Protein AF-A0A506UQJ2-F1 (afdb_monomer)

Sequence (1084 aa):
MAACLPDLSASPPLWEAFDGGWFRARYRPVLSPSEAQESDEALQAAWQREPTRSPNRYFDEVWYLRRYPNVRREVGKDRIFESGFQHYREVGYQRCAPHWLFSEADYWGRNPDLVPLQLAKEGWRNGYDHFLKLGDFQERSGHAFFSPQIFLQDCLKHGVTIDLEQGLFTQFLAWPSQEEAGGKAGAELSQRRTSWYFNPQWYLERYPEVAQLIAEGRYHSPLHHYLTNETPAAFDPDPDFSEKWYLETFPDVQEAIFQGAFRNGFAHFLQAGVREGRPPCPAVDLQAFIQQPSFPVRLARSGLADAFALWVREREEGDVPATRVEISPAAAQALAVRQAEVLMPTVARSPLVFRDWFPSHGARPALSVIVLSQGDYLSTVASLAALKEQDLRNVQVIVASAGNRAEKEVLAATTRGVTLVYPPVGGVHSPLGLIKAGTEQALSDNLVLLQAGYRFFPDALAPIFRALERGESGGGRVLGPDLQVLEAGASLWRDGHITPRNRETLPEEELTLPGTVDLFCQGVMFAPKARLSQALERAGQMWAGEYPFPLLSAALAESGQALSYVADGVVQAMVLPPENLPAEASEAIRAYFPLFLSRQPLQPAARDSSPPTGAHHPHVRKRRSMLILCEQLPQSLKGGSSRKLLRRLRLLQADGWAVEVAGLNPVTGQGLAKALDFPGNVRLYDGIGSVQDFLQSRKDVSLVWFCGTAAVERAAPALQALGLEARCVLETENLKGQGLQAMEDYLRRRVGLQDDRARLAVETRAELHNAWLCQAVVCSDREQTTLLQQLGYDAFQLEDVPPETEVSPAQPVGWEARDGLLFALPVHEAGDAGHDALNWFCLEVLPHLQKVLGREVPVYIGSYRNPTVALEDYGRFGAITGLQGTALPEELLKRCRVVIAPGRVVSAQVGELVEAASAGVPIVTTPQLAQRMGWEAERECKIGSQDEGADFARKILALYQDEREWQALSAGARRWARDRKASQTVTRQLETVLATVMEQKPSPRQALAVTPAPAERAFAPAPLRLGKKQPSAPAESQALAAELPGEQEGEIEEEVEIIPPRRLGVSLAEGWQNGRAAGKKKPS

Structure (mmCIF, N/CA/C/O backbone):
data_AF-A0A506UQJ2-F1
#
_entry.id   AF-A0A506UQJ2-F1
#
loop_
_atom_site.group_PDB
_atom_site.id
_atom_site.type_symbol
_atom_site.label_atom_id
_atom_site.label_alt_id
_atom_site.label_comp_id
_atom_site.label_asym_id
_atom_site.label_entity_id
_atom_site.label_seq_id
_atom_site.pdbx_PDB_ins_code
_atom_site.Cartn_x
_atom_site.Cartn_y
_atom_site.Cartn_z
_atom_site.occupancy
_atom_site.B_iso_or_equiv
_atom_site.auth_seq_id
_atom_site.auth_comp_id
_atom_site.auth_asym_id
_atom_site.auth_atom_id
_atom_site.pdbx_PDB_model_num
ATOM 1 N N . MET A 1 1 ? -5.928 20.405 -30.395 1.00 32.31 1 MET A N 1
ATOM 2 C CA . MET A 1 1 ? -5.822 20.395 -31.871 1.00 32.31 1 MET A CA 1
ATOM 3 C C . MET A 1 1 ? -5.523 18.969 -32.343 1.00 32.31 1 MET A C 1
ATOM 5 O O . MET A 1 1 ? -4.412 18.699 -32.756 1.00 32.31 1 MET A O 1
ATOM 9 N N . ALA A 1 2 ? -6.477 18.036 -32.222 1.00 28.53 2 ALA A N 1
ATOM 10 C CA . ALA A 1 2 ? -6.240 16.596 -32.446 1.00 28.53 2 ALA A CA 1
ATOM 11 C C . ALA A 1 2 ? -7.104 15.994 -33.574 1.00 28.53 2 ALA A C 1
ATOM 13 O O . ALA A 1 2 ? -7.329 14.791 -33.612 1.00 28.53 2 ALA A O 1
ATOM 14 N N . ALA A 1 3 ? -7.626 16.822 -34.480 1.00 30.70 3 ALA A N 1
ATOM 15 C CA . ALA A 1 3 ? -8.435 16.367 -35.607 1.00 30.70 3 ALA A CA 1
ATOM 16 C C . ALA A 1 3 ? -7.738 16.771 -36.913 1.00 30.70 3 ALA A C 1
ATOM 18 O O . ALA A 1 3 ? -7.592 17.963 -37.168 1.00 30.70 3 ALA A O 1
ATOM 19 N N . CYS A 1 4 ? -7.351 15.767 -37.710 1.00 33.19 4 CYS A N 1
ATOM 20 C CA . CYS A 1 4 ? -6.573 15.821 -38.962 1.00 33.19 4 CYS A CA 1
ATOM 21 C C . CYS A 1 4 ? -5.040 15.843 -38.806 1.00 33.19 4 CYS A C 1
ATOM 23 O O . CYS A 1 4 ? -4.384 16.773 -39.262 1.00 33.19 4 CYS A O 1
ATOM 25 N N . LEU A 1 5 ? -4.460 14.785 -38.230 1.00 43.19 5 LEU A N 1
ATOM 26 C CA . LEU A 1 5 ? -3.091 14.389 -38.583 1.00 43.19 5 LEU A CA 1
ATOM 27 C C . LEU A 1 5 ? -3.169 13.359 -39.730 1.00 43.19 5 LEU A C 1
ATOM 29 O O . LEU A 1 5 ? -4.080 12.527 -39.706 1.00 43.19 5 LEU A O 1
ATOM 33 N N . PRO A 1 6 ? -2.290 13.422 -40.750 1.00 52.59 6 PRO A N 1
ATOM 34 C CA . PRO A 1 6 ? -2.175 12.371 -41.765 1.00 52.59 6 PRO A CA 1
ATOM 35 C C . PRO A 1 6 ? -1.846 11.019 -41.109 1.00 52.59 6 PRO A C 1
ATOM 37 O O . PRO A 1 6 ? -1.413 10.983 -39.960 1.00 52.59 6 PRO A O 1
ATOM 40 N N . ASP A 1 7 ? -2.050 9.912 -41.826 1.00 62.97 7 ASP A N 1
ATOM 41 C CA . ASP A 1 7 ? -1.737 8.561 -41.338 1.00 62.97 7 ASP A CA 1
ATOM 42 C C . ASP A 1 7 ? -0.210 8.378 -41.185 1.00 62.97 7 ASP A C 1
ATOM 44 O O . ASP A 1 7 ? 0.491 7.922 -42.089 1.00 62.97 7 ASP A O 1
ATOM 48 N N . LEU A 1 8 ? 0.337 8.864 -40.065 1.00 69.12 8 LEU A N 1
ATOM 49 C CA . LEU A 1 8 ? 1.777 8.957 -39.800 1.00 69.12 8 LEU A CA 1
ATOM 50 C C . LEU A 1 8 ? 2.455 7.579 -39.726 1.00 69.12 8 LEU A C 1
ATOM 52 O O . LEU A 1 8 ? 3.661 7.487 -39.983 1.00 69.12 8 LEU A O 1
ATOM 56 N N . SER A 1 9 ? 1.708 6.512 -39.432 1.00 68.31 9 SER A N 1
ATOM 57 C CA . SER A 1 9 ? 2.233 5.143 -39.412 1.00 68.31 9 SER A CA 1
ATOM 58 C C . SER A 1 9 ? 2.553 4.612 -40.815 1.00 68.31 9 SER A C 1
ATOM 60 O O . SER A 1 9 ? 3.476 3.817 -40.964 1.00 68.31 9 SER A O 1
ATOM 62 N N . ALA A 1 10 ? 1.880 5.109 -41.860 1.00 69.50 10 ALA A N 1
ATOM 63 C CA . ALA A 1 10 ? 2.140 4.722 -43.248 1.00 69.50 10 ALA A CA 1
ATOM 64 C C . ALA A 1 10 ? 3.410 5.373 -43.841 1.00 69.50 10 ALA A C 1
ATOM 66 O O . ALA A 1 10 ? 3.926 4.922 -44.866 1.00 69.50 10 ALA A O 1
ATOM 67 N N . SER A 1 11 ? 3.926 6.438 -43.215 1.00 81.19 11 SER A N 1
ATOM 68 C CA . SER A 1 11 ? 5.170 7.101 -43.630 1.00 81.19 11 SER A CA 1
ATOM 69 C C . SER A 1 11 ? 6.419 6.310 -43.199 1.00 81.19 11 SER A C 1
ATOM 71 O O . SER A 1 11 ? 6.397 5.669 -42.143 1.00 81.19 11 SER A O 1
ATOM 73 N N . PRO A 1 12 ? 7.537 6.345 -43.952 1.00 85.75 12 PRO A N 1
ATOM 74 C CA . PRO A 1 12 ? 8.769 5.685 -43.523 1.00 85.75 12 PRO A CA 1
ATOM 75 C C . PRO A 1 12 ? 9.262 6.251 -42.176 1.00 85.75 12 PRO A C 1
ATOM 77 O O . PRO A 1 12 ? 9.021 7.425 -41.877 1.00 85.75 12 PRO A O 1
ATOM 80 N N . PRO A 1 13 ? 9.927 5.445 -41.331 1.00 90.50 13 PRO A N 1
ATOM 81 C CA . PRO A 1 13 ? 10.455 5.919 -40.057 1.00 90.50 13 PRO A CA 1
ATOM 82 C C . PRO A 1 13 ? 11.442 7.077 -40.210 1.00 90.50 13 PRO A C 1
ATOM 84 O O . PRO A 1 13 ? 12.297 7.061 -41.094 1.00 90.50 13 PRO A O 1
ATOM 87 N N . LEU A 1 14 ? 11.385 8.056 -39.300 1.00 90.69 14 LEU A N 1
ATOM 88 C CA . LEU A 1 14 ? 12.271 9.232 -39.339 1.00 90.69 14 LEU A CA 1
ATOM 89 C C . LEU A 1 14 ? 13.755 8.862 -39.213 1.00 90.69 14 LEU A C 1
ATOM 91 O O . LEU A 1 14 ? 14.609 9.507 -39.814 1.00 90.69 14 LEU A O 1
ATOM 95 N N . TRP A 1 15 ? 14.064 7.793 -38.475 1.00 92.56 15 TRP A N 1
ATOM 96 C CA . TRP A 1 15 ? 15.426 7.280 -38.338 1.00 92.56 15 TRP A CA 1
ATOM 97 C C . TRP A 1 15 ? 15.969 6.630 -39.619 1.00 92.56 15 TRP A C 1
ATOM 99 O O . TRP A 1 15 ? 17.173 6.403 -39.699 1.00 92.56 15 TRP A O 1
ATOM 109 N N . GLU A 1 16 ? 15.133 6.337 -40.622 1.00 91.62 16 GLU A N 1
ATOM 110 C CA . GLU A 1 16 ? 15.565 5.750 -41.900 1.00 91.62 16 GLU A CA 1
ATOM 111 C C . GLU A 1 16 ? 16.049 6.815 -42.906 1.00 91.62 16 GLU A C 1
ATOM 113 O O . GLU A 1 16 ? 16.813 6.504 -43.821 1.00 91.62 16 GLU A O 1
ATOM 118 N N . ALA A 1 17 ? 15.644 8.078 -42.729 1.00 90.38 17 ALA A N 1
ATOM 119 C CA . ALA A 1 17 ? 15.962 9.175 -43.641 1.00 90.38 17 ALA A CA 1
ATOM 120 C C . ALA A 1 17 ? 17.408 9.683 -43.486 1.00 90.38 17 ALA A C 1
ATOM 122 O O . ALA A 1 17 ? 17.953 9.721 -42.385 1.00 90.38 17 ALA A O 1
ATOM 123 N N . PHE A 1 18 ? 18.032 10.124 -44.580 1.00 92.62 18 PHE A N 1
ATOM 124 C CA . PHE A 1 18 ? 19.325 10.815 -44.537 1.00 92.62 18 PHE A CA 1
ATOM 125 C C . PHE A 1 18 ? 19.105 12.310 -44.255 1.00 92.62 18 PHE A C 1
ATOM 127 O O . PHE A 1 18 ? 18.304 12.943 -44.939 1.00 92.62 18 PHE A O 1
ATOM 134 N N . ASP A 1 19 ? 19.802 12.873 -43.263 1.00 91.25 19 ASP A N 1
ATOM 135 C CA . ASP A 1 19 ? 19.694 14.292 -42.881 1.00 91.25 19 ASP A CA 1
ATOM 136 C C . ASP A 1 19 ? 20.955 15.039 -43.341 1.00 91.25 19 ASP A C 1
ATOM 138 O O . ASP A 1 19 ? 21.958 15.095 -42.625 1.00 91.25 19 ASP A O 1
ATOM 142 N N . GLY A 1 20 ? 20.922 15.591 -44.559 1.00 89.06 20 GLY A N 1
ATOM 143 C CA . GLY A 1 20 ? 22.073 16.259 -45.175 1.00 89.06 20 GLY A CA 1
ATOM 144 C C . GLY A 1 20 ? 22.527 17.515 -44.426 1.00 89.06 20 GLY A C 1
ATOM 145 O O . GLY A 1 20 ? 23.729 17.769 -44.306 1.00 89.06 20 GLY A O 1
ATOM 146 N N . GLY A 1 21 ? 21.587 18.284 -43.868 1.00 86.56 21 GLY A N 1
ATOM 147 C CA . GLY A 1 21 ? 21.883 19.468 -43.057 1.00 86.56 21 GLY A CA 1
ATOM 148 C C . GLY A 1 21 ? 22.652 19.109 -41.786 1.00 86.56 21 GLY A C 1
ATOM 149 O O . GLY A 1 21 ? 23.739 19.639 -41.534 1.00 86.56 21 GLY A O 1
ATOM 150 N N . TRP A 1 22 ? 22.140 18.142 -41.022 1.00 88.44 22 TRP A N 1
ATOM 151 C CA . TRP A 1 22 ? 22.813 17.643 -39.825 1.00 88.44 22 TRP A CA 1
ATOM 152 C C . TRP A 1 22 ? 24.144 16.953 -40.146 1.00 88.44 22 TRP A C 1
ATOM 154 O O . TRP A 1 22 ? 25.130 17.165 -39.438 1.00 88.44 22 TRP A O 1
ATOM 164 N N . PHE A 1 23 ? 24.206 16.169 -41.228 1.00 90.00 23 PHE A N 1
ATOM 165 C CA . PHE A 1 23 ? 25.414 15.447 -41.633 1.00 90.00 23 PHE A CA 1
ATOM 166 C C . PHE A 1 23 ? 26.567 16.410 -41.936 1.00 90.00 23 PHE A C 1
ATOM 168 O O . PHE A 1 23 ? 27.677 16.223 -41.428 1.00 90.00 23 PHE A O 1
ATOM 175 N N . ARG A 1 24 ? 26.305 17.487 -42.693 1.00 88.06 24 ARG A N 1
ATOM 176 C CA . ARG A 1 24 ? 27.299 18.546 -42.940 1.00 88.06 24 ARG A CA 1
ATOM 177 C C . ARG A 1 24 ? 27.745 19.214 -41.646 1.00 88.06 24 ARG A C 1
ATOM 179 O O . ARG A 1 24 ? 28.938 19.446 -41.467 1.00 88.06 24 ARG A O 1
ATOM 186 N N . ALA A 1 25 ? 26.807 19.512 -40.748 1.00 83.25 25 ALA A N 1
ATOM 187 C CA . ALA A 1 25 ? 27.103 20.182 -39.488 1.00 83.25 25 ALA A CA 1
ATOM 188 C C . ALA A 1 25 ? 27.989 19.317 -38.568 1.00 83.25 25 ALA A C 1
ATOM 190 O O . ALA A 1 25 ? 29.025 19.796 -38.101 1.00 83.25 25 ALA A O 1
ATOM 191 N N . ARG A 1 26 ? 27.650 18.031 -38.382 1.00 85.44 26 ARG A N 1
ATOM 192 C CA . ARG A 1 26 ? 28.406 17.086 -37.539 1.00 85.44 26 ARG A CA 1
ATOM 193 C C . ARG A 1 26 ? 29.779 16.752 -38.112 1.00 85.44 26 ARG A C 1
ATOM 195 O O . ARG A 1 26 ? 30.766 16.739 -37.381 1.00 85.44 26 ARG A O 1
ATOM 202 N N . TYR A 1 27 ? 29.858 16.463 -39.410 1.00 86.31 27 TYR A N 1
ATOM 203 C CA . TYR A 1 27 ? 31.086 15.963 -40.035 1.00 86.31 27 TYR A CA 1
ATOM 204 C C . TYR A 1 27 ? 31.944 17.048 -40.684 1.00 86.31 27 TYR A C 1
ATOM 206 O O . TYR A 1 27 ? 32.966 16.728 -41.286 1.00 86.31 27 TYR A O 1
ATOM 214 N N . ARG A 1 28 ? 31.608 18.331 -40.509 1.00 82.62 28 ARG A N 1
ATOM 215 C CA . ARG A 1 28 ? 32.378 19.470 -41.032 1.00 82.62 28 ARG A CA 1
ATOM 216 C C . ARG A 1 28 ? 33.903 19.354 -40.860 1.00 82.62 28 ARG A C 1
ATOM 218 O O . ARG A 1 28 ? 34.596 19.663 -41.825 1.00 82.62 28 ARG A O 1
ATOM 225 N N . PRO A 1 29 ? 34.460 18.908 -39.712 1.00 80.44 29 PRO A N 1
ATOM 226 C CA . PRO A 1 29 ? 35.916 18.826 -39.542 1.00 80.44 29 PRO A CA 1
ATOM 227 C C . PRO A 1 29 ? 36.597 17.785 -40.442 1.00 80.44 29 PRO A C 1
ATOM 229 O O . PRO A 1 29 ? 37.810 17.832 -40.621 1.00 80.44 29 PRO A O 1
ATOM 232 N N . VAL A 1 30 ? 35.831 16.827 -40.971 1.00 83.75 30 VAL A N 1
ATOM 233 C CA . VAL A 1 30 ? 36.330 15.672 -41.733 1.00 83.75 30 VAL A CA 1
ATOM 234 C C . VAL A 1 30 ? 35.767 15.592 -43.155 1.00 83.75 30 VAL A C 1
ATOM 236 O O . VAL A 1 30 ? 36.111 14.659 -43.879 1.00 83.75 30 VAL A O 1
ATOM 239 N N . LEU A 1 31 ? 34.894 16.523 -43.553 1.00 85.00 31 LEU A N 1
ATOM 240 C CA . LEU A 1 31 ? 34.409 16.654 -44.928 1.00 85.00 31 LEU A CA 1
ATOM 241 C C . LEU A 1 31 ? 35.402 17.469 -45.757 1.00 85.00 31 LEU A C 1
ATOM 243 O O . LEU A 1 31 ? 35.913 18.499 -45.313 1.00 85.00 31 LEU A O 1
ATOM 247 N N . SER A 1 32 ? 35.662 17.022 -46.983 1.00 84.31 32 SER A N 1
ATOM 248 C CA . SER A 1 32 ? 36.424 17.813 -47.947 1.00 84.31 32 SER A CA 1
ATOM 249 C C . SER A 1 32 ? 35.654 19.081 -48.361 1.00 84.31 32 SER A C 1
ATOM 251 O O . SER A 1 32 ? 34.422 19.114 -48.293 1.00 84.31 32 SER A O 1
ATOM 253 N N . PRO A 1 33 ? 36.345 20.136 -48.840 1.00 78.38 33 PRO A N 1
ATOM 254 C CA . PRO A 1 33 ? 35.683 21.356 -49.307 1.00 78.38 33 PRO A CA 1
ATOM 255 C C . PRO A 1 33 ? 34.646 21.124 -50.416 1.00 78.38 33 PRO A C 1
ATOM 257 O O . PRO A 1 33 ? 33.696 21.896 -50.515 1.00 78.38 33 PRO A O 1
ATOM 260 N N . SER A 1 34 ? 34.815 20.076 -51.232 1.00 79.38 34 SER A N 1
ATOM 261 C CA . SER A 1 34 ? 33.850 19.684 -52.264 1.00 79.38 34 SER A CA 1
ATOM 262 C C . SER A 1 34 ? 32.616 19.011 -51.667 1.00 79.38 34 SER A C 1
ATOM 264 O O . SER A 1 34 ? 31.509 19.448 -51.955 1.00 79.38 34 SER A O 1
ATOM 266 N N . GLU A 1 35 ? 32.789 18.029 -50.775 1.00 79.88 35 GLU A N 1
ATOM 267 C CA . GLU A 1 35 ? 31.665 17.340 -50.115 1.00 79.88 35 GLU A CA 1
ATOM 268 C C . GLU A 1 35 ? 30.821 18.308 -49.273 1.00 79.88 35 GLU A C 1
ATOM 270 O O . GLU A 1 35 ? 29.601 18.195 -49.213 1.00 79.88 35 GLU A O 1
ATOM 275 N N . ALA A 1 36 ? 31.450 19.309 -48.650 1.00 79.31 36 ALA A N 1
ATOM 276 C CA . ALA A 1 36 ? 30.743 20.311 -47.855 1.00 79.31 36 ALA A CA 1
ATOM 277 C C . ALA A 1 36 ? 29.779 21.192 -48.681 1.00 79.31 36 ALA A C 1
ATOM 279 O O . ALA A 1 36 ? 28.870 21.786 -48.103 1.00 79.31 36 ALA A O 1
ATOM 280 N N . GLN A 1 37 ? 29.968 21.283 -50.004 1.00 82.62 37 GLN A N 1
ATOM 281 C CA . GLN A 1 37 ? 29.159 22.096 -50.925 1.00 82.62 37 GLN A CA 1
ATOM 282 C C . GLN A 1 37 ? 28.255 21.263 -51.848 1.00 82.62 37 GLN A C 1
ATOM 284 O O . GLN A 1 37 ? 27.503 21.828 -52.641 1.00 82.62 37 GLN A O 1
ATOM 289 N N . GLU A 1 38 ? 28.320 19.934 -51.770 1.00 85.31 38 GLU A N 1
ATOM 290 C CA . GLU A 1 38 ? 27.470 19.040 -52.555 1.00 85.31 38 GLU A CA 1
ATOM 291 C C . GLU A 1 38 ? 25.995 19.140 -52.139 1.00 85.31 38 GLU A C 1
ATOM 293 O O . GLU A 1 38 ? 25.692 19.450 -50.989 1.00 85.31 38 GLU A O 1
ATOM 298 N N . SER A 1 39 ? 25.073 18.859 -53.068 1.00 88.69 39 SER A N 1
ATOM 299 C CA . SER A 1 39 ? 23.631 18.692 -52.803 1.00 88.69 39 SER A CA 1
ATOM 300 C C . SER A 1 39 ? 23.362 17.530 -51.839 1.00 88.69 39 SER A C 1
ATOM 302 O O . SER A 1 39 ? 24.147 16.581 -51.803 1.00 88.69 39 SER A O 1
ATOM 304 N N . ASP A 1 40 ? 22.233 17.549 -51.125 1.00 88.19 40 ASP A N 1
ATOM 305 C CA . ASP A 1 40 ? 21.851 16.483 -50.181 1.00 88.19 40 ASP A CA 1
ATOM 306 C C . ASP A 1 40 ? 21.816 15.098 -50.851 1.00 88.19 40 ASP A C 1
ATOM 308 O O . ASP A 1 40 ? 22.300 14.125 -50.273 1.00 88.19 40 ASP A O 1
ATOM 312 N N . GLU A 1 41 ? 21.343 15.011 -52.098 1.00 89.44 41 GLU A N 1
ATOM 313 C CA . GLU A 1 41 ? 21.281 13.762 -52.865 1.00 89.44 41 GLU A CA 1
ATOM 314 C C . GLU A 1 41 ? 22.674 13.211 -53.204 1.00 89.44 41 GLU A C 1
ATOM 316 O O . GLU A 1 41 ? 22.906 12.002 -53.160 1.00 89.44 41 GLU A O 1
ATOM 321 N N . ALA A 1 42 ? 23.619 14.097 -53.531 1.00 87.62 42 ALA A N 1
ATOM 322 C CA . ALA A 1 42 ? 25.001 13.726 -53.834 1.00 87.62 42 ALA A CA 1
ATOM 323 C C . ALA A 1 42 ? 25.735 13.238 -52.575 1.00 87.62 42 ALA A C 1
ATOM 325 O O . ALA A 1 42 ? 26.365 12.180 -52.611 1.00 87.62 42 ALA A O 1
ATOM 326 N N . LEU A 1 43 ? 25.543 13.928 -51.445 1.00 89.44 43 LEU A N 1
ATOM 327 C CA . LEU A 1 43 ? 26.058 13.507 -50.140 1.00 89.44 43 LEU A CA 1
ATOM 328 C C . LEU A 1 43 ? 25.478 12.165 -49.693 1.00 89.44 43 LEU A C 1
ATOM 330 O O . LEU A 1 43 ? 26.218 11.304 -49.217 1.00 89.44 43 LEU A O 1
ATOM 334 N N . GLN A 1 44 ? 24.174 11.952 -49.885 1.00 92.00 44 GLN A N 1
ATOM 335 C CA . GLN A 1 44 ? 23.537 10.673 -49.592 1.00 92.00 44 GLN A CA 1
ATOM 336 C C . GLN A 1 44 ? 24.119 9.553 -50.465 1.00 92.00 44 GLN A C 1
ATOM 338 O O . GLN A 1 44 ? 24.443 8.482 -49.951 1.00 92.00 44 GLN A O 1
ATOM 343 N N . ALA A 1 45 ? 24.294 9.791 -51.768 1.00 89.31 45 ALA A N 1
ATOM 344 C CA . ALA A 1 45 ? 24.884 8.817 -52.685 1.00 89.31 45 ALA A CA 1
ATOM 345 C C . ALA A 1 45 ? 26.357 8.518 -52.356 1.00 89.31 45 ALA A C 1
ATOM 347 O O . ALA A 1 45 ? 26.802 7.381 -52.511 1.00 89.31 45 ALA A O 1
ATOM 348 N N . ALA A 1 46 ? 27.119 9.514 -51.895 1.00 86.75 46 ALA A N 1
ATOM 349 C CA . ALA A 1 46 ? 28.486 9.329 -51.418 1.00 86.75 46 ALA A CA 1
ATOM 350 C C . ALA A 1 46 ? 28.518 8.487 -50.133 1.00 86.75 46 ALA A C 1
ATOM 352 O O . ALA A 1 46 ? 29.250 7.500 -50.070 1.00 86.75 46 ALA A O 1
ATOM 353 N N . TRP A 1 47 ? 27.666 8.804 -49.153 1.00 90.19 47 TRP A N 1
ATOM 354 C CA . TRP A 1 47 ? 27.533 8.035 -47.915 1.00 90.19 47 TRP A CA 1
ATOM 355 C C . TRP A 1 47 ? 27.096 6.586 -48.168 1.00 90.19 47 TRP A C 1
ATOM 357 O O . TRP A 1 47 ? 27.644 5.674 -47.561 1.00 90.19 47 TRP A O 1
ATOM 367 N N . GLN A 1 48 ? 26.183 6.336 -49.112 1.00 88.25 48 GLN A N 1
ATOM 368 C CA . GLN A 1 48 ? 25.764 4.976 -49.478 1.00 88.25 48 GLN A CA 1
ATOM 369 C C . GLN A 1 48 ? 26.901 4.117 -50.048 1.00 88.25 48 GLN A C 1
ATOM 371 O O . GLN A 1 48 ? 26.828 2.897 -49.964 1.00 88.25 48 GLN A O 1
ATOM 376 N N . ARG A 1 49 ? 27.947 4.724 -50.626 1.00 85.69 49 ARG A N 1
ATOM 377 C CA . ARG A 1 49 ? 29.134 3.985 -51.095 1.00 85.69 49 ARG A CA 1
ATOM 378 C C . ARG A 1 49 ? 30.081 3.617 -49.952 1.00 85.69 49 ARG A C 1
ATOM 380 O O . ARG A 1 49 ? 30.851 2.671 -50.096 1.00 85.69 49 ARG A O 1
ATOM 387 N N . GLU A 1 50 ? 30.053 4.365 -48.850 1.00 85.00 50 GLU A N 1
ATOM 388 C CA . GLU A 1 50 ? 30.886 4.136 -47.667 1.00 85.00 50 GLU A CA 1
ATOM 389 C C . GLU A 1 50 ? 30.118 4.490 -46.372 1.00 85.00 50 GLU A C 1
ATOM 391 O O . GLU A 1 50 ? 30.368 5.532 -45.754 1.00 85.00 50 GLU A O 1
ATOM 396 N N . PRO A 1 51 ? 29.177 3.632 -45.924 1.00 83.88 51 PRO A N 1
ATOM 397 C CA . PRO A 1 51 ? 28.223 3.957 -44.859 1.00 83.88 51 PRO A CA 1
ATOM 398 C C . PRO A 1 51 ? 28.822 3.817 -43.448 1.00 83.88 51 PRO A C 1
ATOM 400 O O . PRO A 1 51 ? 28.238 3.216 -42.556 1.00 83.88 51 PRO A O 1
ATOM 403 N N . THR A 1 52 ? 30.008 4.377 -43.215 1.00 82.94 52 THR A N 1
ATOM 404 C CA . THR A 1 52 ? 30.759 4.251 -41.948 1.00 82.94 52 THR A CA 1
ATOM 405 C C . THR A 1 52 ? 30.401 5.311 -40.902 1.00 82.94 52 THR A C 1
ATOM 407 O O . THR A 1 52 ? 30.929 5.306 -39.788 1.00 82.94 52 THR A O 1
ATOM 410 N N . ARG A 1 53 ? 29.528 6.256 -41.261 1.00 89.94 53 ARG A N 1
ATOM 411 C CA . ARG A 1 53 ? 29.112 7.404 -40.445 1.00 89.94 53 ARG A CA 1
ATOM 412 C C . ARG A 1 53 ? 27.606 7.363 -40.213 1.00 89.94 53 ARG A C 1
ATOM 414 O O . ARG A 1 53 ? 26.874 6.821 -41.034 1.00 89.94 53 ARG A O 1
ATOM 421 N N . SER A 1 54 ? 27.138 7.979 -39.132 1.00 93.06 54 SER A N 1
ATOM 422 C CA . SER A 1 54 ? 25.704 8.134 -38.884 1.00 93.06 54 SER A CA 1
ATOM 423 C C . SER A 1 54 ? 25.041 8.945 -40.005 1.00 93.06 54 SER A C 1
ATOM 425 O O . SER A 1 54 ? 25.538 10.027 -40.320 1.00 93.06 54 SER A O 1
ATOM 427 N N . PRO A 1 55 ? 23.922 8.479 -40.585 1.00 93.38 55 PRO A N 1
ATOM 428 C CA . PRO A 1 55 ? 23.226 9.197 -41.658 1.00 93.38 55 PRO A CA 1
ATOM 429 C C . PRO A 1 55 ? 22.351 10.356 -41.162 1.00 93.38 55 PRO A C 1
ATOM 431 O O . PRO A 1 55 ? 21.970 11.222 -41.946 1.00 93.38 55 PRO A O 1
ATOM 434 N N . ASN A 1 56 ? 21.985 10.351 -39.880 1.00 93.38 56 ASN A N 1
ATOM 435 C CA . ASN A 1 56 ? 21.103 11.330 -39.256 1.00 93.38 56 ASN A CA 1
ATOM 436 C C . ASN A 1 56 ? 21.318 11.364 -37.733 1.00 93.38 56 ASN A C 1
ATOM 438 O O . ASN A 1 56 ? 22.080 10.571 -37.173 1.00 93.38 56 ASN A O 1
ATOM 442 N N . ARG A 1 57 ? 20.599 12.267 -37.060 1.00 91.25 57 ARG A N 1
ATOM 443 C CA . ARG A 1 57 ? 20.662 12.471 -35.605 1.00 91.25 57 ARG A CA 1
ATOM 444 C C . ARG A 1 57 ? 20.025 11.365 -34.756 1.00 91.25 57 ARG A C 1
ATOM 446 O O . ARG A 1 57 ? 20.273 11.319 -33.560 1.00 91.25 57 ARG A O 1
ATOM 453 N N . TYR A 1 58 ? 19.211 10.495 -35.347 1.00 94.50 58 TYR A N 1
ATOM 454 C CA . TYR A 1 58 ? 18.433 9.466 -34.648 1.00 94.50 58 TYR A CA 1
ATOM 455 C C . TYR A 1 58 ? 19.146 8.109 -34.570 1.00 94.50 58 TYR A C 1
ATOM 457 O O . TYR A 1 58 ? 18.651 7.180 -33.938 1.00 94.50 58 TYR A O 1
ATOM 465 N N . PHE A 1 59 ? 20.315 7.973 -35.197 1.00 95.06 59 PHE A N 1
ATOM 466 C CA . PHE A 1 59 ? 21.111 6.752 -35.153 1.00 95.06 59 PHE A CA 1
ATOM 467 C C . PHE A 1 59 ? 22.585 7.069 -34.893 1.00 95.06 59 PHE A C 1
ATOM 469 O O . PHE A 1 59 ? 23.189 7.865 -35.612 1.00 95.06 59 PHE A O 1
ATOM 476 N N . ASP A 1 60 ? 23.197 6.426 -33.895 1.00 93.56 60 ASP A N 1
ATOM 477 C CA . ASP A 1 60 ? 24.627 6.599 -33.603 1.00 93.56 60 ASP A CA 1
ATOM 478 C C . ASP A 1 60 ? 25.429 5.332 -33.936 1.00 93.56 60 ASP A C 1
ATOM 480 O O . ASP A 1 60 ? 25.442 4.373 -33.168 1.00 93.56 60 ASP A O 1
ATOM 484 N N . GLU A 1 61 ? 26.114 5.339 -35.085 1.00 93.88 61 GLU A N 1
ATOM 485 C CA . GLU A 1 61 ? 26.873 4.198 -35.622 1.00 93.88 61 GLU A CA 1
ATOM 486 C C . GLU A 1 61 ? 27.981 3.735 -34.664 1.00 93.88 61 GLU A C 1
ATOM 488 O O . GLU A 1 61 ? 28.139 2.541 -34.395 1.00 93.88 61 GLU A O 1
ATOM 493 N N . VAL A 1 62 ? 28.733 4.681 -34.095 1.00 91.50 62 VAL A N 1
ATOM 494 C CA . VAL A 1 62 ? 29.876 4.376 -33.224 1.00 91.50 62 VAL A CA 1
ATOM 495 C C . VAL A 1 62 ? 29.395 3.757 -31.916 1.00 91.50 62 VAL A C 1
ATOM 497 O O . VAL A 1 62 ? 29.943 2.745 -31.463 1.00 91.50 62 VAL A O 1
ATOM 500 N N . TRP A 1 63 ? 28.364 4.342 -31.309 1.00 93.19 63 TRP A N 1
ATOM 501 C CA . TRP A 1 63 ? 27.767 3.813 -30.093 1.00 93.19 63 TRP A CA 1
ATOM 502 C C . TRP A 1 63 ? 27.087 2.463 -30.336 1.00 93.19 63 TRP A C 1
ATOM 504 O O . TRP A 1 63 ? 27.291 1.541 -29.546 1.00 93.19 63 TRP A O 1
ATOM 514 N N . TYR A 1 64 ? 26.347 2.306 -31.436 1.00 94.62 64 TYR A N 1
ATOM 515 C CA . TYR A 1 64 ? 25.608 1.085 -31.755 1.00 94.62 64 TYR A CA 1
ATOM 516 C C . TYR A 1 64 ? 26.541 -0.128 -31.871 1.00 94.62 64 TYR A C 1
ATOM 518 O O . TYR A 1 64 ? 26.344 -1.143 -31.198 1.00 94.62 64 TYR A O 1
ATOM 526 N N . LEU A 1 65 ? 27.634 -0.001 -32.631 1.00 93.31 65 LEU A N 1
ATOM 527 C CA . LEU A 1 65 ? 28.634 -1.066 -32.770 1.00 93.31 65 LEU A CA 1
ATOM 528 C C . LEU A 1 65 ? 29.392 -1.346 -31.462 1.00 93.31 65 LEU A C 1
ATOM 530 O O . LEU A 1 65 ? 29.839 -2.469 -31.220 1.00 93.31 65 LEU A O 1
ATOM 534 N N . ARG A 1 66 ? 29.553 -0.343 -30.594 1.00 90.12 66 ARG A N 1
ATOM 535 C CA . ARG A 1 66 ? 30.154 -0.524 -29.264 1.00 90.12 66 ARG A CA 1
ATOM 536 C C . ARG A 1 66 ? 29.203 -1.253 -28.314 1.00 90.12 66 ARG A C 1
ATOM 538 O O . ARG A 1 66 ? 29.645 -2.128 -27.572 1.00 90.12 66 ARG A O 1
ATOM 545 N N . ARG A 1 67 ? 27.913 -0.906 -28.344 1.00 89.56 67 ARG A N 1
ATOM 546 C CA . ARG A 1 67 ? 26.861 -1.492 -27.505 1.00 89.56 67 ARG A CA 1
ATOM 547 C C . ARG A 1 67 ? 26.559 -2.938 -27.885 1.00 89.56 67 ARG A C 1
ATOM 549 O O . ARG A 1 67 ? 26.268 -3.732 -26.993 1.00 89.56 67 ARG A O 1
ATOM 556 N N . TYR A 1 68 ? 26.673 -3.279 -29.170 1.00 91.19 68 TYR A N 1
ATOM 557 C CA . TYR A 1 68 ? 26.396 -4.614 -29.700 1.00 91.19 68 TYR A CA 1
ATOM 558 C C . TYR A 1 68 ? 27.650 -5.253 -30.333 1.00 91.19 68 TYR A C 1
ATOM 560 O O . TYR A 1 68 ? 27.789 -5.279 -31.559 1.00 91.19 68 TYR A O 1
ATOM 568 N N . PRO A 1 69 ? 28.563 -5.839 -29.526 1.00 88.81 69 PRO A N 1
ATOM 569 C CA . PRO A 1 69 ? 29.802 -6.442 -30.025 1.00 88.81 69 PRO A CA 1
ATOM 570 C C . PRO A 1 69 ? 29.600 -7.562 -31.051 1.00 88.81 69 PRO A C 1
ATOM 572 O O . PRO A 1 69 ? 30.464 -7.764 -31.901 1.00 88.81 69 PRO A O 1
ATOM 575 N N . ASN A 1 70 ? 28.478 -8.285 -30.979 1.00 88.94 70 ASN A N 1
ATOM 576 C CA . ASN A 1 70 ? 28.137 -9.328 -31.950 1.00 88.94 70 ASN A CA 1
ATOM 577 C C . ASN A 1 70 ? 27.895 -8.717 -33.335 1.00 88.94 70 ASN A C 1
ATOM 579 O O . ASN A 1 70 ? 28.535 -9.129 -34.295 1.00 88.94 70 ASN A O 1
ATOM 583 N N . VAL A 1 71 ? 27.105 -7.642 -33.403 1.00 90.50 71 VAL A N 1
ATOM 584 C CA . VAL A 1 71 ? 26.861 -6.895 -34.646 1.00 90.50 71 VAL A CA 1
ATOM 585 C C . VAL A 1 71 ? 28.166 -6.320 -35.197 1.00 90.50 71 VAL A C 1
ATOM 587 O O . VAL A 1 71 ? 28.457 -6.438 -36.382 1.00 90.50 71 VAL A O 1
ATOM 590 N N . ARG A 1 72 ? 29.038 -5.785 -34.334 1.00 89.94 72 ARG A N 1
ATOM 591 C CA . ARG A 1 72 ? 30.358 -5.276 -34.747 1.00 89.94 72 ARG A CA 1
ATOM 592 C C . ARG A 1 72 ? 31.249 -6.329 -35.419 1.00 89.94 72 ARG A C 1
ATOM 594 O O . ARG A 1 72 ? 32.112 -5.972 -36.220 1.00 89.94 72 ARG A O 1
ATOM 601 N N . ARG A 1 73 ? 31.084 -7.617 -35.101 1.00 88.69 73 ARG A N 1
ATOM 602 C CA . ARG A 1 73 ? 31.814 -8.708 -35.775 1.00 88.69 73 ARG A CA 1
ATOM 603 C C . ARG A 1 73 ? 31.245 -9.025 -37.158 1.00 88.69 73 ARG A C 1
ATOM 605 O O . ARG A 1 73 ? 31.983 -9.539 -37.992 1.00 88.69 73 ARG A O 1
ATOM 612 N N . GLU A 1 74 ? 29.984 -8.693 -37.397 1.00 89.38 74 GLU A N 1
ATOM 613 C CA . GLU A 1 74 ? 29.252 -8.948 -38.643 1.00 89.38 74 GLU A CA 1
ATOM 614 C C . GLU A 1 74 ? 29.265 -7.748 -39.602 1.00 89.38 74 GLU A C 1
ATOM 616 O O . GLU A 1 74 ? 28.935 -7.905 -40.774 1.00 89.38 74 GLU A O 1
ATOM 621 N N . VAL A 1 75 ? 29.703 -6.576 -39.125 1.00 90.06 75 VAL A N 1
ATOM 622 C CA . VAL A 1 75 ? 29.822 -5.337 -39.905 1.00 90.06 75 VAL A CA 1
ATOM 623 C C . VAL A 1 75 ? 31.232 -5.153 -40.470 1.00 90.06 75 VAL A C 1
ATOM 625 O O . VAL A 1 75 ? 32.222 -5.297 -39.740 1.00 90.06 75 VAL A O 1
ATOM 628 N N . GLY A 1 76 ? 31.337 -4.837 -41.763 1.00 84.19 76 GLY A N 1
ATOM 629 C CA . GLY A 1 76 ? 32.584 -4.476 -42.445 1.00 84.19 76 GLY A CA 1
ATOM 630 C C . GLY A 1 76 ? 32.592 -4.827 -43.935 1.00 84.19 76 GLY A C 1
ATOM 631 O O . GLY A 1 76 ? 31.712 -5.526 -44.426 1.00 84.19 76 GLY A O 1
ATOM 632 N N . LYS A 1 77 ? 33.624 -4.369 -44.653 1.00 76.00 77 LYS A N 1
ATOM 633 C CA . LYS A 1 77 ? 33.818 -4.695 -46.074 1.00 76.00 77 LYS A CA 1
ATOM 634 C C . LYS A 1 77 ? 33.910 -6.220 -46.246 1.00 76.00 77 LYS A C 1
ATOM 636 O O . LYS A 1 77 ? 34.715 -6.851 -45.562 1.00 76.00 77 LYS A O 1
ATOM 641 N N . ASP A 1 78 ? 33.063 -6.781 -47.108 1.00 76.75 78 ASP A N 1
ATOM 642 C CA . ASP A 1 78 ? 32.904 -8.225 -47.361 1.00 76.75 78 ASP A CA 1
ATOM 643 C C . ASP A 1 78 ? 32.309 -9.052 -46.193 1.00 76.75 78 ASP A C 1
ATOM 645 O O . ASP A 1 78 ? 32.546 -10.259 -46.093 1.00 76.75 78 ASP A O 1
ATOM 649 N N . ARG A 1 79 ? 31.533 -8.428 -45.292 1.00 85.38 79 ARG A N 1
ATOM 650 C CA . ARG A 1 79 ? 30.766 -9.119 -44.233 1.00 85.38 79 ARG A CA 1
ATOM 651 C C . ARG A 1 79 ? 29.251 -9.078 -44.493 1.00 85.38 79 ARG A C 1
ATOM 653 O O . ARG A 1 79 ? 28.825 -8.644 -45.555 1.00 85.38 79 ARG A O 1
ATOM 660 N N . ILE A 1 80 ? 28.447 -9.582 -43.546 1.00 88.25 80 ILE A N 1
ATOM 661 C CA . ILE A 1 80 ? 26.980 -9.698 -43.681 1.00 88.25 80 ILE A CA 1
ATOM 662 C C . ILE A 1 80 ? 26.339 -8.315 -43.843 1.00 88.25 80 ILE A C 1
ATOM 664 O O . ILE A 1 80 ? 25.442 -8.152 -44.662 1.00 88.25 80 ILE A O 1
ATOM 668 N N . PHE A 1 81 ? 26.827 -7.331 -43.087 1.00 90.56 81 PHE A N 1
ATOM 669 C CA . PHE A 1 81 ? 26.347 -5.954 -43.140 1.00 90.56 81 PHE A CA 1
ATOM 670 C C . PHE A 1 81 ? 27.506 -4.998 -43.446 1.00 90.56 81 PHE A C 1
ATOM 672 O O . PHE A 1 81 ? 28.618 -5.156 -42.937 1.00 90.56 81 PHE A O 1
ATOM 679 N N . GLU A 1 82 ? 27.253 -3.972 -44.251 1.00 89.44 82 GLU A N 1
ATOM 680 C CA . GLU A 1 82 ? 28.232 -2.932 -44.582 1.00 89.44 82 GLU A CA 1
ATOM 681 C C . GLU A 1 82 ? 28.389 -1.913 -43.444 1.00 89.44 82 GLU A C 1
ATOM 683 O O . GLU A 1 82 ? 29.477 -1.371 -43.241 1.00 89.44 82 GLU A O 1
ATOM 688 N N . SER A 1 83 ? 27.323 -1.693 -42.666 1.00 93.06 83 SER A N 1
ATOM 689 C CA . SER A 1 83 ? 27.287 -0.782 -41.517 1.00 93.06 83 SER A CA 1
ATOM 690 C C . SER A 1 83 ? 26.347 -1.258 -40.410 1.00 93.06 83 SER A C 1
ATOM 692 O O . SER A 1 83 ? 25.457 -2.089 -40.619 1.00 93.06 83 SER A O 1
ATOM 694 N N . GLY A 1 84 ? 26.522 -0.706 -39.210 1.00 93.25 84 GLY A N 1
ATOM 695 C CA . GLY A 1 84 ? 25.594 -0.884 -38.097 1.00 93.25 84 GLY A CA 1
ATOM 696 C C . GLY A 1 84 ? 24.202 -0.345 -38.421 1.00 93.25 84 GLY A C 1
ATOM 697 O O . GLY A 1 84 ? 23.207 -0.975 -38.060 1.00 93.25 84 GLY A O 1
ATOM 698 N N . PHE A 1 85 ? 24.119 0.769 -39.151 1.00 94.44 85 PHE A N 1
ATOM 699 C CA . PHE A 1 85 ? 22.855 1.319 -39.637 1.00 94.44 85 PHE A CA 1
ATOM 700 C C . PHE A 1 85 ? 22.100 0.345 -40.549 1.00 94.44 85 PHE A C 1
ATOM 702 O O . PHE A 1 85 ? 20.894 0.157 -40.378 1.00 94.44 85 PHE A O 1
ATOM 709 N N . GLN A 1 86 ? 22.800 -0.318 -41.479 1.00 92.69 86 GLN A N 1
ATOM 710 C CA . GLN A 1 86 ? 22.186 -1.335 -42.334 1.00 92.69 86 GLN A CA 1
ATOM 711 C C . GLN A 1 86 ? 21.620 -2.484 -41.494 1.00 92.69 86 GLN A C 1
ATOM 713 O O . GLN A 1 86 ? 20.447 -2.828 -41.646 1.00 92.69 86 GLN A O 1
ATOM 718 N N . HIS A 1 87 ? 22.419 -3.021 -40.565 1.00 94.31 87 HIS A N 1
ATOM 719 C CA . HIS A 1 87 ? 21.960 -4.061 -39.645 1.00 94.31 87 HIS A CA 1
ATOM 720 C C . HIS A 1 87 ? 20.709 -3.617 -38.874 1.00 94.31 87 HIS A C 1
ATOM 722 O O . HIS A 1 87 ? 19.746 -4.377 -38.774 1.00 94.31 87 HIS A O 1
ATOM 728 N N . TYR A 1 88 ? 20.691 -2.390 -38.339 1.00 93.94 88 TYR A N 1
ATOM 729 C CA . TYR A 1 88 ? 19.535 -1.873 -37.610 1.00 93.94 88 TYR A CA 1
ATOM 730 C C . TYR A 1 88 ? 18.280 -1.828 -38.483 1.00 93.94 88 TYR A C 1
ATOM 732 O O . TYR A 1 88 ? 17.246 -2.362 -38.085 1.00 93.94 88 TYR A O 1
ATOM 740 N N . ARG A 1 89 ? 18.377 -1.247 -39.681 1.00 92.69 89 ARG A N 1
ATOM 741 C CA . ARG A 1 89 ? 17.249 -1.113 -40.609 1.00 92.69 89 ARG A CA 1
ATOM 742 C C . ARG A 1 89 ? 16.662 -2.465 -41.016 1.00 92.69 89 ARG A C 1
ATOM 744 O O . ARG A 1 89 ? 15.446 -2.578 -41.127 1.00 92.69 89 ARG A O 1
ATOM 751 N N . GLU A 1 90 ? 17.508 -3.465 -41.245 1.00 90.25 90 GLU A N 1
ATOM 752 C CA . GLU A 1 90 ? 17.078 -4.773 -41.750 1.00 90.25 90 GLU A CA 1
ATOM 753 C C . GLU A 1 90 ? 16.597 -5.716 -40.638 1.00 90.25 90 GLU A C 1
ATOM 755 O O . GLU A 1 90 ? 15.611 -6.427 -40.824 1.00 90.25 90 GLU A O 1
ATOM 760 N N . VAL A 1 91 ? 17.257 -5.717 -39.474 1.00 89.69 91 VAL A N 1
ATOM 761 C CA . VAL A 1 91 ? 16.990 -6.694 -38.398 1.00 89.69 91 VAL A CA 1
ATOM 762 C C . VAL A 1 91 ? 16.980 -6.049 -37.010 1.00 89.69 91 VAL A C 1
ATOM 764 O O . VAL A 1 91 ? 16.120 -6.343 -36.177 1.00 89.69 91 VAL A O 1
ATOM 767 N N . GLY A 1 92 ? 17.935 -5.161 -36.734 1.00 87.12 92 GLY A N 1
ATOM 768 C CA . GLY A 1 92 ? 18.179 -4.642 -35.391 1.00 87.12 92 GLY A CA 1
ATOM 769 C C . GLY A 1 92 ? 17.043 -3.794 -34.814 1.00 87.12 92 GLY A C 1
ATOM 770 O O . GLY A 1 92 ? 16.914 -3.750 -33.593 1.00 87.12 92 GLY A O 1
ATOM 771 N N . TYR A 1 93 ? 16.182 -3.187 -35.636 1.00 88.25 93 TYR A N 1
ATOM 772 C CA . TYR A 1 93 ? 15.054 -2.366 -35.177 1.00 88.25 93 TYR A CA 1
ATOM 773 C C . TYR A 1 93 ? 14.068 -3.116 -34.273 1.00 88.25 93 TYR A C 1
ATOM 775 O O . TYR A 1 93 ? 13.335 -2.482 -33.524 1.00 88.25 93 TYR A O 1
ATOM 783 N N . GLN A 1 94 ? 14.068 -4.450 -34.300 1.00 82.25 94 GLN A N 1
ATOM 784 C CA . GLN A 1 94 ? 13.167 -5.271 -33.491 1.00 82.25 94 GLN A CA 1
ATOM 785 C C . GLN A 1 94 ? 13.624 -5.455 -32.038 1.00 82.25 94 GLN A C 1
ATOM 787 O O . GLN A 1 94 ? 12.821 -5.843 -31.192 1.00 82.25 94 GLN A O 1
ATOM 792 N N . ARG A 1 95 ? 14.928 -5.322 -31.755 1.00 79.25 95 ARG A N 1
ATOM 793 C CA . ARG A 1 95 ? 15.511 -5.740 -30.460 1.00 79.25 95 ARG A CA 1
ATOM 794 C C . ARG A 1 95 ? 16.652 -4.867 -29.955 1.00 79.25 95 ARG A C 1
ATOM 796 O O . ARG A 1 95 ? 17.048 -4.987 -28.797 1.00 79.25 95 ARG A O 1
ATOM 803 N N . CYS A 1 96 ? 17.228 -4.037 -30.812 1.00 87.75 96 CYS A N 1
ATOM 804 C CA . CYS A 1 96 ? 18.337 -3.169 -30.468 1.00 87.75 96 CYS A CA 1
ATOM 805 C C . CYS A 1 96 ? 17.836 -1.734 -30.311 1.00 87.75 96 CYS A C 1
ATOM 807 O O . CYS A 1 96 ? 16.972 -1.284 -31.054 1.00 87.75 96 CYS A O 1
ATOM 809 N N . ALA A 1 97 ? 18.420 -0.987 -29.383 1.00 91.56 97 ALA A N 1
ATOM 810 C CA . ALA A 1 97 ? 18.266 0.456 -29.352 1.00 91.56 97 ALA A CA 1
ATOM 811 C C . ALA A 1 97 ? 19.184 1.068 -30.431 1.00 91.56 97 ALA A C 1
ATOM 813 O O . ALA A 1 97 ? 20.352 0.682 -30.499 1.00 91.56 97 ALA A O 1
ATOM 814 N N . PRO A 1 98 ? 18.698 1.991 -31.277 1.00 93.12 98 PRO A N 1
ATOM 815 C CA . PRO A 1 98 ? 19.507 2.650 -32.314 1.00 93.12 98 PRO A CA 1
ATOM 816 C C . PRO A 1 98 ? 20.355 3.815 -31.794 1.00 93.12 98 PRO A C 1
ATOM 818 O O . PRO A 1 98 ? 21.283 4.260 -32.468 1.00 93.12 98 PRO A O 1
ATOM 821 N N . HIS A 1 99 ? 20.018 4.338 -30.614 1.00 94.50 99 HIS A N 1
ATOM 822 C CA . HIS A 1 99 ? 20.565 5.585 -30.101 1.00 94.50 99 HIS A CA 1
ATOM 823 C C . HIS A 1 99 ? 20.781 5.516 -28.585 1.00 94.50 99 HIS A C 1
ATOM 825 O O . HIS A 1 99 ? 19.997 4.906 -27.863 1.00 94.50 99 HIS A O 1
ATOM 831 N N . TRP A 1 100 ? 21.824 6.188 -28.093 1.00 93.75 100 TRP A N 1
ATOM 832 C CA . TRP A 1 100 ? 22.237 6.169 -26.681 1.00 93.75 100 TRP A CA 1
ATOM 833 C C . TRP A 1 100 ? 21.253 6.851 -25.721 1.00 93.75 100 TRP A C 1
ATOM 835 O O . TRP A 1 100 ? 21.321 6.618 -24.518 1.00 93.75 100 TRP A O 1
ATOM 845 N N . LEU A 1 101 ? 20.355 7.690 -26.244 1.00 94.75 101 LEU A N 1
ATOM 846 C CA . LEU A 1 101 ? 19.338 8.422 -25.477 1.00 94.75 101 LEU A CA 1
ATOM 847 C C . LEU A 1 101 ? 17.922 7.862 -25.666 1.00 94.75 101 LEU A C 1
ATOM 849 O O . LEU A 1 101 ? 16.944 8.581 -25.493 1.00 94.75 101 LEU A O 1
ATOM 853 N N . PHE A 1 102 ? 17.795 6.600 -26.071 1.00 94.25 102 PHE A N 1
ATOM 854 C CA . PHE A 1 102 ? 16.500 5.944 -26.187 1.00 94.25 102 PHE A CA 1
ATOM 855 C C . PHE A 1 102 ? 16.592 4.481 -25.763 1.00 94.25 102 PHE A C 1
ATOM 857 O O . PHE A 1 102 ? 17.532 3.771 -26.117 1.00 94.25 102 PHE A O 1
ATOM 864 N N . SER A 1 103 ? 15.589 4.019 -25.027 1.00 89.25 103 SER A N 1
ATOM 865 C CA . SER A 1 103 ? 15.431 2.618 -24.659 1.00 89.25 103 SER A CA 1
ATOM 866 C C . SER A 1 103 ? 13.968 2.239 -24.827 1.00 89.25 103 SER A C 1
ATOM 868 O O . SER A 1 103 ? 13.089 2.848 -24.226 1.00 89.25 103 SER A O 1
ATOM 870 N N . GLU A 1 104 ? 13.693 1.212 -25.632 1.00 85.31 104 GLU A N 1
ATOM 871 C CA . GLU A 1 104 ? 12.318 0.731 -25.797 1.00 85.31 104 GLU A CA 1
ATOM 872 C C . GLU A 1 104 ? 11.726 0.255 -24.474 1.00 85.31 104 GLU A C 1
ATOM 874 O O . GLU A 1 104 ? 10.584 0.578 -24.173 1.00 85.31 104 GLU A O 1
ATOM 879 N N . ALA A 1 105 ? 12.515 -0.432 -23.645 1.00 80.56 105 ALA A N 1
ATOM 880 C CA . ALA A 1 105 ? 12.074 -0.853 -22.319 1.00 80.56 105 ALA A CA 1
ATOM 881 C C . ALA A 1 105 ? 11.679 0.350 -21.442 1.00 80.56 105 ALA A C 1
ATOM 883 O O . ALA A 1 105 ? 10.647 0.316 -20.775 1.00 80.56 105 ALA A O 1
ATOM 884 N N . ASP A 1 106 ? 12.457 1.438 -21.494 1.00 80.94 106 ASP A N 1
ATOM 885 C CA . ASP A 1 106 ? 12.140 2.673 -20.771 1.00 80.94 106 ASP A CA 1
ATOM 886 C C . ASP A 1 106 ? 10.888 3.358 -21.311 1.00 80.94 106 ASP A C 1
ATOM 888 O O . ASP A 1 106 ? 10.092 3.881 -20.525 1.00 80.94 106 ASP A O 1
ATOM 892 N N . TYR A 1 107 ? 10.740 3.377 -22.635 1.00 85.69 107 TYR A N 1
ATOM 893 C CA . TYR A 1 107 ? 9.613 3.994 -23.314 1.00 85.69 107 TYR A CA 1
ATOM 894 C C . TYR A 1 107 ? 8.312 3.256 -22.994 1.00 85.69 107 TYR A C 1
ATOM 896 O O . TYR A 1 107 ? 7.333 3.898 -22.625 1.00 85.69 107 TYR A O 1
ATOM 904 N N . TRP A 1 108 ? 8.312 1.923 -23.024 1.00 79.81 108 TRP A N 1
ATOM 905 C CA . TRP A 1 108 ? 7.158 1.110 -22.636 1.00 79.81 108 TRP A CA 1
ATOM 906 C C . TRP A 1 108 ? 6.827 1.237 -21.152 1.00 79.81 108 TRP A C 1
ATOM 908 O O . TRP A 1 108 ? 5.671 1.460 -20.805 1.00 79.81 108 TRP A O 1
ATOM 918 N N . GLY A 1 109 ? 7.834 1.185 -20.275 1.00 67.31 109 GLY A N 1
ATOM 919 C CA . GLY A 1 109 ? 7.617 1.328 -18.834 1.00 67.31 109 GLY A CA 1
ATOM 920 C C . GLY A 1 109 ? 7.007 2.680 -18.439 1.00 67.31 109 GLY A C 1
ATOM 921 O O . GLY A 1 109 ? 6.204 2.747 -17.511 1.00 67.31 109 GLY A O 1
ATOM 922 N N . ARG A 1 110 ? 7.347 3.761 -19.155 1.00 70.69 110 ARG A N 1
ATOM 923 C CA . ARG A 1 110 ? 6.840 5.123 -18.889 1.00 70.69 110 ARG A CA 1
ATOM 924 C C . ARG A 1 110 ? 5.520 5.445 -19.582 1.00 70.69 110 ARG A C 1
ATOM 926 O O . ARG A 1 110 ? 4.871 6.415 -19.204 1.00 70.69 110 ARG A O 1
ATOM 933 N N . ASN A 1 111 ? 5.128 4.654 -20.574 1.00 72.75 111 ASN A N 1
ATOM 934 C CA . ASN A 1 111 ? 3.938 4.884 -21.386 1.00 72.75 111 ASN A CA 1
ATOM 935 C C . ASN A 1 111 ? 3.064 3.619 -21.393 1.00 72.75 111 ASN A C 1
ATOM 937 O O . ASN A 1 111 ? 2.955 2.959 -22.427 1.00 72.75 111 ASN A O 1
ATOM 941 N N . PRO A 1 112 ? 2.455 3.251 -20.245 1.00 63.12 112 PRO A N 1
ATOM 942 C CA . PRO A 1 112 ? 1.657 2.028 -20.121 1.00 63.12 112 PRO A CA 1
ATOM 943 C C . PRO A 1 112 ? 0.356 2.069 -20.936 1.00 63.12 112 PRO A C 1
ATOM 945 O O . PRO A 1 112 ? -0.316 1.052 -21.077 1.00 63.12 112 PRO A O 1
ATOM 948 N N . ASP A 1 113 ? -0.017 3.243 -21.449 1.00 71.38 113 ASP A N 1
ATOM 949 C CA . ASP A 1 113 ? -1.105 3.433 -22.404 1.00 71.38 113 ASP A CA 1
ATOM 950 C C . ASP A 1 113 ? -0.749 2.948 -23.821 1.00 71.38 113 ASP A C 1
ATOM 952 O O . ASP A 1 113 ? -1.648 2.724 -24.629 1.00 71.38 113 ASP A O 1
ATOM 956 N N . LEU A 1 114 ? 0.541 2.758 -24.124 1.00 71.69 114 LEU A N 1
ATOM 957 C CA . LEU A 1 114 ? 1.009 2.231 -25.402 1.00 71.69 114 LEU A CA 1
ATOM 958 C C . LEU A 1 114 ? 1.164 0.711 -25.332 1.00 71.69 114 LEU A C 1
ATOM 960 O O . LEU A 1 114 ? 1.944 0.178 -24.543 1.00 71.69 114 LEU A O 1
ATOM 964 N N . VAL A 1 115 ? 0.462 0.006 -26.217 1.00 70.31 115 VAL A N 1
ATOM 965 C CA . VAL A 1 115 ? 0.552 -1.453 -26.345 1.00 70.31 115 VAL A CA 1
ATOM 966 C C . VAL A 1 115 ? 1.382 -1.796 -27.589 1.00 70.31 115 VAL A C 1
ATOM 968 O O . VAL A 1 115 ? 0.921 -1.536 -28.704 1.00 70.31 115 VAL A O 1
ATOM 971 N N . PRO A 1 116 ? 2.574 -2.420 -27.461 1.00 71.50 116 PRO A N 1
ATOM 972 C CA . PRO A 1 116 ? 3.466 -2.670 -28.602 1.00 71.50 116 PRO A CA 1
ATOM 973 C C . PRO A 1 116 ? 2.810 -3.443 -29.754 1.00 71.50 116 PRO A C 1
ATOM 975 O O . PRO A 1 116 ? 3.030 -3.135 -30.923 1.00 71.50 116 PRO A O 1
ATOM 978 N N . LEU A 1 117 ? 1.958 -4.423 -29.432 1.00 67.00 117 LEU A N 1
ATOM 979 C CA . LEU A 1 117 ? 1.242 -5.215 -30.434 1.00 67.00 117 LEU A CA 1
ATOM 980 C C . LEU A 1 117 ? 0.198 -4.387 -31.200 1.00 67.00 117 LEU A C 1
ATOM 982 O O . LEU A 1 117 ? -0.003 -4.605 -32.393 1.00 67.00 117 LEU A O 1
ATOM 986 N N . GLN A 1 118 ? -0.467 -3.447 -30.526 1.00 67.44 118 GLN A N 1
ATOM 987 C CA . GLN A 1 118 ? -1.436 -2.557 -31.158 1.00 67.44 118 GLN A CA 1
ATOM 988 C C . GLN A 1 118 ? -0.731 -1.593 -32.112 1.00 67.44 118 GLN A C 1
ATOM 990 O O . GLN A 1 118 ? -1.150 -1.466 -33.258 1.00 67.44 118 GLN A O 1
ATOM 995 N N . LEU A 1 119 ? 0.389 -1.007 -31.682 1.00 75.88 119 LEU A N 1
ATOM 996 C CA . LEU A 1 119 ? 1.193 -0.138 -32.537 1.00 75.88 119 LEU A CA 1
ATOM 997 C C . LEU A 1 119 ? 1.676 -0.883 -33.795 1.00 75.88 119 LEU A C 1
ATOM 999 O O . LEU A 1 119 ? 1.577 -0.364 -34.904 1.00 75.88 119 LEU A O 1
ATOM 1003 N N . ALA A 1 120 ? 2.103 -2.141 -33.662 1.00 76.12 120 ALA A N 1
ATOM 1004 C CA . ALA A 1 120 ? 2.473 -2.952 -34.821 1.00 76.12 120 ALA A CA 1
ATOM 1005 C C . ALA A 1 120 ? 1.294 -3.175 -35.795 1.00 76.12 120 ALA A C 1
ATOM 1007 O O . ALA A 1 120 ? 1.478 -3.092 -37.009 1.00 76.12 120 ALA A O 1
ATOM 1008 N N . LYS A 1 121 ? 0.072 -3.416 -35.285 1.00 73.31 121 LYS A N 1
ATOM 1009 C CA . LYS A 1 121 ? -1.154 -3.537 -36.109 1.00 73.31 121 LYS A CA 1
ATOM 1010 C C . LYS A 1 121 ? -1.525 -2.221 -36.799 1.00 73.31 121 LYS A C 1
ATOM 1012 O O . LYS A 1 121 ? -2.052 -2.245 -37.906 1.00 73.31 121 LYS A O 1
ATOM 1017 N N . GLU A 1 122 ? -1.245 -1.095 -36.153 1.00 78.31 122 GLU A N 1
ATOM 1018 C CA . GLU A 1 122 ? -1.449 0.257 -36.684 1.00 78.31 122 GLU A CA 1
ATOM 1019 C C . GLU A 1 122 ? -0.366 0.675 -37.694 1.00 78.31 122 GLU A C 1
ATOM 1021 O O . GLU A 1 122 ? -0.459 1.757 -38.265 1.00 78.31 122 GLU A O 1
ATOM 1026 N N . GLY A 1 123 ? 0.633 -0.176 -37.957 1.00 82.75 123 GLY A N 1
ATOM 1027 C CA . GLY A 1 123 ? 1.666 0.043 -38.975 1.00 82.75 123 GLY A CA 1
ATOM 1028 C C . GLY A 1 123 ? 2.975 0.641 -38.454 1.00 82.75 123 GLY A C 1
ATOM 1029 O O . GLY A 1 123 ? 3.884 0.881 -39.244 1.00 82.75 123 GLY A O 1
ATOM 1030 N N . TRP A 1 124 ? 3.115 0.854 -37.144 1.00 86.56 124 TRP A N 1
ATOM 1031 C CA . TRP A 1 124 ? 4.361 1.339 -36.545 1.00 86.56 124 TRP A CA 1
ATOM 1032 C C . TRP A 1 124 ? 5.447 0.261 -36.572 1.00 86.56 124 TRP A C 1
ATOM 1034 O O . TRP A 1 124 ? 5.192 -0.894 -36.222 1.00 86.56 124 TRP A O 1
ATOM 1044 N N . ARG A 1 125 ? 6.688 0.626 -36.930 1.00 86.69 125 ARG A N 1
ATOM 1045 C CA . ARG A 1 125 ? 7.778 -0.367 -36.996 1.00 86.69 125 ARG A CA 1
ATOM 1046 C C . ARG A 1 125 ? 8.245 -0.854 -35.629 1.00 86.69 125 ARG A C 1
ATOM 1048 O O . ARG A 1 125 ? 8.583 -2.028 -35.494 1.00 86.69 125 ARG A O 1
ATOM 1055 N N . ASN A 1 126 ? 8.320 0.046 -34.652 1.00 87.94 126 ASN A N 1
ATOM 1056 C CA . ASN A 1 126 ? 8.726 -0.229 -33.276 1.00 87.94 126 ASN A CA 1
ATOM 1057 C C . ASN A 1 126 ? 8.408 0.976 -32.367 1.00 87.94 126 ASN A C 1
ATOM 1059 O O . ASN A 1 126 ? 7.806 1.961 -32.807 1.00 87.94 126 ASN A O 1
ATOM 1063 N N . GLY A 1 127 ? 8.821 0.918 -31.098 1.00 88.75 127 GLY A N 1
ATOM 1064 C CA . GLY A 1 127 ? 8.582 2.018 -30.158 1.00 88.75 127 GLY A CA 1
ATOM 1065 C C . GLY A 1 127 ? 9.338 3.286 -30.497 1.00 88.75 127 GLY A C 1
ATOM 1066 O O . GLY A 1 127 ? 8.842 4.380 -30.238 1.00 88.75 127 GLY A O 1
ATOM 1067 N N . TYR A 1 128 ? 10.505 3.153 -31.122 1.00 93.56 128 TYR A N 1
ATOM 1068 C CA . TYR A 1 128 ? 11.298 4.304 -31.520 1.00 93.56 128 TYR A CA 1
ATOM 1069 C C . TYR A 1 128 ? 10.675 5.085 -32.683 1.00 93.56 128 TYR A C 1
ATOM 1071 O O . TYR A 1 128 ? 10.655 6.311 -32.657 1.00 93.56 128 TYR A O 1
ATOM 1079 N N . ASP A 1 129 ? 10.110 4.390 -33.672 1.00 93.62 129 ASP A N 1
ATOM 1080 C CA . ASP A 1 129 ? 9.364 4.998 -34.780 1.00 93.62 129 ASP A CA 1
ATOM 1081 C C . ASP A 1 129 ? 8.148 5.790 -34.269 1.00 93.62 129 ASP A C 1
ATOM 1083 O O . ASP A 1 129 ? 7.968 6.959 -34.620 1.00 93.62 129 ASP A O 1
ATOM 1087 N N . HIS A 1 130 ? 7.377 5.197 -33.350 1.00 93.31 130 HIS A N 1
ATOM 1088 C CA . HIS A 1 130 ? 6.277 5.889 -32.674 1.00 93.31 130 HIS A CA 1
ATOM 1089 C C . HIS A 1 130 ? 6.760 7.101 -31.865 1.00 93.31 130 HIS A C 1
ATOM 1091 O O . HIS A 1 130 ? 6.186 8.191 -31.955 1.00 93.31 130 HIS A O 1
ATOM 1097 N N . PHE A 1 131 ? 7.835 6.935 -31.091 1.00 94.50 131 PHE A N 1
ATOM 1098 C CA . PHE A 1 131 ? 8.403 8.010 -30.290 1.00 94.50 131 PHE A CA 1
ATOM 1099 C C . PHE A 1 131 ? 8.811 9.213 -31.147 1.00 94.50 131 PHE A C 1
ATOM 1101 O O . PHE A 1 131 ? 8.365 10.318 -30.864 1.00 94.50 131 PHE A O 1
ATOM 1108 N N . LEU A 1 132 ? 9.593 9.016 -32.210 1.00 93.06 132 LEU A N 1
ATOM 1109 C CA . LEU A 1 132 ? 10.098 10.131 -33.016 1.00 93.06 132 LEU A CA 1
ATOM 1110 C C . LEU A 1 132 ? 8.991 10.897 -33.753 1.00 93.06 132 LEU A C 1
ATOM 1112 O O . LEU A 1 132 ? 9.071 12.115 -33.875 1.00 93.06 132 LEU A O 1
ATOM 1116 N N . LYS A 1 133 ? 7.967 10.204 -34.268 1.00 90.19 133 LYS A N 1
ATOM 1117 C CA . LYS A 1 133 ? 6.905 10.845 -35.065 1.00 90.19 133 LYS A CA 1
ATOM 1118 C C . LYS A 1 133 ? 5.804 11.474 -34.217 1.00 90.19 133 LYS A C 1
ATOM 1120 O O . LYS A 1 133 ? 5.194 12.445 -34.654 1.00 90.19 133 LYS A O 1
ATOM 1125 N N . LEU A 1 134 ? 5.511 10.903 -33.048 1.00 89.50 134 LEU A N 1
ATOM 1126 C CA . LEU A 1 134 ? 4.375 11.320 -32.225 1.00 89.50 134 LEU A CA 1
ATOM 1127 C C . LEU A 1 134 ? 4.745 11.513 -30.755 1.00 89.50 134 LEU A C 1
ATOM 1129 O O . LEU A 1 134 ? 4.345 12.505 -30.151 1.00 89.50 134 LEU A O 1
ATOM 1133 N N . GLY A 1 135 ? 5.503 10.584 -30.171 1.00 89.38 135 GLY A N 1
ATOM 1134 C CA . GLY A 1 135 ? 5.824 10.618 -28.744 1.00 89.38 135 GLY A CA 1
ATOM 1135 C C . GLY A 1 135 ? 6.606 11.857 -28.299 1.00 89.38 135 GLY A C 1
ATOM 1136 O O . GLY A 1 135 ? 6.296 12.403 -27.245 1.00 89.38 135 GLY A O 1
ATOM 1137 N N . ASP A 1 136 ? 7.562 12.319 -29.104 1.00 90.31 136 ASP A N 1
ATOM 1138 C CA . ASP A 1 136 ? 8.366 13.518 -28.841 1.00 90.31 136 ASP A CA 1
ATOM 1139 C C . ASP A 1 136 ? 7.477 14.774 -28.758 1.00 90.31 136 ASP A C 1
ATOM 1141 O O . ASP A 1 136 ? 7.542 15.535 -27.794 1.00 90.31 136 ASP A O 1
ATOM 1145 N N . PHE A 1 137 ? 6.542 14.926 -29.703 1.00 86.38 137 PHE A N 1
ATOM 1146 C CA . PHE A 1 137 ? 5.547 16.010 -29.708 1.00 86.38 137 PHE A CA 1
ATOM 1147 C C . PHE A 1 137 ? 4.529 15.921 -28.567 1.00 86.38 137 PHE A C 1
ATOM 1149 O O . PHE A 1 137 ? 3.954 16.929 -28.168 1.00 86.38 137 PHE A O 1
ATOM 1156 N N . GLN A 1 138 ? 4.288 14.719 -28.048 1.00 85.25 138 GLN A N 1
ATOM 1157 C CA . GLN A 1 138 ? 3.431 14.485 -26.885 1.00 85.25 138 GLN A CA 1
ATOM 1158 C C . GLN A 1 138 ? 4.187 14.628 -25.556 1.00 85.25 138 GLN A C 1
ATOM 1160 O O . GLN A 1 138 ? 3.659 14.227 -24.520 1.00 85.25 138 GLN A O 1
ATOM 1165 N N . GLU A 1 139 ? 5.418 15.153 -25.575 1.00 86.69 139 GLU A N 1
ATOM 1166 C CA . GLU A 1 139 ? 6.277 15.318 -24.396 1.00 86.69 139 GLU A CA 1
ATOM 1167 C C . GLU A 1 139 ? 6.535 13.999 -23.640 1.00 86.69 139 GLU A C 1
ATOM 1169 O O . GLU A 1 139 ? 6.817 13.989 -22.437 1.00 86.69 139 GLU A O 1
ATOM 1174 N N . ARG A 1 140 ? 6.470 12.856 -24.337 1.00 88.69 140 ARG A N 1
ATOM 1175 C CA . ARG A 1 140 ? 6.779 11.550 -23.745 1.00 88.69 140 ARG A CA 1
ATOM 1176 C C . ARG A 1 140 ? 8.288 11.398 -23.575 1.00 88.69 140 ARG A C 1
ATOM 1178 O O . ARG A 1 140 ? 9.077 11.863 -24.390 1.00 88.69 140 ARG A O 1
ATOM 1185 N N . SER A 1 141 ? 8.707 10.685 -22.535 1.00 89.00 141 SER A N 1
ATOM 1186 C CA . SER A 1 141 ? 10.121 10.375 -22.299 1.00 89.00 141 SER A CA 1
ATOM 1187 C C . SER A 1 141 ? 10.475 8.982 -22.826 1.00 89.00 141 SER A C 1
ATOM 1189 O O . SER A 1 141 ? 9.825 7.999 -22.471 1.00 89.00 141 SER A O 1
ATOM 1191 N N . GLY A 1 142 ? 11.515 8.900 -23.661 1.00 87.44 142 GLY A N 1
ATOM 1192 C CA . GLY A 1 142 ? 12.066 7.645 -24.193 1.00 87.44 142 GLY A CA 1
ATOM 1193 C C . GLY A 1 142 ? 13.262 7.080 -23.419 1.00 87.44 142 GLY A C 1
ATOM 1194 O O . GLY A 1 142 ? 13.778 6.027 -23.789 1.00 87.44 142 GLY A O 1
ATOM 1195 N N . HIS A 1 143 ? 13.742 7.778 -22.384 1.00 91.56 143 HIS A N 1
ATOM 1196 C CA . HIS A 1 143 ? 14.923 7.380 -21.616 1.00 91.56 143 HIS A CA 1
ATOM 1197 C C . HIS A 1 143 ? 14.973 8.083 -20.256 1.00 91.56 143 HIS A C 1
ATOM 1199 O O . HIS A 1 143 ? 14.639 9.264 -20.161 1.00 91.56 143 HIS A O 1
ATOM 1205 N N . ALA A 1 144 ? 15.474 7.407 -19.216 1.00 89.12 144 ALA A N 1
ATOM 1206 C CA . ALA A 1 144 ? 15.565 7.971 -17.859 1.00 89.12 144 ALA A CA 1
ATOM 1207 C C . ALA A 1 144 ? 16.303 9.325 -17.784 1.00 89.12 144 ALA A C 1
ATOM 1209 O O . ALA A 1 144 ? 15.937 10.197 -17.000 1.00 89.12 144 ALA A O 1
ATOM 1210 N N . PHE A 1 145 ? 17.318 9.513 -18.632 1.00 93.69 145 PHE A N 1
ATOM 1211 C CA . PHE A 1 145 ? 18.130 10.735 -18.676 1.00 93.69 145 PHE A CA 1
ATOM 1212 C C . PHE A 1 145 ? 17.541 11.862 -19.540 1.00 93.69 145 PHE A C 1
ATOM 1214 O O . PHE A 1 145 ? 18.173 12.911 -19.662 1.00 93.69 145 PHE A O 1
ATOM 1221 N N . PHE A 1 146 ? 16.361 11.682 -20.144 1.00 93.38 146 PHE A N 1
ATOM 1222 C CA . PHE A 1 146 ? 15.712 12.722 -20.946 1.00 93.38 146 PHE A CA 1
ATOM 1223 C C . PHE A 1 146 ? 14.226 12.871 -20.609 1.00 93.38 146 PHE A C 1
ATOM 1225 O O . PHE A 1 146 ? 13.377 12.119 -21.086 1.00 93.38 146 PHE A O 1
ATOM 1232 N N . SER A 1 147 ? 13.914 13.876 -19.799 1.00 92.88 147 SER A N 1
ATOM 1233 C CA . SER A 1 147 ? 12.567 14.355 -19.513 1.00 92.88 147 SER A CA 1
ATOM 1234 C C . SER A 1 147 ? 12.308 15.642 -20.303 1.00 92.88 147 SER A C 1
ATOM 1236 O O . SER A 1 147 ? 12.960 16.656 -20.027 1.00 92.88 147 SER A O 1
ATOM 1238 N N . PRO A 1 148 ? 11.349 15.635 -21.250 1.00 90.12 148 PRO A N 1
ATOM 1239 C CA . PRO A 1 148 ? 10.994 16.827 -22.019 1.00 90.12 148 PRO A CA 1
ATOM 1240 C C . PRO A 1 148 ? 10.582 18.006 -21.127 1.00 90.12 148 PRO A C 1
ATOM 1242 O O . PRO A 1 148 ? 10.973 19.139 -21.382 1.00 90.12 148 PRO A O 1
ATOM 1245 N N . GLN A 1 149 ? 9.880 17.733 -20.024 1.00 89.31 149 GLN A N 1
ATOM 1246 C CA . GLN A 1 149 ? 9.431 18.752 -19.071 1.00 89.31 149 GLN A CA 1
ATOM 1247 C C . GLN A 1 149 ? 10.598 19.427 -18.341 1.00 89.31 149 GLN A C 1
ATOM 1249 O O . GLN A 1 149 ? 10.622 20.650 -18.230 1.00 89.31 149 GLN A O 1
ATOM 1254 N N . ILE A 1 150 ? 11.578 18.646 -17.869 1.00 91.19 150 ILE A N 1
ATOM 1255 C CA . ILE A 1 150 ? 12.770 19.191 -17.194 1.00 91.19 150 ILE A CA 1
ATOM 1256 C C . ILE A 1 150 ? 13.593 20.012 -18.187 1.00 91.19 150 ILE A C 1
ATOM 1258 O O . ILE A 1 150 ? 14.003 21.127 -17.873 1.00 91.19 150 ILE A O 1
ATOM 1262 N N . PHE A 1 151 ? 13.783 19.486 -19.398 1.00 92.94 151 PHE A N 1
ATOM 1263 C CA . PHE A 1 151 ? 14.508 20.174 -20.460 1.00 92.94 151 PHE A CA 1
ATOM 1264 C C . PHE A 1 151 ? 13.857 21.508 -20.844 1.00 92.94 151 PHE A C 1
ATOM 1266 O O . PHE A 1 151 ? 14.538 22.533 -20.896 1.00 92.94 151 PHE A O 1
ATOM 1273 N N . LEU A 1 152 ? 12.536 21.521 -21.042 1.00 90.69 152 LEU A N 1
ATOM 1274 C CA . LEU A 1 152 ? 11.768 22.730 -21.333 1.00 90.69 152 LEU A CA 1
ATOM 1275 C C . LEU A 1 152 ? 11.887 23.760 -20.200 1.00 90.69 152 LEU A C 1
ATOM 1277 O O . LEU A 1 152 ? 12.139 24.936 -20.461 1.00 90.69 152 LEU A O 1
ATOM 1281 N N . GLN A 1 153 ? 11.749 23.331 -18.943 1.00 88.88 153 GLN A N 1
ATOM 1282 C CA . GLN A 1 153 ? 11.881 24.214 -17.780 1.00 88.88 153 GLN A CA 1
ATOM 1283 C C . GLN A 1 153 ? 13.278 24.834 -17.675 1.00 88.88 153 GLN A C 1
ATOM 1285 O O . GLN A 1 153 ? 13.389 26.037 -17.432 1.00 88.88 153 GLN A O 1
ATOM 1290 N N . ASP A 1 154 ? 14.334 24.047 -17.887 1.00 90.38 154 ASP A N 1
ATOM 1291 C CA . ASP A 1 154 ? 15.713 24.539 -17.849 1.00 90.38 154 ASP A CA 1
ATOM 1292 C C . ASP A 1 154 ? 15.985 25.535 -18.989 1.00 90.38 154 ASP A C 1
ATOM 1294 O O . ASP A 1 154 ? 16.556 26.604 -18.766 1.00 90.38 154 ASP A O 1
ATOM 1298 N N . CYS A 1 155 ? 15.489 25.256 -20.198 1.00 89.62 155 CYS A N 1
ATOM 1299 C CA . CYS A 1 155 ? 15.570 26.195 -21.318 1.00 89.62 155 CYS A CA 1
ATOM 1300 C C . CYS A 1 155 ? 14.878 27.526 -20.999 1.00 89.62 155 CYS A C 1
ATOM 1302 O O . CYS A 1 155 ? 15.484 28.584 -21.170 1.00 89.62 155 CYS A O 1
ATOM 1304 N N . LEU A 1 156 ? 13.647 27.485 -20.473 1.00 87.06 156 LEU A N 1
ATOM 1305 C CA . LEU A 1 156 ? 12.895 28.682 -20.082 1.00 87.06 156 LEU A CA 1
ATOM 1306 C C . LEU A 1 156 ? 13.613 29.473 -18.981 1.00 87.06 156 LEU A C 1
ATOM 1308 O O . LEU A 1 156 ? 13.715 30.697 -19.069 1.00 87.06 156 LEU A O 1
ATOM 1312 N N . LYS A 1 157 ? 14.157 28.782 -17.973 1.00 85.88 157 LYS A N 1
ATOM 1313 C CA . LYS A 1 157 ? 14.932 29.386 -16.879 1.00 85.88 157 LYS A CA 1
ATOM 1314 C C . LYS A 1 157 ? 16.158 30.142 -17.393 1.00 85.88 157 LYS A C 1
ATOM 1316 O O . LYS A 1 157 ? 16.500 31.193 -16.855 1.00 85.88 157 LYS A O 1
ATOM 1321 N N . HIS A 1 158 ? 16.805 29.618 -18.430 1.00 85.31 158 HIS A N 1
ATOM 1322 C CA . HIS A 1 158 ? 18.009 30.194 -19.023 1.00 85.31 158 HIS A CA 1
ATOM 1323 C C . HIS A 1 158 ? 17.743 31.075 -20.255 1.00 85.31 158 HIS A C 1
ATOM 1325 O O . HIS A 1 158 ? 18.696 31.553 -20.866 1.00 85.31 158 HIS A O 1
ATOM 1331 N N . GLY A 1 159 ? 16.476 31.330 -20.604 1.00 84.88 159 GLY A N 1
ATOM 1332 C CA . GLY A 1 159 ? 16.099 32.177 -21.739 1.00 84.88 159 GLY A CA 1
ATOM 1333 C C . GLY A 1 159 ? 16.454 31.594 -23.112 1.00 84.88 159 GLY A C 1
ATOM 1334 O O . GLY A 1 159 ? 16.583 32.348 -24.075 1.00 84.88 159 GLY A O 1
ATOM 1335 N N . VAL A 1 160 ? 16.625 30.272 -23.212 1.00 85.75 160 VAL A N 1
ATOM 1336 C CA . VAL A 1 160 ? 16.908 29.574 -24.474 1.00 85.75 160 VAL A CA 1
ATOM 1337 C C . VAL A 1 160 ? 15.604 29.415 -25.256 1.00 85.75 160 VAL A C 1
ATOM 1339 O O . VAL A 1 160 ? 14.595 28.961 -24.717 1.00 85.75 160 VAL A O 1
ATOM 1342 N N . THR A 1 161 ? 15.612 29.809 -26.530 1.00 82.69 161 THR A N 1
ATOM 1343 C CA . THR A 1 161 ? 14.425 29.737 -27.398 1.00 82.69 161 THR A CA 1
ATOM 1344 C C . THR A 1 161 ? 14.194 28.302 -27.872 1.00 82.69 161 THR A C 1
ATOM 1346 O O . THR A 1 161 ? 15.131 27.650 -28.325 1.00 82.69 161 THR A O 1
ATOM 1349 N N . ILE A 1 162 ? 12.947 27.834 -27.780 1.00 84.06 162 ILE A N 1
ATOM 1350 C CA . ILE A 1 162 ? 12.491 26.518 -28.249 1.00 84.06 162 ILE A CA 1
ATOM 1351 C C . ILE A 1 162 ? 11.430 26.727 -29.328 1.00 84.06 162 ILE A C 1
ATOM 1353 O O . ILE A 1 162 ? 10.539 27.564 -29.170 1.00 84.06 162 ILE A O 1
ATOM 1357 N N . ASP A 1 163 ? 11.511 25.941 -30.396 1.00 83.44 163 ASP A N 1
ATOM 1358 C CA . ASP A 1 163 ? 10.484 25.852 -31.426 1.00 83.44 163 ASP A CA 1
ATOM 1359 C C . ASP A 1 163 ? 9.427 24.813 -31.024 1.00 83.44 163 ASP A C 1
ATOM 1361 O O . ASP A 1 163 ? 9.710 23.621 -30.946 1.00 83.44 163 ASP A O 1
ATOM 1365 N N . LEU A 1 164 ? 8.200 25.255 -30.745 1.00 77.88 164 LEU A N 1
ATOM 1366 C CA . LEU A 1 164 ? 7.102 24.361 -30.353 1.00 77.88 164 LEU A CA 1
ATOM 1367 C C . LEU A 1 164 ? 6.516 23.575 -31.538 1.00 77.88 164 LEU A C 1
ATOM 1369 O O . LEU A 1 164 ? 5.718 22.665 -31.324 1.00 77.88 164 LEU A O 1
ATOM 1373 N N . GLU A 1 165 ? 6.900 23.905 -32.776 1.00 81.12 165 GLU A N 1
ATOM 1374 C CA . GLU A 1 165 ? 6.531 23.142 -33.974 1.00 81.12 165 GLU A CA 1
ATOM 1375 C C . GLU A 1 165 ? 7.451 21.930 -34.202 1.00 81.12 165 GLU A C 1
ATOM 1377 O O . GLU A 1 165 ? 7.194 21.118 -35.092 1.00 81.12 165 GLU A O 1
ATOM 1382 N N . GLN A 1 166 ? 8.491 21.765 -33.375 1.00 83.00 166 GLN A N 1
ATOM 1383 C CA . GLN A 1 166 ? 9.409 20.628 -33.387 1.00 83.00 166 GLN A CA 1
ATOM 1384 C C . GLN A 1 166 ? 9.414 19.904 -32.038 1.00 83.00 166 GLN A C 1
ATOM 1386 O O . GLN A 1 166 ? 9.272 20.507 -30.976 1.00 83.00 166 GLN A O 1
ATOM 1391 N N . GLY A 1 167 ? 9.648 18.594 -32.064 1.00 86.31 167 GLY A N 1
ATOM 1392 C CA . GLY A 1 167 ? 9.808 17.813 -30.842 1.00 86.31 167 GLY A CA 1
ATOM 1393 C C . GLY A 1 167 ? 11.047 18.230 -30.032 1.00 86.31 167 GLY A C 1
ATOM 1394 O O . GLY A 1 167 ? 12.068 18.657 -30.583 1.00 86.31 167 GLY A O 1
ATOM 1395 N N . LEU A 1 168 ? 10.959 18.143 -28.704 1.00 91.12 168 LEU A N 1
ATOM 1396 C CA . LEU A 1 168 ? 12.006 18.604 -27.785 1.00 91.12 168 LEU A CA 1
ATOM 1397 C C . LEU A 1 168 ? 13.258 17.719 -27.843 1.00 91.12 168 LEU A C 1
ATOM 1399 O O . LEU A 1 168 ? 14.381 18.223 -27.793 1.00 91.12 168 LEU A O 1
ATOM 1403 N N . PHE A 1 169 ? 13.081 16.406 -27.990 1.00 92.31 169 PHE A N 1
ATOM 1404 C CA . PHE A 1 169 ? 14.176 15.462 -28.204 1.00 92.31 169 PHE A CA 1
ATOM 1405 C C . PHE A 1 169 ? 14.893 15.750 -29.525 1.00 92.31 169 PHE A C 1
ATOM 1407 O O . PHE A 1 169 ? 16.123 15.801 -29.575 1.00 92.31 169 PHE A O 1
ATOM 1414 N N . THR A 1 170 ? 14.126 16.018 -30.582 1.00 89.88 170 THR A N 1
ATOM 1415 C CA . THR A 1 170 ? 14.656 16.383 -31.902 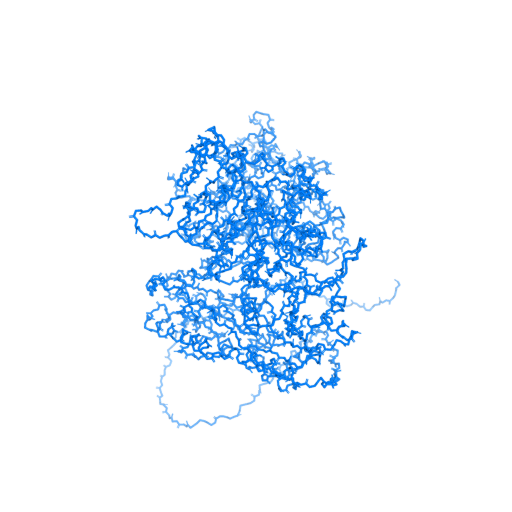1.00 89.88 170 THR A CA 1
ATOM 1416 C C . THR A 1 170 ? 15.512 17.653 -31.860 1.00 89.88 170 THR A C 1
ATOM 1418 O O . THR A 1 170 ? 16.586 17.694 -32.473 1.00 89.88 170 THR A O 1
ATOM 1421 N N . GLN A 1 171 ? 15.073 18.663 -31.105 1.00 90.06 171 GLN A N 1
ATOM 1422 C CA . GLN A 1 171 ? 15.811 19.913 -30.900 1.00 90.06 171 GLN A CA 1
ATOM 1423 C C . GLN A 1 171 ? 17.070 19.720 -30.047 1.00 90.06 171 GLN A C 1
ATOM 1425 O O . GLN A 1 171 ? 18.119 20.268 -30.377 1.00 90.06 171 GLN A O 1
ATOM 1430 N N . PHE A 1 172 ? 17.018 18.895 -28.997 1.00 91.25 172 PHE A N 1
ATOM 1431 C CA . PHE A 1 172 ? 18.195 18.586 -28.176 1.00 91.25 172 PHE A CA 1
ATOM 1432 C C . PHE A 1 172 ? 19.310 17.878 -28.970 1.00 91.25 172 PHE A C 1
ATOM 1434 O O . PHE A 1 172 ? 20.502 18.110 -28.745 1.00 91.25 172 PHE A O 1
ATOM 1441 N N . LEU A 1 173 ? 18.938 17.020 -29.925 1.00 89.81 173 LEU A N 1
ATOM 1442 C CA . LEU A 1 173 ? 19.880 16.314 -30.802 1.00 89.81 173 LEU A CA 1
ATOM 1443 C C . LEU A 1 173 ? 20.339 17.132 -32.022 1.00 89.81 173 LEU A C 1
ATOM 1445 O O . LEU A 1 173 ? 21.165 16.651 -32.804 1.00 89.81 173 LEU A O 1
ATOM 1449 N N . ALA A 1 174 ? 19.822 18.349 -32.210 1.00 83.81 174 ALA A N 1
ATOM 1450 C CA . ALA A 1 174 ? 20.244 19.212 -33.305 1.00 83.81 174 ALA A CA 1
ATOM 1451 C C . ALA A 1 174 ? 21.718 19.617 -33.142 1.00 83.81 174 ALA A C 1
ATOM 1453 O O . ALA A 1 174 ? 22.162 19.983 -32.055 1.00 83.81 174 ALA A O 1
ATOM 1454 N N . TRP A 1 175 ? 22.483 19.564 -34.235 1.00 74.31 175 TRP A N 1
ATOM 1455 C CA . TRP A 1 175 ? 23.868 20.033 -34.251 1.00 74.31 175 TRP A CA 1
ATOM 1456 C C . TRP A 1 175 ? 23.892 21.530 -34.592 1.00 74.31 175 TRP A C 1
ATOM 1458 O O . TRP A 1 175 ? 23.210 21.926 -35.538 1.00 74.31 175 TRP A O 1
ATOM 1468 N N . PRO A 1 176 ? 24.652 22.376 -33.875 1.00 66.25 176 PRO A N 1
ATOM 1469 C CA . PRO A 1 176 ? 24.662 23.814 -34.135 1.00 66.25 176 PRO A CA 1
ATOM 1470 C C . PRO A 1 176 ? 25.152 24.136 -35.558 1.00 66.25 176 PRO A C 1
ATOM 1472 O O . PRO A 1 176 ? 26.268 23.771 -35.941 1.00 66.25 176 PRO A O 1
ATOM 1475 N N . SER A 1 177 ? 24.321 24.835 -36.340 1.00 57.47 177 SER A N 1
ATOM 1476 C CA . SER A 1 177 ? 24.682 25.370 -37.658 1.00 57.47 177 SER A CA 1
ATOM 1477 C C . SER A 1 177 ? 25.376 26.739 -37.514 1.00 57.47 177 SER A C 1
ATOM 1479 O O . SER A 1 177 ? 25.123 27.479 -36.564 1.00 57.47 177 SER A O 1
ATOM 1481 N N . GLN A 1 178 ? 26.292 27.096 -38.427 1.00 50.81 178 GLN A N 1
ATOM 1482 C CA . GLN A 1 178 ? 26.953 28.417 -38.400 1.00 50.81 178 GLN A CA 1
ATOM 1483 C C . GLN A 1 178 ? 26.099 29.547 -39.008 1.00 50.81 178 GLN A C 1
ATOM 1485 O O . GLN A 1 178 ? 26.414 30.715 -38.785 1.00 50.81 178 GLN A O 1
ATOM 1490 N N . GLU A 1 179 ? 25.056 29.222 -39.779 1.00 48.97 179 GLU A N 1
ATOM 1491 C CA . GLU A 1 179 ? 24.251 30.197 -40.537 1.00 48.97 179 GLU A CA 1
ATOM 1492 C C . GLU A 1 179 ? 23.140 30.844 -39.691 1.00 48.97 179 GLU A C 1
ATOM 1494 O O . GLU A 1 179 ? 22.752 31.987 -39.937 1.00 48.97 179 GLU A O 1
ATOM 1499 N N . GLU A 1 180 ? 22.691 30.176 -38.628 1.00 48.50 180 GLU A N 1
ATOM 1500 C CA . GLU A 1 180 ? 21.731 30.713 -37.665 1.00 48.50 180 GLU A CA 1
ATOM 1501 C C . GLU A 1 180 ? 22.446 31.630 -36.665 1.00 48.50 180 GLU A C 1
ATOM 1503 O O . GLU A 1 180 ? 23.090 31.170 -35.721 1.00 48.50 180 GLU A O 1
ATOM 1508 N N . ALA A 1 181 ? 22.380 32.941 -36.924 1.00 32.72 181 ALA A N 1
ATOM 1509 C CA . ALA A 1 181 ? 22.694 34.056 -36.020 1.00 32.72 181 ALA A CA 1
ATOM 1510 C C . ALA A 1 181 ? 23.614 33.712 -34.820 1.00 32.72 181 ALA A C 1
ATOM 1512 O O . ALA A 1 181 ? 23.236 33.832 -33.656 1.00 32.72 181 ALA A O 1
ATOM 1513 N N . GLY A 1 182 ? 24.857 33.313 -35.112 1.00 40.81 182 GLY A N 1
ATOM 1514 C CA . GLY A 1 182 ? 25.934 33.206 -34.126 1.00 40.81 182 GLY A CA 1
ATOM 1515 C C . GLY A 1 182 ? 26.199 31.830 -33.508 1.00 40.81 182 GLY A C 1
ATOM 1516 O O . GLY A 1 182 ? 26.939 31.795 -32.529 1.00 40.81 182 GLY A O 1
ATOM 1517 N N . GLY A 1 183 ? 25.650 30.719 -34.018 1.00 46.34 183 GLY A N 1
ATOM 1518 C CA . GLY A 1 183 ? 26.057 29.347 -33.641 1.00 46.34 183 GLY A CA 1
ATOM 1519 C C . GLY A 1 183 ? 25.880 28.959 -32.160 1.00 46.34 183 GLY A C 1
ATOM 1520 O O . GLY A 1 183 ? 26.291 27.875 -31.749 1.00 46.34 183 GLY A O 1
ATOM 1521 N N . LYS A 1 184 ? 25.276 29.836 -31.347 1.00 49.94 184 LYS A N 1
ATOM 1522 C CA . LYS A 1 184 ? 25.099 29.676 -29.897 1.00 49.94 184 LYS A CA 1
ATOM 1523 C C . LYS A 1 184 ? 23.861 28.854 -29.534 1.00 49.94 184 LYS A C 1
ATOM 1525 O O . LYS A 1 184 ? 23.929 28.081 -28.589 1.00 49.94 184 LYS A O 1
ATOM 1530 N N . ALA A 1 185 ? 22.773 28.945 -30.302 1.00 53.06 185 ALA A N 1
ATOM 1531 C CA . ALA A 1 185 ? 21.483 28.349 -29.933 1.00 53.06 185 ALA A CA 1
ATOM 1532 C C . ALA A 1 185 ? 21.516 26.806 -29.807 1.00 53.06 185 ALA A C 1
ATOM 1534 O O . ALA A 1 185 ? 21.099 26.265 -28.787 1.00 53.06 185 ALA A O 1
ATOM 1535 N N . GLY A 1 186 ? 22.080 26.083 -30.785 1.00 58.12 186 GLY A N 1
ATOM 1536 C CA . GLY A 1 186 ? 22.190 24.612 -30.719 1.00 58.12 186 GLY A CA 1
ATOM 1537 C C . GLY A 1 186 ? 23.188 24.107 -29.664 1.00 58.12 186 GLY A C 1
ATOM 1538 O O . GLY A 1 186 ? 22.957 23.097 -28.994 1.00 58.12 186 GLY A O 1
ATOM 1539 N N . ALA A 1 187 ? 24.282 24.846 -29.454 1.00 65.62 187 ALA A N 1
ATOM 1540 C CA . ALA A 1 187 ? 25.244 24.557 -28.391 1.00 65.62 187 ALA A CA 1
ATOM 1541 C C . ALA A 1 187 ? 24.632 24.786 -26.997 1.00 65.62 187 ALA A C 1
ATOM 1543 O O . ALA A 1 187 ? 24.898 24.021 -26.075 1.00 65.62 187 ALA A O 1
ATOM 1544 N N . GLU A 1 188 ? 23.774 25.798 -26.852 1.00 76.62 188 GLU A N 1
ATOM 1545 C CA . GLU A 1 188 ? 23.063 26.071 -25.609 1.00 76.62 188 GLU A CA 1
ATOM 1546 C C . GLU A 1 188 ? 22.019 25.003 -25.292 1.00 76.62 188 GLU A C 1
ATOM 1548 O O . GLU A 1 188 ? 21.953 24.617 -24.131 1.00 76.62 188 GLU A O 1
ATOM 1553 N N . LEU A 1 189 ? 21.259 24.496 -26.275 1.00 84.38 189 LEU A N 1
ATOM 1554 C CA . LEU A 1 189 ? 20.258 23.433 -26.077 1.00 84.38 189 LEU A CA 1
ATOM 1555 C C . LEU A 1 189 ? 20.897 22.113 -25.618 1.00 84.38 189 LEU A C 1
ATOM 1557 O O . LEU A 1 189 ? 20.488 21.532 -24.617 1.00 84.38 189 LEU A O 1
ATOM 1561 N N . SER A 1 190 ? 21.947 21.661 -26.305 1.00 84.44 190 SER A N 1
ATOM 1562 C CA . SER A 1 190 ? 22.626 20.387 -26.012 1.00 84.44 190 SER A CA 1
ATOM 1563 C C . SER A 1 190 ? 23.323 20.340 -24.638 1.00 84.44 190 SER A C 1
ATOM 1565 O O . SER A 1 190 ? 23.662 19.261 -24.154 1.00 84.44 190 SER A O 1
ATOM 1567 N N . GLN A 1 191 ? 23.513 21.486 -23.979 1.00 88.94 191 GLN A N 1
ATOM 1568 C CA . GLN A 1 191 ? 24.129 21.596 -22.650 1.00 88.94 191 GLN A CA 1
ATOM 1569 C C . GLN A 1 191 ? 23.114 21.784 -21.512 1.00 88.94 191 GLN A C 1
ATOM 1571 O O . GLN A 1 191 ? 23.519 21.849 -20.350 1.00 88.94 191 GLN A O 1
ATOM 1576 N N . ARG A 1 192 ? 21.811 21.869 -21.812 1.00 92.12 192 ARG A N 1
ATOM 1577 C CA . ARG A 1 192 ? 20.768 22.028 -20.787 1.00 92.12 192 ARG A CA 1
ATOM 1578 C C . ARG A 1 192 ? 20.540 20.758 -19.992 1.00 92.12 192 ARG A C 1
ATOM 1580 O O . ARG A 1 192 ? 20.821 19.646 -20.446 1.00 92.12 192 ARG A O 1
ATOM 1587 N N . ARG A 1 193 ? 19.995 20.931 -18.789 1.00 93.38 193 ARG A N 1
ATOM 1588 C CA . ARG A 1 193 ? 19.585 19.813 -17.942 1.00 93.38 193 ARG A CA 1
ATOM 1589 C C . ARG A 1 193 ? 18.400 19.098 -18.579 1.00 93.38 193 ARG A C 1
ATOM 1591 O O . ARG A 1 193 ? 17.390 19.708 -18.895 1.00 93.38 193 ARG A O 1
ATOM 1598 N N . THR A 1 194 ? 18.505 17.780 -18.697 1.00 94.19 194 THR A N 1
ATOM 1599 C CA . THR A 1 194 ? 17.445 16.925 -19.252 1.00 94.19 194 THR A CA 1
ATOM 1600 C C . THR A 1 194 ? 16.867 15.954 -18.224 1.00 94.19 194 THR A C 1
ATOM 1602 O O . THR A 1 194 ? 15.838 15.339 -18.476 1.00 94.19 194 THR A O 1
ATOM 1605 N N . SER A 1 195 ? 17.497 15.782 -17.059 1.00 94.50 195 SER A N 1
ATOM 1606 C CA . SER A 1 195 ? 16.986 14.949 -15.964 1.00 94.50 195 SER A CA 1
ATOM 1607 C C . SER A 1 195 ? 17.582 15.364 -14.618 1.00 94.50 195 SER A C 1
ATOM 1609 O O . SER A 1 195 ? 18.532 16.147 -14.559 1.00 94.50 195 SER A O 1
ATOM 1611 N N . TRP A 1 196 ? 17.047 14.806 -13.532 1.00 94.12 196 TRP A N 1
ATOM 1612 C CA . TRP A 1 196 ? 17.638 14.936 -12.196 1.00 94.12 196 TRP A CA 1
ATOM 1613 C C . TRP A 1 196 ? 18.787 13.951 -11.939 1.00 94.12 196 TRP A C 1
ATOM 1615 O O . TRP A 1 196 ? 19.496 14.116 -10.960 1.00 94.12 196 TRP A O 1
ATOM 1625 N N . TYR A 1 197 ? 19.020 12.987 -12.836 1.00 95.31 197 TYR A N 1
ATOM 1626 C CA . TYR A 1 197 ? 20.100 11.994 -12.726 1.00 95.31 197 TYR A CA 1
ATOM 1627 C C . TYR A 1 197 ? 21.436 12.454 -13.314 1.00 95.31 197 TYR A C 1
ATOM 1629 O O . TYR A 1 197 ? 22.392 11.687 -13.340 1.00 95.31 197 TYR A O 1
ATOM 1637 N N . PHE A 1 198 ? 21.486 13.648 -13.903 1.00 96.19 198 PHE A N 1
ATOM 1638 C CA . PHE A 1 198 ? 22.699 14.188 -14.502 1.00 96.19 198 PHE A CA 1
ATOM 1639 C C . PHE A 1 198 ? 22.676 15.711 -14.443 1.00 96.19 198 PHE A C 1
ATOM 1641 O O . PHE A 1 198 ? 21.725 16.336 -14.924 1.00 96.19 198 PHE A O 1
ATOM 1648 N N . ASN A 1 199 ? 23.721 16.310 -13.872 1.00 95.38 199 ASN A N 1
ATOM 1649 C CA . ASN A 1 199 ? 23.879 17.761 -13.814 1.00 95.38 199 ASN A CA 1
ATOM 1650 C C . ASN A 1 199 ? 24.930 18.209 -14.852 1.00 95.38 199 ASN A C 1
ATOM 1652 O O . ASN A 1 199 ? 26.126 18.116 -14.575 1.00 95.38 199 ASN A O 1
ATOM 1656 N N . PRO A 1 200 ? 24.526 18.712 -16.036 1.00 94.50 200 PRO A N 1
ATOM 1657 C CA . PRO A 1 200 ? 25.467 19.039 -17.109 1.00 94.50 200 PRO A CA 1
ATOM 1658 C C . PRO A 1 200 ? 26.406 20.197 -16.763 1.00 94.50 200 PRO A C 1
ATOM 1660 O O . PRO A 1 200 ? 27.569 20.169 -17.161 1.00 94.50 200 PRO A O 1
ATOM 1663 N N . GLN A 1 201 ? 25.928 21.197 -16.017 1.00 92.12 201 GLN A N 1
ATOM 1664 C CA . GLN A 1 201 ? 26.746 22.343 -15.628 1.00 92.12 201 GLN A CA 1
ATOM 1665 C C . GLN A 1 201 ? 27.844 21.906 -14.656 1.00 92.12 201 GLN A C 1
ATOM 1667 O O . GLN A 1 201 ? 29.024 22.139 -14.911 1.00 92.12 201 GLN A O 1
ATOM 1672 N N . TRP A 1 202 ? 27.460 21.205 -13.588 1.00 94.62 202 TRP A N 1
ATOM 1673 C CA . TRP A 1 202 ? 28.417 20.670 -12.625 1.00 94.62 202 TRP A CA 1
ATOM 1674 C C . TRP A 1 202 ? 29.402 19.701 -13.285 1.00 94.62 202 TRP A C 1
ATOM 1676 O O . TRP A 1 202 ? 30.593 19.744 -12.996 1.00 94.62 202 TRP A O 1
ATOM 1686 N N . TYR A 1 203 ? 28.930 18.864 -14.211 1.00 96.31 203 TYR A N 1
ATOM 1687 C CA . TYR A 1 203 ? 29.773 17.907 -14.921 1.00 96.31 203 TYR A CA 1
ATOM 1688 C C . TYR A 1 203 ? 30.887 18.596 -15.725 1.00 96.31 203 TYR A C 1
ATOM 1690 O O . TYR A 1 203 ? 32.038 18.170 -15.673 1.00 96.31 203 TYR A O 1
ATOM 1698 N N . LEU A 1 204 ? 30.574 19.689 -16.429 1.00 94.38 204 LEU A N 1
ATOM 1699 C CA . LEU A 1 204 ? 31.567 20.465 -17.183 1.00 94.38 204 LEU A CA 1
ATOM 1700 C C . LEU A 1 204 ? 32.510 21.265 -16.274 1.00 94.38 204 LEU A C 1
ATOM 1702 O O . LEU A 1 204 ? 33.687 21.412 -16.598 1.00 94.38 204 LEU A O 1
ATOM 1706 N N . GLU A 1 205 ? 32.020 21.757 -15.133 1.00 94.69 205 GLU A N 1
ATOM 1707 C CA . GLU A 1 205 ? 32.852 22.408 -14.113 1.00 94.69 205 GLU A CA 1
ATOM 1708 C C . GLU A 1 205 ? 33.821 21.411 -13.453 1.00 94.69 205 GLU A C 1
ATOM 1710 O O . GLU A 1 205 ? 34.973 21.746 -13.167 1.00 94.69 205 GLU A O 1
ATOM 1715 N N . ARG A 1 206 ? 33.366 20.173 -13.230 1.00 95.38 206 ARG A N 1
ATOM 1716 C CA . ARG A 1 206 ? 34.142 19.096 -12.609 1.00 95.38 206 ARG A CA 1
ATOM 1717 C C . ARG A 1 206 ? 35.168 18.480 -13.558 1.00 95.38 206 ARG A C 1
ATOM 1719 O O . ARG A 1 206 ? 36.257 18.141 -13.091 1.00 95.38 206 ARG A O 1
ATOM 1726 N N . TYR A 1 207 ? 34.834 18.358 -14.844 1.00 95.75 207 TYR A N 1
ATOM 1727 C CA . TYR A 1 207 ? 35.659 17.729 -15.882 1.00 95.75 207 TYR A CA 1
ATOM 1728 C C . TYR A 1 207 ? 35.895 18.679 -17.078 1.00 95.75 207 TYR A C 1
ATOM 1730 O O . TYR A 1 207 ? 35.294 18.500 -18.145 1.00 95.75 207 TYR A O 1
ATOM 1738 N N . PRO A 1 208 ? 36.769 19.700 -16.947 1.00 94.06 208 PRO A N 1
ATOM 1739 C CA . PRO A 1 208 ? 37.023 20.685 -18.005 1.00 94.06 208 PRO A CA 1
ATOM 1740 C C . PRO A 1 208 ? 37.521 20.084 -19.329 1.00 94.06 208 PRO A C 1
ATOM 1742 O O . PRO A 1 208 ? 37.270 20.633 -20.401 1.00 94.06 208 PRO A O 1
ATOM 1745 N N . GLU A 1 209 ? 38.196 18.935 -19.281 1.00 93.75 209 GLU A N 1
ATOM 1746 C CA . GLU A 1 209 ? 38.628 18.179 -20.457 1.00 93.75 209 GLU A CA 1
ATOM 1747 C C . GLU A 1 209 ? 37.451 17.728 -21.334 1.00 93.75 209 GLU A C 1
ATOM 1749 O O . GLU A 1 209 ? 37.579 17.654 -22.557 1.00 93.75 209 GLU A O 1
ATOM 1754 N N . VAL A 1 210 ? 36.276 17.494 -20.743 1.00 92.75 210 VAL A N 1
ATOM 1755 C CA . VAL A 1 210 ? 35.066 17.135 -21.490 1.00 92.75 210 VAL A CA 1
ATOM 1756 C C . VAL A 1 210 ? 34.577 18.320 -22.317 1.00 92.75 210 VAL A C 1
ATOM 1758 O O . VAL A 1 210 ? 34.188 18.137 -23.471 1.00 92.75 210 VAL A O 1
ATOM 1761 N N . ALA A 1 211 ? 34.651 19.540 -21.775 1.00 87.94 211 ALA A N 1
ATOM 1762 C CA . ALA A 1 211 ? 34.296 20.749 -22.515 1.00 87.94 211 ALA A CA 1
ATOM 1763 C C . ALA A 1 211 ? 35.174 20.914 -23.768 1.00 87.94 211 ALA A C 1
ATOM 1765 O O . ALA A 1 211 ? 34.670 21.270 -24.834 1.00 87.94 211 ALA A O 1
ATOM 1766 N N . GLN A 1 212 ? 36.467 20.580 -23.667 1.00 86.81 212 GLN A N 1
ATOM 1767 C CA . GLN A 1 212 ? 37.375 20.580 -24.813 1.00 86.81 212 GLN A CA 1
ATOM 1768 C C . GLN A 1 212 ? 36.983 19.520 -25.855 1.00 86.81 212 GLN A C 1
ATOM 1770 O O . GLN A 1 212 ? 36.907 19.832 -27.040 1.00 86.81 212 GLN A O 1
ATOM 1775 N N . LEU A 1 213 ? 36.666 18.291 -25.434 1.00 89.25 213 LEU A N 1
ATOM 1776 C CA . LEU A 1 213 ? 36.255 17.222 -26.355 1.00 89.25 213 LEU A CA 1
ATOM 1777 C C . LEU A 1 213 ? 34.943 17.542 -27.095 1.00 89.25 213 LEU A C 1
ATOM 1779 O O . LEU A 1 213 ? 34.768 17.129 -28.244 1.00 89.25 213 LEU A O 1
ATOM 1783 N N . ILE A 1 214 ? 34.029 18.276 -26.456 1.00 86.75 214 ILE A N 1
ATOM 1784 C CA . ILE A 1 214 ? 32.801 18.779 -27.088 1.00 86.75 214 ILE A CA 1
ATOM 1785 C C . ILE A 1 214 ? 33.132 19.900 -28.080 1.00 86.75 214 ILE A C 1
ATOM 1787 O O . ILE A 1 214 ? 32.645 19.877 -29.207 1.00 86.75 214 ILE A O 1
ATOM 1791 N N . ALA A 1 215 ? 34.006 20.843 -27.712 1.00 81.81 215 ALA A N 1
ATOM 1792 C CA . ALA A 1 215 ? 34.448 21.914 -28.610 1.00 81.81 215 ALA A CA 1
ATOM 1793 C C . ALA A 1 215 ? 35.186 21.384 -29.856 1.00 81.81 215 ALA A C 1
ATOM 1795 O O . ALA A 1 215 ? 35.064 21.949 -30.941 1.00 81.81 215 ALA A O 1
ATOM 1796 N N . GLU A 1 216 ? 35.910 20.270 -29.718 1.00 81.69 216 GLU A N 1
ATOM 1797 C CA . GLU A 1 216 ? 36.553 19.535 -30.816 1.00 81.69 216 GLU A CA 1
ATOM 1798 C C . GLU A 1 216 ? 35.562 18.703 -31.658 1.00 81.69 216 GLU A C 1
ATOM 1800 O O . GLU A 1 216 ? 35.957 18.090 -32.651 1.00 81.69 216 GLU A O 1
ATOM 1805 N N . GLY A 1 217 ? 34.281 18.652 -31.277 1.00 78.44 217 GLY A N 1
ATOM 1806 C CA . GLY A 1 217 ? 33.233 17.910 -31.982 1.00 78.44 217 GLY A CA 1
ATOM 1807 C C . GLY A 1 217 ? 33.289 16.390 -31.791 1.00 78.44 217 GLY A C 1
ATOM 1808 O O . GLY A 1 217 ? 32.635 15.658 -32.535 1.00 78.44 217 GLY A O 1
ATOM 1809 N N . ARG A 1 218 ? 34.057 15.883 -30.813 1.00 83.69 218 ARG A N 1
ATOM 1810 C CA . ARG A 1 218 ? 34.155 14.436 -30.525 1.00 83.69 218 ARG A CA 1
ATOM 1811 C C . ARG A 1 218 ? 32.926 13.907 -29.789 1.00 83.69 218 ARG A C 1
ATOM 1813 O O . ARG A 1 218 ? 32.555 12.753 -29.986 1.00 83.69 218 ARG A O 1
ATOM 1820 N N . TYR A 1 219 ? 32.295 14.751 -28.975 1.00 88.31 219 TYR A N 1
ATOM 1821 C CA . TYR A 1 219 ? 31.009 14.487 -28.330 1.00 88.31 219 TYR A CA 1
ATOM 1822 C C . TYR A 1 219 ? 30.028 15.621 -28.631 1.00 88.31 219 TYR A C 1
ATOM 1824 O O . TYR A 1 219 ? 30.429 16.740 -28.924 1.00 88.31 219 TYR A O 1
ATOM 1832 N N . HIS A 1 220 ? 28.735 15.305 -28.551 1.00 85.31 220 HIS A N 1
ATOM 1833 C CA . HIS A 1 220 ? 27.640 16.236 -28.873 1.00 85.31 220 HIS A CA 1
ATOM 1834 C C . HIS A 1 220 ? 27.305 17.128 -27.675 1.00 85.31 220 HIS A C 1
ATOM 1836 O O . HIS A 1 220 ? 27.121 18.330 -27.797 1.00 85.31 220 HIS A O 1
ATOM 1842 N N . SER A 1 221 ? 27.260 16.521 -26.492 1.00 91.31 221 SER A N 1
ATOM 1843 C CA . SER A 1 221 ? 26.859 17.152 -25.240 1.00 91.31 221 SER A CA 1
ATOM 1844 C C . SER A 1 221 ? 27.596 16.529 -24.054 1.00 91.31 221 SER A C 1
ATOM 1846 O O . SER A 1 221 ? 28.121 15.414 -24.182 1.00 91.31 221 SER A O 1
ATOM 1848 N N . PRO A 1 222 ? 27.603 17.184 -22.876 1.00 94.69 222 PRO A N 1
ATOM 1849 C CA . PRO A 1 222 ? 28.082 16.556 -21.643 1.00 94.69 222 PRO A CA 1
ATOM 1850 C C . PRO A 1 222 ? 27.346 15.243 -21.343 1.00 94.69 222 PRO A C 1
ATOM 1852 O O . PRO A 1 222 ? 27.976 14.260 -20.954 1.00 94.69 222 PRO A O 1
ATOM 1855 N N . LEU A 1 223 ? 26.036 15.180 -21.612 1.00 95.56 223 LEU A N 1
ATOM 1856 C CA . LEU A 1 223 ? 25.258 13.953 -21.441 1.00 95.56 223 LEU A CA 1
ATOM 1857 C C . LEU A 1 223 ? 25.677 12.858 -22.435 1.00 95.56 223 LEU A C 1
ATOM 1859 O O . LEU A 1 223 ? 25.800 11.695 -22.048 1.00 95.56 223 LEU A O 1
ATOM 1863 N N . HIS A 1 224 ? 25.945 13.218 -23.697 1.00 94.19 224 HIS A N 1
ATOM 1864 C CA . HIS A 1 224 ? 26.471 12.275 -24.686 1.00 94.19 224 HIS A CA 1
ATOM 1865 C C . HIS A 1 224 ? 27.818 11.704 -24.219 1.00 94.19 224 HIS A C 1
ATOM 1867 O O . HIS A 1 224 ? 28.010 10.488 -24.271 1.00 94.19 224 HIS A O 1
ATOM 1873 N N . HIS A 1 225 ? 28.722 12.543 -23.698 1.00 95.31 225 HIS A N 1
ATOM 1874 C CA . HIS A 1 225 ? 29.979 12.074 -23.112 1.00 95.31 225 HIS A CA 1
ATOM 1875 C C . HIS A 1 225 ? 29.732 11.091 -21.958 1.00 95.31 225 HIS A C 1
ATOM 1877 O O . HIS A 1 225 ? 30.241 9.968 -21.984 1.00 95.31 225 HIS A O 1
ATOM 1883 N N . TYR A 1 226 ? 28.910 11.463 -20.974 1.00 95.94 226 TYR A N 1
ATOM 1884 C CA . TYR A 1 226 ? 28.626 10.615 -19.815 1.00 95.94 226 TYR A CA 1
ATOM 1885 C C . TYR A 1 226 ? 28.074 9.232 -20.215 1.00 95.94 226 TYR A C 1
ATOM 1887 O O . TYR A 1 226 ? 28.567 8.194 -19.764 1.00 95.94 226 TYR A O 1
ATOM 1895 N N . LEU A 1 227 ? 27.117 9.185 -21.144 1.00 93.75 227 LEU A N 1
ATOM 1896 C CA . LEU A 1 227 ? 26.475 7.930 -21.541 1.00 93.75 227 LEU A CA 1
ATOM 1897 C C . LEU A 1 227 ? 27.319 7.063 -22.489 1.00 93.75 227 LEU A C 1
ATOM 1899 O O . LEU A 1 227 ? 27.076 5.857 -22.568 1.00 93.75 227 LEU A O 1
ATOM 1903 N N . THR A 1 228 ? 28.331 7.615 -23.174 1.00 93.31 228 THR A N 1
ATOM 1904 C CA . THR A 1 228 ? 29.032 6.893 -24.260 1.00 93.31 228 THR A CA 1
ATOM 1905 C C . THR A 1 228 ? 30.550 6.764 -24.118 1.00 93.31 228 THR A C 1
ATOM 1907 O O . THR A 1 228 ? 31.145 5.976 -24.859 1.00 93.31 228 THR A O 1
ATOM 1910 N N . ASN A 1 229 ? 31.179 7.436 -23.144 1.00 92.62 229 ASN A N 1
ATOM 1911 C CA . ASN A 1 229 ? 32.628 7.360 -22.907 1.00 92.62 229 ASN A CA 1
ATOM 1912 C C . ASN A 1 229 ? 33.148 5.925 -22.649 1.00 92.62 229 ASN A C 1
ATOM 1914 O O . ASN A 1 229 ? 32.391 4.977 -22.420 1.00 92.62 229 ASN A O 1
ATOM 1918 N N . GLU A 1 230 ? 34.466 5.751 -22.707 1.00 89.25 230 GLU A N 1
ATOM 1919 C CA . GLU A 1 230 ? 35.114 4.435 -22.600 1.00 89.25 230 GLU A CA 1
ATOM 1920 C C . GLU A 1 230 ? 35.413 4.009 -21.158 1.00 89.25 230 GLU A C 1
ATOM 1922 O O . GLU A 1 230 ? 35.557 2.817 -20.894 1.00 89.25 230 GLU A O 1
ATOM 1927 N N . THR A 1 231 ? 35.456 4.954 -20.218 1.00 90.38 231 THR A N 1
ATOM 1928 C CA . THR A 1 231 ? 35.816 4.724 -18.810 1.00 90.38 231 THR A CA 1
ATOM 1929 C C . THR A 1 231 ? 34.722 5.248 -17.869 1.00 90.38 231 THR A C 1
ATOM 1931 O O . THR A 1 231 ? 34.964 6.182 -17.104 1.00 90.38 231 THR A O 1
ATOM 1934 N N . PRO A 1 232 ? 33.506 4.670 -17.900 1.00 87.06 232 PRO A N 1
ATOM 1935 C CA . PRO A 1 232 ? 32.327 5.258 -17.257 1.00 87.06 232 PRO A CA 1
ATOM 1936 C C . PRO A 1 232 ? 32.385 5.285 -15.725 1.00 87.06 232 PRO A C 1
ATOM 1938 O O . PRO A 1 232 ? 31.734 6.129 -15.126 1.00 87.06 232 PRO A O 1
ATOM 1941 N N . ALA A 1 233 ? 33.181 4.419 -15.090 1.00 89.56 233 ALA A N 1
ATOM 1942 C CA . ALA A 1 233 ? 33.403 4.432 -13.639 1.00 89.56 233 ALA A CA 1
ATOM 1943 C C . ALA A 1 233 ? 34.362 5.550 -13.168 1.00 89.56 233 ALA A C 1
ATOM 1945 O O . ALA A 1 233 ? 34.586 5.707 -11.972 1.00 89.56 233 ALA A O 1
ATOM 1946 N N . ALA A 1 234 ? 34.967 6.309 -14.092 1.00 91.69 234 ALA A N 1
ATOM 1947 C CA . ALA A 1 234 ? 35.836 7.443 -13.765 1.00 91.69 234 ALA A CA 1
ATOM 1948 C C . ALA A 1 234 ? 35.076 8.778 -13.647 1.00 91.69 234 ALA A C 1
ATOM 1950 O O . ALA A 1 234 ? 35.673 9.786 -13.265 1.00 91.69 234 ALA A O 1
ATOM 1951 N N . PHE A 1 235 ? 33.786 8.796 -13.994 1.00 95.00 235 PHE A N 1
ATOM 1952 C CA . PHE A 1 235 ? 32.992 10.013 -14.105 1.00 95.00 235 PHE A CA 1
ATOM 1953 C C . PHE A 1 235 ? 31.727 9.921 -13.256 1.00 95.00 235 PHE A C 1
ATOM 1955 O O . PHE A 1 235 ? 30.880 9.062 -13.488 1.00 95.00 235 PHE A O 1
ATOM 1962 N N . ASP A 1 236 ? 31.580 10.860 -12.329 1.00 96.50 236 ASP A N 1
ATOM 1963 C CA . ASP A 1 236 ? 30.379 11.020 -11.518 1.00 96.50 236 ASP A CA 1
ATOM 1964 C C . ASP A 1 236 ? 29.326 11.825 -12.317 1.00 96.50 236 ASP A C 1
ATOM 1966 O O . ASP A 1 236 ? 29.696 12.760 -13.033 1.00 96.50 236 ASP A O 1
ATOM 1970 N N . PRO A 1 237 ? 28.027 11.477 -12.258 1.00 95.44 237 PRO A N 1
ATOM 1971 C CA . PRO A 1 237 ? 26.969 12.150 -13.028 1.00 95.44 237 PRO A CA 1
ATOM 1972 C C . PRO A 1 237 ? 26.523 13.497 -12.439 1.00 95.44 237 PRO A C 1
ATOM 1974 O O . PRO A 1 237 ? 26.058 14.383 -13.163 1.00 95.44 237 PRO A O 1
ATOM 1977 N N . ASP A 1 238 ? 26.612 13.621 -11.119 1.00 94.38 238 ASP A N 1
ATOM 1978 C CA . ASP A 1 238 ? 26.160 14.750 -10.316 1.00 94.38 238 ASP A CA 1
ATOM 1979 C C . ASP A 1 238 ? 26.887 14.723 -8.946 1.00 94.38 238 ASP A C 1
ATOM 1981 O O . ASP A 1 238 ? 27.582 13.748 -8.646 1.00 94.38 238 ASP A O 1
ATOM 1985 N N . PRO A 1 239 ? 26.769 15.770 -8.106 1.00 93.50 239 PRO A N 1
ATOM 1986 C CA . PRO A 1 239 ? 27.480 15.828 -6.827 1.00 93.50 239 PRO A CA 1
ATOM 1987 C C . PRO A 1 239 ? 26.939 14.888 -5.732 1.00 93.50 239 PRO A C 1
ATOM 1989 O O . PRO A 1 239 ? 27.599 14.722 -4.706 1.00 93.50 239 PRO A O 1
ATOM 1992 N N . ASP A 1 240 ? 25.744 14.316 -5.899 1.00 94.44 240 ASP A N 1
ATOM 1993 C CA . ASP A 1 240 ? 25.074 13.438 -4.931 1.00 94.44 240 ASP A CA 1
ATOM 1994 C C . ASP A 1 240 ? 25.390 11.949 -5.157 1.00 94.44 240 ASP A C 1
ATOM 1996 O O . ASP A 1 240 ? 24.975 11.112 -4.354 1.00 94.44 240 ASP A O 1
ATOM 2000 N N . PHE A 1 241 ? 26.173 11.603 -6.182 1.00 96.31 241 PHE A N 1
ATOM 2001 C CA . PHE A 1 241 ? 26.662 10.245 -6.424 1.00 96.31 241 PHE A CA 1
ATOM 2002 C C . PHE A 1 241 ? 28.188 10.204 -6.577 1.00 96.31 241 PHE A C 1
ATOM 2004 O O . PHE A 1 241 ? 28.782 11.081 -7.196 1.00 96.31 241 PHE A O 1
ATOM 2011 N N . SER A 1 242 ? 28.835 9.160 -6.043 1.00 96.94 242 SER A N 1
ATOM 2012 C CA . SER A 1 242 ? 30.274 8.941 -6.242 1.00 96.94 242 SER A CA 1
ATOM 2013 C C . SER A 1 242 ? 30.570 7.512 -6.681 1.00 96.94 242 SER A C 1
ATOM 2015 O O . SER A 1 242 ? 30.470 6.586 -5.879 1.00 96.94 242 SER A O 1
ATOM 2017 N N . GLU A 1 243 ? 31.023 7.341 -7.924 1.00 95.94 243 GLU A N 1
ATOM 2018 C CA . GLU A 1 243 ? 31.430 6.049 -8.489 1.00 95.94 243 GLU A CA 1
ATOM 2019 C C . GLU A 1 243 ? 32.501 5.386 -7.625 1.00 95.94 243 GLU A C 1
ATOM 2021 O O . GLU A 1 243 ? 32.351 4.245 -7.189 1.00 95.94 243 GLU A O 1
ATOM 2026 N N . LYS A 1 244 ? 33.569 6.127 -7.308 1.00 95.31 244 LYS A N 1
ATOM 2027 C CA . LYS A 1 244 ? 34.689 5.598 -6.525 1.00 95.31 244 LYS A CA 1
ATOM 2028 C C . LYS A 1 244 ? 34.224 5.055 -5.173 1.00 95.31 244 LYS A C 1
ATOM 2030 O O . LYS A 1 244 ? 34.537 3.919 -4.830 1.00 95.31 244 LYS A O 1
ATOM 2035 N N . TRP A 1 245 ? 33.481 5.858 -4.415 1.00 95.88 245 TRP A N 1
ATOM 2036 C CA . TRP A 1 245 ? 33.045 5.458 -3.081 1.00 95.88 245 TRP A CA 1
ATOM 2037 C C . TRP A 1 245 ? 32.007 4.333 -3.125 1.00 95.88 245 TRP A C 1
ATOM 2039 O O . TRP A 1 245 ? 32.063 3.414 -2.308 1.00 95.88 245 TRP A O 1
ATOM 2049 N N . TYR A 1 246 ? 31.081 4.376 -4.085 1.00 95.75 246 TYR A N 1
ATOM 2050 C CA . TYR A 1 246 ? 30.030 3.373 -4.218 1.00 95.75 246 TYR A CA 1
ATOM 2051 C C . TYR A 1 246 ? 30.620 1.988 -4.516 1.00 95.75 246 TYR A C 1
ATOM 2053 O O . TYR A 1 246 ? 30.235 1.005 -3.888 1.00 95.75 246 TYR A O 1
ATOM 2061 N N . LEU A 1 247 ? 31.620 1.912 -5.401 1.00 94.50 247 LEU A N 1
ATOM 2062 C CA . LEU A 1 247 ? 32.311 0.659 -5.727 1.00 94.50 247 LEU A CA 1
ATOM 2063 C C . LEU A 1 247 ? 33.216 0.156 -4.594 1.00 94.50 247 LEU A C 1
ATOM 2065 O O . LEU A 1 247 ? 33.314 -1.050 -4.391 1.00 94.50 247 LEU A O 1
ATOM 2069 N N . GLU A 1 248 ? 33.848 1.057 -3.836 1.00 94.75 248 GLU A N 1
ATOM 2070 C CA . GLU A 1 248 ? 34.627 0.693 -2.641 1.00 94.75 248 GLU A CA 1
ATOM 2071 C C . GLU A 1 248 ? 33.730 0.166 -1.505 1.00 94.75 248 GLU A C 1
ATOM 2073 O O . GLU A 1 248 ? 34.136 -0.717 -0.749 1.00 94.75 248 GLU A O 1
ATOM 2078 N N . THR A 1 249 ? 32.505 0.688 -1.394 1.00 94.81 249 THR A N 1
ATOM 2079 C CA . THR A 1 249 ? 31.538 0.322 -0.346 1.00 94.81 249 THR A CA 1
ATOM 2080 C C . THR A 1 249 ? 30.773 -0.958 -0.679 1.00 94.81 249 THR A C 1
ATOM 2082 O O . THR A 1 249 ? 30.437 -1.722 0.228 1.00 94.81 249 THR A O 1
ATOM 2085 N N . PHE A 1 250 ? 30.527 -1.221 -1.966 1.00 94.38 250 PHE A N 1
ATOM 2086 C CA . PHE A 1 250 ? 29.743 -2.359 -2.449 1.00 94.38 250 PHE A CA 1
ATOM 2087 C C . PHE A 1 250 ? 30.554 -3.249 -3.415 1.00 94.38 250 PHE A C 1
ATOM 2089 O O . PHE A 1 250 ? 30.404 -3.144 -4.638 1.00 94.38 250 PHE A O 1
ATOM 2096 N N . PRO A 1 251 ? 31.411 -4.156 -2.894 1.00 92.25 251 PRO A N 1
ATOM 2097 C CA . PRO A 1 251 ? 32.244 -5.037 -3.721 1.00 92.25 251 PRO A CA 1
ATOM 2098 C C . PRO A 1 251 ? 31.452 -5.983 -4.638 1.00 92.25 251 PRO A C 1
ATOM 2100 O O . PRO A 1 251 ? 31.946 -6.383 -5.690 1.00 92.25 251 PRO A O 1
ATOM 2103 N N . ASP A 1 252 ? 30.217 -6.328 -4.262 1.00 90.56 252 ASP A N 1
ATOM 2104 C CA . ASP A 1 252 ? 29.272 -7.094 -5.086 1.00 90.56 252 ASP A CA 1
ATOM 2105 C C . ASP A 1 252 ? 28.948 -6.373 -6.403 1.00 90.56 252 ASP A C 1
ATOM 2107 O O . ASP A 1 252 ? 28.903 -6.993 -7.468 1.00 90.56 252 ASP A O 1
ATOM 2111 N N . VAL A 1 253 ? 28.797 -5.048 -6.348 1.00 91.31 253 VAL A N 1
ATOM 2112 C CA . VAL A 1 253 ? 28.544 -4.207 -7.524 1.00 91.31 253 VAL A CA 1
ATOM 2113 C C . VAL A 1 253 ? 29.786 -4.112 -8.402 1.00 91.31 253 VAL A C 1
ATOM 2115 O O . VAL A 1 253 ? 29.685 -4.192 -9.628 1.00 91.31 253 VAL A O 1
ATOM 2118 N N . GLN A 1 254 ? 30.965 -3.982 -7.789 1.00 89.69 254 GLN A N 1
ATOM 2119 C CA . GLN A 1 254 ? 32.230 -3.958 -8.519 1.00 89.69 254 GLN A CA 1
ATOM 2120 C C . GLN A 1 254 ? 32.432 -5.242 -9.337 1.00 89.69 254 GLN A C 1
ATOM 2122 O O . GLN A 1 254 ? 32.797 -5.172 -10.513 1.00 89.69 254 GLN A O 1
ATOM 2127 N N . GLU A 1 255 ? 32.140 -6.402 -8.746 1.00 87.75 255 GLU A N 1
ATOM 2128 C CA . GLU A 1 255 ? 32.199 -7.690 -9.439 1.00 87.75 255 GLU A CA 1
ATOM 2129 C C . GLU A 1 255 ? 31.166 -7.770 -10.576 1.00 87.75 255 GLU A C 1
ATOM 2131 O O . GLU A 1 255 ? 31.498 -8.176 -11.690 1.00 87.75 255 GLU A O 1
ATOM 2136 N N . ALA A 1 256 ? 29.930 -7.312 -10.353 1.00 86.44 256 ALA A N 1
ATOM 2137 C CA . ALA A 1 256 ? 28.894 -7.302 -11.388 1.00 86.44 256 ALA A CA 1
ATOM 2138 C C . ALA A 1 256 ? 29.267 -6.419 -12.599 1.00 86.44 256 ALA A C 1
ATOM 2140 O O . ALA A 1 256 ? 28.977 -6.771 -13.746 1.00 86.44 256 ALA A O 1
ATOM 2141 N N . ILE A 1 257 ? 29.949 -5.292 -12.373 1.00 87.81 257 ILE A N 1
ATOM 2142 C CA . ILE A 1 257 ? 30.478 -4.436 -13.448 1.00 87.81 257 ILE A CA 1
ATOM 2143 C C . ILE A 1 257 ? 31.625 -5.131 -14.183 1.00 87.81 257 ILE A C 1
ATOM 2145 O O . ILE A 1 257 ? 31.654 -5.109 -15.414 1.00 87.81 257 ILE A O 1
ATOM 2149 N N . PHE A 1 258 ? 32.541 -5.789 -13.464 1.00 83.56 258 PHE A N 1
ATOM 2150 C CA . PHE A 1 258 ? 33.622 -6.566 -14.080 1.00 83.56 258 PHE A CA 1
ATOM 2151 C C . PHE A 1 258 ? 33.082 -7.685 -14.985 1.00 83.56 258 PHE A C 1
ATOM 2153 O O . PHE A 1 258 ? 33.613 -7.922 -16.071 1.00 83.56 258 PHE A O 1
ATOM 2160 N N . GLN A 1 259 ? 31.974 -8.313 -14.586 1.00 84.94 259 GLN A N 1
ATOM 2161 C CA . GLN A 1 259 ? 31.261 -9.322 -15.376 1.00 84.94 259 GLN A CA 1
ATOM 2162 C C . GLN A 1 259 ? 30.423 -8.735 -16.528 1.00 84.94 259 GLN A C 1
ATOM 2164 O O . GLN A 1 259 ? 29.846 -9.485 -17.316 1.00 84.94 259 GLN A O 1
ATOM 2169 N N . GLY A 1 260 ? 30.356 -7.407 -16.660 1.00 80.56 260 GLY A N 1
ATOM 2170 C CA . GLY A 1 260 ? 29.625 -6.718 -17.722 1.00 80.56 260 GLY A CA 1
ATOM 2171 C C . GLY A 1 260 ? 28.109 -6.645 -17.520 1.00 80.56 260 GLY A C 1
ATOM 2172 O O . GLY A 1 260 ? 27.401 -6.292 -18.464 1.00 80.56 260 GLY A O 1
ATOM 2173 N N . ALA A 1 261 ? 27.597 -6.953 -16.321 1.00 81.25 261 ALA A N 1
ATOM 2174 C CA . ALA A 1 261 ? 26.169 -6.848 -16.008 1.00 81.25 261 ALA A CA 1
ATOM 2175 C C . ALA A 1 261 ? 25.699 -5.384 -15.959 1.00 81.25 261 ALA A C 1
ATOM 2177 O O . ALA A 1 261 ? 24.598 -5.067 -16.408 1.00 81.25 261 ALA A O 1
ATOM 2178 N N . PHE A 1 262 ? 26.560 -4.479 -15.483 1.00 87.31 262 PHE A N 1
ATOM 2179 C CA . PHE A 1 262 ? 26.300 -3.041 -15.423 1.00 87.31 262 PHE A CA 1
ATOM 2180 C C . PHE A 1 262 ? 27.440 -2.246 -16.057 1.00 87.31 262 PHE A C 1
ATOM 2182 O O . PHE A 1 262 ? 28.590 -2.678 -16.077 1.00 87.31 262 PHE A O 1
ATOM 2189 N N . ARG A 1 263 ? 27.115 -1.058 -16.576 1.00 87.44 263 ARG A N 1
ATOM 2190 C CA . ARG A 1 263 ? 28.093 -0.158 -17.207 1.00 87.44 263 ARG A CA 1
ATOM 2191 C C . ARG A 1 263 ? 29.022 0.503 -16.184 1.00 87.44 263 ARG A C 1
ATOM 2193 O O . ARG A 1 263 ? 30.200 0.682 -16.472 1.00 87.44 263 ARG A O 1
ATOM 2200 N N . ASN A 1 264 ? 28.473 0.907 -15.045 1.00 93.00 264 ASN A N 1
ATOM 2201 C CA . ASN A 1 264 ? 29.151 1.584 -13.943 1.00 93.00 264 ASN A CA 1
ATOM 2202 C C . ASN A 1 264 ? 28.310 1.454 -12.659 1.00 93.00 264 ASN A C 1
ATOM 2204 O O . ASN A 1 264 ? 27.222 0.863 -12.685 1.00 93.00 264 ASN A O 1
ATOM 2208 N N . GLY A 1 265 ? 28.818 1.978 -11.542 1.00 93.75 265 GLY A N 1
ATOM 2209 C CA . GLY A 1 265 ? 28.139 1.947 -10.251 1.00 93.75 265 GLY A CA 1
ATOM 2210 C C . GLY A 1 265 ? 26.813 2.698 -10.289 1.00 93.75 265 GLY A C 1
ATOM 2211 O O . GLY A 1 265 ? 25.829 2.211 -9.736 1.00 93.75 265 GLY A O 1
ATOM 2212 N N . PHE A 1 266 ? 26.740 3.820 -11.012 1.00 96.06 266 PHE A N 1
ATOM 2213 C CA . PHE A 1 266 ? 25.503 4.589 -11.124 1.00 96.06 266 PHE A CA 1
ATOM 2214 C C . PHE A 1 266 ? 24.393 3.831 -11.860 1.00 96.06 266 PHE A C 1
ATOM 2216 O O . PHE A 1 266 ? 23.237 3.866 -11.445 1.00 96.06 266 PHE A O 1
ATOM 2223 N N . ALA A 1 267 ? 24.726 3.076 -12.911 1.00 90.88 267 ALA A N 1
ATOM 2224 C CA . ALA A 1 267 ? 23.759 2.236 -13.614 1.00 90.88 267 ALA A CA 1
ATOM 2225 C C . ALA A 1 267 ? 23.172 1.153 -12.696 1.00 90.88 267 ALA A C 1
ATOM 2227 O O . ALA A 1 267 ? 21.962 0.928 -12.719 1.00 90.88 267 ALA A O 1
ATOM 2228 N N . HIS A 1 268 ? 24.003 0.520 -11.860 1.00 93.44 268 HIS A N 1
ATOM 2229 C CA . HIS A 1 268 ? 23.513 -0.385 -10.818 1.00 93.44 268 HIS A CA 1
ATOM 2230 C C . HIS A 1 268 ? 22.646 0.362 -9.800 1.00 93.44 268 HIS A C 1
ATOM 2232 O O . HIS A 1 268 ? 21.574 -0.111 -9.429 1.00 93.44 268 HIS A O 1
ATOM 2238 N N . PHE A 1 269 ? 23.089 1.534 -9.347 1.00 93.56 269 PHE A N 1
ATOM 2239 C CA . PHE A 1 269 ? 22.369 2.319 -8.357 1.00 93.56 269 PHE A CA 1
ATOM 2240 C C . PHE A 1 269 ? 20.957 2.687 -8.829 1.00 93.56 269 PHE A C 1
ATOM 2242 O O . PHE A 1 269 ? 19.996 2.409 -8.118 1.00 93.56 269 PHE A O 1
ATOM 2249 N N . LEU A 1 270 ? 20.801 3.207 -10.048 1.00 88.00 270 LEU A N 1
ATOM 2250 C CA . LEU A 1 270 ? 19.483 3.529 -10.602 1.00 88.00 270 LEU A CA 1
ATOM 2251 C C . LEU A 1 270 ? 18.615 2.283 -10.821 1.00 88.00 270 LEU A C 1
ATOM 2253 O O . LEU A 1 270 ? 17.409 2.320 -10.585 1.00 88.00 270 LEU A O 1
ATOM 2257 N N . GLN A 1 271 ? 19.207 1.167 -11.258 1.00 81.62 271 GLN A N 1
ATOM 2258 C CA . GLN A 1 271 ? 18.444 -0.057 -11.503 1.00 81.62 271 GLN A CA 1
ATOM 2259 C C . GLN A 1 271 ? 18.057 -0.777 -10.210 1.00 81.62 271 GLN A C 1
ATOM 2261 O O . GLN A 1 271 ? 16.957 -1.310 -10.142 1.00 81.62 271 GLN A O 1
ATOM 2266 N N . ALA A 1 272 ? 18.895 -0.789 -9.177 1.00 79.31 272 ALA A N 1
ATOM 2267 C CA . ALA A 1 272 ? 18.686 -1.581 -7.963 1.00 79.31 272 ALA A CA 1
ATOM 2268 C C . ALA A 1 272 ? 18.978 -0.794 -6.677 1.00 79.31 272 ALA A C 1
ATOM 2270 O O . ALA A 1 272 ? 18.153 -0.782 -5.763 1.00 79.31 272 ALA A O 1
ATOM 2271 N N . GLY A 1 273 ? 20.096 -0.069 -6.623 1.00 80.25 273 GLY A N 1
ATOM 2272 C CA . GLY A 1 273 ? 20.561 0.607 -5.406 1.00 80.25 273 GLY A CA 1
ATOM 2273 C C . GLY A 1 273 ? 19.575 1.601 -4.776 1.00 80.25 273 GLY A C 1
ATOM 2274 O O . GLY A 1 273 ? 19.453 1.613 -3.554 1.00 80.25 273 GLY A O 1
ATOM 2275 N N . VAL A 1 274 ? 18.823 2.376 -5.566 1.00 80.56 274 VAL A N 1
ATOM 2276 C CA . VAL A 1 274 ? 17.783 3.291 -5.055 1.00 80.56 274 VAL A CA 1
ATOM 2277 C C . VAL A 1 274 ? 16.673 2.513 -4.342 1.00 80.56 274 VAL A C 1
ATOM 2279 O O . VAL A 1 274 ? 16.227 2.912 -3.267 1.00 80.56 274 VAL A O 1
ATOM 2282 N N . ARG A 1 275 ? 16.250 1.376 -4.913 1.00 77.62 275 ARG A N 1
ATOM 2283 C CA . ARG A 1 275 ? 15.201 0.505 -4.349 1.00 77.62 275 ARG A CA 1
ATOM 2284 C C . ARG A 1 275 ? 15.667 -0.203 -3.082 1.00 77.62 275 ARG A C 1
ATOM 2286 O O . ARG A 1 275 ? 14.884 -0.391 -2.158 1.00 77.62 275 ARG A O 1
ATOM 2293 N N . GLU A 1 276 ? 16.943 -0.560 -3.041 1.00 77.00 276 GLU A N 1
ATOM 2294 C CA . GLU A 1 276 ? 17.597 -1.156 -1.877 1.00 77.00 276 GLU A CA 1
ATOM 2295 C C . GLU A 1 276 ? 17.901 -0.128 -0.773 1.00 77.00 276 GLU A C 1
ATOM 2297 O O . GLU A 1 276 ? 18.333 -0.505 0.314 1.00 77.00 276 GLU A O 1
ATOM 2302 N N . GLY A 1 277 ? 17.681 1.167 -1.030 1.00 77.69 277 GLY A N 1
ATOM 2303 C CA . GLY A 1 277 ? 18.013 2.240 -0.095 1.00 77.69 277 GLY A CA 1
ATOM 2304 C C . GLY A 1 277 ? 19.518 2.389 0.134 1.00 77.69 277 GLY A C 1
ATOM 2305 O O . GLY A 1 277 ? 19.920 2.916 1.170 1.00 77.69 277 GLY A O 1
ATOM 2306 N N . ARG A 1 278 ? 20.357 1.919 -0.803 1.00 85.12 278 ARG A N 1
ATOM 2307 C CA . ARG A 1 278 ? 21.812 2.059 -0.691 1.00 85.12 278 ARG A CA 1
ATOM 2308 C C . ARG A 1 278 ? 22.178 3.547 -0.768 1.00 85.12 278 ARG A C 1
ATOM 2310 O O . ARG A 1 278 ? 21.703 4.228 -1.675 1.00 85.12 278 ARG A O 1
ATOM 2317 N N . PRO A 1 279 ? 23.027 4.069 0.127 1.00 89.56 279 PRO A N 1
ATOM 2318 C CA . PRO A 1 279 ? 23.535 5.431 0.000 1.00 89.56 279 PRO A CA 1
ATOM 2319 C C . PRO A 1 279 ? 24.321 5.595 -1.318 1.00 89.56 279 PRO A C 1
ATOM 2321 O O . PRO A 1 279 ? 25.123 4.718 -1.647 1.00 89.56 279 PRO A O 1
ATOM 2324 N N . PRO A 1 280 ? 24.106 6.677 -2.089 1.00 92.94 280 PRO A N 1
ATOM 2325 C CA . PRO A 1 280 ? 24.844 6.946 -3.329 1.00 92.94 280 PRO A CA 1
ATOM 2326 C C . PRO A 1 280 ? 26.235 7.554 -3.091 1.00 92.94 280 PRO A C 1
ATOM 2328 O O . PRO A 1 280 ? 27.147 7.378 -3.900 1.00 92.94 280 PRO A O 1
ATOM 2331 N N . CYS A 1 281 ? 26.413 8.263 -1.976 1.00 92.88 281 CYS A N 1
ATOM 2332 C CA . CYS A 1 281 ? 27.687 8.804 -1.512 1.00 92.88 281 CYS A CA 1
ATOM 2333 C C . CYS A 1 281 ? 27.636 9.022 0.018 1.00 92.88 281 CYS A C 1
ATOM 2335 O O . CYS A 1 281 ? 26.550 8.970 0.601 1.00 92.88 281 CYS A O 1
ATOM 2337 N N . PRO A 1 282 ? 28.764 9.321 0.694 1.00 90.56 282 PRO A N 1
ATOM 2338 C CA . PRO A 1 282 ? 28.785 9.529 2.147 1.00 90.56 282 PRO A CA 1
ATOM 2339 C C . PRO A 1 282 ? 27.892 10.670 2.647 1.00 90.56 282 PRO A C 1
ATOM 2341 O O . PRO A 1 282 ? 27.491 10.670 3.806 1.00 90.56 282 PRO A O 1
ATOM 2344 N N . ALA A 1 283 ? 27.637 11.674 1.803 1.00 87.44 283 ALA A N 1
ATOM 2345 C CA . ALA A 1 283 ? 26.886 12.870 2.178 1.00 87.44 283 ALA A CA 1
ATOM 2346 C C . ALA A 1 283 ? 25.363 12.690 2.064 1.00 87.44 283 ALA A C 1
ATOM 2348 O O . ALA A 1 283 ? 24.615 13.556 2.517 1.00 87.44 283 ALA A O 1
ATOM 2349 N N . VAL A 1 284 ? 24.903 11.591 1.459 1.00 88.50 284 VAL A N 1
ATOM 2350 C CA . VAL A 1 284 ? 23.492 11.357 1.154 1.00 88.50 284 VAL A CA 1
ATOM 2351 C C . VAL A 1 284 ? 23.000 10.132 1.908 1.00 88.50 284 VAL A C 1
ATOM 2353 O O . VAL A 1 284 ? 23.333 8.994 1.577 1.00 88.50 284 VAL A O 1
ATOM 2356 N N . ASP A 1 285 ? 22.143 10.375 2.897 1.00 85.56 285 ASP A N 1
ATOM 2357 C CA . ASP A 1 285 ? 21.400 9.324 3.587 1.00 85.56 285 ASP A CA 1
ATOM 2358 C C . ASP A 1 285 ? 20.025 9.144 2.934 1.00 85.56 285 ASP A C 1
ATOM 2360 O O . ASP A 1 285 ? 19.001 9.687 3.364 1.00 85.56 285 ASP A O 1
ATOM 2364 N N . LEU A 1 286 ? 20.021 8.383 1.838 1.00 81.44 286 LEU A N 1
ATOM 2365 C CA . LEU A 1 286 ? 18.808 8.116 1.074 1.00 81.44 286 LEU A CA 1
ATOM 2366 C C . LEU A 1 286 ? 17.791 7.305 1.892 1.00 81.44 286 LEU A C 1
ATOM 2368 O O . LEU A 1 286 ? 16.584 7.478 1.727 1.00 81.44 286 LEU A O 1
ATOM 2372 N N . GLN A 1 287 ? 18.260 6.456 2.808 1.00 78.81 287 GLN A N 1
ATOM 2373 C CA . GLN A 1 287 ? 17.395 5.638 3.646 1.00 78.81 287 GLN A CA 1
ATOM 2374 C C . GLN A 1 287 ? 16.637 6.504 4.657 1.00 78.81 287 GLN A C 1
ATOM 2376 O O . GLN A 1 287 ? 15.412 6.397 4.749 1.00 78.81 287 GLN A O 1
ATOM 2381 N N . ALA A 1 288 ? 17.325 7.415 5.350 1.00 73.19 288 ALA A N 1
ATOM 2382 C CA . ALA A 1 288 ? 16.679 8.384 6.231 1.00 73.19 288 ALA A CA 1
ATOM 2383 C C . ALA A 1 288 ? 15.718 9.303 5.462 1.00 73.19 288 ALA A C 1
ATOM 2385 O O . ALA A 1 288 ? 14.635 9.611 5.961 1.00 73.19 288 ALA A O 1
ATOM 2386 N N . PHE A 1 289 ? 16.069 9.706 4.234 1.00 75.75 289 PHE A N 1
ATOM 2387 C CA . PHE A 1 289 ? 15.194 10.509 3.377 1.00 75.75 289 PHE A CA 1
ATOM 2388 C C . PHE A 1 289 ? 13.891 9.783 3.013 1.00 75.75 289 PHE A C 1
ATOM 2390 O O . PHE A 1 289 ? 12.805 10.346 3.165 1.00 75.75 289 PHE A O 1
ATOM 2397 N N . ILE A 1 290 ? 13.983 8.511 2.609 1.00 69.06 290 ILE A N 1
ATOM 2398 C CA . ILE A 1 290 ? 12.827 7.656 2.295 1.00 69.06 290 ILE A CA 1
ATOM 2399 C C . ILE A 1 290 ? 11.963 7.400 3.542 1.00 69.06 290 ILE A C 1
ATOM 2401 O O . ILE A 1 290 ? 10.741 7.276 3.442 1.00 69.06 290 ILE A O 1
ATOM 2405 N N . GLN A 1 291 ? 12.570 7.349 4.732 1.00 61.09 291 GLN A N 1
ATOM 2406 C CA . GLN A 1 291 ? 11.867 7.139 6.002 1.00 61.09 291 GLN A CA 1
ATOM 2407 C C . GLN A 1 291 ? 11.064 8.360 6.483 1.00 61.09 291 GLN A C 1
ATOM 2409 O O . GLN A 1 291 ? 10.265 8.234 7.416 1.00 61.09 291 GLN A O 1
ATOM 2414 N N . GLN A 1 292 ? 11.223 9.536 5.865 1.00 58.19 292 GLN A N 1
ATOM 2415 C CA . GLN A 1 292 ? 10.475 10.730 6.261 1.00 58.19 292 GLN A CA 1
ATOM 2416 C C . GLN A 1 292 ? 8.960 10.544 6.026 1.00 58.19 292 GLN A C 1
ATOM 2418 O O . GLN A 1 292 ? 8.553 10.160 4.929 1.00 58.19 292 GLN A O 1
ATOM 2423 N N . PRO A 1 293 ? 8.080 10.886 6.992 1.00 43.06 293 PRO A N 1
ATOM 2424 C CA . PRO A 1 293 ? 6.634 10.657 6.862 1.00 43.06 293 PRO A CA 1
ATOM 2425 C C . PRO A 1 293 ? 5.973 11.323 5.646 1.00 43.06 293 PRO A C 1
ATOM 2427 O O . PRO A 1 293 ? 4.968 10.828 5.142 1.00 43.06 293 PRO A O 1
ATOM 2430 N N . SER A 1 294 ? 6.524 12.442 5.166 1.00 49.22 294 SER A N 1
ATOM 2431 C CA . SER A 1 294 ? 6.027 13.182 4.001 1.00 49.22 294 SER A CA 1
ATOM 2432 C C . SER A 1 294 ? 6.518 12.624 2.660 1.00 49.22 294 SER A C 1
ATOM 2434 O O . SER A 1 294 ? 5.992 13.023 1.621 1.00 49.22 294 SER A O 1
ATOM 2436 N N . PHE A 1 295 ? 7.507 11.722 2.650 1.00 64.25 295 PHE A N 1
ATOM 2437 C CA . PHE A 1 295 ? 8.158 11.234 1.431 1.00 64.25 295 PHE A CA 1
ATOM 2438 C C . PHE A 1 295 ? 7.177 10.655 0.393 1.00 64.25 295 PHE A C 1
ATOM 2440 O O . PHE A 1 295 ? 7.212 11.132 -0.742 1.00 64.25 295 PHE A O 1
ATOM 2447 N N . PRO A 1 296 ? 6.238 9.740 0.733 1.00 47.81 296 PRO A N 1
ATOM 2448 C CA . PRO A 1 296 ? 5.343 9.154 -0.270 1.00 47.81 296 PRO A CA 1
ATOM 2449 C C . PRO A 1 296 ? 4.464 10.198 -0.967 1.00 47.81 296 PRO A C 1
ATOM 2451 O O . PRO A 1 296 ? 4.248 10.139 -2.174 1.00 47.81 296 PRO A O 1
ATOM 2454 N N . VAL A 1 297 ? 3.989 11.192 -0.210 1.00 49.03 297 VAL A N 1
ATOM 2455 C CA . VAL A 1 297 ? 3.158 12.280 -0.740 1.00 49.03 297 VAL A CA 1
ATOM 2456 C C . VAL A 1 297 ? 3.989 13.229 -1.603 1.00 49.03 297 VAL A C 1
ATOM 2458 O O . VAL A 1 297 ? 3.515 13.659 -2.651 1.00 49.03 297 VAL A O 1
ATOM 2461 N N . ARG A 1 298 ? 5.223 13.550 -1.193 1.00 73.00 298 ARG A N 1
ATOM 2462 C CA . ARG A 1 298 ? 6.125 14.415 -1.969 1.00 73.00 298 ARG A CA 1
ATOM 2463 C C . ARG A 1 298 ? 6.549 13.767 -3.281 1.00 73.00 298 ARG A C 1
ATOM 2465 O O . ARG A 1 298 ? 6.471 14.427 -4.310 1.00 73.00 298 ARG A O 1
ATOM 2472 N N . LEU A 1 299 ? 6.901 12.480 -3.268 1.00 72.94 299 LEU A N 1
ATOM 2473 C CA . LEU A 1 299 ? 7.237 11.738 -4.483 1.00 72.94 299 LEU A CA 1
ATOM 2474 C C . LEU A 1 299 ? 6.035 11.645 -5.435 1.00 72.94 299 LEU A C 1
ATOM 2476 O O . LEU A 1 299 ? 6.159 11.949 -6.616 1.00 72.94 299 LEU A O 1
ATOM 2480 N N . ALA A 1 300 ? 4.846 11.316 -4.918 1.00 53.31 300 ALA A N 1
ATOM 2481 C CA . ALA A 1 300 ? 3.638 11.251 -5.739 1.00 53.31 300 ALA A CA 1
ATOM 2482 C C . ALA A 1 300 ? 3.257 12.613 -6.349 1.00 53.31 300 ALA A C 1
ATOM 2484 O O . ALA A 1 300 ? 2.817 12.677 -7.494 1.00 53.31 300 ALA A O 1
ATOM 2485 N N . ARG A 1 301 ? 3.433 13.713 -5.604 1.00 57.81 301 ARG A N 1
ATOM 2486 C CA . ARG A 1 301 ? 3.146 15.075 -6.091 1.00 57.81 301 ARG A CA 1
ATOM 2487 C C . ARG A 1 301 ? 4.209 15.622 -7.036 1.00 57.81 301 ARG A C 1
ATOM 2489 O O . ARG A 1 301 ? 3.888 16.487 -7.843 1.00 57.81 301 ARG A O 1
ATOM 2496 N N . SER A 1 302 ? 5.457 15.173 -6.917 1.00 63.97 302 SER A N 1
ATOM 2497 C CA . SER A 1 302 ? 6.554 15.673 -7.746 1.00 63.97 302 SER A CA 1
ATOM 2498 C C . SER A 1 302 ? 6.521 15.117 -9.169 1.00 63.97 302 SER A C 1
ATOM 2500 O O . SER A 1 302 ? 7.111 15.734 -10.053 1.00 63.97 302 SER A O 1
ATOM 2502 N N . GLY A 1 303 ? 5.851 13.977 -9.387 1.00 65.69 303 GLY A N 1
ATOM 2503 C CA . GLY A 1 303 ? 5.832 13.279 -10.675 1.00 65.69 303 GLY A CA 1
ATOM 2504 C C . GLY A 1 303 ? 7.179 12.649 -11.048 1.00 65.69 303 GLY A C 1
ATOM 2505 O O . GLY A 1 303 ? 7.389 12.296 -12.206 1.00 65.69 303 GLY A O 1
ATOM 2506 N N . LEU A 1 304 ? 8.107 12.536 -10.091 1.00 77.38 304 LEU A N 1
ATOM 2507 C CA . LEU A 1 304 ? 9.433 11.956 -10.299 1.00 77.38 304 LEU A CA 1
ATOM 2508 C C . LEU A 1 304 ? 9.417 10.434 -10.136 1.00 77.38 304 LEU A C 1
ATOM 2510 O O . LEU A 1 304 ? 8.582 9.877 -9.427 1.00 77.38 304 LEU A O 1
ATOM 2514 N N . ALA A 1 305 ? 10.367 9.765 -10.791 1.00 74.75 305 ALA A N 1
ATOM 2515 C CA . ALA A 1 305 ? 10.397 8.307 -10.854 1.00 74.75 305 ALA A CA 1
ATOM 2516 C C . ALA A 1 305 ? 10.883 7.639 -9.555 1.00 74.75 305 ALA A C 1
ATOM 2518 O O . ALA A 1 305 ? 10.439 6.533 -9.250 1.00 74.75 305 ALA A O 1
ATOM 2519 N N . ASP A 1 306 ? 11.771 8.279 -8.785 1.00 83.81 306 ASP A N 1
ATOM 2520 C CA . ASP A 1 306 ? 12.350 7.671 -7.584 1.00 83.81 306 ASP A CA 1
ATOM 2521 C C . ASP A 1 306 ? 12.836 8.676 -6.522 1.00 83.81 306 ASP A C 1
ATOM 2523 O O . ASP A 1 306 ? 12.785 9.899 -6.691 1.00 83.81 306 ASP A O 1
ATOM 2527 N N . ALA A 1 307 ? 13.293 8.122 -5.393 1.00 82.38 307 ALA A N 1
ATOM 2528 C CA . ALA A 1 307 ? 13.749 8.868 -4.227 1.00 82.38 307 ALA A CA 1
ATOM 2529 C C . ALA A 1 307 ? 14.998 9.719 -4.486 1.00 82.38 307 ALA A C 1
ATOM 2531 O O . ALA A 1 307 ? 15.120 10.797 -3.910 1.00 82.38 307 ALA A O 1
ATOM 2532 N N . PHE A 1 308 ? 15.918 9.246 -5.328 1.00 91.88 308 PHE A N 1
ATOM 2533 C CA . PHE A 1 308 ? 17.163 9.949 -5.609 1.00 91.88 308 PHE A CA 1
ATOM 2534 C C . PHE A 1 308 ? 16.901 11.176 -6.484 1.00 91.88 308 PHE A C 1
ATOM 2536 O O . PHE A 1 308 ? 17.360 12.266 -6.157 1.00 91.88 308 PHE A O 1
ATOM 2543 N N . ALA A 1 309 ? 16.066 11.047 -7.519 1.00 90.19 309 ALA A N 1
ATOM 2544 C CA . ALA A 1 309 ? 15.644 12.193 -8.323 1.00 90.19 309 ALA A CA 1
ATOM 2545 C C . ALA A 1 309 ? 14.959 13.278 -7.470 1.00 90.19 309 ALA A C 1
ATOM 2547 O O . ALA A 1 309 ? 15.210 14.469 -7.664 1.00 90.19 309 ALA A O 1
ATOM 2548 N N . LEU A 1 310 ? 14.112 12.875 -6.513 1.00 87.25 310 LEU A N 1
ATOM 2549 C CA . LEU A 1 310 ? 13.469 13.807 -5.584 1.00 87.25 310 LEU A CA 1
ATOM 2550 C C . LEU A 1 310 ? 14.482 14.477 -4.648 1.00 87.25 310 LEU A C 1
ATOM 2552 O O . LEU A 1 310 ? 14.403 15.686 -4.457 1.00 87.25 310 LEU A O 1
ATOM 2556 N N . TRP A 1 311 ? 15.442 13.717 -4.113 1.00 90.56 311 TRP A N 1
ATOM 2557 C CA . TRP A 1 311 ? 16.521 14.251 -3.280 1.00 90.56 311 TRP A CA 1
ATOM 2558 C C . TRP A 1 311 ? 17.318 15.336 -4.008 1.00 90.56 311 TRP A C 1
ATOM 2560 O O . TRP A 1 311 ? 17.457 16.444 -3.491 1.00 90.56 311 TRP A O 1
ATOM 2570 N N . VAL A 1 312 ? 17.807 15.037 -5.218 1.00 92.06 312 VAL A N 1
ATOM 2571 C CA . VAL A 1 312 ? 18.621 15.972 -6.013 1.00 92.06 312 VAL A CA 1
ATOM 2572 C C . VAL A 1 312 ? 17.834 17.251 -6.294 1.00 92.06 312 VAL A C 1
ATOM 2574 O O . VAL A 1 312 ? 18.343 18.352 -6.078 1.00 92.06 312 VAL A O 1
ATOM 2577 N N . ARG A 1 313 ? 16.568 17.115 -6.715 1.00 89.00 313 ARG A N 1
ATOM 2578 C CA . ARG A 1 313 ? 15.683 18.255 -6.969 1.00 89.00 313 ARG A CA 1
ATOM 2579 C C . ARG A 1 313 ? 15.508 19.124 -5.728 1.00 89.00 313 ARG A C 1
ATOM 2581 O O . ARG A 1 313 ? 15.756 20.322 -5.793 1.00 89.00 313 ARG A O 1
ATOM 2588 N N . GLU A 1 314 ? 15.084 18.541 -4.608 1.00 87.19 314 GLU A N 1
ATOM 2589 C CA . GLU A 1 314 ? 14.830 19.300 -3.379 1.00 87.19 314 GLU A CA 1
ATOM 2590 C C . GLU A 1 314 ? 16.109 19.975 -2.872 1.00 87.19 314 GLU A C 1
ATOM 2592 O O . GLU A 1 314 ? 16.064 21.108 -2.393 1.00 87.19 314 GLU A O 1
ATOM 2597 N N . ARG A 1 315 ? 17.268 19.318 -3.009 1.00 87.38 315 ARG A N 1
ATOM 2598 C CA . ARG A 1 315 ? 18.561 19.880 -2.598 1.00 87.38 315 ARG A CA 1
ATOM 2599 C C . ARG A 1 315 ? 18.958 21.083 -3.443 1.00 87.38 315 ARG A C 1
ATOM 2601 O O . ARG A 1 315 ? 19.469 22.056 -2.894 1.00 87.38 315 ARG A O 1
ATOM 2608 N N . GLU A 1 316 ? 18.743 21.029 -4.754 1.00 83.81 316 GLU A N 1
ATOM 2609 C CA . GLU A 1 316 ? 19.070 22.132 -5.665 1.00 83.81 316 GLU A CA 1
ATOM 2610 C C . GLU A 1 316 ? 18.030 23.266 -5.650 1.00 83.81 316 GLU A C 1
ATOM 2612 O O . GLU A 1 316 ? 18.401 24.430 -5.803 1.00 83.81 316 GLU A O 1
ATOM 2617 N N . GLU A 1 317 ? 16.749 22.959 -5.432 1.00 80.44 317 GLU A N 1
ATOM 2618 C CA . GLU A 1 317 ? 15.665 23.952 -5.329 1.00 80.44 317 GLU A CA 1
ATOM 2619 C C . GLU A 1 317 ? 15.574 24.597 -3.931 1.00 80.44 317 GLU A C 1
ATOM 2621 O O . GLU A 1 317 ? 14.855 25.578 -3.753 1.00 80.44 317 GLU A O 1
ATOM 2626 N N . GLY A 1 318 ? 16.345 24.105 -2.951 1.00 65.00 318 GLY A N 1
ATOM 2627 C CA . GLY A 1 318 ? 16.370 24.624 -1.577 1.00 65.00 318 GLY A CA 1
ATOM 2628 C C . GLY A 1 318 ? 15.208 24.140 -0.704 1.00 65.00 318 GLY A C 1
ATOM 2629 O O . GLY A 1 318 ? 14.964 24.708 0.358 1.00 65.00 318 GLY A O 1
ATOM 2630 N N . ASP A 1 319 ? 14.517 23.088 -1.143 1.00 55.16 319 ASP A N 1
ATOM 2631 C CA . ASP A 1 319 ? 13.313 22.514 -0.539 1.00 55.16 319 ASP A CA 1
ATOM 2632 C C . ASP A 1 319 ? 13.607 21.312 0.374 1.00 55.16 319 ASP A C 1
ATOM 2634 O O . ASP A 1 319 ? 12.674 20.680 0.861 1.00 55.16 319 ASP A O 1
ATOM 2638 N N . VAL A 1 320 ? 14.881 20.989 0.652 1.00 43.81 320 VAL A N 1
ATOM 2639 C CA . VAL A 1 320 ? 15.233 20.023 1.710 1.00 43.81 320 VAL A CA 1
ATOM 2640 C C . VAL A 1 320 ? 14.956 20.682 3.058 1.00 43.81 320 VAL A C 1
ATOM 2642 O O . VAL A 1 320 ? 15.748 21.524 3.495 1.00 43.81 320 VAL A O 1
ATOM 2645 N N . PRO A 1 321 ? 13.914 20.285 3.809 1.00 44.88 321 PRO A N 1
ATOM 2646 C CA . PRO A 1 321 ? 13.791 20.707 5.184 1.00 44.88 321 PRO A CA 1
ATOM 2647 C C . PRO A 1 321 ? 14.717 19.781 5.972 1.00 44.88 321 PRO A C 1
ATOM 2649 O O . PRO A 1 321 ? 14.303 18.767 6.534 1.00 44.88 321 PRO A O 1
ATOM 2652 N N . ALA A 1 322 ? 16.004 20.118 6.012 1.00 43.78 322 ALA A N 1
ATOM 2653 C CA . ALA A 1 322 ? 16.945 19.557 6.972 1.00 43.78 322 ALA A CA 1
ATOM 2654 C C . ALA A 1 322 ? 16.712 20.213 8.340 1.00 43.78 322 ALA A C 1
ATOM 2656 O O . ALA A 1 322 ? 17.586 20.881 8.876 1.00 43.78 322 ALA A O 1
ATOM 2657 N N . THR A 1 323 ? 15.490 20.106 8.859 1.00 39.78 323 THR A N 1
ATOM 2658 C CA . THR A 1 323 ? 15.076 20.289 10.258 1.00 39.78 323 THR A CA 1
ATOM 2659 C C . THR A 1 323 ? 13.554 20.196 10.291 1.00 39.78 323 THR A C 1
ATOM 2661 O O . THR A 1 323 ? 12.867 20.784 9.455 1.00 39.78 323 THR A O 1
ATOM 2664 N N . ARG A 1 324 ? 12.997 19.476 11.275 1.00 40.66 324 ARG A N 1
ATOM 2665 C CA . ARG A 1 324 ? 11.614 19.726 11.694 1.00 40.66 324 ARG A CA 1
ATOM 2666 C C . ARG A 1 324 ? 11.550 21.211 12.041 1.00 40.66 324 ARG A C 1
ATOM 2668 O O . ARG A 1 324 ? 12.096 21.611 13.064 1.00 40.66 324 ARG A O 1
ATOM 2675 N N . VAL A 1 325 ? 10.948 22.027 11.182 1.00 44.34 325 VAL A N 1
ATOM 2676 C CA . VAL A 1 325 ? 10.566 23.375 11.585 1.00 44.34 325 VAL A CA 1
ATOM 2677 C C . VAL A 1 325 ? 9.476 23.162 12.621 1.00 44.34 325 VAL A C 1
ATOM 2679 O O . VAL A 1 325 ? 8.357 22.781 12.281 1.00 44.34 325 VAL A O 1
ATOM 2682 N N . GLU A 1 326 ? 9.824 23.312 13.895 1.00 49.09 326 GLU A N 1
ATOM 2683 C CA . GLU A 1 326 ? 8.830 23.470 14.947 1.00 49.09 326 GLU A CA 1
ATOM 2684 C C . GLU A 1 326 ? 8.079 24.763 14.636 1.00 49.09 326 GLU A C 1
ATOM 2686 O O . GLU A 1 326 ? 8.548 25.874 14.884 1.00 49.09 326 GLU A O 1
ATOM 2691 N N . ILE A 1 327 ? 6.931 24.619 13.976 1.00 58.31 327 ILE A N 1
ATOM 2692 C CA . ILE A 1 327 ? 6.031 25.735 13.729 1.00 58.31 327 ILE A CA 1
ATOM 2693 C C . ILE A 1 327 ? 5.486 26.119 15.098 1.00 58.31 327 ILE A C 1
ATOM 2695 O O . ILE A 1 327 ? 4.796 25.326 15.736 1.00 58.31 327 ILE A O 1
ATOM 2699 N N . SER A 1 328 ? 5.807 27.327 15.562 1.00 77.00 328 SER A N 1
ATOM 2700 C CA . SER A 1 328 ? 5.250 27.809 16.821 1.00 77.00 328 SER A CA 1
ATOM 2701 C C . SER A 1 328 ? 3.717 27.810 16.737 1.00 77.00 328 SER A C 1
ATOM 2703 O O . SER A 1 328 ? 3.167 28.123 15.672 1.00 77.00 328 SER A O 1
ATOM 2705 N N . PRO A 1 329 ? 2.994 27.526 17.833 1.00 70.81 329 PRO A N 1
ATOM 2706 C CA . PRO A 1 329 ? 1.533 27.520 17.799 1.00 70.81 329 PRO A CA 1
ATOM 2707 C C . PRO A 1 329 ? 0.942 28.849 17.297 1.00 70.81 329 PRO A C 1
ATOM 2709 O O . PRO A 1 329 ? -0.056 28.862 16.578 1.00 70.81 329 PRO A O 1
ATOM 2712 N N . ALA A 1 330 ? 1.624 29.968 17.569 1.00 78.56 330 ALA A N 1
ATOM 2713 C CA . ALA A 1 330 ? 1.274 31.286 17.045 1.00 78.56 330 ALA A CA 1
ATOM 2714 C C . ALA A 1 330 ? 1.410 31.388 15.512 1.00 78.56 330 ALA A C 1
ATOM 2716 O O . ALA A 1 330 ? 0.536 31.953 14.853 1.00 78.56 330 ALA A O 1
ATOM 2717 N N . ALA A 1 331 ? 2.477 30.834 14.925 1.00 79.44 331 ALA A N 1
ATOM 2718 C CA . ALA A 1 331 ? 2.659 30.807 13.474 1.00 79.44 331 ALA A CA 1
ATOM 2719 C C . ALA A 1 331 ? 1.635 29.883 12.793 1.00 79.44 331 ALA A C 1
ATOM 2721 O O . ALA A 1 331 ? 1.073 30.246 11.757 1.00 79.44 331 ALA A O 1
ATOM 2722 N N . ALA A 1 332 ? 1.343 28.729 13.399 1.00 73.50 332 ALA A N 1
ATOM 2723 C CA . ALA A 1 332 ? 0.329 27.798 12.913 1.00 73.50 332 ALA A CA 1
ATOM 2724 C C . ALA A 1 332 ? -1.078 28.422 12.938 1.00 73.50 332 ALA A C 1
ATOM 2726 O O . ALA A 1 332 ? -1.816 28.338 11.955 1.00 73.50 332 ALA A O 1
ATOM 2727 N N . GLN A 1 333 ? -1.423 29.131 14.017 1.00 82.12 333 GLN A N 1
ATOM 2728 C CA . GLN A 1 333 ? -2.669 29.892 14.121 1.00 82.12 333 GLN A CA 1
ATOM 2729 C C . GLN A 1 333 ? -2.747 31.011 13.072 1.00 82.12 333 GLN A C 1
ATOM 2731 O O . GLN A 1 333 ? -3.761 31.142 12.386 1.00 82.12 333 GLN A O 1
ATOM 2736 N N . ALA A 1 334 ? -1.679 31.797 12.893 1.00 84.06 334 ALA A N 1
ATOM 2737 C CA . ALA A 1 334 ? -1.643 32.856 11.883 1.00 84.06 334 ALA A CA 1
ATOM 2738 C C . ALA A 1 334 ? -1.847 32.302 10.462 1.00 84.06 334 ALA A C 1
ATOM 2740 O O . ALA A 1 334 ? -2.559 32.901 9.654 1.00 84.06 334 ALA A O 1
ATOM 2741 N N . LEU A 1 335 ? -1.266 31.136 10.165 1.00 81.19 335 LEU A N 1
ATOM 2742 C CA . LEU A 1 335 ? -1.478 30.435 8.903 1.00 81.19 335 LEU A CA 1
ATOM 2743 C C . LEU A 1 335 ? -2.928 29.956 8.752 1.00 81.19 335 LEU A C 1
ATOM 2745 O O . LEU A 1 335 ? -3.515 30.153 7.689 1.00 81.19 335 LEU A O 1
ATOM 2749 N N . ALA A 1 336 ? -3.521 29.368 9.796 1.00 73.00 336 ALA A N 1
ATOM 2750 C CA . ALA A 1 336 ? -4.909 28.905 9.774 1.00 73.00 336 ALA A CA 1
ATOM 2751 C C . ALA A 1 336 ? -5.898 30.054 9.503 1.00 73.00 336 ALA A C 1
ATOM 2753 O O . ALA A 1 336 ? -6.810 29.903 8.688 1.00 73.00 336 ALA A O 1
ATOM 2754 N N . VAL A 1 337 ? -5.680 31.223 10.115 1.00 82.69 337 VAL A N 1
ATOM 2755 C CA . VAL A 1 337 ? -6.475 32.436 9.852 1.00 82.69 337 VAL A CA 1
ATOM 2756 C C . VAL A 1 337 ? -6.285 32.916 8.410 1.00 82.69 337 VAL A C 1
ATOM 2758 O O . VAL A 1 337 ? -7.274 33.115 7.707 1.00 82.69 337 VAL A O 1
ATOM 2761 N N . ARG A 1 338 ? -5.041 33.012 7.916 1.00 81.88 338 ARG A N 1
ATOM 2762 C CA . ARG A 1 338 ? -4.773 33.400 6.516 1.00 81.88 338 ARG A CA 1
ATOM 2763 C C . ARG A 1 338 ? -5.412 32.452 5.504 1.00 81.88 338 ARG A C 1
ATOM 2765 O O . ARG A 1 338 ? -5.890 32.899 4.467 1.00 81.88 338 ARG A O 1
ATOM 2772 N N . GLN A 1 339 ? -5.445 31.149 5.782 1.00 76.38 339 GLN A N 1
ATOM 2773 C CA . GLN A 1 339 ? -6.144 30.185 4.927 1.00 76.38 339 GLN A CA 1
ATOM 2774 C C . GLN A 1 339 ? -7.638 30.510 4.831 1.00 76.38 339 GLN A C 1
ATOM 2776 O O . GLN A 1 339 ? -8.186 30.501 3.731 1.00 76.38 339 GLN A O 1
ATOM 2781 N N . ALA A 1 340 ? -8.288 30.842 5.950 1.00 80.06 340 ALA A N 1
ATOM 2782 C CA . ALA A 1 340 ? -9.689 31.258 5.945 1.00 80.06 340 ALA A CA 1
ATOM 2783 C C . ALA A 1 340 ? -9.902 32.563 5.156 1.00 80.06 340 ALA A C 1
ATOM 2785 O O . ALA A 1 340 ? -10.849 32.653 4.377 1.00 80.06 340 ALA A O 1
ATOM 2786 N N . GLU A 1 341 ? -8.995 33.538 5.273 1.00 84.62 341 GLU A N 1
ATOM 2787 C CA . GLU A 1 341 ? -9.035 34.777 4.481 1.00 84.62 341 GLU A CA 1
ATOM 2788 C C . GLU A 1 341 ? -8.920 34.507 2.973 1.00 84.62 341 GLU A C 1
ATOM 2790 O O . GLU A 1 341 ? -9.683 35.060 2.179 1.00 84.62 341 GLU A O 1
ATOM 2795 N N . VAL A 1 342 ? -8.010 33.615 2.566 1.00 83.56 342 VAL A N 1
ATOM 2796 C CA . VAL A 1 342 ? -7.808 33.229 1.157 1.00 83.56 342 VAL A CA 1
ATOM 2797 C C . VAL A 1 342 ? -9.028 32.503 0.578 1.00 83.56 342 VAL A C 1
ATOM 2799 O O . VAL A 1 342 ? -9.282 32.597 -0.624 1.00 83.56 342 VAL A O 1
ATOM 2802 N N . LEU A 1 343 ? -9.825 31.821 1.406 1.00 78.19 343 LEU A N 1
ATOM 2803 C CA . LEU A 1 343 ? -11.074 31.192 0.966 1.00 78.19 343 LEU A CA 1
ATOM 2804 C C . LEU A 1 343 ? -12.170 32.220 0.644 1.00 78.19 343 LEU A C 1
ATOM 2806 O O . LEU A 1 343 ? -13.037 31.938 -0.188 1.00 78.19 343 LEU A O 1
ATOM 2810 N N . MET A 1 344 ? -12.138 33.416 1.243 1.00 84.81 344 MET A N 1
ATOM 2811 C CA . MET A 1 344 ? -13.231 34.390 1.136 1.00 84.81 344 MET A CA 1
ATOM 2812 C C . MET A 1 344 ? -13.551 34.822 -0.307 1.00 84.81 344 MET A C 1
ATOM 2814 O O . MET A 1 344 ? -14.730 34.781 -0.669 1.00 84.81 344 MET A O 1
ATOM 2818 N N . PRO A 1 345 ? -12.582 35.179 -1.179 1.00 81.62 345 PRO A N 1
ATOM 2819 C CA . PRO A 1 345 ? -12.877 35.515 -2.575 1.00 81.62 345 PRO A CA 1
ATOM 2820 C C . PRO A 1 345 ? -13.504 34.353 -3.355 1.00 81.62 345 PRO A C 1
ATOM 2822 O O . PRO A 1 345 ? -14.368 34.573 -4.206 1.00 81.62 345 PRO A O 1
ATOM 2825 N N . THR A 1 346 ? -13.086 33.119 -3.065 1.00 80.88 346 THR A N 1
ATOM 2826 C CA . THR A 1 346 ? -13.602 31.909 -3.717 1.00 80.88 346 THR A CA 1
ATOM 2827 C C . THR A 1 346 ? -15.044 31.652 -3.309 1.00 80.88 346 THR A C 1
ATOM 2829 O O . THR A 1 346 ? -15.907 31.510 -4.174 1.00 80.88 346 THR A O 1
ATOM 2832 N N . VAL A 1 347 ? -15.330 31.675 -2.005 1.00 81.94 347 VAL A N 1
ATOM 2833 C CA . VAL A 1 347 ? -16.682 31.452 -1.478 1.00 81.94 347 VAL A CA 1
ATOM 2834 C C . VAL A 1 347 ? -17.630 32.597 -1.861 1.00 81.94 347 VAL A C 1
ATOM 2836 O O . VAL A 1 347 ? -18.804 32.366 -2.130 1.00 81.94 347 VAL A O 1
ATOM 2839 N N . ALA A 1 348 ? -17.137 33.833 -1.967 1.00 81.12 348 ALA A N 1
ATOM 2840 C CA . ALA A 1 348 ? -17.940 34.952 -2.457 1.00 81.12 348 ALA A CA 1
ATOM 2841 C C . ALA A 1 348 ? -18.364 34.779 -3.930 1.00 81.12 348 ALA A C 1
ATOM 2843 O O . ALA A 1 348 ? -19.473 35.164 -4.299 1.00 81.12 348 ALA A O 1
ATOM 2844 N N . ARG A 1 349 ? -17.504 34.192 -4.778 1.00 84.50 349 ARG A N 1
ATOM 2845 C CA . ARG A 1 349 ? -17.820 33.891 -6.190 1.00 84.50 349 ARG A CA 1
ATOM 2846 C C . ARG A 1 349 ? -18.675 32.635 -6.344 1.00 84.50 349 ARG A C 1
ATOM 2848 O O . ARG A 1 349 ? -19.533 32.585 -7.220 1.00 84.50 349 ARG A O 1
ATOM 2855 N N . SER A 1 350 ? -18.432 31.633 -5.504 1.00 84.81 350 SER A N 1
ATOM 2856 C CA . SER A 1 350 ? -19.134 30.353 -5.491 1.00 84.81 350 SER A CA 1
ATOM 2857 C C . SER A 1 350 ? -19.561 30.013 -4.058 1.00 84.81 350 SER A C 1
ATOM 2859 O O . SER A 1 350 ? -18.806 29.351 -3.342 1.00 84.81 350 SER A O 1
ATOM 2861 N N . PRO A 1 351 ? -20.762 30.454 -3.632 1.00 86.75 351 PRO A N 1
ATOM 2862 C CA . PRO A 1 351 ? -21.259 30.237 -2.275 1.00 86.75 351 PRO A CA 1
ATOM 2863 C C . PRO A 1 351 ? -21.281 28.762 -1.866 1.00 86.75 351 PRO A C 1
ATOM 2865 O O . PRO A 1 351 ? -21.562 27.890 -2.688 1.00 86.75 351 PRO A O 1
ATOM 2868 N N . LEU A 1 352 ? -21.069 28.476 -0.579 1.00 88.56 352 LEU A N 1
ATOM 2869 C CA . LEU A 1 352 ? -21.194 27.125 -0.023 1.00 88.56 352 LEU A CA 1
ATOM 2870 C C . LEU A 1 352 ? -22.664 26.687 -0.043 1.00 88.56 352 LEU A C 1
ATOM 2872 O O . LEU A 1 352 ? -23.517 27.336 0.563 1.00 88.56 352 LEU A O 1
ATOM 2876 N N . VAL A 1 353 ? -22.972 25.587 -0.735 1.00 86.81 353 VAL A N 1
ATOM 2877 C CA . VAL A 1 353 ? -24.353 25.128 -0.954 1.00 86.81 353 VAL A CA 1
ATOM 2878 C C . VAL A 1 353 ? -24.662 23.838 -0.186 1.00 86.81 353 VAL A C 1
ATOM 2880 O O . VAL A 1 353 ? -24.091 22.785 -0.473 1.00 86.81 353 VAL A O 1
ATOM 2883 N N . PHE A 1 354 ? -25.648 23.895 0.711 1.00 85.06 354 PHE A N 1
ATOM 2884 C CA . PHE A 1 354 ? -26.204 22.767 1.471 1.00 85.06 354 PHE A CA 1
A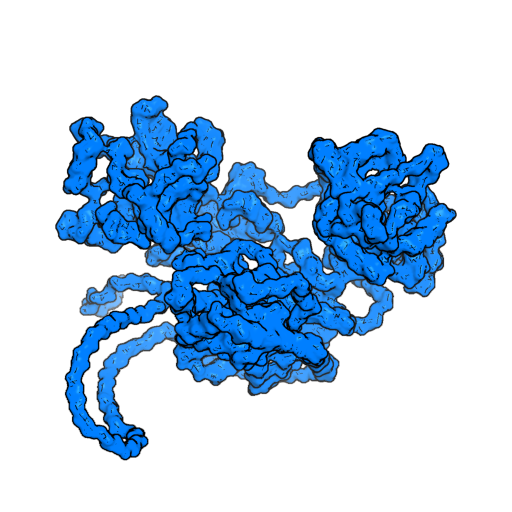TOM 2885 C C . PHE A 1 354 ? -27.656 22.510 1.020 1.00 85.06 354 PHE A C 1
ATOM 2887 O O . PHE A 1 354 ? -28.601 23.055 1.583 1.00 85.06 354 PHE A O 1
ATOM 2894 N N . ARG A 1 355 ? -27.855 21.767 -0.081 1.00 65.25 355 ARG A N 1
ATOM 2895 C CA . ARG A 1 355 ? -29.175 21.605 -0.741 1.00 65.25 355 ARG A CA 1
ATOM 2896 C C . ARG A 1 355 ? -29.857 20.255 -0.509 1.00 65.25 355 ARG A C 1
ATOM 2898 O O . ARG A 1 355 ? -31.035 20.124 -0.829 1.00 65.25 355 ARG A O 1
ATOM 2905 N N . ASP A 1 356 ? -29.166 19.281 0.067 1.00 60.41 356 ASP A N 1
ATOM 2906 C CA . ASP A 1 356 ? -29.562 17.866 -0.028 1.00 60.41 356 ASP A CA 1
ATOM 2907 C C . ASP A 1 356 ? -30.719 17.451 0.903 1.00 60.41 356 ASP A C 1
ATOM 2909 O O . ASP A 1 356 ? -31.099 16.286 0.931 1.00 60.41 356 ASP A O 1
ATOM 2913 N N . TRP A 1 357 ? -31.295 18.396 1.650 1.00 61.53 357 TRP A N 1
ATOM 2914 C CA . TRP A 1 357 ? -32.335 18.170 2.664 1.00 61.53 357 TRP A CA 1
ATOM 2915 C C . TRP A 1 357 ? -33.650 18.950 2.381 1.00 61.53 357 TRP A C 1
ATOM 2917 O O . TRP A 1 357 ? -34.579 18.922 3.176 1.00 61.53 357 TRP A O 1
ATOM 2927 N N . PHE A 1 358 ? -33.792 19.672 1.257 1.00 56.25 358 PHE A N 1
ATOM 2928 C CA . PHE A 1 358 ? -34.904 20.635 1.099 1.00 56.25 358 PHE A CA 1
ATOM 2929 C C . PHE A 1 358 ? -36.316 20.069 1.442 1.00 56.25 358 PHE A C 1
ATOM 2931 O O . PHE A 1 358 ? -36.669 18.992 0.958 1.00 56.25 358 PHE A O 1
ATOM 2938 N N . PRO A 1 359 ? -37.166 20.809 2.198 1.00 50.41 359 PRO A N 1
ATOM 2939 C CA . PRO A 1 359 ? -38.449 20.327 2.746 1.00 50.41 359 PRO A CA 1
ATOM 2940 C C . PRO A 1 359 ? -39.534 19.916 1.738 1.00 50.41 359 PRO A C 1
ATOM 2942 O O . PRO A 1 359 ? -40.644 19.577 2.143 1.00 50.41 359 PRO A O 1
ATOM 2945 N N . SER A 1 360 ? -39.263 19.953 0.433 1.00 51.78 360 SER A N 1
ATOM 2946 C CA . SER A 1 360 ? -40.243 19.712 -0.632 1.00 51.78 360 SER A CA 1
ATOM 2947 C C . SER A 1 360 ? -40.814 18.284 -0.669 1.00 51.78 360 SER A C 1
ATOM 2949 O O . SER A 1 360 ? -41.758 18.053 -1.417 1.00 51.78 360 SER A O 1
ATOM 2951 N N . HIS A 1 361 ? -40.307 17.351 0.153 1.00 52.47 361 HIS A N 1
ATOM 2952 C CA . HIS A 1 361 ? -40.735 15.941 0.181 1.00 52.47 361 HIS A CA 1
ATOM 2953 C C . HIS A 1 361 ? -41.170 15.408 1.563 1.00 52.47 361 HIS A C 1
ATOM 2955 O O . HIS A 1 361 ? -41.430 14.215 1.693 1.00 52.47 361 HIS A O 1
ATOM 2961 N N . GLY A 1 362 ? -41.249 16.240 2.609 1.00 56.00 362 GLY A N 1
ATOM 2962 C CA . GLY A 1 362 ? -41.758 15.819 3.929 1.00 56.00 362 GLY A CA 1
ATOM 2963 C C . GLY A 1 362 ? -40.900 14.816 4.727 1.00 56.00 362 GLY A C 1
ATOM 2964 O O . GLY A 1 362 ? -41.308 14.421 5.818 1.00 56.00 362 GLY A O 1
ATOM 2965 N N . ALA A 1 363 ? -39.721 14.413 4.236 1.00 64.75 363 ALA A N 1
ATOM 2966 C CA . ALA A 1 363 ? -38.727 13.661 5.017 1.00 64.75 363 ALA A CA 1
ATOM 2967 C C . ALA A 1 363 ? -38.150 14.531 6.157 1.00 64.75 363 ALA A C 1
ATOM 2969 O O . ALA A 1 363 ? -38.385 15.732 6.143 1.00 64.75 363 ALA A O 1
ATOM 2970 N N . ARG A 1 364 ? -37.398 13.965 7.124 1.00 77.94 364 ARG A N 1
ATOM 2971 C CA . ARG A 1 364 ? -36.594 14.687 8.151 1.00 77.94 364 ARG A CA 1
ATOM 2972 C C . ARG A 1 364 ? -35.082 14.558 7.868 1.00 77.94 364 ARG A C 1
ATOM 2974 O O . ARG A 1 364 ? -34.700 13.561 7.245 1.00 77.94 364 ARG A O 1
ATOM 2981 N N . PRO A 1 365 ? -34.220 15.517 8.280 1.00 87.19 365 PRO A N 1
ATOM 2982 C CA . PRO A 1 365 ? -32.792 15.388 8.040 1.00 87.19 365 PRO A CA 1
ATOM 2983 C C . PRO A 1 365 ? -32.264 14.276 8.935 1.00 87.19 365 PRO A C 1
ATOM 2985 O O . PRO A 1 365 ? -32.728 14.112 10.064 1.00 87.19 365 PRO A O 1
ATOM 2988 N N . ALA A 1 366 ? -31.275 13.530 8.453 1.00 87.81 366 ALA A N 1
ATOM 2989 C CA . ALA A 1 366 ? -30.646 12.491 9.260 1.00 87.81 366 ALA A CA 1
ATOM 2990 C C . ALA A 1 366 ? -29.878 13.111 10.441 1.00 87.81 366 ALA A C 1
ATOM 2992 O O . ALA A 1 366 ? -29.887 12.576 11.549 1.00 87.81 366 ALA A O 1
ATOM 2993 N N . LEU A 1 367 ? -29.292 14.293 10.232 1.00 92.31 367 LEU A N 1
ATOM 2994 C CA . LEU A 1 367 ? -28.445 14.992 11.193 1.00 92.31 367 LEU A CA 1
ATOM 2995 C C . LEU A 1 367 ? -28.664 16.510 11.121 1.00 92.31 367 LEU A C 1
ATOM 2997 O O . LEU A 1 367 ? -28.787 17.067 10.028 1.00 92.31 367 LEU A O 1
ATOM 3001 N N . SER A 1 368 ? -28.655 17.182 12.274 1.00 95.19 368 SER A N 1
ATOM 3002 C CA . SER A 1 368 ? -28.593 18.646 12.358 1.00 95.19 368 SER A CA 1
ATOM 3003 C C . SER A 1 368 ? -27.283 19.080 13.025 1.00 95.19 368 SER A C 1
ATOM 3005 O O . SER A 1 368 ? -27.004 18.707 14.164 1.00 95.19 368 SER A O 1
ATOM 3007 N N . VAL A 1 369 ? -26.485 19.889 12.326 1.00 96.19 369 VAL A N 1
ATOM 3008 C CA . VAL A 1 369 ? -25.232 20.463 12.838 1.00 96.19 369 VAL A CA 1
ATOM 3009 C C . VAL A 1 369 ? -25.465 21.924 13.211 1.00 96.19 369 VAL A C 1
ATOM 3011 O O . VAL A 1 369 ? -25.879 22.723 12.368 1.00 96.19 369 VAL A O 1
ATOM 3014 N N . ILE A 1 370 ? -25.199 22.272 14.468 1.00 96.88 370 ILE A N 1
ATOM 3015 C CA . ILE A 1 370 ? -25.333 23.624 15.014 1.00 96.88 370 ILE A CA 1
ATOM 3016 C C . ILE A 1 370 ? -23.932 24.215 15.181 1.00 96.88 370 ILE A C 1
ATOM 3018 O O . ILE A 1 370 ? -23.164 23.775 16.035 1.00 96.88 370 ILE A O 1
ATOM 3022 N N . VAL A 1 371 ? -23.617 25.223 14.373 1.00 96.25 371 VAL A N 1
ATOM 3023 C CA . VAL A 1 371 ? -22.374 25.992 14.433 1.00 96.25 371 VAL A CA 1
ATOM 3024 C C . VAL A 1 371 ? -22.586 27.230 15.304 1.00 96.25 371 VAL A C 1
ATOM 3026 O O . VAL A 1 371 ? -23.442 28.064 15.004 1.00 96.25 371 VAL A O 1
ATOM 3029 N N . LEU A 1 372 ? -21.815 27.350 16.382 1.00 93.50 372 LEU A N 1
ATOM 3030 C CA . LEU A 1 372 ? -21.881 28.447 17.346 1.00 93.50 372 LEU A CA 1
ATOM 3031 C C . LEU A 1 372 ? -20.885 29.541 16.962 1.00 93.50 372 LEU A C 1
ATOM 3033 O O . LEU A 1 372 ? -19.677 29.342 17.083 1.00 93.50 372 LEU A O 1
ATOM 3037 N N . SER A 1 373 ? -21.385 30.695 16.521 1.00 91.56 373 SER A N 1
ATOM 3038 C CA . SER A 1 373 ? -20.551 31.855 16.182 1.00 91.56 373 SER A CA 1
ATOM 3039 C C . SER A 1 373 ? -20.647 32.947 17.248 1.00 91.56 373 SER A C 1
ATOM 3041 O O . SER A 1 373 ? -21.733 33.314 17.697 1.00 91.56 373 SER A O 1
ATOM 3043 N N . GLN A 1 374 ? -19.496 33.514 17.614 1.00 86.19 374 GLN A N 1
ATOM 3044 C CA . GLN A 1 374 ? -19.402 34.722 18.446 1.00 86.19 374 GLN A CA 1
ATOM 3045 C C . GLN A 1 374 ? -19.289 36.005 17.602 1.00 86.19 374 GLN A C 1
ATOM 3047 O O . GLN A 1 374 ? -18.888 37.053 18.099 1.00 86.19 374 GLN A O 1
ATOM 3052 N N . GLY A 1 375 ? -19.635 35.933 16.313 1.00 85.12 375 GLY A N 1
ATOM 3053 C CA . GLY A 1 375 ? -19.596 37.063 15.387 1.00 85.12 375 GLY A CA 1
ATOM 3054 C C . GLY A 1 375 ? -18.362 37.131 14.489 1.00 85.12 375 GLY A C 1
ATOM 3055 O O . GLY A 1 375 ? -18.250 38.073 13.703 1.00 85.12 375 GLY A O 1
ATOM 3056 N N . ASP A 1 376 ? -17.455 36.154 14.579 1.00 87.56 376 ASP A N 1
ATOM 3057 C CA . ASP A 1 376 ? -16.329 36.029 13.655 1.00 87.56 376 ASP A CA 1
ATOM 3058 C C . ASP A 1 376 ? -16.735 35.239 12.401 1.00 87.56 376 ASP A C 1
ATOM 3060 O O . ASP A 1 376 ? -16.863 34.006 12.404 1.00 87.56 376 ASP A O 1
ATOM 3064 N N . TYR A 1 377 ? -16.928 35.964 11.298 1.00 88.56 377 TYR A N 1
ATOM 3065 C CA . TYR A 1 377 ? -17.328 35.363 10.028 1.00 88.56 377 TYR A CA 1
ATOM 3066 C C . TYR A 1 377 ? -16.226 34.483 9.423 1.00 88.56 377 TYR A C 1
ATOM 3068 O O . TYR A 1 377 ? -16.565 33.524 8.731 1.00 88.56 377 TYR A O 1
ATOM 3076 N N . LEU A 1 378 ? -14.937 34.752 9.684 1.00 90.12 378 LEU A N 1
ATOM 3077 C CA . LEU A 1 378 ? -13.834 33.952 9.132 1.00 90.12 378 LEU A CA 1
ATOM 3078 C C . LEU A 1 378 ? -13.836 32.541 9.724 1.00 90.12 378 LEU A C 1
ATOM 3080 O O . LEU A 1 378 ? -13.879 31.560 8.977 1.00 90.12 378 LEU A O 1
ATOM 3084 N N . SER A 1 379 ? -13.881 32.437 11.054 1.00 91.50 379 SER A N 1
ATOM 3085 C CA . SER A 1 379 ? -14.018 31.160 11.762 1.00 91.50 379 SER A CA 1
ATOM 3086 C C . SER A 1 379 ? -15.279 30.403 11.345 1.00 91.50 379 SER A C 1
ATOM 3088 O O . SER A 1 379 ? -15.246 29.189 11.134 1.00 91.50 379 SER A O 1
ATOM 3090 N N . THR A 1 380 ? -16.393 31.118 11.166 1.00 93.38 380 THR A N 1
ATOM 3091 C CA . THR A 1 380 ? -17.665 30.510 10.754 1.00 93.38 380 THR A CA 1
ATOM 3092 C C . THR A 1 380 ? -17.586 29.930 9.342 1.00 93.38 380 THR A C 1
ATOM 3094 O O . THR A 1 380 ? -17.949 28.772 9.133 1.00 93.38 380 THR A O 1
ATOM 3097 N N . VAL A 1 381 ? -17.075 30.690 8.366 1.00 91.06 381 VAL A N 1
ATOM 3098 C CA . VAL A 1 381 ? -16.927 30.221 6.977 1.00 91.06 381 VAL A CA 1
ATOM 3099 C C . VAL A 1 381 ? -15.958 29.043 6.892 1.00 91.06 381 VAL A C 1
ATOM 3101 O O . VAL A 1 381 ? -16.239 28.090 6.168 1.00 91.06 381 VAL A O 1
ATOM 3104 N N . ALA A 1 382 ? -14.865 29.055 7.656 1.00 90.25 382 ALA A N 1
ATOM 3105 C CA . ALA A 1 382 ? -13.910 27.952 7.684 1.00 90.25 382 ALA A CA 1
ATOM 3106 C C . ALA A 1 382 ? -14.530 26.644 8.209 1.00 90.25 382 ALA A C 1
ATOM 3108 O O . ALA A 1 382 ? -14.342 25.589 7.600 1.00 90.25 382 ALA A O 1
ATOM 3109 N N . SER A 1 383 ? -15.318 26.705 9.289 1.00 94.31 383 SER A N 1
ATOM 3110 C CA . SER A 1 383 ? -16.074 25.549 9.793 1.00 94.31 383 SER A CA 1
ATOM 3111 C C . SER A 1 383 ? -17.098 25.041 8.774 1.00 94.31 383 SER A C 1
ATOM 3113 O O . SER A 1 383 ? -17.216 23.835 8.567 1.00 94.31 383 SER A O 1
ATOM 3115 N N . LEU A 1 384 ? -17.821 25.944 8.101 1.00 93.69 384 LEU A N 1
ATOM 3116 C CA . LEU A 1 384 ? -18.804 25.576 7.077 1.00 93.69 384 LEU A CA 1
ATOM 3117 C C . LEU A 1 384 ? -18.154 24.953 5.835 1.00 93.69 384 LEU A C 1
ATOM 3119 O O . LEU A 1 384 ? -18.697 23.998 5.285 1.00 93.69 384 LEU A O 1
ATOM 3123 N N . ALA A 1 385 ? -16.998 25.457 5.400 1.00 90.00 385 ALA A N 1
ATOM 3124 C CA . ALA A 1 385 ? -16.249 24.879 4.288 1.00 90.00 385 ALA A CA 1
ATOM 3125 C C . ALA A 1 385 ? -15.815 23.439 4.610 1.00 90.00 385 ALA A C 1
ATOM 3127 O O . ALA A 1 385 ? -16.106 22.534 3.835 1.00 90.00 385 ALA A O 1
ATOM 3128 N N . ALA A 1 386 ? -15.246 23.208 5.799 1.00 87.75 386 ALA A N 1
ATOM 3129 C CA . ALA A 1 386 ? -14.859 21.869 6.250 1.00 87.75 386 ALA A CA 1
ATOM 3130 C C . ALA A 1 386 ? -16.060 20.912 6.388 1.00 87.75 386 ALA A C 1
ATOM 3132 O O . ALA A 1 386 ? -15.970 19.730 6.058 1.00 87.75 386 ALA A O 1
ATOM 3133 N N . LEU A 1 387 ? -17.217 21.418 6.835 1.00 90.75 387 LEU A N 1
ATOM 3134 C CA . LEU A 1 387 ? -18.461 20.641 6.878 1.00 90.75 387 LEU A CA 1
ATOM 3135 C C . LEU A 1 387 ? -18.953 20.236 5.483 1.00 90.75 387 LEU A C 1
ATOM 3137 O O . LEU A 1 387 ? -19.530 19.161 5.332 1.00 90.75 387 LEU A O 1
ATOM 3141 N N . LYS A 1 388 ? -18.738 21.072 4.459 1.00 86.19 388 LYS A N 1
ATOM 3142 C CA . LYS A 1 388 ? -19.162 20.774 3.084 1.00 86.19 388 LYS A CA 1
ATOM 3143 C C . LYS A 1 388 ? -18.397 19.591 2.473 1.00 86.19 388 LYS A C 1
ATOM 3145 O O . LYS A 1 388 ? -18.930 18.944 1.576 1.00 86.19 388 LYS A O 1
ATOM 3150 N N . GLU A 1 389 ? -17.198 19.299 2.972 1.00 82.06 389 GLU A N 1
ATOM 3151 C CA . GLU A 1 389 ? -16.321 18.223 2.490 1.00 82.06 389 GLU A CA 1
ATOM 3152 C C . GLU A 1 389 ? -16.665 16.830 3.056 1.00 82.06 389 GLU A C 1
ATOM 3154 O O . GLU A 1 389 ? -16.109 15.842 2.598 1.00 82.06 389 GLU A O 1
ATOM 3159 N N . GLN A 1 390 ? -17.598 16.710 4.011 1.00 77.31 390 GLN A N 1
ATOM 3160 C CA . GLN A 1 390 ? -17.865 15.461 4.755 1.00 77.31 390 GLN A CA 1
ATOM 3161 C C . GLN A 1 390 ? -18.672 14.375 3.999 1.00 77.31 390 GLN A C 1
ATOM 3163 O O . GLN A 1 390 ? -19.109 13.423 4.633 1.00 77.31 390 GLN A O 1
ATOM 3168 N N . ASP A 1 391 ? -18.958 14.541 2.700 1.00 66.56 391 ASP A N 1
ATOM 3169 C CA . ASP A 1 391 ? -19.779 13.651 1.832 1.00 66.56 391 ASP A CA 1
ATOM 3170 C C . ASP A 1 391 ? -21.107 13.114 2.433 1.00 66.56 391 ASP A C 1
ATOM 3172 O O . ASP A 1 391 ? -21.674 12.108 2.003 1.00 66.56 391 ASP A O 1
ATOM 3176 N N . LEU A 1 392 ? -21.668 13.801 3.433 1.00 65.31 392 LEU A N 1
ATOM 3177 C CA . LEU A 1 392 ? -22.928 13.410 4.060 1.00 65.31 392 LEU A CA 1
ATOM 3178 C C . LEU A 1 392 ? -24.113 14.069 3.354 1.00 65.31 392 LEU A C 1
ATOM 3180 O O . LEU A 1 392 ? -24.280 15.291 3.357 1.00 65.31 392 LEU A O 1
ATOM 3184 N N . ARG A 1 393 ? -24.985 13.234 2.785 1.00 70.38 393 ARG A N 1
ATOM 3185 C CA . ARG A 1 393 ? -26.277 13.662 2.233 1.00 70.38 393 ARG A CA 1
ATOM 3186 C C . ARG A 1 393 ? -27.292 13.836 3.363 1.00 70.38 393 ARG A C 1
ATOM 3188 O O . ARG A 1 393 ? -27.211 13.167 4.388 1.00 70.38 393 ARG A O 1
ATOM 3195 N N . ASN A 1 394 ? -28.293 14.692 3.154 1.00 81.19 394 ASN A N 1
ATOM 3196 C CA . ASN A 1 394 ? -29.417 14.875 4.082 1.00 81.19 394 ASN A CA 1
ATOM 3197 C C . ASN A 1 394 ? -29.053 15.474 5.468 1.00 81.19 394 ASN A C 1
ATOM 3199 O O . ASN A 1 394 ? -29.598 15.063 6.498 1.00 81.19 394 ASN A O 1
ATOM 3203 N N . VAL A 1 395 ? -28.144 16.457 5.500 1.00 87.31 395 VAL A N 1
ATOM 3204 C CA . VAL A 1 395 ? -27.736 17.182 6.720 1.00 87.31 395 VAL A CA 1
ATOM 3205 C C . VAL A 1 395 ? -28.325 18.594 6.740 1.00 87.31 395 VAL A C 1
ATOM 3207 O O . VAL A 1 395 ? -28.236 19.332 5.757 1.00 87.31 395 VAL A O 1
ATOM 3210 N N . GLN A 1 396 ? -28.891 18.997 7.878 1.00 92.19 396 GLN A N 1
ATOM 3211 C CA . GLN A 1 396 ? -29.281 20.382 8.141 1.00 92.19 396 GLN A CA 1
ATOM 3212 C C . GLN A 1 396 ? -28.129 21.122 8.827 1.00 92.19 396 GLN A C 1
ATOM 3214 O O . GLN A 1 396 ? -27.629 20.668 9.853 1.00 92.19 396 GLN A O 1
ATOM 3219 N N . VAL A 1 397 ? -27.759 22.296 8.316 1.00 94.12 397 VAL A N 1
ATOM 3220 C CA . VAL A 1 397 ? -26.752 23.162 8.948 1.00 94.12 397 VAL A CA 1
ATOM 3221 C C . VAL A 1 397 ? -27.413 24.423 9.494 1.00 94.12 397 VAL A C 1
ATOM 3223 O O . VAL A 1 397 ? -28.157 25.111 8.786 1.00 94.12 397 VAL A O 1
ATOM 3226 N N . ILE A 1 398 ? -27.145 24.718 10.763 1.00 95.38 398 ILE A N 1
ATOM 3227 C CA . ILE A 1 398 ? -27.693 25.852 11.506 1.00 95.38 398 ILE A CA 1
ATOM 3228 C C . ILE A 1 398 ? -26.522 26.652 12.061 1.00 95.38 398 ILE A C 1
ATOM 3230 O O . ILE A 1 398 ? -25.680 26.095 12.751 1.00 95.38 398 ILE A O 1
ATOM 3234 N N . VAL A 1 399 ? -26.471 27.951 11.792 1.00 96.25 399 VAL A N 1
ATOM 3235 C CA . VAL A 1 399 ? -25.504 28.860 12.417 1.00 96.25 399 VAL A CA 1
ATOM 3236 C C . VAL A 1 399 ? -26.253 29.693 13.443 1.00 96.25 399 VAL A C 1
ATOM 3238 O O . VAL A 1 399 ? -27.104 30.502 13.072 1.00 96.25 399 VAL A O 1
ATOM 3241 N N . ALA A 1 400 ? -25.950 29.489 14.722 1.00 94.19 400 ALA A N 1
ATOM 3242 C CA . ALA A 1 400 ? -26.449 30.314 15.814 1.00 94.19 400 ALA A CA 1
ATOM 3243 C C . ALA A 1 400 ? -25.367 31.326 16.193 1.00 94.19 400 ALA A C 1
ATOM 3245 O O . ALA A 1 400 ? -24.311 30.941 16.696 1.00 94.19 400 ALA A O 1
ATOM 3246 N N . SER A 1 401 ? -25.614 32.607 15.911 1.00 92.44 401 SER A N 1
ATOM 3247 C CA . SER A 1 401 ? -24.599 33.656 16.031 1.00 92.44 401 SER A CA 1
ATOM 3248 C C . SER A 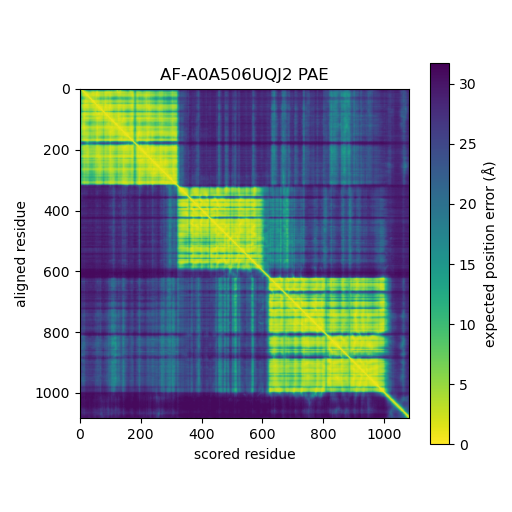1 401 ? -25.009 34.781 16.982 1.00 92.44 401 SER A C 1
ATOM 3250 O O . SER A 1 401 ? -26.140 35.271 16.929 1.00 92.44 401 SER A O 1
ATOM 3252 N N . ALA A 1 402 ? -24.062 35.226 17.815 1.00 88.88 402 ALA A N 1
ATOM 3253 C CA . ALA A 1 402 ? -24.129 36.500 18.544 1.00 88.88 402 ALA A CA 1
ATOM 3254 C C . ALA A 1 402 ? -23.604 37.696 17.721 1.00 88.88 402 ALA A C 1
ATOM 3256 O O . ALA A 1 402 ? -23.532 38.814 18.230 1.00 88.88 402 ALA A O 1
ATOM 3257 N N . GLY A 1 403 ? -23.230 37.476 16.459 1.00 85.50 403 GLY A N 1
ATOM 3258 C CA . GLY A 1 403 ? -22.666 38.495 15.590 1.00 85.50 403 GLY A CA 1
ATOM 3259 C C . GLY A 1 403 ? -23.633 39.600 15.181 1.00 85.50 403 GLY A C 1
ATOM 3260 O O . GLY A 1 403 ? -24.841 39.581 15.425 1.00 85.50 403 GLY A O 1
ATOM 3261 N N . ASN A 1 404 ? -23.059 40.607 14.533 1.00 84.12 404 ASN A N 1
ATOM 3262 C CA . ASN A 1 404 ? -23.776 41.802 14.118 1.00 84.12 404 ASN A CA 1
ATOM 3263 C C . ASN A 1 404 ? -24.400 41.647 12.716 1.00 84.12 404 ASN A C 1
ATOM 3265 O O . ASN A 1 404 ? -24.281 40.626 12.035 1.00 84.12 404 ASN A O 1
ATOM 3269 N N . ARG A 1 405 ? -25.068 42.709 12.258 1.00 85.62 405 ARG A N 1
ATOM 3270 C CA . ARG A 1 405 ? -25.701 42.749 10.935 1.00 85.62 405 ARG A CA 1
ATOM 3271 C C . ARG A 1 405 ? -24.718 42.503 9.780 1.00 85.62 405 ARG A C 1
ATOM 3273 O O . ARG A 1 405 ? -25.117 41.878 8.803 1.00 85.62 405 ARG A O 1
ATOM 3280 N N . ALA A 1 406 ? -23.471 42.961 9.887 1.00 85.31 406 ALA A N 1
ATOM 3281 C CA . ALA A 1 406 ? -22.476 42.790 8.830 1.00 85.31 406 ALA A CA 1
ATOM 3282 C C . ALA A 1 406 ? -22.074 41.316 8.671 1.00 85.31 406 ALA A C 1
ATOM 3284 O O . ALA A 1 406 ? -22.040 40.815 7.552 1.00 85.31 406 ALA A O 1
ATOM 3285 N N . GLU A 1 407 ? -21.862 40.596 9.778 1.00 89.00 407 GLU A N 1
ATOM 3286 C CA . GLU A 1 407 ? -21.609 39.148 9.744 1.00 89.00 407 GLU A CA 1
ATOM 3287 C C . GLU A 1 407 ? -22.776 38.405 9.074 1.00 89.00 407 GLU A C 1
ATOM 3289 O O . GLU A 1 407 ? -22.566 37.590 8.176 1.00 89.00 407 GLU A O 1
ATOM 3294 N N . LYS A 1 408 ? -24.018 38.753 9.438 1.00 90.62 408 LYS A N 1
ATOM 3295 C CA . LYS A 1 408 ? -25.223 38.163 8.842 1.00 90.62 408 LYS A CA 1
ATOM 3296 C C . LYS A 1 408 ? -25.297 38.378 7.330 1.00 90.62 408 LYS A C 1
ATOM 3298 O O . LYS A 1 408 ? -25.660 37.455 6.603 1.00 90.62 408 LYS A O 1
ATOM 3303 N N . GLU A 1 409 ? -24.980 39.582 6.857 1.00 90.12 409 GLU A N 1
ATOM 3304 C CA . GLU A 1 409 ? -24.966 39.912 5.427 1.00 90.12 409 GLU A CA 1
ATOM 3305 C C . GLU A 1 409 ? -23.871 39.134 4.682 1.00 90.12 409 GLU A C 1
ATOM 3307 O O . GLU A 1 409 ? -24.142 38.577 3.617 1.00 90.12 409 GLU A O 1
ATOM 3312 N N . VAL A 1 410 ? -22.676 39.006 5.272 1.00 89.62 410 VAL A N 1
ATOM 3313 C CA . VAL A 1 410 ? -21.583 38.197 4.714 1.00 89.62 410 VAL A CA 1
ATOM 3314 C C . VAL A 1 410 ? -21.989 36.728 4.616 1.00 89.62 410 VAL A C 1
ATOM 3316 O O . VAL A 1 410 ? -21.906 36.160 3.531 1.00 89.62 410 VAL A O 1
ATOM 3319 N N . LEU A 1 411 ? -22.484 36.120 5.698 1.00 91.38 411 LEU A N 1
ATOM 3320 C CA . LEU A 1 411 ? -22.891 34.709 5.705 1.00 91.38 411 LEU A CA 1
ATOM 3321 C C . LEU A 1 411 ? -24.058 34.430 4.751 1.00 91.38 411 LEU A C 1
ATOM 3323 O O . LEU A 1 411 ? -24.087 33.387 4.096 1.00 91.38 411 LEU A O 1
ATOM 3327 N N . ALA A 1 412 ? -25.004 35.363 4.621 1.00 89.81 412 ALA A N 1
ATOM 3328 C CA . ALA A 1 412 ? -26.098 35.249 3.659 1.00 89.81 412 ALA A CA 1
ATOM 3329 C C . ALA A 1 412 ? -25.621 35.337 2.197 1.00 89.81 412 ALA A C 1
ATOM 3331 O O . ALA A 1 412 ? -26.243 34.742 1.315 1.00 89.81 412 ALA A O 1
ATOM 3332 N N . ALA A 1 413 ? -24.531 36.064 1.930 1.00 88.12 413 ALA A N 1
ATOM 3333 C CA . ALA A 1 413 ? -23.929 36.164 0.602 1.00 88.12 413 ALA A CA 1
ATOM 3334 C C . ALA A 1 413 ? -23.042 34.953 0.260 1.00 88.12 413 ALA A C 1
ATOM 3336 O O . ALA A 1 413 ? -23.017 34.518 -0.890 1.00 88.12 413 ALA A O 1
ATOM 3337 N N . THR A 1 414 ? -22.341 34.393 1.248 1.00 89.00 414 THR A N 1
ATOM 3338 C CA . THR A 1 414 ? -21.352 33.316 1.069 1.00 89.00 414 THR A CA 1
ATOM 3339 C C . THR A 1 414 ? -21.929 31.909 1.210 1.00 89.00 414 THR A C 1
ATOM 3341 O O . THR A 1 414 ? -21.247 30.937 0.886 1.00 89.00 414 THR A O 1
ATOM 3344 N N . THR A 1 415 ? -23.181 31.758 1.653 1.00 90.56 415 THR A N 1
ATOM 3345 C CA . THR A 1 415 ? -23.796 30.441 1.884 1.00 90.56 415 THR A CA 1
ATOM 3346 C C . THR A 1 415 ? -25.205 30.324 1.299 1.00 90.56 415 THR A C 1
ATOM 3348 O O . THR A 1 415 ? -25.926 31.303 1.104 1.00 90.56 415 THR A O 1
ATOM 3351 N N . ARG A 1 416 ? -25.625 29.092 0.995 1.00 88.69 416 ARG A N 1
ATOM 3352 C CA . ARG A 1 416 ? -26.982 28.732 0.558 1.00 88.69 416 ARG A CA 1
ATOM 3353 C C . ARG A 1 416 ? -27.426 27.457 1.270 1.00 88.69 416 ARG A C 1
ATOM 3355 O O . ARG A 1 416 ? -26.678 26.487 1.312 1.00 88.69 416 ARG A O 1
ATOM 3362 N N . GLY A 1 417 ? -28.665 27.431 1.763 1.00 86.44 417 GLY A N 1
ATOM 3363 C CA . GLY A 1 417 ? -29.224 26.264 2.465 1.00 86.44 417 GLY A CA 1
ATOM 3364 C C . GLY A 1 417 ? -28.798 26.129 3.933 1.00 86.44 417 GLY A C 1
ATOM 3365 O O . GLY A 1 417 ? -29.075 25.112 4.559 1.00 86.44 417 GLY A O 1
ATOM 3366 N N . VAL A 1 418 ? -28.163 27.163 4.492 1.00 90.94 418 VAL A N 1
ATOM 3367 C CA . VAL A 1 418 ? -27.834 27.271 5.919 1.00 90.94 418 VAL A CA 1
ATOM 3368 C C . VAL A 1 418 ? -28.931 28.058 6.636 1.00 90.94 418 VAL A C 1
ATOM 3370 O O . VAL A 1 418 ? -29.389 29.090 6.141 1.00 90.94 418 VAL A O 1
ATOM 3373 N N . THR A 1 419 ? -29.351 27.589 7.811 1.00 92.50 419 THR A N 1
ATOM 3374 C CA . THR A 1 419 ? -30.305 28.312 8.666 1.00 92.50 419 THR A CA 1
ATOM 3375 C C . THR A 1 419 ? -29.546 29.277 9.573 1.00 92.50 419 THR A C 1
ATOM 3377 O O . THR A 1 419 ? -28.783 28.840 10.427 1.00 92.50 419 THR A O 1
ATOM 3380 N N . LEU A 1 420 ? -29.744 30.584 9.394 1.00 93.12 420 LEU A N 1
ATOM 3381 C CA . LEU A 1 420 ? -29.076 31.621 10.185 1.00 93.12 420 LEU A CA 1
ATOM 3382 C C . LEU A 1 420 ? -29.963 32.078 11.353 1.00 93.12 420 LEU A C 1
ATOM 3384 O O . LEU A 1 420 ? -31.028 32.658 11.133 1.00 93.12 420 LEU A O 1
ATOM 3388 N N . VAL A 1 421 ? -29.506 31.862 12.586 1.00 91.81 421 VAL A N 1
ATOM 3389 C CA . VAL A 1 421 ? -30.224 32.179 13.828 1.00 91.81 421 VAL A CA 1
ATOM 3390 C C . VAL A 1 421 ? -29.492 33.295 14.568 1.00 91.81 421 VAL A C 1
ATOM 3392 O O . VAL A 1 421 ? -28.383 33.104 15.058 1.00 91.81 421 VAL A O 1
ATOM 3395 N N . TYR A 1 422 ? -30.136 34.459 14.654 1.00 88.81 422 TYR A N 1
ATOM 3396 C CA . TYR A 1 422 ? -29.643 35.642 15.363 1.00 88.81 422 TYR A CA 1
ATOM 3397 C C . TYR A 1 422 ? -30.691 36.058 16.403 1.00 88.81 422 TYR A C 1
ATOM 3399 O O . TYR A 1 422 ? -31.780 36.484 15.999 1.00 88.81 422 TYR A O 1
ATOM 3407 N N . PRO A 1 423 ? -30.419 35.924 17.713 1.00 76.81 423 PRO A N 1
ATOM 3408 C CA . PRO A 1 423 ? -31.343 36.366 18.753 1.00 76.81 423 PRO A CA 1
ATOM 3409 C C . PRO A 1 423 ? -31.656 37.875 18.648 1.00 76.81 423 PRO A C 1
ATOM 3411 O O . PRO A 1 423 ? -30.779 38.656 18.272 1.00 76.81 423 PRO A O 1
ATOM 3414 N N . PRO A 1 424 ? -32.892 38.312 18.960 1.00 66.44 424 PRO A N 1
ATOM 3415 C CA . PRO A 1 424 ? -33.284 39.721 18.897 1.00 66.44 424 PRO A CA 1
ATOM 3416 C C . PRO A 1 424 ? -32.529 40.585 19.921 1.00 66.44 424 PRO A C 1
ATOM 3418 O O . PRO A 1 424 ? -32.102 40.096 20.964 1.00 66.44 424 PRO A O 1
ATOM 3421 N N . VAL A 1 425 ? -32.400 41.886 19.634 1.00 51.03 425 VAL A N 1
ATOM 3422 C CA . VAL A 1 425 ? -31.740 42.877 20.506 1.00 51.03 425 VAL A CA 1
ATOM 3423 C C . VAL A 1 425 ? -32.397 42.869 21.896 1.00 51.03 425 VAL A C 1
ATOM 3425 O O . VAL A 1 425 ? -33.582 43.176 22.012 1.00 51.03 425 VAL A O 1
ATOM 3428 N N . GLY A 1 426 ? -31.636 42.495 22.933 1.00 51.53 426 GLY A N 1
ATOM 3429 C CA . GLY A 1 426 ? -32.120 42.299 24.312 1.00 51.53 426 GLY A CA 1
ATOM 3430 C C . GLY A 1 426 ? -32.359 40.835 24.722 1.00 51.53 426 GLY A C 1
ATOM 3431 O O . GLY A 1 426 ? -32.717 40.579 25.870 1.00 51.53 426 GLY A O 1
ATOM 3432 N N . GLY A 1 427 ? -32.165 39.873 23.814 1.00 54.84 427 GLY A N 1
ATOM 3433 C CA . GLY A 1 427 ? -32.145 38.440 24.111 1.00 54.84 427 GLY A CA 1
ATOM 3434 C C . GLY A 1 427 ? -30.854 37.987 24.805 1.00 54.84 427 GLY A C 1
ATOM 3435 O O . GLY A 1 427 ? -29.855 38.702 24.843 1.00 54.84 427 GLY A O 1
ATOM 3436 N N . VAL A 1 428 ? -30.865 36.774 25.365 1.00 55.66 428 VAL A N 1
ATOM 3437 C CA . VAL A 1 428 ? -29.690 36.188 26.027 1.00 55.66 428 VAL A CA 1
ATOM 3438 C C . VAL A 1 428 ? -28.634 35.839 24.967 1.00 55.66 428 VAL A C 1
ATOM 3440 O O . VAL A 1 428 ? -28.736 34.811 24.305 1.00 55.66 428 VAL A O 1
ATOM 3443 N N . HIS A 1 429 ? -27.617 36.692 24.816 1.00 66.44 429 HIS A N 1
ATOM 3444 C CA . HIS A 1 429 ? -26.456 36.481 23.933 1.00 66.44 429 HIS A CA 1
ATOM 3445 C C . HIS A 1 429 ? -25.419 35.499 24.510 1.00 66.44 429 HIS A C 1
ATOM 3447 O O . HIS A 1 429 ? -24.311 35.401 23.990 1.00 66.44 429 HIS A O 1
ATOM 3453 N N . SER A 1 430 ? -25.746 34.775 25.587 1.00 80.62 430 SER A N 1
ATOM 3454 C CA . SER A 1 430 ? -24.828 33.779 26.136 1.00 80.62 430 SER A CA 1
ATOM 3455 C C . SER A 1 430 ? -24.659 32.599 25.170 1.00 80.62 430 SER A C 1
ATOM 3457 O O . SER A 1 430 ? -25.606 32.245 24.457 1.00 80.62 430 SER A O 1
ATOM 3459 N N . PRO A 1 431 ? -23.497 31.923 25.169 1.00 84.44 431 PRO A N 1
ATOM 3460 C CA . PRO A 1 431 ? -23.283 30.735 24.345 1.00 84.44 431 PRO A CA 1
ATOM 3461 C C . PRO A 1 431 ? -24.345 29.644 24.552 1.00 84.44 431 PRO A C 1
ATOM 3463 O O . PRO A 1 431 ? -24.819 29.059 23.581 1.00 84.44 431 PRO A O 1
ATOM 3466 N N . LEU A 1 432 ? -24.796 29.410 25.792 1.00 86.50 432 LEU A N 1
ATOM 3467 C CA . LEU A 1 432 ? -25.896 28.473 26.075 1.00 86.50 432 LEU A CA 1
ATOM 3468 C C . LEU A 1 432 ? -27.227 28.931 25.458 1.00 86.50 432 LEU A C 1
ATOM 3470 O O . LEU A 1 432 ? -27.992 28.102 24.964 1.00 86.50 432 LEU A O 1
ATOM 3474 N N . GLY A 1 433 ? -27.494 30.241 25.445 1.00 86.62 433 GLY A N 1
ATOM 3475 C CA . GLY A 1 433 ? -28.651 30.826 24.768 1.00 86.62 433 GLY A CA 1
ATOM 3476 C C . GLY A 1 433 ? -28.621 30.597 23.254 1.00 86.62 433 GLY A C 1
ATOM 3477 O O . GLY A 1 433 ? -29.641 30.227 22.672 1.00 86.62 433 GLY A O 1
ATOM 3478 N N . LEU A 1 434 ? -27.447 30.726 22.627 1.00 89.19 434 LEU A N 1
ATOM 3479 C CA . LEU A 1 434 ? -27.255 30.413 21.206 1.00 89.19 434 LEU A CA 1
ATOM 3480 C C . LEU A 1 434 ? -27.465 28.926 20.911 1.00 89.19 434 LEU A C 1
ATOM 3482 O O . LEU A 1 434 ? -28.180 28.592 19.966 1.00 89.19 434 LEU A O 1
ATOM 3486 N N . ILE A 1 435 ? -26.900 28.033 21.735 1.00 91.56 435 ILE A N 1
ATOM 3487 C CA . ILE A 1 435 ? -27.103 26.584 21.584 1.00 91.56 435 ILE A CA 1
ATOM 3488 C C . ILE A 1 435 ? -28.592 26.247 21.699 1.00 91.56 435 ILE A C 1
ATOM 3490 O O . ILE A 1 435 ? -29.112 25.481 20.886 1.00 91.56 435 ILE A O 1
ATOM 3494 N N . LYS A 1 436 ? -29.299 26.846 22.666 1.00 91.06 436 LYS A N 1
ATOM 3495 C CA . LYS A 1 436 ? -30.745 26.671 22.830 1.00 91.06 436 LYS A CA 1
ATOM 3496 C C . LYS A 1 436 ? -31.510 27.124 21.585 1.00 91.06 436 LYS A C 1
ATOM 3498 O O . LYS A 1 436 ? -32.273 26.335 21.032 1.00 91.06 436 LYS A O 1
ATOM 3503 N N . ALA A 1 437 ? -31.250 28.336 21.098 1.00 90.25 437 ALA A N 1
ATOM 3504 C CA . ALA A 1 437 ? -31.897 28.867 19.900 1.00 90.25 437 ALA A CA 1
ATOM 3505 C C . ALA A 1 437 ? -31.622 27.999 18.656 1.00 90.25 437 ALA A C 1
ATOM 3507 O O . ALA A 1 437 ? -32.527 27.743 17.865 1.00 90.25 437 ALA A O 1
ATOM 3508 N N . GLY A 1 438 ? -30.394 27.493 18.494 1.00 92.69 438 GLY A N 1
ATOM 3509 C CA . GLY A 1 438 ? -30.050 26.555 17.422 1.00 92.69 438 GLY A CA 1
ATOM 3510 C C . GLY A 1 438 ? -30.766 25.206 17.556 1.00 92.69 438 GLY A C 1
ATOM 3511 O O . GLY A 1 438 ? -31.281 24.676 16.574 1.00 92.69 438 GLY A O 1
ATOM 3512 N N . THR A 1 439 ? -30.863 24.678 18.779 1.00 93.88 439 THR A N 1
ATOM 3513 C CA . THR A 1 439 ? -31.538 23.404 19.089 1.00 93.88 439 THR A CA 1
ATOM 3514 C C . THR A 1 439 ? -33.038 23.471 18.794 1.00 93.88 439 THR A C 1
ATOM 3516 O O . THR A 1 439 ? -33.620 22.510 18.286 1.00 93.88 439 THR A O 1
ATOM 3519 N N . GLU A 1 440 ? -33.672 24.614 19.055 1.00 92.06 440 GLU A N 1
ATOM 3520 C CA . GLU A 1 440 ? -35.083 24.858 18.729 1.00 92.06 440 GLU A CA 1
ATOM 3521 C C . GLU A 1 440 ? -35.342 24.833 17.211 1.00 92.06 440 GLU A C 1
ATOM 3523 O O . GLU A 1 440 ? -36.391 24.355 16.783 1.00 92.06 440 GLU A O 1
ATOM 3528 N N . GLN A 1 441 ? -34.369 25.254 16.393 1.00 92.44 441 GLN A N 1
ATOM 3529 C CA . GLN A 1 441 ? -34.445 25.229 14.922 1.00 92.44 441 GLN A CA 1
ATOM 3530 C C . GLN A 1 441 ? -34.041 23.880 14.296 1.00 92.44 441 GLN A C 1
ATOM 3532 O O . GLN A 1 441 ? -34.232 23.664 13.094 1.00 92.44 441 GLN A O 1
ATOM 3537 N N . ALA A 1 442 ? -33.467 22.967 15.083 1.00 93.44 442 ALA A N 1
ATOM 3538 C CA . ALA A 1 442 ? -33.025 21.665 14.602 1.00 93.44 442 ALA A CA 1
ATOM 3539 C C . ALA A 1 442 ? -34.201 20.733 14.294 1.00 93.44 442 ALA A C 1
ATOM 3541 O O . ALA A 1 442 ? -35.111 20.568 15.109 1.00 93.44 442 ALA A O 1
ATOM 3542 N N . LEU A 1 443 ? -34.168 20.100 13.123 1.00 91.31 443 LEU A N 1
ATOM 3543 C CA . LEU A 1 443 ? -35.234 19.229 12.621 1.00 91.31 443 LEU A CA 1
ATOM 3544 C C . LEU A 1 443 ? -34.931 17.735 12.810 1.00 91.31 443 LEU A C 1
ATOM 3546 O O . LEU A 1 443 ? -35.865 16.933 12.787 1.00 91.31 443 LEU A O 1
ATOM 3550 N N . SER A 1 444 ? -33.661 17.367 13.007 1.00 91.44 444 SER A N 1
ATOM 3551 C CA . SER A 1 444 ? -33.245 16.007 13.366 1.00 91.44 444 SER A CA 1
ATOM 3552 C C . SER A 1 444 ? -33.260 15.794 14.884 1.00 91.44 444 SER A C 1
ATOM 3554 O O . SER A 1 444 ? -33.082 16.734 15.664 1.00 91.44 444 SER A O 1
ATOM 3556 N N . ASP A 1 445 ? -33.427 14.536 15.294 1.00 93.44 445 ASP A N 1
ATOM 3557 C CA . ASP A 1 445 ? -33.220 14.093 16.674 1.00 93.44 445 ASP A CA 1
ATOM 3558 C C . ASP A 1 445 ? -31.734 13.862 16.995 1.00 93.44 445 ASP A C 1
ATOM 3560 O O . ASP A 1 445 ? -31.372 13.776 18.164 1.00 93.44 445 ASP A O 1
ATOM 3564 N N . ASN A 1 446 ? -30.862 13.818 15.984 1.00 95.00 446 ASN A N 1
ATOM 3565 C CA . ASN A 1 446 ? -29.417 13.664 16.126 1.00 95.00 446 ASN A CA 1
ATOM 3566 C C . ASN A 1 446 ? -28.735 15.022 15.946 1.00 95.00 446 ASN A C 1
ATOM 3568 O O . ASN A 1 446 ? -28.814 15.612 14.863 1.00 95.00 446 ASN A O 1
ATOM 3572 N N . LEU A 1 447 ? -28.072 15.522 16.996 1.00 97.12 447 LEU A N 1
ATOM 3573 C CA . LEU A 1 447 ? -27.455 16.849 16.997 1.00 97.12 447 LEU A CA 1
ATOM 3574 C C . LEU A 1 447 ? -25.941 16.781 17.178 1.00 97.12 447 LEU A C 1
ATOM 3576 O O . LEU A 1 447 ? -25.439 16.080 18.058 1.00 97.12 447 LEU A O 1
ATOM 3580 N N . VAL A 1 448 ? -25.234 17.594 16.395 1.00 97.12 448 VAL A N 1
ATOM 3581 C CA . VAL A 1 448 ? -23.811 17.904 16.583 1.00 97.12 448 VAL A CA 1
ATOM 3582 C C . VAL A 1 448 ? -23.673 19.398 16.846 1.00 97.12 448 VAL A C 1
ATOM 3584 O O . VAL A 1 448 ? -24.169 20.219 16.078 1.00 97.12 448 VAL A O 1
ATOM 3587 N N . LEU A 1 449 ? -22.998 19.746 17.933 1.00 96.69 449 LEU A N 1
ATOM 3588 C CA . LEU A 1 449 ? -22.577 21.094 18.281 1.00 96.69 449 LEU A CA 1
ATOM 3589 C C . LEU A 1 449 ? -21.133 21.300 17.837 1.00 96.69 449 LEU A C 1
ATOM 3591 O O . LEU A 1 449 ? -20.259 20.500 18.172 1.00 96.69 449 LEU A O 1
ATOM 3595 N N . LEU A 1 450 ? -20.892 22.392 17.119 1.00 95.69 450 LEU A N 1
ATOM 3596 C CA . LEU A 1 450 ? -19.575 22.787 16.640 1.00 95.69 450 LEU A CA 1
ATOM 3597 C C . LEU A 1 450 ? -19.336 24.264 16.962 1.00 95.69 450 LEU A C 1
ATOM 3599 O O . LEU A 1 450 ? -20.133 25.122 16.598 1.00 95.69 450 LEU A O 1
ATOM 3603 N N . GLN A 1 451 ? -18.232 24.589 17.616 1.00 93.75 451 GLN A N 1
ATOM 3604 C CA . GLN A 1 451 ? -17.786 25.967 17.782 1.00 93.75 451 GLN A CA 1
ATOM 3605 C C . GLN A 1 451 ? -17.226 26.484 16.448 1.00 93.75 451 GLN A C 1
ATOM 3607 O O . GLN A 1 451 ? -16.457 25.790 15.782 1.00 93.75 451 GLN A O 1
ATOM 3612 N N . ALA A 1 452 ? -17.582 27.706 16.046 1.00 93.25 452 ALA A N 1
ATOM 3613 C CA . ALA A 1 452 ? -16.981 28.339 14.874 1.00 93.25 452 ALA A CA 1
ATOM 3614 C C . ALA A 1 452 ? -15.450 28.404 15.026 1.00 93.25 452 ALA A C 1
ATOM 3616 O O . ALA A 1 452 ? -14.940 28.715 16.102 1.00 93.25 452 ALA A O 1
ATOM 3617 N N . GLY A 1 453 ? -14.722 28.099 13.950 1.00 91.50 453 GLY A N 1
ATOM 3618 C CA . GLY A 1 453 ? -13.257 28.011 13.947 1.00 91.50 453 GLY A CA 1
ATOM 3619 C C . GLY A 1 453 ? -12.728 26.596 14.185 1.00 91.50 453 GLY A C 1
ATOM 3620 O O . GLY A 1 453 ? -11.521 26.379 14.126 1.00 91.50 453 GLY A O 1
ATOM 3621 N N . TYR A 1 454 ? -13.609 25.618 14.408 1.00 93.38 454 TYR A N 1
ATOM 3622 C CA . TYR A 1 454 ? -13.262 24.199 14.412 1.00 93.38 454 TYR A CA 1
ATOM 3623 C C . TYR A 1 454 ? -13.584 23.586 13.049 1.00 93.38 454 TYR A C 1
ATOM 3625 O O . TYR A 1 454 ? -14.688 23.758 12.525 1.00 93.38 454 TYR A O 1
ATOM 3633 N N . ARG A 1 455 ? -12.616 22.885 12.456 1.00 90.50 455 ARG A N 1
ATOM 3634 C CA . ARG A 1 455 ? -12.706 22.299 11.112 1.00 90.50 455 ARG A CA 1
ATOM 3635 C C . ARG A 1 455 ? -12.661 20.781 11.208 1.00 90.50 455 ARG A C 1
ATOM 3637 O O . ARG A 1 455 ? -11.693 20.245 11.736 1.00 90.50 455 ARG A O 1
ATOM 3644 N N . PHE A 1 456 ? -13.679 20.089 10.707 1.00 85.38 456 PHE A N 1
ATOM 3645 C CA . PHE A 1 456 ? -13.627 18.631 10.593 1.00 85.38 456 PHE A CA 1
ATOM 3646 C C . PHE A 1 456 ? -12.548 18.208 9.594 1.00 85.38 456 PHE A C 1
ATOM 3648 O O . PHE A 1 456 ? -12.410 18.818 8.535 1.00 85.38 456 PHE A O 1
ATOM 3655 N N . PHE A 1 457 ? -11.809 17.149 9.919 1.00 79.44 457 PHE A N 1
ATOM 3656 C CA . PHE A 1 457 ? -11.043 16.416 8.909 1.00 79.44 457 PHE A CA 1
ATOM 3657 C C . PHE A 1 457 ? -11.998 15.683 7.954 1.00 79.44 457 PHE A C 1
ATOM 3659 O O . PHE A 1 457 ? -13.139 15.421 8.343 1.00 79.44 457 PHE A O 1
ATOM 3666 N N . PRO A 1 458 ? -11.574 15.334 6.727 1.00 72.31 458 PRO A N 1
ATOM 3667 C CA . PRO A 1 458 ? -12.384 14.510 5.829 1.00 72.31 458 PRO A CA 1
ATOM 3668 C C . PRO A 1 458 ? -12.905 13.245 6.531 1.00 72.31 458 PRO A C 1
ATOM 3670 O O . PRO A 1 458 ? -12.175 12.628 7.306 1.00 72.31 458 PRO A O 1
ATOM 3673 N N . ASP A 1 459 ? -14.174 12.906 6.297 1.00 66.62 459 ASP A N 1
ATOM 3674 C CA . ASP A 1 459 ? -14.904 11.756 6.865 1.00 66.62 459 ASP A CA 1
ATOM 3675 C C . ASP A 1 459 ? -15.051 11.698 8.401 1.00 66.62 459 ASP A C 1
ATOM 3677 O O . ASP A 1 459 ? -15.647 10.756 8.932 1.00 66.62 459 ASP A O 1
ATOM 3681 N N . ALA A 1 460 ? -14.592 12.710 9.141 1.00 77.75 460 ALA A N 1
ATOM 3682 C CA . ALA A 1 460 ? -14.640 12.732 10.604 1.00 77.75 460 ALA A CA 1
ATOM 3683 C C . ALA A 1 460 ? -16.067 12.828 11.181 1.00 77.75 460 ALA A C 1
ATOM 3685 O O . ALA A 1 460 ? -16.312 12.436 12.325 1.00 77.75 460 ALA A O 1
ATOM 3686 N N . LEU A 1 461 ? -17.043 13.319 10.412 1.00 84.69 461 LEU A N 1
ATOM 3687 C CA . LEU A 1 461 ? -18.431 13.431 10.873 1.00 84.69 461 LEU A CA 1
ATOM 3688 C C . LEU A 1 461 ? -19.190 12.088 10.835 1.00 84.69 461 LEU A C 1
ATOM 3690 O O . LEU A 1 461 ? -20.082 11.857 11.654 1.00 84.69 461 LEU A O 1
ATOM 3694 N N . ALA A 1 462 ? -18.815 11.170 9.940 1.00 78.75 462 ALA A N 1
ATOM 3695 C CA . ALA A 1 462 ? -19.439 9.851 9.808 1.00 78.75 462 ALA A CA 1
ATOM 3696 C C . ALA A 1 462 ? -19.361 8.971 11.081 1.00 78.75 462 ALA A C 1
ATOM 3698 O O . ALA A 1 462 ? -20.391 8.421 11.485 1.00 78.75 462 ALA A O 1
ATOM 3699 N N . PRO A 1 463 ? -18.207 8.814 11.767 1.00 75.94 463 PRO A N 1
ATOM 3700 C CA . PRO A 1 463 ? -18.140 8.039 13.007 1.00 75.94 463 PRO A CA 1
ATOM 3701 C C . PRO A 1 463 ? -18.954 8.666 14.148 1.00 75.94 463 PRO A C 1
ATOM 3703 O O . PRO A 1 463 ? -19.556 7.926 14.926 1.00 75.94 463 PRO A O 1
ATOM 3706 N N . ILE A 1 464 ? -19.039 9.999 14.218 1.00 87.44 464 ILE A N 1
ATOM 3707 C CA . ILE A 1 464 ? -19.900 10.705 15.181 1.00 87.44 464 ILE A CA 1
ATOM 3708 C C . ILE A 1 464 ? -21.376 10.402 14.902 1.00 87.44 464 ILE A C 1
ATOM 3710 O O . ILE A 1 464 ? -22.136 10.100 15.822 1.00 87.44 464 ILE A O 1
ATOM 3714 N N . PHE A 1 465 ? -21.781 10.424 13.630 1.00 87.12 465 PHE A N 1
ATOM 3715 C CA . PHE A 1 465 ? -23.149 10.100 13.240 1.00 87.12 465 PHE A CA 1
ATOM 3716 C C . PHE A 1 465 ? -23.538 8.664 13.627 1.00 87.12 465 PHE A C 1
ATOM 3718 O O . PHE A 1 465 ? -24.593 8.458 14.222 1.00 87.12 465 PHE A O 1
ATOM 3725 N N . ARG A 1 466 ? -22.647 7.684 13.422 1.00 82.00 466 ARG A N 1
ATOM 3726 C CA . ARG A 1 466 ? -22.869 6.298 13.878 1.00 82.00 466 ARG A CA 1
ATOM 3727 C C . ARG A 1 466 ? -23.035 6.183 15.396 1.00 82.00 466 ARG A C 1
ATOM 3729 O O . ARG A 1 466 ? -23.820 5.363 15.861 1.00 82.00 466 ARG A O 1
ATOM 3736 N N . ALA A 1 467 ? -22.306 6.979 16.182 1.00 81.06 467 ALA A N 1
ATOM 3737 C CA . ALA A 1 467 ? -22.479 7.005 17.636 1.00 81.06 467 ALA A CA 1
ATOM 3738 C C . ALA A 1 467 ? -23.860 7.568 18.029 1.00 81.06 467 ALA A C 1
ATOM 3740 O O . ALA A 1 467 ? -24.543 6.997 18.882 1.00 81.06 467 ALA A O 1
ATOM 3741 N N . LEU A 1 468 ? -24.312 8.629 17.353 1.00 89.69 468 LEU A N 1
ATOM 3742 C CA . LEU A 1 468 ? -25.654 9.198 17.532 1.00 89.69 468 LEU A CA 1
ATOM 3743 C C . LEU A 1 468 ? -26.769 8.202 17.184 1.00 89.69 468 LEU A C 1
ATOM 3745 O O . LEU A 1 468 ? -27.738 8.102 17.933 1.00 89.69 468 LEU A O 1
ATOM 3749 N N . GLU A 1 469 ? -26.619 7.412 16.117 1.00 85.12 469 GLU A N 1
ATOM 3750 C CA . GLU A 1 469 ? -27.582 6.357 15.752 1.00 85.12 469 GLU A CA 1
ATOM 3751 C C . GLU A 1 469 ? -27.728 5.280 16.841 1.00 85.12 469 GLU A C 1
ATOM 3753 O O . GLU A 1 469 ? -28.801 4.697 17.001 1.00 85.12 469 GLU A O 1
ATOM 3758 N N . ARG A 1 470 ? -26.680 5.054 17.646 1.00 82.50 470 ARG A N 1
ATOM 3759 C CA . ARG A 1 470 ? -26.717 4.174 18.830 1.00 82.50 470 ARG A CA 1
ATOM 3760 C C . ARG A 1 470 ? -27.294 4.857 20.077 1.00 82.50 470 ARG A C 1
ATOM 3762 O O . ARG A 1 470 ? -27.384 4.231 21.132 1.00 82.50 470 ARG A O 1
ATOM 3769 N N . GLY A 1 471 ? -27.701 6.122 19.972 1.00 84.06 471 GLY A N 1
ATOM 3770 C CA . GLY A 1 471 ? -28.235 6.919 21.075 1.00 84.06 471 GLY A CA 1
ATOM 3771 C C . GLY A 1 471 ? -27.167 7.393 22.066 1.00 84.06 471 GLY A C 1
ATOM 3772 O O . GLY A 1 471 ? -27.493 7.673 23.223 1.00 84.06 471 GLY A O 1
ATOM 3773 N N . GLU A 1 472 ? -25.901 7.451 21.648 1.00 88.06 472 GLU A N 1
ATOM 3774 C CA . GLU A 1 472 ? -24.787 7.916 22.478 1.00 88.06 472 GLU A CA 1
ATOM 3775 C C . GLU A 1 472 ? -24.710 9.451 22.513 1.00 88.06 472 GLU A C 1
ATOM 3777 O O . GLU A 1 472 ? -25.107 10.138 21.572 1.00 88.06 472 GLU A O 1
ATOM 3782 N N . SER A 1 473 ? -24.158 9.985 23.603 1.00 92.06 473 SER A N 1
ATOM 3783 C CA . SER A 1 473 ? -23.787 11.397 23.741 1.00 92.06 473 SER A CA 1
ATOM 3784 C C . SER A 1 473 ? -22.288 11.476 24.002 1.00 92.06 473 SER A C 1
ATOM 3786 O O . SER A 1 473 ? -21.759 10.639 24.733 1.00 92.06 473 SER A O 1
ATOM 3788 N N . GLY A 1 474 ? -21.594 12.459 23.439 1.00 92.44 474 GLY A N 1
ATOM 3789 C CA . GLY A 1 474 ? -20.140 12.448 23.486 1.00 92.44 474 GLY A CA 1
ATOM 3790 C C . GLY A 1 474 ? -19.461 13.567 22.715 1.00 92.44 474 GLY A C 1
ATOM 3791 O O . GLY A 1 474 ? -20.083 14.569 22.376 1.00 92.44 474 GLY A O 1
ATOM 3792 N N . GLY A 1 475 ? -18.179 13.379 22.429 1.00 91.81 475 GLY A N 1
ATOM 3793 C CA . GLY A 1 475 ? -17.330 14.342 21.738 1.00 91.81 475 GLY A CA 1
ATOM 3794 C C . GLY A 1 475 ? -16.274 13.666 20.867 1.00 91.81 475 GLY A C 1
ATOM 3795 O O . GLY A 1 475 ? -16.112 12.441 20.872 1.00 91.81 475 GLY A O 1
ATOM 3796 N N . GLY A 1 476 ? -15.595 14.492 20.077 1.00 87.62 476 GLY A N 1
ATOM 3797 C CA . GLY A 1 476 ? -14.538 14.085 19.154 1.00 87.62 476 GLY A CA 1
ATOM 3798 C C . GLY A 1 476 ? -13.136 14.383 19.683 1.00 87.62 476 GLY A C 1
ATOM 3799 O O . GLY A 1 476 ? -12.968 14.890 20.792 1.00 87.62 476 GLY A O 1
ATOM 3800 N N . ARG A 1 477 ? -12.120 14.086 18.870 1.00 88.00 477 ARG A N 1
ATOM 3801 C CA . ARG A 1 477 ? -10.727 14.455 19.155 1.00 88.00 477 ARG A CA 1
ATOM 3802 C C . ARG A 1 477 ? -10.431 15.840 18.602 1.00 88.00 477 ARG A C 1
ATOM 3804 O O . ARG A 1 477 ? -10.657 16.090 17.420 1.00 88.00 477 ARG A O 1
ATOM 3811 N N . VAL A 1 478 ? -9.869 16.715 19.425 1.00 89.81 478 VAL A N 1
ATOM 3812 C CA . VAL A 1 478 ? -9.530 18.087 19.039 1.00 89.81 478 VAL A CA 1
ATOM 3813 C C . VAL A 1 478 ? -8.025 18.239 18.884 1.00 89.81 478 VAL A C 1
ATOM 3815 O O . VAL A 1 478 ? -7.263 17.961 19.810 1.00 89.81 478 VAL A O 1
ATOM 3818 N N . LEU A 1 479 ? -7.608 18.718 17.715 1.00 85.88 479 LEU A N 1
ATOM 3819 C CA . LEU A 1 479 ? -6.233 19.093 17.406 1.00 85.88 479 LEU A CA 1
ATOM 3820 C C . LEU A 1 479 ? -6.064 20.612 17.417 1.00 85.88 479 LEU A C 1
ATOM 3822 O O . LEU A 1 479 ? -6.985 21.349 17.063 1.00 85.88 479 LEU A O 1
ATOM 3826 N N . GLY A 1 480 ? -4.874 21.077 17.774 1.00 83.94 480 GLY A N 1
ATOM 3827 C CA . GLY A 1 480 ? -4.486 22.475 17.683 1.00 83.94 480 GLY A CA 1
ATOM 3828 C C . GLY A 1 480 ? -4.160 22.903 16.251 1.00 83.94 480 GLY A C 1
ATOM 3829 O O . GLY A 1 480 ? -4.115 22.075 15.329 1.00 83.94 480 GLY A O 1
ATOM 3830 N N . PRO A 1 481 ? -3.893 24.202 16.038 1.00 77.56 481 PRO A N 1
ATOM 3831 C CA . PRO A 1 481 ? -3.434 24.708 14.745 1.00 77.56 481 PRO A CA 1
ATOM 3832 C C . PRO A 1 481 ? -2.147 24.017 14.263 1.00 77.56 481 PRO A C 1
ATOM 3834 O O . PRO A 1 481 ? -1.956 23.826 13.065 1.00 77.56 481 PRO A O 1
ATOM 3837 N N . ASP A 1 482 ? -1.300 23.597 15.203 1.00 72.31 482 ASP A N 1
ATOM 3838 C CA . ASP A 1 482 ? -0.039 22.866 15.031 1.00 72.31 482 ASP A CA 1
ATOM 3839 C C . ASP A 1 482 ? -0.208 21.337 14.906 1.00 72.31 482 ASP A C 1
ATOM 3841 O O . ASP A 1 482 ? 0.779 20.601 14.865 1.00 72.31 482 ASP A O 1
ATOM 3845 N N . LEU A 1 483 ? -1.456 20.858 14.834 1.00 73.50 483 LEU A N 1
ATOM 3846 C CA . LEU A 1 483 ? -1.842 19.446 14.745 1.00 73.50 483 LEU A CA 1
ATOM 3847 C C . LEU A 1 483 ? -1.506 18.605 15.986 1.00 73.50 483 LEU A C 1
ATOM 3849 O O . LEU A 1 483 ? -1.598 17.377 15.935 1.00 73.50 483 LEU A O 1
ATOM 3853 N N . GLN A 1 484 ? -1.170 19.236 17.112 1.00 78.38 484 GLN A N 1
ATOM 3854 C CA . GLN A 1 484 ? -1.028 18.541 18.390 1.00 78.38 484 GLN A CA 1
ATOM 3855 C C . GLN A 1 484 ? -2.400 18.244 18.997 1.00 78.38 484 GLN A C 1
ATOM 3857 O O . GLN A 1 484 ? -3.342 19.012 18.818 1.00 78.38 484 GLN A O 1
ATOM 3862 N N . VAL A 1 485 ? -2.541 17.131 19.722 1.00 79.19 485 VAL A N 1
ATOM 3863 C CA . VAL A 1 485 ? -3.804 16.799 20.404 1.00 79.19 485 VAL A CA 1
ATOM 3864 C C . VAL A 1 485 ? -4.022 17.774 21.559 1.00 79.19 485 VAL A C 1
ATOM 3866 O O . VAL A 1 485 ? -3.282 17.728 22.538 1.00 79.19 485 VAL A O 1
ATOM 3869 N N . LEU A 1 486 ? -5.049 18.620 21.455 1.00 82.75 486 LEU A N 1
ATOM 3870 C CA . LEU A 1 486 ? -5.481 19.511 22.535 1.00 82.75 486 LEU A CA 1
ATOM 3871 C C . LEU A 1 486 ? -6.396 18.788 23.523 1.00 82.75 486 LEU A C 1
ATOM 3873 O O . LEU A 1 486 ? -6.267 18.973 24.730 1.00 82.75 486 LEU A O 1
ATOM 3877 N N . GLU A 1 487 ? -7.324 17.972 23.015 1.00 87.44 487 GLU A N 1
ATOM 3878 C CA . GLU A 1 487 ? -8.287 17.239 23.840 1.00 87.44 487 GLU A CA 1
ATOM 3879 C C . GLU A 1 487 ? -8.710 15.914 23.185 1.00 87.44 487 GLU A C 1
ATOM 3881 O O . GLU A 1 487 ? -9.155 15.876 22.037 1.00 87.44 487 GLU A O 1
ATOM 3886 N N . ALA A 1 488 ? -8.632 14.832 23.959 1.00 84.56 488 ALA A N 1
ATOM 3887 C CA . ALA A 1 488 ? -9.219 13.515 23.701 1.00 84.56 488 ALA A CA 1
ATOM 3888 C C . ALA A 1 488 ? -10.236 13.158 24.813 1.00 84.56 488 ALA A C 1
ATOM 3890 O O . ALA A 1 488 ? -10.218 12.069 25.395 1.00 84.56 488 ALA A O 1
ATOM 3891 N N . GLY A 1 489 ? -11.076 14.138 25.162 1.00 85.62 489 GLY A N 1
ATOM 3892 C CA . GLY A 1 489 ? -11.856 14.208 26.400 1.00 85.62 489 GLY A CA 1
ATOM 3893 C C . GLY A 1 489 ? -11.034 14.692 27.600 1.00 85.62 489 GLY A C 1
ATOM 3894 O O . GLY A 1 489 ? -9.836 14.949 27.486 1.00 85.62 489 GLY A O 1
ATOM 3895 N N . ALA A 1 490 ? -11.670 14.820 28.761 1.00 82.25 490 ALA A N 1
ATOM 3896 C CA . ALA A 1 490 ? -11.017 15.289 29.980 1.00 82.25 490 ALA A CA 1
ATOM 3897 C C . ALA A 1 490 ? -11.495 14.533 31.229 1.00 82.25 490 ALA A C 1
ATOM 3899 O O . ALA A 1 490 ? -12.583 13.949 31.242 1.00 82.25 490 ALA A O 1
ATOM 3900 N N . SER A 1 491 ? -10.659 14.557 32.268 1.00 79.19 491 SER A N 1
ATOM 3901 C CA . SER A 1 491 ? -10.957 14.004 33.594 1.00 79.19 491 SER A CA 1
ATOM 3902 C C . SER A 1 491 ? -11.407 15.109 34.550 1.00 79.19 491 SER A C 1
ATOM 3904 O O . SER A 1 491 ? -10.809 16.191 34.557 1.00 79.19 491 SER A O 1
ATOM 3906 N N . LEU A 1 492 ? -12.424 14.829 35.375 1.00 73.62 492 LEU A N 1
ATOM 3907 C CA . LEU A 1 492 ? -12.936 15.759 36.392 1.00 73.62 492 LEU A CA 1
ATOM 3908 C C . LEU A 1 492 ? -12.481 15.365 37.797 1.00 73.62 492 LEU A C 1
ATOM 3910 O O . LEU A 1 492 ? -12.804 14.283 38.286 1.00 73.62 492 LEU A O 1
ATOM 3914 N N . TRP A 1 493 ? -11.823 16.280 38.501 1.00 71.06 493 TRP A N 1
ATOM 3915 C CA . TRP A 1 493 ? -11.370 16.057 39.873 1.00 71.06 493 TRP A CA 1
ATOM 3916 C C . TRP A 1 493 ? -12.340 16.626 40.913 1.00 71.06 493 TRP A C 1
ATOM 3918 O O . TRP A 1 493 ? -13.169 17.485 40.619 1.00 71.06 493 TRP A O 1
ATOM 3928 N N . ARG A 1 494 ? -12.230 16.155 42.168 1.00 62.41 494 ARG A N 1
ATOM 3929 C CA . ARG A 1 494 ? -13.144 16.541 43.268 1.00 62.41 494 ARG A CA 1
ATOM 3930 C C . ARG A 1 494 ? -13.117 18.010 43.644 1.00 62.41 494 ARG A C 1
ATOM 3932 O O . ARG A 1 494 ? -14.100 18.539 44.153 1.00 62.41 494 ARG A O 1
ATOM 3939 N N . ASP A 1 495 ? -11.992 18.653 43.407 1.00 62.91 495 ASP A N 1
ATOM 3940 C CA . ASP A 1 495 ? -11.819 20.090 43.536 1.00 62.91 495 ASP A CA 1
ATOM 3941 C C . ASP A 1 495 ? -12.260 20.827 42.262 1.00 62.91 495 ASP A C 1
ATOM 3943 O O . ASP A 1 495 ? -11.873 21.970 42.058 1.00 62.91 495 ASP A O 1
ATOM 3947 N N . GLY A 1 496 ? -13.028 20.187 41.375 1.00 64.81 496 GLY A N 1
ATOM 3948 C CA . GLY A 1 496 ? -13.469 20.717 40.086 1.00 64.81 496 GLY A CA 1
ATOM 3949 C C . GLY A 1 496 ? -12.341 21.119 39.142 1.00 64.81 496 GLY A C 1
ATOM 3950 O O . GLY A 1 496 ? -12.609 21.814 38.166 1.00 64.81 496 GLY A O 1
ATOM 3951 N N . HIS A 1 497 ? -11.098 20.717 39.422 1.00 72.12 497 HIS A N 1
ATOM 3952 C CA . HIS A 1 497 ? -10.026 20.822 38.450 1.00 72.12 497 HIS A CA 1
ATOM 3953 C C . HIS A 1 497 ? -10.341 19.901 37.270 1.00 72.12 497 HIS A C 1
ATOM 3955 O O . HIS A 1 497 ? -10.876 18.804 37.449 1.00 72.12 497 HIS A O 1
ATOM 3961 N N . ILE A 1 498 ? -9.994 20.338 36.065 1.00 75.69 498 ILE A N 1
ATOM 3962 C CA . ILE A 1 498 ? -10.161 19.549 34.851 1.00 75.69 498 ILE A CA 1
ATOM 3963 C C . ILE A 1 498 ? -8.789 19.306 34.250 1.00 75.69 498 ILE A C 1
ATOM 3965 O O . ILE A 1 498 ? -8.004 20.235 34.086 1.00 75.69 498 ILE A O 1
ATOM 3969 N N . THR A 1 499 ? -8.510 18.052 33.915 1.00 79.12 499 THR A N 1
ATOM 3970 C CA . THR A 1 499 ? -7.275 17.682 33.224 1.00 79.12 499 THR A CA 1
ATOM 3971 C C . THR A 1 499 ? -7.629 17.160 31.833 1.00 79.12 499 THR A C 1
ATOM 3973 O O . THR A 1 499 ? -8.227 16.082 31.742 1.00 79.12 499 THR A O 1
ATOM 3976 N N . PRO A 1 500 ? -7.312 17.900 30.754 1.00 80.75 500 PRO A N 1
ATOM 3977 C CA . PRO A 1 500 ? -7.534 17.419 29.396 1.00 80.75 500 PRO A CA 1
ATOM 3978 C C . PRO A 1 500 ? -6.642 16.209 29.116 1.00 80.75 500 PRO A C 1
ATOM 3980 O O . PRO A 1 500 ? -5.489 16.173 29.535 1.00 80.75 500 PRO A O 1
ATOM 3983 N N . ARG A 1 501 ? -7.170 15.220 28.393 1.00 83.12 501 ARG A N 1
ATOM 3984 C CA . ARG A 1 501 ? -6.399 14.077 27.894 1.00 83.12 501 ARG A CA 1
ATOM 3985 C C . ARG A 1 501 ? -5.669 14.514 26.624 1.00 83.12 501 ARG A C 1
ATOM 3987 O O . ARG A 1 501 ? -6.301 14.743 25.595 1.00 83.12 501 ARG A O 1
ATOM 3994 N N . ASN A 1 502 ? -4.353 14.652 26.705 1.00 80.62 502 ASN A N 1
ATOM 3995 C CA . ASN A 1 502 ? -3.458 15.146 25.656 1.00 80.62 502 ASN A CA 1
ATOM 3996 C C . ASN A 1 502 ? -2.067 14.486 25.784 1.00 80.62 502 ASN A C 1
ATOM 3998 O O . ASN A 1 502 ? -1.871 13.627 26.641 1.00 80.62 502 ASN A O 1
ATOM 4002 N N . ARG A 1 503 ? -1.094 14.872 24.945 1.00 67.69 503 ARG A N 1
ATOM 4003 C CA . ARG A 1 503 ? 0.251 14.253 24.937 1.00 67.69 503 ARG A CA 1
ATOM 4004 C C . ARG A 1 503 ? 1.052 14.471 26.227 1.00 67.69 503 ARG A C 1
ATOM 4006 O O . ARG A 1 503 ? 1.973 13.711 26.501 1.00 67.69 503 ARG A O 1
ATOM 4013 N N . GLU A 1 504 ? 0.722 15.498 27.004 1.00 72.75 504 GLU A N 1
ATOM 4014 C CA . GLU A 1 504 ? 1.380 15.775 28.288 1.00 72.75 504 GLU A CA 1
ATOM 4015 C C . GLU A 1 504 ? 0.847 14.878 29.411 1.00 72.75 504 GLU A C 1
ATOM 4017 O O . GLU A 1 504 ? 1.539 14.621 30.394 1.00 72.75 504 GLU A O 1
ATOM 4022 N N . THR A 1 505 ? -0.388 14.398 29.268 1.00 66.38 505 THR A N 1
ATOM 4023 C CA . THR A 1 505 ? -1.102 13.654 30.311 1.00 66.38 505 THR A CA 1
ATOM 4024 C C . THR A 1 505 ? -1.222 12.168 30.012 1.00 66.38 505 THR A C 1
ATOM 4026 O O . THR A 1 505 ? -1.309 11.382 30.953 1.00 66.38 505 THR A O 1
ATOM 4029 N N . LEU A 1 506 ? -1.208 11.767 28.737 1.00 61.38 506 LEU A N 1
ATOM 4030 C CA . LEU A 1 506 ? -1.285 10.374 28.303 1.00 61.38 506 LEU A CA 1
ATOM 4031 C C . LEU A 1 506 ? -0.362 10.086 27.107 1.00 61.38 506 LEU A C 1
ATOM 4033 O O . LEU A 1 506 ? -0.114 10.977 26.290 1.00 61.38 506 LEU A O 1
ATOM 4037 N N . PRO A 1 507 ? 0.095 8.826 26.955 1.00 59.16 507 PRO A N 1
ATOM 4038 C CA . PRO A 1 507 ? 0.777 8.372 25.748 1.00 59.16 507 PRO A CA 1
ATOM 4039 C C . PRO A 1 507 ? -0.076 8.615 24.500 1.00 59.16 507 PRO A C 1
ATOM 4041 O O . PRO A 1 507 ? -1.305 8.508 24.541 1.00 59.16 507 PRO A O 1
ATOM 4044 N N . GLU A 1 508 ? 0.569 8.913 23.373 1.00 58.03 508 GLU A N 1
ATOM 4045 C CA . GLU A 1 508 ? -0.115 9.246 22.120 1.00 58.03 508 GLU A CA 1
ATOM 4046 C C . GLU A 1 508 ? -1.068 8.132 21.653 1.00 58.03 508 GLU A C 1
ATOM 4048 O O . GLU A 1 508 ? -2.150 8.408 21.131 1.00 58.03 508 GLU A O 1
ATOM 4053 N N . GLU A 1 509 ? -0.712 6.876 21.917 1.00 56.34 509 GLU A N 1
ATOM 4054 C CA . GLU A 1 509 ? -1.517 5.705 21.591 1.00 56.34 509 GLU A CA 1
ATOM 4055 C C . GLU A 1 509 ? -2.865 5.732 22.324 1.00 56.34 509 GLU A C 1
ATOM 4057 O O . GLU A 1 509 ? -3.898 5.427 21.730 1.00 56.34 509 GLU A O 1
ATOM 4062 N N . GLU A 1 510 ? -2.895 6.167 23.587 1.00 58.97 510 GLU A N 1
ATOM 4063 C CA . GLU A 1 510 ? -4.124 6.236 24.384 1.00 58.97 510 GLU A CA 1
ATOM 4064 C C . GLU A 1 510 ? -5.075 7.340 23.922 1.00 58.97 510 GLU A C 1
ATOM 4066 O O . GLU A 1 510 ? -6.294 7.197 24.034 1.00 58.97 510 GLU A O 1
ATOM 4071 N N . LEU A 1 511 ? -4.536 8.419 23.352 1.00 62.56 511 LEU A N 1
ATOM 4072 C CA . LEU A 1 511 ? -5.325 9.521 22.799 1.00 62.56 511 LEU A CA 1
ATOM 4073 C C . LEU A 1 511 ? -6.069 9.113 21.527 1.00 62.56 511 LEU A C 1
ATOM 4075 O O . LEU A 1 511 ? -6.993 9.801 21.100 1.00 62.56 511 LEU A O 1
ATOM 4079 N N . THR A 1 512 ? -5.673 8.011 20.894 1.00 61.06 512 THR A N 1
ATOM 4080 C CA . THR A 1 512 ? -6.300 7.501 19.668 1.00 61.06 512 THR A CA 1
ATOM 4081 C C . THR A 1 512 ? -7.371 6.444 19.928 1.00 61.06 512 THR A C 1
ATOM 4083 O O . THR A 1 512 ? -8.060 6.040 18.998 1.00 61.06 512 THR A O 1
ATOM 4086 N N . LEU A 1 513 ? -7.562 6.036 21.187 1.00 58.81 513 LEU A N 1
ATOM 4087 C CA . LEU A 1 513 ? -8.520 5.002 21.560 1.00 58.81 513 LEU A CA 1
ATOM 4088 C C . LEU A 1 513 ? -9.883 5.609 21.915 1.00 58.81 513 LEU A C 1
ATOM 4090 O O . LEU A 1 513 ? -9.960 6.394 22.860 1.00 58.81 513 LEU A O 1
ATOM 4094 N N . PRO A 1 514 ? -10.982 5.213 21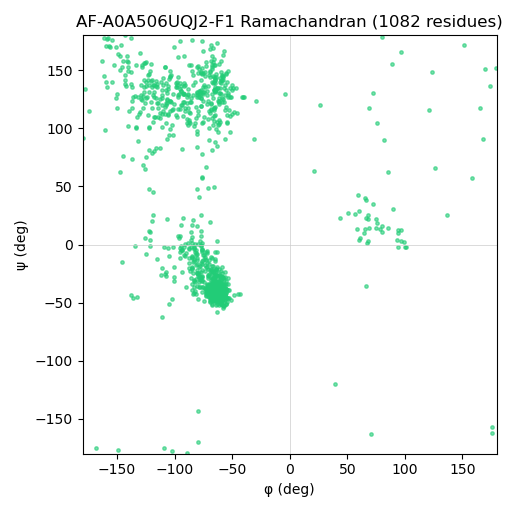.253 1.00 63.47 514 PRO A N 1
ATOM 4095 C CA . PRO A 1 514 ? -12.319 5.542 21.690 1.00 63.47 514 PRO A CA 1
ATOM 4096 C C . PRO A 1 514 ? -12.620 4.854 23.019 1.00 63.47 514 PRO A C 1
ATOM 4098 O O . PRO A 1 514 ? -12.077 3.801 23.367 1.00 63.47 514 PRO A O 1
ATOM 4101 N N . GLY A 1 515 ? -13.530 5.449 23.769 1.00 67.62 515 GLY A N 1
ATOM 4102 C CA . GLY A 1 515 ? -13.872 4.975 25.099 1.00 67.62 515 GLY A CA 1
ATOM 4103 C C . GLY A 1 515 ? -14.870 5.896 25.764 1.00 67.62 515 GLY A C 1
ATOM 4104 O O . GLY A 1 515 ? -15.586 6.629 25.090 1.00 67.62 515 GLY A O 1
ATOM 4105 N N . THR A 1 516 ? -14.909 5.863 27.089 1.00 75.94 516 THR A N 1
ATOM 4106 C CA . THR A 1 516 ? -15.734 6.775 27.883 1.00 75.94 516 THR A CA 1
ATOM 4107 C C . THR A 1 516 ? -14.864 7.769 28.631 1.00 75.94 516 THR A C 1
ATOM 4109 O O . THR A 1 516 ? -13.797 7.394 29.120 1.00 75.94 516 THR A O 1
ATOM 4112 N N . VAL A 1 517 ? -15.331 9.007 28.750 1.00 78.69 517 VAL A N 1
ATOM 4113 C CA . VAL A 1 517 ? -14.637 10.092 29.464 1.00 78.69 517 VAL A CA 1
ATOM 4114 C C . VAL A 1 517 ? -15.574 10.779 30.453 1.00 78.69 517 VAL A C 1
ATOM 4116 O O . VAL A 1 517 ? -16.790 10.590 30.385 1.00 78.69 517 VAL A O 1
ATOM 4119 N N . ASP A 1 518 ? -15.011 11.561 31.377 1.00 78.06 518 ASP A N 1
ATOM 4120 C CA . ASP A 1 518 ? -15.806 12.265 32.387 1.00 78.06 518 ASP A CA 1
ATOM 4121 C C . ASP A 1 518 ? -16.506 13.495 31.793 1.00 78.06 518 ASP A C 1
ATOM 4123 O O . ASP A 1 518 ? -17.671 13.741 32.101 1.00 78.06 518 ASP A O 1
ATOM 4127 N N . LEU A 1 519 ? -15.816 14.255 30.931 1.00 83.25 519 LEU A N 1
ATOM 4128 C CA . LEU A 1 519 ? -16.366 15.433 30.252 1.00 83.25 519 LEU A CA 1
ATOM 4129 C C . LEU A 1 519 ? -15.600 15.809 28.966 1.00 83.25 519 LEU A C 1
ATOM 4131 O O . LEU A 1 519 ? -14.571 15.213 28.640 1.00 83.25 519 LEU A O 1
ATOM 4135 N N . PHE A 1 520 ? -16.101 16.837 28.273 1.00 88.62 520 PHE A N 1
ATOM 4136 C CA . PHE A 1 520 ? -15.468 17.496 27.123 1.00 88.62 520 PHE A CA 1
ATOM 4137 C C . PHE A 1 520 ? -15.440 19.009 27.336 1.00 88.62 520 PHE A C 1
ATOM 4139 O O . PHE A 1 520 ? -16.443 19.586 27.765 1.00 88.62 520 PHE A O 1
ATOM 4146 N N . CYS A 1 521 ? -14.324 19.658 27.012 1.00 85.00 521 CYS A N 1
ATOM 4147 C CA . CYS A 1 521 ? -14.158 21.099 27.192 1.00 85.00 521 CYS A CA 1
ATOM 4148 C C . CYS A 1 521 ? -14.103 21.867 25.878 1.00 85.00 521 CYS A C 1
ATOM 4150 O O . CYS A 1 521 ? -14.326 23.078 25.889 1.00 85.00 521 CYS A O 1
ATOM 4152 N N . GLN A 1 522 ? -13.798 21.192 24.769 1.00 85.88 522 GLN A N 1
ATOM 4153 C CA . GLN A 1 522 ? -13.545 21.852 23.495 1.00 85.88 522 GLN A CA 1
ATOM 4154 C C . GLN A 1 522 ? -14.775 21.929 22.590 1.00 85.88 522 GLN A C 1
ATOM 4156 O O . GLN A 1 522 ? -15.851 21.409 22.876 1.00 85.88 522 GLN A O 1
ATOM 4161 N N . GLY A 1 523 ? -14.596 22.622 21.466 1.00 83.12 523 GLY A N 1
ATOM 4162 C CA . GLY A 1 523 ? -15.646 23.073 20.560 1.00 83.12 523 GLY A CA 1
ATOM 4163 C C . GLY A 1 523 ? -16.393 22.015 19.744 1.00 83.12 523 GLY A C 1
ATOM 4164 O O . GLY A 1 523 ? -16.979 22.386 18.731 1.00 83.12 523 GLY A O 1
ATOM 4165 N N . VAL A 1 524 ? -16.385 20.729 20.110 1.00 92.88 524 VAL A N 1
ATOM 4166 C CA . VAL A 1 524 ? -17.161 19.688 19.415 1.00 92.88 524 VAL A CA 1
ATOM 4167 C C . VAL A 1 524 ? -17.858 18.758 20.404 1.00 92.88 524 VAL A C 1
ATOM 4169 O O . VAL A 1 524 ? -17.232 18.173 21.284 1.00 92.88 524 VAL A O 1
ATOM 4172 N N . MET A 1 525 ? -19.169 18.590 20.247 1.00 94.38 525 MET A N 1
ATOM 4173 C CA . MET A 1 525 ? -19.964 17.680 21.072 1.00 94.38 525 MET A CA 1
ATOM 4174 C C . MET A 1 525 ? -21.177 17.182 20.293 1.00 94.38 525 MET A C 1
ATOM 4176 O O . MET A 1 525 ? -21.667 17.859 19.397 1.00 94.38 525 MET A O 1
ATOM 4180 N N . PHE A 1 526 ? -21.700 16.015 20.636 1.00 95.88 526 PHE A N 1
ATOM 4181 C CA . PHE A 1 526 ? -22.896 15.457 20.026 1.00 95.88 526 PHE A CA 1
ATOM 4182 C C . PHE A 1 526 ? -23.807 14.826 21.073 1.00 95.88 526 PHE A C 1
ATOM 4184 O O . PHE A 1 526 ? -23.352 14.304 22.092 1.00 95.88 526 PHE A O 1
ATOM 4191 N N . ALA A 1 527 ? -25.111 14.879 20.827 1.00 95.81 527 ALA A N 1
ATOM 4192 C CA . ALA A 1 527 ? -26.108 14.213 21.654 1.00 95.81 527 ALA A CA 1
ATOM 4193 C C . ALA A 1 527 ? -27.451 14.100 20.914 1.00 95.81 527 ALA A C 1
ATOM 4195 O O . ALA A 1 527 ? -27.751 14.925 20.044 1.00 95.81 527 ALA A O 1
ATOM 4196 N N . PRO A 1 528 ? -28.320 13.156 21.311 1.00 95.19 528 PRO A N 1
ATOM 4197 C CA . PRO A 1 528 ? -29.720 13.186 20.920 1.00 95.19 528 PRO A CA 1
ATOM 4198 C C . PRO A 1 528 ? -30.402 14.468 21.420 1.00 95.19 528 PRO A C 1
ATOM 4200 O O . PRO A 1 528 ? -30.195 14.885 22.566 1.00 95.19 528 PRO A O 1
ATOM 4203 N N . LYS A 1 529 ? -31.269 15.064 20.596 1.00 94.81 529 LYS A N 1
ATOM 4204 C CA . LYS A 1 529 ? -31.939 16.350 20.839 1.00 94.81 529 LYS A CA 1
ATOM 4205 C C . LYS A 1 529 ? -32.609 16.422 22.206 1.00 94.81 529 LYS A C 1
ATOM 4207 O O . LYS A 1 529 ? -32.379 17.373 22.944 1.00 94.81 529 LYS A O 1
ATOM 4212 N N . ALA A 1 530 ? -33.376 15.396 22.575 1.00 92.38 530 ALA A N 1
ATOM 4213 C CA . ALA A 1 530 ? -34.079 15.347 23.857 1.00 92.38 530 ALA A CA 1
ATOM 4214 C C . ALA A 1 530 ? -33.129 15.474 25.063 1.00 92.38 530 ALA A C 1
ATOM 4216 O O . ALA A 1 530 ? -33.423 16.198 26.014 1.00 92.38 530 ALA A O 1
ATOM 4217 N N . ARG A 1 531 ? -31.965 14.813 25.008 1.00 90.62 531 ARG A N 1
ATOM 4218 C CA . ARG A 1 531 ? -30.965 14.886 26.081 1.00 90.62 531 ARG A CA 1
ATOM 4219 C C . ARG A 1 531 ? -30.254 16.220 26.106 1.00 90.62 531 ARG A C 1
ATOM 4221 O O . ARG A 1 531 ? -30.039 16.770 27.180 1.00 90.62 531 ARG A O 1
ATOM 4228 N N . LEU A 1 532 ? -29.911 16.741 24.931 1.00 92.19 532 LEU A N 1
ATOM 4229 C CA . LEU A 1 532 ? -29.268 18.039 24.834 1.00 92.19 532 LEU A CA 1
ATOM 4230 C C . LEU A 1 532 ? -30.168 19.142 25.401 1.00 92.19 532 LEU A C 1
ATOM 4232 O O . LEU A 1 532 ? -29.698 19.964 26.177 1.00 92.19 532 LEU A O 1
ATOM 4236 N N . SER A 1 533 ? -31.466 19.125 25.083 1.00 92.56 533 SER A N 1
ATOM 4237 C CA . SER A 1 533 ? -32.441 20.070 25.637 1.00 92.56 533 SER A CA 1
ATOM 4238 C C . SER A 1 533 ? -32.516 20.002 27.164 1.00 92.56 533 SER A C 1
ATOM 4240 O O . SER A 1 533 ? -32.468 21.041 27.817 1.00 92.56 533 SER A O 1
ATOM 4242 N N . GLN A 1 534 ? -32.555 18.797 27.742 1.00 89.19 534 GLN A N 1
ATOM 4243 C CA . GLN A 1 534 ? -32.555 18.620 29.197 1.00 89.19 534 GLN A CA 1
ATOM 4244 C C . GLN A 1 534 ? -31.265 19.153 29.843 1.00 89.19 534 GLN A C 1
ATOM 4246 O O . GLN A 1 534 ? -31.318 19.854 30.855 1.00 89.19 534 GLN A O 1
ATOM 4251 N N . ALA A 1 535 ? -30.109 18.850 29.248 1.00 88.06 535 ALA A N 1
ATOM 4252 C CA . ALA A 1 535 ? -28.820 19.326 29.736 1.00 88.06 535 ALA A CA 1
ATOM 4253 C C . ALA A 1 535 ? -28.690 20.857 29.626 1.00 88.06 535 ALA A C 1
ATOM 4255 O O . ALA A 1 535 ? -28.151 21.489 30.531 1.00 88.06 535 ALA A O 1
ATOM 4256 N N . LEU A 1 536 ? -29.242 21.473 28.574 1.00 88.62 536 LEU A N 1
ATOM 4257 C CA . LEU A 1 536 ? -29.265 22.930 28.394 1.00 88.62 536 LEU A CA 1
ATOM 4258 C C . LEU A 1 536 ? -30.100 23.647 29.456 1.00 88.62 536 LEU A C 1
ATOM 4260 O O . LEU A 1 536 ? -29.668 24.677 29.973 1.00 88.62 536 LEU A O 1
ATOM 4264 N N . GLU A 1 537 ? -31.281 23.122 29.791 1.00 85.62 537 GLU A N 1
ATOM 4265 C CA . GLU A 1 537 ? -32.124 23.697 30.847 1.00 85.62 537 GLU A CA 1
ATOM 4266 C C . GLU A 1 537 ? -31.414 23.678 32.202 1.00 85.62 537 GLU A C 1
ATOM 4268 O O . GLU A 1 537 ? -31.446 24.670 32.932 1.00 85.62 537 GLU A O 1
ATOM 4273 N N . ARG A 1 538 ? -30.723 22.576 32.512 1.00 80.19 538 ARG A N 1
ATOM 4274 C CA . ARG A 1 538 ? -29.930 22.427 33.737 1.00 80.19 538 ARG A CA 1
ATOM 4275 C C . ARG A 1 538 ? -28.712 23.344 33.757 1.00 80.19 538 ARG A C 1
ATOM 4277 O O . ARG A 1 538 ? -28.502 24.056 34.737 1.00 80.19 538 ARG A O 1
ATOM 4284 N N . ALA A 1 539 ? -27.929 23.370 32.681 1.00 80.31 539 ALA A N 1
ATOM 4285 C CA . ALA A 1 539 ? -26.741 24.213 32.582 1.00 80.31 539 ALA A CA 1
ATOM 4286 C C . ALA A 1 539 ? -27.097 25.707 32.693 1.00 80.31 539 ALA A C 1
ATOM 4288 O O . ALA A 1 539 ? -26.478 26.435 33.469 1.00 80.31 539 ALA A O 1
ATOM 4289 N N . GLY A 1 540 ? -28.148 26.148 31.992 1.00 75.38 540 GLY A N 1
ATOM 4290 C CA . GLY A 1 540 ? -28.567 27.551 31.949 1.00 75.38 540 GLY A CA 1
ATOM 4291 C C . GLY A 1 540 ? -29.130 28.107 33.263 1.00 75.38 540 GLY A C 1
ATOM 4292 O O . GLY A 1 540 ? -29.115 29.320 33.449 1.00 75.38 540 GLY A O 1
ATOM 4293 N N . GLN A 1 541 ? -29.599 27.256 34.184 1.00 73.00 541 GLN A N 1
ATOM 4294 C CA . GLN A 1 541 ? -30.022 27.680 35.529 1.00 73.00 541 GLN A CA 1
ATOM 4295 C C . GLN A 1 541 ? -28.842 28.033 36.445 1.00 73.00 541 GLN A C 1
ATOM 4297 O O . GLN A 1 541 ? -29.027 28.760 37.418 1.00 73.00 541 GLN A O 1
ATOM 4302 N N . MET A 1 542 ? -27.649 27.511 36.150 1.00 68.12 542 MET A N 1
ATOM 4303 C CA . MET A 1 542 ? -26.494 27.562 37.047 1.00 68.12 542 MET A CA 1
ATOM 4304 C C . MET A 1 542 ? -25.492 28.641 36.640 1.00 68.12 542 MET A C 1
ATOM 4306 O O . MET A 1 542 ? -25.030 29.406 37.483 1.00 68.12 542 MET A O 1
ATOM 4310 N N . TRP A 1 543 ? -25.149 28.710 35.352 1.00 68.25 543 TRP A N 1
ATOM 4311 C CA . TRP A 1 543 ? -24.169 29.666 34.839 1.00 68.25 543 TRP A CA 1
ATOM 4312 C C . TRP A 1 543 ? -24.424 29.955 33.361 1.00 68.25 543 TRP A C 1
ATOM 4314 O O . TRP A 1 543 ? -24.725 29.055 32.584 1.00 68.25 543 TRP A O 1
ATOM 4324 N N . ALA A 1 544 ? -24.281 31.219 32.968 1.00 63.78 544 ALA A N 1
ATOM 4325 C CA . ALA A 1 544 ? -24.496 31.687 31.598 1.00 63.78 544 ALA A CA 1
ATOM 4326 C C . ALA A 1 544 ? -23.223 32.288 30.973 1.00 63.78 544 ALA A C 1
ATOM 4328 O O . ALA A 1 544 ? -23.323 33.150 30.102 1.00 63.78 544 ALA A O 1
ATOM 4329 N N . GLY A 1 545 ? -22.040 31.880 31.444 1.00 69.62 545 GLY A N 1
ATOM 4330 C CA . GLY A 1 545 ? -20.763 32.419 30.969 1.00 69.62 545 GLY A CA 1
ATOM 4331 C C . GLY A 1 545 ? -20.268 31.833 29.642 1.00 69.62 545 GLY A C 1
ATOM 4332 O O . GLY A 1 545 ? -20.992 31.147 28.921 1.00 69.62 545 GLY A O 1
ATOM 4333 N N . GLU A 1 546 ? -19.015 32.148 29.308 1.00 69.38 546 GLU A N 1
ATOM 4334 C CA . GLU A 1 546 ? -18.466 32.042 27.946 1.00 69.38 546 GLU A CA 1
ATOM 4335 C C . GLU A 1 546 ? -18.030 30.627 27.509 1.00 69.38 546 GLU A C 1
ATOM 4337 O O . GLU A 1 546 ? -17.816 30.403 26.320 1.00 69.38 546 GLU A O 1
ATOM 4342 N N . TYR A 1 547 ? -17.955 29.652 28.426 1.00 75.25 547 TYR A N 1
ATOM 4343 C CA . TYR A 1 547 ? -17.445 28.294 28.154 1.00 75.25 547 TYR A CA 1
ATOM 4344 C C . TYR A 1 547 ? -18.540 27.231 28.351 1.00 75.25 547 TYR A C 1
ATOM 4346 O O . TYR A 1 547 ? -18.625 26.622 29.420 1.00 75.25 547 TYR A O 1
ATOM 4354 N N . PRO A 1 548 ? -19.406 26.988 27.346 1.00 82.00 548 PRO A N 1
ATOM 4355 C CA . PRO A 1 548 ? -20.590 26.148 27.526 1.00 82.00 548 PRO A CA 1
ATOM 4356 C C . PRO A 1 548 ? -20.288 24.642 27.550 1.00 82.00 548 PRO A C 1
ATOM 4358 O O . PRO A 1 548 ? -21.035 23.896 28.175 1.00 82.00 548 PRO A O 1
ATOM 4361 N N . PHE A 1 549 ? -19.223 24.180 26.884 1.00 88.88 549 PHE A N 1
ATOM 4362 C CA . PHE A 1 549 ? -18.959 22.750 26.665 1.00 88.88 549 PHE A CA 1
ATOM 4363 C C . PHE A 1 549 ? -18.655 21.951 27.947 1.00 88.88 549 PHE A C 1
ATOM 4365 O O . PHE A 1 549 ? -19.296 20.912 28.126 1.00 88.88 549 PHE A O 1
ATOM 4372 N N . PRO A 1 550 ? -17.798 22.415 28.886 1.00 84.25 550 PRO A N 1
ATOM 4373 C CA . PRO A 1 550 ? -17.554 21.693 30.139 1.00 84.25 550 PRO A CA 1
ATOM 4374 C C . PRO A 1 550 ? -18.820 21.513 30.984 1.00 84.25 550 PRO A C 1
ATOM 4376 O O . PRO A 1 550 ? -19.085 20.430 31.497 1.00 84.25 550 PRO A O 1
ATOM 4379 N N . LEU A 1 551 ? -19.642 22.562 31.104 1.00 81.75 551 LEU A N 1
ATOM 4380 C CA . LEU A 1 551 ? -20.899 22.474 31.847 1.00 81.75 551 LEU A CA 1
ATOM 4381 C C . LEU A 1 551 ? -21.929 21.601 31.147 1.00 81.75 551 LEU A C 1
ATOM 4383 O O . LEU A 1 551 ? -22.631 20.831 31.796 1.00 81.75 551 LEU A O 1
ATOM 4387 N N . LEU A 1 552 ? -22.054 21.742 29.830 1.00 87.56 552 LEU A N 1
ATOM 4388 C CA . LEU A 1 552 ? -23.058 21.014 29.073 1.00 87.56 552 LEU A CA 1
ATOM 4389 C C . LEU A 1 552 ? -22.722 19.519 28.997 1.00 87.56 552 LEU A C 1
ATOM 4391 O O . LEU A 1 552 ? -23.626 18.695 29.101 1.00 87.56 552 LEU A O 1
ATOM 4395 N N . SER A 1 553 ? -21.439 19.159 28.895 1.00 88.19 553 SER A N 1
ATOM 4396 C CA . SER A 1 553 ? -20.989 17.766 28.986 1.00 88.19 553 SER A CA 1
ATOM 4397 C C . SER A 1 553 ? -21.198 17.194 30.391 1.00 88.19 553 SER A C 1
ATOM 4399 O O . SER A 1 553 ? -21.744 16.098 30.516 1.00 88.19 553 SER A O 1
ATOM 4401 N N . ALA A 1 554 ? -20.900 17.957 31.449 1.00 81.19 554 ALA A N 1
ATOM 4402 C CA . ALA A 1 554 ? -21.209 17.562 32.824 1.00 81.19 554 ALA A CA 1
ATOM 4403 C C . ALA A 1 554 ? -22.722 17.326 33.031 1.00 81.19 554 ALA A C 1
ATOM 4405 O O . ALA A 1 554 ? -23.127 16.290 33.559 1.00 81.19 554 ALA A O 1
ATOM 4406 N N . ALA A 1 555 ? -23.577 18.228 32.541 1.00 82.94 555 ALA A N 1
ATOM 4407 C CA . ALA A 1 555 ? -25.032 18.073 32.602 1.00 82.94 555 ALA A CA 1
ATOM 4408 C C . ALA A 1 555 ? -25.542 16.875 31.771 1.00 82.94 555 ALA A C 1
ATOM 4410 O O . ALA A 1 555 ? -26.493 16.201 32.166 1.00 82.94 555 ALA A O 1
ATOM 4411 N N . LEU A 1 556 ? -24.903 16.558 30.638 1.00 84.69 556 LEU A N 1
ATOM 4412 C CA . LEU A 1 556 ? -25.201 15.348 29.863 1.00 84.69 556 LEU A CA 1
ATOM 4413 C C . LEU A 1 556 ? -24.823 14.071 30.632 1.00 84.69 556 LEU A C 1
ATOM 4415 O O . LEU A 1 556 ? -25.601 13.115 30.631 1.00 84.69 556 LEU A O 1
ATOM 4419 N N . ALA A 1 557 ? -23.677 14.056 31.318 1.00 77.06 557 ALA A N 1
ATOM 4420 C CA . ALA A 1 557 ? -23.228 12.920 32.126 1.00 77.06 557 ALA A CA 1
ATOM 4421 C C . ALA A 1 557 ? -24.151 12.643 33.334 1.00 77.06 557 ALA A C 1
ATOM 4423 O O . ALA A 1 557 ? -24.345 11.484 33.714 1.00 77.06 557 ALA A O 1
ATOM 4424 N N . GLU A 1 558 ? -24.794 13.678 33.893 1.00 71.88 558 GLU A N 1
ATOM 4425 C CA . GLU A 1 558 ? -25.788 13.554 34.976 1.00 71.88 558 GLU A CA 1
ATOM 4426 C C . GLU A 1 558 ? -26.970 12.643 34.592 1.00 71.88 558 GLU A C 1
ATOM 4428 O O . GLU A 1 558 ? -27.531 11.950 35.442 1.00 71.88 558 GLU A O 1
ATOM 4433 N N . SER A 1 559 ? -27.309 12.551 33.298 1.00 68.88 559 SER A N 1
ATOM 4434 C CA . SER A 1 559 ? -28.396 11.689 32.801 1.00 68.88 559 SER A CA 1
ATOM 4435 C C . SER A 1 559 ? -28.166 10.182 33.027 1.00 68.88 559 SER A C 1
ATOM 4437 O O . SER A 1 559 ? -29.065 9.370 32.793 1.00 68.88 559 SER A O 1
ATOM 4439 N N . GLY A 1 560 ? -26.981 9.788 33.510 1.00 59.50 560 GLY A N 1
ATOM 4440 C CA . GLY A 1 560 ? -26.672 8.431 33.949 1.00 59.50 560 GLY A CA 1
ATOM 4441 C C . GLY A 1 560 ? -26.048 7.536 32.879 1.00 59.50 560 GLY A C 1
ATOM 4442 O O . GLY A 1 560 ? -25.789 6.366 33.175 1.00 59.50 560 GLY A O 1
ATOM 4443 N N . GLN A 1 561 ? -25.767 8.063 31.687 1.00 67.00 561 GLN A N 1
ATOM 4444 C CA . GLN A 1 561 ? -24.987 7.395 30.644 1.00 67.00 561 GLN A CA 1
ATOM 4445 C C . GLN A 1 561 ? -23.570 7.968 30.572 1.00 67.00 561 GLN A C 1
ATOM 4447 O O . GLN A 1 561 ? -23.366 9.160 30.782 1.00 67.00 561 GLN A O 1
ATOM 4452 N N . ALA A 1 562 ? -22.592 7.107 30.294 1.00 75.44 562 ALA A N 1
ATOM 4453 C CA . ALA A 1 562 ? -21.213 7.536 30.104 1.00 75.44 562 ALA A CA 1
ATOM 4454 C C . ALA A 1 562 ? -21.078 8.333 28.798 1.00 75.44 562 ALA A C 1
ATOM 4456 O O . ALA A 1 562 ? -21.739 8.007 27.811 1.00 75.44 562 ALA A O 1
ATOM 4457 N N . LEU A 1 563 ? -20.225 9.359 28.797 1.00 82.94 563 LEU A N 1
ATOM 4458 C CA . LEU A 1 563 ? -19.958 10.146 27.599 1.00 82.94 563 LEU A CA 1
ATOM 4459 C C . LEU A 1 563 ? -18.988 9.400 26.688 1.00 82.94 563 LEU A C 1
ATOM 4461 O O . LEU A 1 563 ? -17.900 9.018 27.121 1.00 82.94 563 LEU A O 1
ATOM 4465 N N . SER A 1 564 ? -19.369 9.224 25.428 1.00 85.38 564 SER A N 1
ATOM 4466 C CA . SER A 1 564 ? -18.557 8.542 24.424 1.00 85.38 564 SER A CA 1
ATOM 4467 C C . SER A 1 564 ? -17.485 9.464 23.841 1.00 85.38 564 SER A C 1
ATOM 4469 O O . SER A 1 564 ? -17.762 10.568 23.378 1.00 85.38 564 SER A O 1
ATOM 4471 N N . TYR A 1 565 ? -16.251 8.982 23.798 1.00 86.69 565 TYR A N 1
ATOM 4472 C CA . TYR A 1 565 ? -15.157 9.572 23.042 1.00 86.69 565 TYR A CA 1
ATOM 4473 C C . TYR A 1 565 ? -15.016 8.864 21.696 1.00 86.69 565 TYR A C 1
ATOM 4475 O O . TYR A 1 565 ? -14.725 7.667 21.639 1.00 86.69 565 TYR A O 1
ATOM 4483 N N . VAL A 1 566 ? -15.231 9.616 20.615 1.00 82.75 566 VAL A N 1
ATOM 4484 C CA . VAL A 1 566 ? -15.116 9.149 19.229 1.00 82.75 566 VAL A CA 1
ATOM 4485 C C . VAL A 1 566 ? -13.780 9.630 18.662 1.00 82.75 566 VAL A C 1
ATOM 4487 O O . VAL A 1 566 ? -13.678 10.749 18.162 1.00 82.75 566 VAL A O 1
ATOM 4490 N N . ALA A 1 567 ? -12.750 8.785 18.739 1.00 72.75 567 ALA A N 1
ATOM 4491 C CA . ALA A 1 567 ? -11.377 9.145 18.363 1.00 72.75 567 ALA A CA 1
ATOM 4492 C C . ALA A 1 567 ? -11.214 9.573 16.890 1.00 72.75 567 ALA A C 1
ATOM 4494 O O . ALA A 1 567 ? -10.420 10.468 16.590 1.00 72.75 567 ALA A O 1
ATOM 4495 N N . ASP A 1 568 ? -12.004 8.984 15.988 1.00 70.62 568 ASP A N 1
ATOM 4496 C CA . ASP A 1 568 ? -12.015 9.315 14.555 1.00 70.62 568 ASP A CA 1
ATOM 4497 C C . ASP A 1 568 ? -12.840 10.567 14.229 1.00 70.62 568 ASP A C 1
ATOM 4499 O O . ASP A 1 568 ? -12.792 11.079 13.113 1.00 70.62 568 ASP A O 1
ATOM 4503 N N . GLY A 1 569 ? -13.576 11.100 15.208 1.00 78.56 569 GLY A N 1
ATOM 4504 C CA . GLY A 1 569 ? -14.279 12.375 15.112 1.00 78.56 569 GLY A CA 1
ATOM 4505 C C . GLY A 1 569 ? -13.314 13.551 15.235 1.00 78.56 569 GLY A C 1
ATOM 4506 O O . GLY A 1 569 ? -13.425 14.334 16.175 1.00 78.56 569 GLY A O 1
ATOM 4507 N N . VAL A 1 570 ? -12.320 13.631 14.349 1.00 84.19 570 VAL A N 1
ATOM 4508 C CA . VAL A 1 570 ? -11.215 14.591 14.452 1.00 84.19 570 VAL A CA 1
ATOM 4509 C C . VAL A 1 570 ? -11.620 15.974 13.947 1.00 84.19 570 VAL A C 1
ATOM 4511 O O . VAL A 1 570 ? -12.045 16.143 12.801 1.00 84.19 570 VAL A O 1
ATOM 4514 N N . VAL A 1 571 ? -11.406 16.983 14.789 1.00 86.62 571 VAL A N 1
ATOM 4515 C CA . VAL A 1 571 ? -11.545 18.402 14.451 1.00 86.62 571 VAL A CA 1
ATOM 4516 C C . VAL A 1 571 ? -10.246 19.153 14.720 1.00 86.62 571 VAL A C 1
ATOM 4518 O O . VAL A 1 571 ? -9.531 18.854 15.672 1.00 86.62 571 VAL A O 1
ATOM 4521 N N . GLN A 1 572 ? -9.950 20.160 13.905 1.00 89.25 572 GLN A N 1
ATOM 4522 C CA . GLN A 1 572 ? -8.840 21.084 14.111 1.00 89.25 572 GLN A CA 1
ATOM 4523 C C . GLN A 1 572 ? -9.360 22.444 14.572 1.00 89.25 572 GLN A C 1
ATOM 4525 O O . GLN A 1 572 ? -10.156 23.067 13.868 1.00 89.25 572 GLN A O 1
ATOM 4530 N N . ALA A 1 573 ? -8.873 22.927 15.709 1.00 90.19 573 ALA A N 1
ATOM 4531 C CA . ALA A 1 573 ? -9.096 24.288 16.169 1.00 90.19 573 ALA A CA 1
ATOM 4532 C C . ALA A 1 573 ? -8.193 25.264 15.396 1.00 90.19 573 ALA A C 1
ATOM 4534 O O . ALA A 1 573 ? -6.984 25.060 15.296 1.00 90.19 573 ALA A O 1
ATOM 4535 N N . MET A 1 574 ? -8.769 26.337 14.852 1.00 87.12 574 MET A N 1
ATOM 4536 C CA . MET A 1 574 ? -8.015 27.416 14.197 1.00 87.12 574 MET A CA 1
ATOM 4537 C C . MET A 1 574 ? -7.318 28.345 15.191 1.00 87.12 574 MET A C 1
ATOM 4539 O O . MET A 1 574 ? -6.302 28.946 14.852 1.00 87.12 574 MET A O 1
ATOM 4543 N N . VAL A 1 575 ? -7.874 28.476 16.395 1.00 83.75 575 VAL A N 1
ATOM 4544 C CA . VAL A 1 575 ? -7.384 29.335 17.476 1.00 83.75 575 VAL A CA 1
ATOM 4545 C C . VAL A 1 575 ? -7.231 28.477 18.719 1.00 83.75 575 VAL A C 1
ATOM 4547 O O . VAL A 1 575 ? -8.113 27.668 19.017 1.00 83.75 575 VAL A O 1
ATOM 4550 N N . LEU A 1 576 ? -6.118 28.645 19.432 1.00 82.12 576 LEU A N 1
ATOM 4551 C CA . LEU A 1 576 ? -5.915 27.932 20.685 1.00 82.12 576 LEU A CA 1
ATOM 4552 C C . LEU A 1 576 ? -6.943 28.387 21.736 1.00 82.12 576 LEU A C 1
ATOM 4554 O O . LEU A 1 576 ? -7.113 29.594 21.937 1.00 82.12 576 LEU A O 1
ATOM 4558 N N . PRO A 1 577 ? -7.624 27.448 22.414 1.00 77.69 577 PRO A N 1
ATOM 4559 C CA . PRO A 1 577 ? -8.433 27.770 23.582 1.00 77.69 577 PRO A CA 1
ATOM 4560 C C . PRO A 1 577 ? -7.525 28.261 24.727 1.00 77.69 577 PRO A C 1
ATOM 4562 O O . PRO A 1 577 ? -6.324 27.978 24.723 1.00 77.69 577 PRO A O 1
ATOM 4565 N N . PRO A 1 578 ? -8.061 28.985 25.725 1.00 72.75 578 PRO A N 1
ATOM 4566 C CA . PRO A 1 578 ? -7.283 29.336 26.911 1.00 72.75 578 PRO A CA 1
ATOM 4567 C C . PRO A 1 578 ? -6.808 28.075 27.647 1.00 72.75 578 PRO A C 1
ATOM 4569 O O . PRO A 1 578 ? -7.552 27.101 27.756 1.00 72.75 578 PRO A O 1
ATOM 4572 N N . GLU A 1 579 ? -5.591 28.118 28.197 1.00 67.00 579 GLU A N 1
ATOM 4573 C CA . GLU A 1 579 ? -4.995 26.990 28.935 1.00 67.00 579 GLU A CA 1
ATOM 4574 C C . GLU A 1 579 ? -5.800 26.601 30.182 1.00 67.00 579 GLU A C 1
ATOM 4576 O O . GLU A 1 579 ? -5.903 25.424 30.515 1.00 67.00 579 GLU A O 1
ATOM 4581 N N . ASN A 1 580 ? -6.393 27.585 30.865 1.00 68.94 580 ASN A N 1
ATOM 4582 C CA . ASN A 1 580 ? -7.165 27.377 32.084 1.00 68.94 580 ASN A CA 1
ATOM 4583 C C . ASN A 1 580 ? -8.571 27.958 31.944 1.00 68.94 580 ASN A C 1
ATOM 4585 O O . ASN A 1 580 ? -8.758 29.061 31.422 1.00 68.94 580 ASN A O 1
ATOM 4589 N N . LEU A 1 581 ? -9.559 27.236 32.473 1.00 68.81 581 LEU A N 1
ATOM 4590 C CA . LEU A 1 581 ? -10.914 27.758 32.605 1.00 68.81 581 LEU A CA 1
ATOM 4591 C C . LEU A 1 581 ? -10.935 28.933 33.600 1.00 68.81 581 LEU A C 1
ATOM 4593 O O . LEU A 1 581 ? -10.238 28.885 34.618 1.00 68.81 581 LEU A O 1
ATOM 4597 N N . PRO A 1 582 ? -11.762 29.969 33.367 1.00 70.12 582 PRO A N 1
ATOM 4598 C CA . PRO A 1 582 ? -11.967 31.039 34.340 1.00 70.12 582 PRO A CA 1
ATOM 4599 C C . PRO A 1 582 ? -12.374 30.497 35.720 1.00 70.12 582 PRO A C 1
ATOM 4601 O O . PRO A 1 582 ? -13.053 29.470 35.820 1.00 70.12 582 PRO A O 1
ATOM 4604 N N . ALA A 1 583 ? -12.005 31.205 36.793 1.00 70.44 583 ALA A N 1
ATOM 4605 C CA . ALA A 1 583 ? -12.313 30.792 38.168 1.00 70.44 583 ALA A CA 1
ATOM 4606 C C . ALA A 1 583 ? -13.821 30.560 38.383 1.00 70.44 583 ALA A C 1
ATOM 4608 O O . ALA A 1 583 ? -14.218 29.546 38.947 1.00 70.44 583 ALA A O 1
ATOM 4609 N N . GLU A 1 584 ? -14.655 31.440 37.831 1.00 68.94 584 GLU A N 1
ATOM 4610 C CA . GLU A 1 584 ? -16.122 31.364 37.875 1.00 68.94 584 GLU A CA 1
ATOM 4611 C C . GLU A 1 584 ? -16.670 30.102 37.182 1.00 68.94 584 GLU A C 1
ATOM 4613 O O . GLU A 1 584 ? -17.603 29.467 37.672 1.00 68.94 584 GLU A O 1
ATOM 4618 N N . ALA A 1 585 ? -16.058 29.696 36.063 1.00 67.50 585 ALA A N 1
ATOM 4619 C CA . ALA A 1 585 ? -16.408 28.470 35.346 1.00 67.50 585 ALA A CA 1
ATOM 4620 C C . ALA A 1 585 ? -16.054 27.230 36.178 1.00 67.50 585 ALA A C 1
ATOM 4622 O O . ALA A 1 585 ? -16.849 26.299 36.304 1.00 67.50 585 ALA A O 1
ATOM 4623 N N . SER A 1 586 ? -14.866 27.248 36.789 1.00 70.31 586 SER A N 1
ATOM 4624 C CA . SER A 1 586 ? -14.403 26.184 37.681 1.00 70.31 586 SER A CA 1
ATOM 4625 C C . SER A 1 586 ? -15.301 26.061 38.917 1.00 70.31 586 SER A C 1
ATOM 4627 O O . SER A 1 586 ? -15.643 24.952 39.319 1.00 70.31 586 SER A O 1
ATOM 4629 N N . GLU A 1 587 ? -15.749 27.177 39.499 1.00 71.75 587 GLU A N 1
ATOM 4630 C CA . GLU A 1 587 ? -16.714 27.193 40.607 1.00 71.75 587 GLU A CA 1
ATOM 4631 C C . GLU A 1 587 ? -18.080 26.624 40.205 1.00 71.75 587 GLU A C 1
ATOM 4633 O O . GLU A 1 587 ? -18.644 25.809 40.940 1.00 71.75 587 GLU A O 1
ATOM 4638 N N . ALA A 1 588 ? -18.586 26.972 39.018 1.00 69.88 588 ALA A N 1
ATOM 4639 C CA . ALA A 1 588 ? -19.829 26.407 38.495 1.00 69.88 588 ALA A CA 1
ATOM 4640 C C . ALA A 1 588 ? -19.732 24.879 38.306 1.00 69.88 588 ALA A C 1
ATOM 4642 O O . ALA A 1 588 ? -20.652 24.147 38.671 1.00 69.88 588 ALA A O 1
ATOM 4643 N N . ILE A 1 589 ? -18.597 24.377 37.808 1.00 69.50 589 ILE A N 1
ATOM 4644 C CA . ILE A 1 589 ? -18.335 22.936 37.646 1.00 69.50 589 ILE A CA 1
ATOM 4645 C C . ILE A 1 589 ? -18.180 22.241 39.012 1.00 69.50 589 ILE A C 1
ATOM 4647 O O . ILE A 1 589 ? -18.700 21.142 39.214 1.00 69.50 589 ILE A O 1
ATOM 4651 N N . ARG A 1 590 ? -17.543 22.890 39.999 1.00 69.44 590 ARG A N 1
ATOM 4652 C CA . ARG A 1 590 ? -17.483 22.395 41.390 1.00 69.44 590 ARG A CA 1
ATOM 4653 C C . ARG A 1 590 ? -18.863 22.272 42.022 1.00 69.44 590 ARG A C 1
ATOM 4655 O O . ARG A 1 590 ? -19.087 21.324 42.764 1.00 69.44 590 ARG A O 1
ATOM 4662 N N . ALA A 1 591 ? -19.784 23.193 41.738 1.00 66.81 591 ALA A N 1
ATOM 4663 C CA . ALA A 1 591 ? -21.164 23.103 42.219 1.00 66.81 591 ALA A CA 1
ATOM 4664 C C . ALA A 1 591 ? -21.911 21.896 41.619 1.00 66.81 591 ALA A C 1
ATOM 4666 O O . ALA A 1 591 ? -22.796 21.330 42.258 1.00 66.81 591 ALA A O 1
ATOM 4667 N N . TYR A 1 592 ? -21.505 21.478 40.420 1.00 62.09 592 TYR A N 1
ATOM 4668 C CA . TYR A 1 592 ? -21.960 20.274 39.731 1.00 62.09 592 TYR A CA 1
ATOM 4669 C C . TYR A 1 592 ? -21.362 18.998 40.365 1.00 62.09 592 TYR A C 1
ATOM 4671 O O . TYR A 1 592 ? -22.064 17.997 40.518 1.00 62.09 592 TYR A O 1
ATOM 4679 N N . PHE A 1 593 ? -20.098 19.046 40.810 1.00 59.84 593 PHE A N 1
ATOM 4680 C CA . PHE A 1 593 ? -19.311 17.905 41.307 1.00 59.84 593 PHE A CA 1
ATOM 4681 C C . PHE A 1 593 ? -20.038 16.943 42.292 1.00 59.84 593 PHE A C 1
ATOM 4683 O O . PHE A 1 593 ? -19.935 15.723 42.124 1.00 59.84 593 PHE A O 1
ATOM 4690 N N . PRO A 1 594 ? -20.819 17.411 43.292 1.00 59.03 594 PRO A N 1
ATOM 4691 C CA . PRO A 1 594 ? -21.513 16.535 44.238 1.00 59.03 594 PRO A CA 1
ATOM 4692 C C . PRO A 1 594 ? -22.577 15.622 43.616 1.00 59.03 594 PRO A C 1
ATOM 4694 O O . PRO A 1 594 ? -22.835 14.545 44.154 1.00 59.03 594 PRO A O 1
ATOM 4697 N N . LEU A 1 595 ? -23.175 16.010 42.486 1.00 54.62 595 LEU A N 1
ATOM 4698 C CA . LEU A 1 595 ? -24.198 15.216 41.793 1.00 54.62 595 LEU A CA 1
ATOM 4699 C C . LEU A 1 595 ? -23.600 13.969 41.106 1.00 54.62 595 LEU A C 1
ATOM 4701 O O . LEU A 1 595 ? -24.307 12.988 40.877 1.00 54.62 595 LEU A O 1
ATOM 4705 N N . PHE A 1 596 ? -22.281 13.952 40.872 1.00 53.25 596 PHE A N 1
ATOM 4706 C CA . PHE A 1 596 ? -21.538 12.839 40.259 1.00 53.25 596 PHE A CA 1
ATOM 4707 C C . PHE A 1 596 ? -20.992 11.820 41.276 1.00 53.25 596 PHE A C 1
ATOM 4709 O O . PHE A 1 596 ? -20.533 10.739 40.897 1.00 53.25 596 PHE A O 1
ATOM 4716 N N . LEU A 1 597 ? -21.057 12.120 42.583 1.00 50.19 597 LEU A N 1
ATOM 4717 C CA . LEU A 1 597 ? -20.413 11.336 43.652 1.00 50.19 597 LEU A CA 1
ATOM 4718 C C . LEU A 1 597 ? -20.954 9.908 43.826 1.00 50.19 597 LEU A C 1
ATOM 4720 O O . LEU A 1 597 ? -20.315 9.103 44.502 1.00 50.19 597 LEU A O 1
ATOM 4724 N N . SER A 1 598 ? -22.089 9.554 43.217 1.00 46.41 598 SER A N 1
ATOM 4725 C CA . SER A 1 598 ? -22.646 8.199 43.335 1.00 46.41 598 SER A CA 1
ATOM 4726 C C . SER A 1 598 ? -21.864 7.122 42.564 1.00 46.41 598 SER A C 1
ATOM 4728 O O . SER A 1 598 ? -22.196 5.944 42.697 1.00 46.41 598 SER A O 1
ATOM 4730 N N . ARG A 1 599 ? -20.839 7.482 41.764 1.00 45.56 599 ARG A N 1
ATOM 4731 C CA . ARG A 1 599 ? -20.190 6.541 40.823 1.00 45.56 599 ARG A CA 1
ATOM 4732 C C . ARG A 1 599 ? -18.654 6.515 40.788 1.00 45.56 599 ARG A C 1
ATOM 4734 O O . ARG A 1 599 ? -18.120 5.687 40.057 1.00 45.56 599 ARG A O 1
ATOM 4741 N N . GLN A 1 600 ? -17.932 7.337 41.559 1.00 41.97 600 GLN A N 1
ATOM 4742 C CA . GLN A 1 600 ? -16.455 7.362 41.534 1.00 41.97 600 GLN A CA 1
ATOM 4743 C C . GLN A 1 600 ? -15.821 7.254 42.945 1.00 41.97 600 GLN A C 1
ATOM 4745 O O . GLN A 1 600 ? -16.153 8.057 43.829 1.00 41.97 600 GLN A O 1
ATOM 4750 N N . PRO A 1 601 ? -14.907 6.287 43.195 1.00 34.34 601 PRO A N 1
ATOM 4751 C CA . PRO A 1 601 ? -14.263 6.110 44.499 1.00 34.34 601 PRO A CA 1
ATOM 4752 C C . PRO A 1 601 ? -13.326 7.278 44.868 1.00 34.34 601 PRO A C 1
ATOM 4754 O O . PRO A 1 601 ? -12.808 7.991 44.015 1.00 34.34 601 PRO A O 1
ATOM 4757 N N . LEU A 1 602 ? -13.124 7.490 46.173 1.00 36.56 602 LEU A N 1
ATOM 4758 C CA . LEU A 1 602 ? -12.181 8.464 46.740 1.00 36.56 602 LEU A CA 1
ATOM 4759 C C . LEU A 1 602 ? -10.730 8.075 46.393 1.00 36.56 602 LEU A C 1
ATOM 4761 O O . LEU A 1 602 ? -10.263 7.047 46.877 1.00 36.56 602 LEU A O 1
ATOM 4765 N N . GLN A 1 603 ? -9.993 8.909 45.654 1.00 37.16 603 GLN A N 1
ATOM 4766 C CA . GLN A 1 603 ? -8.523 8.903 45.690 1.00 37.16 603 GLN A CA 1
ATOM 4767 C C . GLN A 1 603 ? -8.003 10.246 46.231 1.00 37.16 603 GLN A C 1
ATOM 4769 O O . GLN A 1 603 ? -8.598 11.287 45.936 1.00 37.16 603 GLN A O 1
ATOM 4774 N N . PRO A 1 604 ? -6.943 10.249 47.060 1.00 33.56 604 PRO A N 1
ATOM 4775 C CA . PRO A 1 604 ? -6.369 11.474 47.591 1.00 33.56 604 PRO A CA 1
ATOM 4776 C C . PRO A 1 604 ? -5.546 12.183 46.512 1.00 33.56 604 PRO A C 1
ATOM 4778 O O . PRO A 1 604 ? -4.751 11.555 45.818 1.00 33.56 604 PRO A O 1
ATOM 4781 N N . ALA A 1 605 ? -5.723 13.499 46.403 1.00 34.31 605 ALA A N 1
ATOM 4782 C CA . ALA A 1 605 ? -4.917 14.359 45.548 1.00 34.31 605 ALA A CA 1
ATOM 4783 C C . ALA A 1 605 ? -3.449 14.326 46.007 1.00 34.31 605 ALA A C 1
ATOM 4785 O O . ALA A 1 605 ? -3.091 14.961 47.001 1.00 34.31 605 ALA A O 1
ATOM 4786 N N . ALA A 1 606 ? -2.596 13.586 45.300 1.00 31.47 606 ALA A N 1
ATOM 4787 C CA . ALA A 1 606 ? -1.155 13.757 45.409 1.00 31.47 606 ALA A CA 1
ATOM 4788 C C . ALA A 1 606 ? -0.768 14.980 44.567 1.00 31.47 606 ALA A C 1
ATOM 4790 O O . ALA A 1 606 ? -0.891 14.975 43.347 1.00 31.47 606 ALA A O 1
ATOM 4791 N N . ARG A 1 607 ? -0.340 16.048 45.244 1.00 36.19 607 ARG A N 1
ATOM 4792 C CA . ARG A 1 607 ? 0.138 17.319 44.672 1.00 36.19 607 ARG A CA 1
ATOM 4793 C C . ARG A 1 607 ? 1.571 17.242 44.112 1.00 36.19 607 ARG A C 1
ATOM 4795 O O . ARG A 1 607 ? 2.232 18.271 44.039 1.00 36.19 607 ARG A O 1
ATOM 4802 N N . ASP A 1 608 ? 2.046 16.064 43.714 1.00 29.44 608 ASP A N 1
ATOM 4803 C CA . ASP A 1 608 ? 3.391 15.916 43.152 1.00 29.44 608 ASP A CA 1
ATOM 4804 C C . ASP A 1 608 ? 3.336 15.808 41.625 1.00 29.44 608 ASP A C 1
ATOM 4806 O O . ASP A 1 608 ? 2.567 15.041 41.052 1.00 29.44 608 ASP A O 1
ATOM 4810 N N . SER A 1 609 ? 4.162 16.628 40.978 1.00 32.03 609 SER A N 1
ATOM 4811 C CA . SER A 1 609 ? 4.255 16.915 39.544 1.00 32.03 609 SER A CA 1
ATOM 4812 C C . SER A 1 609 ? 4.821 15.762 38.704 1.00 32.03 609 SER A C 1
ATOM 4814 O O . SER A 1 609 ? 5.732 15.949 37.902 1.00 32.03 609 SER A O 1
ATOM 4816 N N . SER A 1 610 ? 4.313 14.548 38.890 1.00 25.08 610 SER A N 1
ATOM 4817 C CA . SER A 1 610 ? 4.637 13.389 38.056 1.00 25.08 610 SER A CA 1
ATOM 4818 C C . SER A 1 610 ? 3.341 12.730 37.581 1.00 25.08 610 SER A C 1
ATOM 4820 O O . SER A 1 610 ? 2.510 12.389 38.425 1.00 25.08 610 SER A O 1
ATOM 4822 N N . PRO A 1 611 ? 3.132 12.548 36.261 1.00 27.77 611 PRO A N 1
ATOM 4823 C CA . PRO A 1 611 ? 1.960 11.836 35.773 1.00 27.77 611 PRO A CA 1
ATOM 4824 C C . PRO A 1 611 ? 1.989 10.409 36.343 1.00 27.77 611 PRO A C 1
ATOM 4826 O O . PRO A 1 611 ? 3.028 9.745 36.260 1.00 27.77 611 PRO A O 1
ATOM 4829 N N . PRO A 1 612 ? 0.896 9.919 36.954 1.00 28.62 612 PRO A N 1
ATOM 4830 C CA . PRO A 1 612 ? 0.840 8.549 37.429 1.00 28.62 612 PRO A CA 1
ATOM 4831 C C . PRO A 1 612 ? 0.891 7.616 36.217 1.00 28.62 612 PRO A C 1
ATOM 4833 O O . PRO A 1 612 ? -0.075 7.474 35.468 1.00 28.62 612 PRO A O 1
ATOM 4836 N N . THR A 1 613 ? 2.034 6.965 36.025 1.00 32.12 613 THR A N 1
ATOM 4837 C CA . THR A 1 613 ? 2.199 5.821 35.131 1.00 32.12 613 THR A CA 1
ATOM 4838 C C . THR A 1 613 ? 1.359 4.664 35.670 1.00 32.12 613 THR A C 1
ATOM 4840 O O . THR A 1 613 ? 1.805 3.864 36.487 1.00 32.12 613 THR A O 1
ATOM 4843 N N . GLY A 1 614 ? 0.096 4.612 35.249 1.00 37.53 614 GLY A N 1
ATOM 4844 C CA . GLY A 1 614 ? -0.851 3.569 35.640 1.00 37.53 614 GLY A CA 1
ATOM 4845 C C . GLY A 1 614 ? -2.146 4.125 36.218 1.00 37.53 614 GLY A C 1
ATOM 4846 O O . GLY A 1 614 ? -2.470 3.889 37.382 1.00 37.53 614 GLY A O 1
ATOM 4847 N N . ALA A 1 615 ? -2.931 4.827 35.401 1.00 30.62 615 ALA A N 1
ATOM 4848 C CA . ALA A 1 615 ? -4.332 5.069 35.716 1.00 30.62 615 ALA A CA 1
ATOM 4849 C C . ALA A 1 615 ? -5.111 3.747 35.580 1.00 30.62 615 ALA A C 1
ATOM 4851 O O . ALA A 1 615 ? -5.617 3.384 34.519 1.00 30.62 615 ALA A O 1
ATOM 4852 N N . HIS A 1 616 ? -5.192 2.991 36.675 1.00 33.59 616 HIS A N 1
ATOM 4853 C CA . HIS A 1 616 ? -6.162 1.913 36.815 1.00 33.59 616 HIS A CA 1
ATOM 4854 C C . HIS A 1 616 ? -7.578 2.502 36.725 1.00 33.59 616 HIS A C 1
ATOM 4856 O O . HIS A 1 616 ? -8.073 3.095 37.682 1.00 33.59 616 HIS A O 1
ATOM 4862 N N . HIS A 1 617 ? -8.242 2.322 35.581 1.00 34.31 617 HIS A N 1
ATOM 4863 C CA . HIS A 1 617 ? -9.670 2.603 35.442 1.00 34.31 617 HIS A CA 1
ATOM 4864 C C . HIS A 1 617 ? -10.475 1.755 36.446 1.00 34.31 617 HIS A C 1
ATOM 4866 O O . HIS A 1 617 ? -10.395 0.519 36.406 1.00 34.31 617 HIS A O 1
ATOM 4872 N N . PRO A 1 618 ? -11.276 2.365 37.339 1.00 29.33 618 PRO A N 1
ATOM 4873 C CA . PRO A 1 618 ? -12.123 1.613 38.246 1.00 29.33 618 PRO A CA 1
ATOM 4874 C C . PRO A 1 618 ? -13.332 1.065 37.469 1.00 29.33 618 PRO A C 1
ATOM 4876 O O . PRO A 1 618 ? -14.006 1.793 36.749 1.00 29.33 618 PRO A O 1
ATOM 4879 N N . HIS A 1 619 ? -13.605 -0.233 37.648 1.00 30.09 619 HIS A N 1
ATOM 4880 C CA . HIS A 1 619 ? -14.756 -1.003 37.131 1.00 30.09 619 HIS A CA 1
ATOM 4881 C C . HIS A 1 619 ? -14.662 -1.687 35.754 1.00 30.09 619 HIS A C 1
ATOM 4883 O O . HIS A 1 619 ? -15.692 -1.972 35.144 1.00 30.09 619 HIS A O 1
ATOM 4889 N N . VAL A 1 620 ? -13.481 -2.130 35.314 1.00 35.91 620 VAL A N 1
ATOM 4890 C CA . VAL A 1 620 ? -13.421 -3.199 34.297 1.00 35.91 620 VAL A CA 1
ATOM 4891 C C . VAL A 1 620 ? -13.412 -4.552 35.018 1.00 35.91 620 VAL A C 1
ATOM 4893 O O . VAL A 1 620 ? -12.407 -4.947 35.605 1.00 35.91 620 VAL A O 1
ATOM 4896 N N . ARG A 1 621 ? -14.545 -5.277 35.011 1.00 35.38 621 ARG A N 1
ATOM 4897 C CA . ARG A 1 621 ? -14.562 -6.738 35.264 1.00 35.38 621 ARG A CA 1
ATOM 4898 C C . ARG A 1 621 ? -13.368 -7.341 34.523 1.00 35.38 621 ARG A C 1
ATOM 4900 O O . ARG A 1 621 ? -13.303 -7.062 33.334 1.00 35.38 621 ARG A O 1
ATOM 4907 N N . LYS A 1 622 ? -12.479 -8.116 35.179 1.00 42.81 622 LYS A N 1
ATOM 4908 C CA . LYS A 1 622 ? -11.310 -8.811 34.576 1.00 42.81 622 LYS A CA 1
ATOM 4909 C C . LYS A 1 622 ? -11.603 -9.203 33.116 1.00 42.81 622 LYS A C 1
ATOM 4911 O O . LYS A 1 622 ? -12.190 -10.256 32.868 1.00 42.81 622 LYS A O 1
ATOM 4916 N N . ARG A 1 623 ? -11.277 -8.324 32.165 1.00 54.56 623 ARG A N 1
ATOM 4917 C CA . ARG A 1 623 ? -11.502 -8.563 30.738 1.00 54.56 623 ARG A CA 1
ATOM 4918 C C . ARG A 1 623 ? -10.369 -9.470 30.296 1.00 54.56 623 ARG A C 1
ATOM 4920 O O . ARG A 1 623 ? -9.220 -9.215 30.643 1.00 54.56 623 ARG A O 1
ATOM 4927 N N . ARG A 1 624 ? -10.692 -10.542 29.574 1.00 74.69 624 ARG A N 1
ATOM 4928 C CA . ARG A 1 624 ? -9.673 -11.388 28.947 1.00 74.69 624 ARG A CA 1
ATOM 4929 C C . ARG A 1 624 ? -8.912 -10.520 27.941 1.00 74.69 624 ARG A C 1
ATOM 4931 O O . ARG A 1 624 ? -9.534 -9.869 27.101 1.00 74.69 624 ARG A O 1
ATOM 4938 N N . SER A 1 625 ? -7.597 -10.442 28.091 1.00 85.75 625 SER A N 1
ATOM 4939 C CA . SER A 1 625 ? -6.701 -9.574 27.321 1.00 85.75 625 SER A CA 1
ATOM 4940 C C . SER A 1 625 ? -5.886 -10.413 26.337 1.00 85.75 625 SER A C 1
ATOM 4942 O O . SER A 1 625 ? -5.336 -11.456 26.708 1.00 85.75 625 SER A O 1
ATOM 4944 N N . MET A 1 626 ? -5.814 -9.970 25.086 1.00 90.94 626 MET A N 1
ATOM 4945 C CA . MET A 1 626 ? -5.090 -10.643 24.012 1.00 90.94 626 MET A CA 1
ATOM 4946 C C . MET A 1 626 ? -4.119 -9.671 23.350 1.00 90.94 626 MET A C 1
ATOM 4948 O O . MET A 1 626 ? -4.516 -8.574 22.971 1.00 90.94 626 MET A O 1
ATOM 4952 N N . LEU A 1 627 ? -2.872 -10.095 23.175 1.00 91.94 627 LEU A N 1
ATOM 4953 C CA . LEU A 1 627 ? -1.878 -9.399 22.366 1.00 91.94 627 LEU A CA 1
ATOM 4954 C C . LEU A 1 627 ? -1.667 -10.171 21.065 1.00 91.94 627 LEU A C 1
ATOM 4956 O O . LEU A 1 627 ? -1.280 -11.333 21.094 1.00 91.94 627 LEU A O 1
ATOM 4960 N N . ILE A 1 628 ? -1.885 -9.528 19.930 1.00 93.94 628 ILE A N 1
ATOM 4961 C CA . ILE A 1 628 ? -1.608 -10.079 18.607 1.00 93.94 628 ILE A CA 1
ATOM 4962 C C . ILE A 1 628 ? -0.280 -9.497 18.126 1.00 93.94 628 ILE A C 1
ATOM 4964 O O . ILE A 1 628 ? -0.132 -8.279 18.028 1.00 93.94 628 ILE A O 1
ATOM 4968 N N . LEU A 1 629 ? 0.689 -10.363 17.840 1.00 92.62 629 LEU A N 1
ATOM 4969 C CA . LEU A 1 629 ? 2.010 -9.994 17.343 1.00 92.62 629 LEU A CA 1
ATOM 4970 C C . LEU A 1 629 ? 2.137 -10.361 15.868 1.00 92.62 629 LEU A C 1
ATOM 4972 O O . LEU A 1 629 ? 2.035 -11.528 15.487 1.00 92.62 629 LEU A O 1
ATOM 4976 N N . CYS A 1 630 ? 2.416 -9.351 15.054 1.00 91.44 630 CYS A N 1
ATOM 4977 C CA . CYS A 1 630 ? 2.591 -9.470 13.614 1.00 91.44 630 CYS A CA 1
ATOM 4978 C C . CYS A 1 630 ? 3.955 -8.905 13.208 1.00 91.44 630 CYS A C 1
ATOM 4980 O O . CYS A 1 630 ? 4.493 -8.025 13.877 1.00 91.44 630 CYS A O 1
ATOM 4982 N N . GLU A 1 631 ? 4.506 -9.324 12.067 1.00 86.56 631 GLU A N 1
ATOM 4983 C CA . GLU A 1 631 ? 5.716 -8.686 11.523 1.00 86.56 631 GLU A CA 1
ATOM 4984 C C . GLU A 1 631 ? 5.519 -7.187 11.254 1.00 86.56 631 GLU A C 1
ATOM 4986 O O . GLU A 1 631 ? 6.416 -6.391 11.504 1.00 86.56 631 GLU A O 1
ATOM 4991 N N . GLN A 1 632 ? 4.336 -6.805 10.776 1.00 84.62 632 GLN A N 1
ATOM 4992 C CA . GLN A 1 632 ? 3.887 -5.434 10.525 1.00 84.62 632 GLN A CA 1
ATOM 4993 C C . GLN A 1 632 ? 2.414 -5.324 10.930 1.00 84.62 632 GLN A C 1
ATOM 4995 O O . GLN A 1 632 ? 1.737 -6.343 11.046 1.00 84.62 632 GLN A O 1
ATOM 5000 N N . LEU A 1 633 ? 1.881 -4.117 11.126 1.00 83.00 633 LEU A N 1
ATOM 5001 C CA . LEU A 1 633 ? 0.437 -3.966 11.335 1.00 83.00 633 LEU A CA 1
ATOM 5002 C C . LEU A 1 633 ? -0.355 -4.364 10.067 1.00 83.00 633 LEU A C 1
ATOM 5004 O O . LEU A 1 633 ? 0.080 -4.030 8.958 1.00 83.00 633 LEU A O 1
ATOM 5008 N N . PRO A 1 634 ? -1.506 -5.061 10.195 1.00 80.56 634 PRO A N 1
ATOM 5009 C CA . PRO A 1 634 ? -2.358 -5.387 9.052 1.00 80.56 634 PRO A CA 1
ATOM 5010 C C . PRO A 1 634 ? -2.926 -4.124 8.400 1.00 80.56 634 PRO A C 1
ATOM 5012 O O . PRO A 1 634 ? -3.252 -3.154 9.080 1.00 80.56 634 PRO A O 1
ATOM 5015 N N . GLN A 1 635 ? -3.054 -4.157 7.072 1.00 73.88 635 GLN A N 1
ATOM 5016 C CA . GLN A 1 635 ? -3.577 -3.053 6.262 1.00 73.88 635 GLN A CA 1
ATOM 5017 C C . GLN A 1 635 ? -4.673 -3.572 5.334 1.00 73.88 635 GLN A C 1
ATOM 5019 O O . GLN A 1 635 ? -4.446 -4.527 4.589 1.00 73.88 635 GLN A O 1
ATOM 5024 N N . SER A 1 636 ? -5.845 -2.939 5.318 1.00 70.44 636 SER A N 1
ATOM 5025 C CA . SER A 1 636 ? -6.964 -3.365 4.465 1.00 70.44 636 SER A CA 1
ATOM 5026 C C . SER A 1 636 ? -6.627 -3.281 2.974 1.00 70.44 636 SER A C 1
ATOM 5028 O O . SER A 1 636 ? -7.076 -4.125 2.189 1.00 70.44 636 SER A O 1
ATOM 5030 N N . LEU A 1 637 ? -5.787 -2.312 2.592 1.00 67.12 637 LEU A N 1
ATOM 5031 C CA . LEU A 1 637 ? -5.292 -2.127 1.227 1.00 67.12 637 LEU A CA 1
ATOM 5032 C C . LEU A 1 637 ? -4.474 -3.329 0.736 1.00 67.12 637 LEU A C 1
ATOM 5034 O O . LEU A 1 637 ? -4.539 -3.659 -0.445 1.00 67.12 637 LEU A O 1
ATOM 5038 N N . LYS A 1 638 ? -3.744 -4.007 1.635 1.00 71.00 638 LYS A N 1
ATOM 5039 C CA . LYS A 1 638 ? -2.943 -5.196 1.304 1.00 71.00 638 LYS A CA 1
ATOM 5040 C C . LYS A 1 638 ? -3.785 -6.447 1.025 1.00 71.00 638 LYS A C 1
ATOM 5042 O O . LYS A 1 638 ? -3.230 -7.441 0.577 1.00 71.00 638 LYS A O 1
ATOM 5047 N N . GLY A 1 639 ? -5.103 -6.393 1.236 1.00 72.56 639 GLY A N 1
ATOM 5048 C CA . GLY A 1 639 ? -6.005 -7.495 0.897 1.00 72.56 639 GLY A CA 1
ATOM 5049 C C . GLY A 1 639 ? -5.850 -8.726 1.795 1.00 72.56 639 GLY A C 1
ATOM 5050 O O . GLY A 1 639 ? -5.328 -8.641 2.912 1.00 72.56 639 GLY A O 1
ATOM 5051 N N . GLY A 1 640 ? -6.383 -9.851 1.318 1.00 74.81 640 GLY A N 1
ATOM 5052 C CA . GLY A 1 640 ? -6.216 -11.202 1.854 1.00 74.81 640 GLY A CA 1
ATOM 5053 C C . GLY A 1 640 ? -6.205 -11.318 3.379 1.00 74.81 640 GLY A C 1
ATOM 5054 O O . GLY A 1 640 ? -7.159 -10.953 4.075 1.00 74.81 640 GLY A O 1
ATOM 5055 N N . SER A 1 641 ? -5.090 -11.824 3.905 1.00 80.38 641 SER A N 1
ATOM 5056 C CA . SER A 1 641 ? -4.899 -12.175 5.319 1.00 80.38 641 SER A CA 1
ATOM 5057 C C . SER A 1 641 ? -4.937 -10.980 6.262 1.00 80.38 641 SER A C 1
ATOM 5059 O O . SER A 1 641 ? -5.336 -11.124 7.418 1.00 80.38 641 SER A O 1
ATOM 5061 N N . SER A 1 642 ? -4.602 -9.783 5.771 1.00 81.94 642 SER A N 1
ATOM 5062 C CA . SER A 1 642 ? -4.785 -8.554 6.545 1.00 81.94 642 SER A CA 1
ATOM 5063 C C . SER A 1 642 ? -6.273 -8.287 6.788 1.00 81.94 642 SER A C 1
ATOM 5065 O O . SER A 1 642 ? -6.681 -8.066 7.927 1.00 81.94 642 SER A O 1
ATOM 5067 N N . ARG A 1 643 ? -7.124 -8.399 5.756 1.00 79.81 643 ARG A N 1
ATOM 5068 C CA . ARG A 1 643 ? -8.586 -8.255 5.911 1.00 79.81 643 ARG A CA 1
ATOM 5069 C C . ARG A 1 643 ? -9.191 -9.379 6.750 1.00 79.81 643 ARG A C 1
ATOM 5071 O O . ARG A 1 643 ? -10.074 -9.103 7.564 1.00 79.81 643 ARG A O 1
ATOM 5078 N N . LYS A 1 644 ? -8.697 -10.612 6.599 1.00 84.62 644 LYS A N 1
ATOM 5079 C CA . LYS A 1 644 ? -9.064 -11.759 7.447 1.00 84.62 644 LYS A CA 1
ATOM 5080 C C . LYS A 1 644 ? -8.819 -11.459 8.924 1.00 84.62 644 LYS A C 1
ATOM 5082 O O . LYS A 1 644 ? -9.731 -11.606 9.739 1.00 84.62 644 LYS A O 1
ATOM 5087 N N . LEU A 1 645 ? -7.618 -10.988 9.273 1.00 86.81 645 LEU A N 1
ATOM 5088 C CA . LEU A 1 645 ? -7.284 -10.630 10.651 1.00 86.81 645 LEU A CA 1
ATOM 5089 C C . LEU A 1 645 ? -8.210 -9.522 11.171 1.00 86.81 645 LEU A C 1
ATOM 5091 O O . LEU A 1 645 ? -8.789 -9.674 12.243 1.00 86.81 645 LEU A O 1
ATOM 5095 N N . LEU A 1 646 ? -8.444 -8.464 10.387 1.00 82.62 646 LEU A N 1
ATOM 5096 C CA . LEU A 1 646 ? -9.356 -7.375 10.766 1.00 82.62 646 LEU A CA 1
ATOM 5097 C C . LEU A 1 646 ? -10.802 -7.856 11.008 1.00 82.62 646 LEU A C 1
ATOM 5099 O O . LEU A 1 646 ? -11.457 -7.385 11.937 1.00 82.62 646 LEU A O 1
ATOM 5103 N N . ARG A 1 647 ? -11.312 -8.822 10.227 1.00 82.00 647 ARG A N 1
ATOM 5104 C CA . ARG A 1 647 ? -12.628 -9.451 10.476 1.00 82.00 647 ARG A CA 1
ATOM 5105 C C . ARG A 1 647 ? -12.632 -10.248 11.781 1.00 82.00 647 ARG A C 1
ATOM 5107 O O . ARG A 1 647 ? -13.578 -10.139 12.557 1.00 82.00 647 ARG A O 1
ATOM 5114 N N . ARG A 1 648 ? -11.565 -10.999 12.066 1.00 85.56 648 ARG A N 1
ATOM 5115 C CA . ARG A 1 648 ? -11.426 -11.750 13.326 1.00 85.56 648 ARG A CA 1
ATOM 5116 C C . ARG A 1 648 ? -11.335 -10.836 14.546 1.00 85.56 648 ARG A C 1
ATOM 5118 O O . ARG A 1 648 ? -11.939 -11.153 15.566 1.00 85.56 648 ARG A O 1
ATOM 5125 N N . LEU A 1 649 ? -10.671 -9.682 14.435 1.00 85.69 649 LEU A N 1
ATOM 5126 C CA . LEU A 1 649 ? -10.650 -8.674 15.502 1.00 85.69 649 LEU A CA 1
ATOM 5127 C C . LEU A 1 649 ? -12.069 -8.253 15.907 1.00 85.69 649 LEU A C 1
ATOM 5129 O O . LEU A 1 649 ? -12.352 -8.153 17.098 1.00 85.69 649 LEU A O 1
ATOM 5133 N N . ARG A 1 650 ? -12.981 -8.072 14.941 1.00 80.19 650 ARG A N 1
ATOM 5134 C CA . ARG A 1 650 ? -14.390 -7.741 15.226 1.00 80.19 650 ARG A CA 1
ATOM 5135 C C . ARG A 1 650 ? -15.102 -8.858 15.992 1.00 80.19 650 ARG A C 1
ATOM 5137 O O . ARG A 1 650 ? -15.811 -8.567 16.952 1.00 80.19 650 ARG A O 1
ATOM 5144 N N . LEU A 1 651 ? -14.865 -10.124 15.629 1.00 80.06 651 LEU A N 1
ATOM 5145 C CA . LEU A 1 651 ? -15.420 -11.280 16.350 1.00 80.06 651 LEU A CA 1
ATOM 5146 C C . LEU A 1 651 ? -14.912 -11.348 17.798 1.00 80.06 651 LEU A C 1
ATOM 5148 O O . LEU A 1 651 ? -15.704 -11.511 18.723 1.00 80.06 651 LEU A O 1
ATOM 5152 N N . LEU A 1 652 ? -13.606 -11.162 18.004 1.00 84.25 652 LEU A N 1
ATOM 5153 C CA . LEU A 1 652 ? -12.992 -11.156 19.337 1.00 84.25 652 LEU A CA 1
ATOM 5154 C C . LEU A 1 652 ? -13.535 -10.025 20.219 1.00 84.25 652 LEU A C 1
ATOM 5156 O O . LEU A 1 652 ? -13.755 -10.207 21.417 1.00 84.25 652 LEU A O 1
ATOM 5160 N N . GLN A 1 653 ? -13.787 -8.857 19.631 1.00 74.56 653 GLN A N 1
ATOM 5161 C CA . GLN A 1 653 ? -14.391 -7.741 20.349 1.00 74.56 653 GLN A CA 1
ATOM 5162 C C . GLN A 1 653 ? -15.854 -7.975 20.710 1.00 74.56 653 GLN A C 1
ATOM 5164 O O . GLN A 1 653 ? -16.262 -7.598 21.810 1.00 74.56 653 GLN A O 1
ATOM 5169 N N . ALA A 1 654 ? -16.631 -8.603 19.823 1.00 72.50 654 ALA A N 1
ATOM 5170 C CA . ALA A 1 654 ? -18.008 -8.988 20.117 1.00 72.50 654 ALA A CA 1
ATOM 5171 C C . ALA A 1 654 ? -18.083 -9.963 21.310 1.00 72.50 654 ALA A C 1
ATOM 5173 O O . ALA A 1 654 ? -18.992 -9.852 22.129 1.00 72.50 654 ALA A O 1
ATOM 5174 N N . ASP A 1 655 ? -17.082 -10.839 21.461 1.00 74.19 655 ASP A N 1
ATOM 5175 C CA . ASP A 1 655 ? -16.917 -11.747 22.610 1.00 74.19 655 ASP A CA 1
ATOM 5176 C C . ASP A 1 655 ? -16.311 -11.059 23.863 1.00 74.19 655 ASP A C 1
ATOM 5178 O O . ASP A 1 655 ? -16.133 -11.656 24.924 1.00 74.19 655 ASP A O 1
ATOM 5182 N N . GLY A 1 656 ? -16.014 -9.756 23.783 1.00 75.50 656 GLY A N 1
ATOM 5183 C CA . GLY A 1 656 ? -15.606 -8.931 24.921 1.00 75.50 656 GLY A CA 1
ATOM 5184 C C . GLY A 1 656 ? -14.114 -8.959 25.269 1.00 75.50 656 GLY A C 1
ATOM 5185 O O . GLY A 1 656 ? -13.750 -8.475 26.350 1.00 75.50 656 GLY A O 1
ATOM 5186 N N . TRP A 1 657 ? -13.252 -9.473 24.383 1.00 82.12 657 TRP A N 1
ATOM 5187 C CA . TRP A 1 657 ? -11.796 -9.434 24.556 1.00 82.12 657 TRP A CA 1
ATOM 5188 C C . TRP A 1 657 ? -11.246 -8.005 24.463 1.00 82.12 657 TRP A C 1
ATOM 5190 O O . TRP A 1 657 ? -11.654 -7.207 23.619 1.00 82.12 657 TRP A O 1
ATOM 5200 N N . ALA A 1 658 ? -10.276 -7.687 25.322 1.00 82.69 658 ALA A N 1
ATOM 5201 C CA . ALA A 1 658 ? -9.440 -6.500 25.175 1.00 82.69 658 ALA A CA 1
ATOM 5202 C C . ALA A 1 658 ? -8.239 -6.859 24.292 1.00 82.69 658 ALA A C 1
ATOM 5204 O O . ALA A 1 658 ? -7.364 -7.602 24.733 1.00 82.69 658 ALA A O 1
ATOM 5205 N N . VAL A 1 659 ? -8.225 -6.380 23.047 1.00 86.38 659 VAL A N 1
ATOM 5206 C CA . VAL A 1 659 ? -7.222 -6.774 22.050 1.00 86.38 659 VAL A CA 1
ATOM 5207 C C . VAL A 1 659 ? -6.213 -5.651 21.814 1.00 86.38 659 VAL A C 1
ATOM 5209 O O . VAL A 1 659 ? -6.586 -4.503 21.567 1.00 86.38 659 VAL A O 1
ATOM 5212 N N . GLU A 1 660 ? -4.935 -6.003 21.864 1.00 87.19 660 GLU A N 1
ATOM 5213 C CA . GLU A 1 660 ? -3.808 -5.186 21.423 1.00 87.19 660 GLU A CA 1
ATOM 5214 C C . GLU A 1 660 ? -3.190 -5.840 20.182 1.00 87.19 660 GLU A C 1
ATOM 5216 O O . GLU A 1 660 ? -3.075 -7.060 20.130 1.00 87.19 660 GLU A O 1
ATOM 5221 N N . VAL A 1 661 ? -2.787 -5.060 19.183 1.00 88.25 661 VAL A N 1
ATOM 5222 C CA . VAL A 1 661 ? -2.092 -5.533 17.980 1.00 88.25 661 VAL A CA 1
ATOM 5223 C C . VAL A 1 661 ? -0.779 -4.778 17.867 1.00 88.25 661 VAL A C 1
ATOM 5225 O O . VAL A 1 661 ? -0.763 -3.547 17.884 1.00 88.25 661 VAL A O 1
ATOM 5228 N N . ALA A 1 662 ? 0.328 -5.501 17.735 1.00 87.31 662 ALA A N 1
ATOM 5229 C CA . ALA A 1 662 ? 1.638 -4.895 17.592 1.00 87.31 662 ALA A CA 1
ATOM 5230 C C . ALA A 1 662 ? 2.387 -5.422 16.367 1.00 87.31 662 ALA A C 1
ATOM 5232 O O . ALA A 1 662 ? 2.552 -6.629 16.183 1.00 87.31 662 ALA A O 1
ATOM 5233 N N . GLY A 1 663 ? 2.851 -4.486 15.541 1.00 86.75 663 GLY A N 1
ATOM 5234 C CA . GLY A 1 663 ? 3.784 -4.721 14.452 1.00 86.75 663 GLY A CA 1
ATOM 5235 C C . GLY A 1 663 ? 5.217 -4.677 14.970 1.00 86.75 663 GLY A C 1
ATOM 5236 O O . GLY A 1 663 ? 5.657 -3.676 15.540 1.00 86.75 663 GLY A O 1
ATOM 5237 N N . LEU A 1 664 ? 5.962 -5.757 14.764 1.00 84.38 664 LEU A N 1
ATOM 5238 C CA . LEU A 1 664 ? 7.359 -5.852 15.174 1.00 84.38 664 LEU A CA 1
ATOM 5239 C C . LEU A 1 664 ? 8.282 -4.954 14.328 1.00 84.38 664 LEU A C 1
ATOM 5241 O O . LEU A 1 664 ? 9.338 -4.544 14.803 1.00 84.38 664 LEU A O 1
ATOM 5245 N N . ASN A 1 665 ? 7.908 -4.655 13.084 1.00 77.00 665 ASN A N 1
ATOM 5246 C CA . ASN A 1 665 ? 8.553 -3.674 12.215 1.00 77.00 665 ASN A CA 1
ATOM 5247 C C . ASN A 1 665 ? 7.628 -2.467 12.024 1.00 77.00 665 ASN A C 1
ATOM 5249 O O . ASN A 1 665 ? 6.433 -2.673 11.786 1.00 77.00 665 ASN A O 1
ATOM 5253 N N . PRO A 1 666 ? 8.157 -1.231 12.077 1.00 61.59 666 PRO A N 1
ATOM 5254 C CA . PRO A 1 666 ? 7.362 -0.046 11.798 1.00 61.59 666 PRO A CA 1
ATOM 5255 C C . PRO A 1 666 ? 6.893 -0.038 10.342 1.00 61.59 666 PRO A C 1
ATOM 5257 O O . PRO A 1 666 ? 7.632 -0.398 9.421 1.00 61.59 666 PRO A O 1
ATOM 5260 N N . VAL A 1 667 ? 5.664 0.417 10.134 1.00 55.47 667 VAL A N 1
ATOM 5261 C CA . VAL A 1 667 ? 5.072 0.670 8.826 1.00 55.47 667 VAL A CA 1
ATOM 5262 C C . VAL A 1 667 ? 5.191 2.164 8.524 1.00 55.47 667 VAL A C 1
ATOM 5264 O O . VAL A 1 667 ? 4.513 3.008 9.119 1.00 55.47 667 VAL A O 1
ATOM 5267 N N . THR A 1 668 ? 6.046 2.512 7.566 1.00 45.81 668 THR A N 1
ATOM 5268 C CA . THR A 1 668 ? 6.264 3.896 7.135 1.00 45.81 668 THR A CA 1
ATOM 5269 C C . THR A 1 668 ? 5.001 4.520 6.523 1.00 45.81 668 THR A C 1
ATOM 5271 O O . THR A 1 668 ? 4.329 3.933 5.678 1.00 45.81 668 THR A O 1
ATOM 5274 N N . GLY A 1 669 ? 4.698 5.761 6.924 1.00 44.72 669 GLY A N 1
ATOM 5275 C CA . GLY A 1 669 ? 3.928 6.695 6.093 1.00 44.72 669 GLY A CA 1
ATOM 5276 C C . GLY A 1 669 ? 2.409 6.795 6.267 1.00 44.72 669 GLY A C 1
ATOM 5277 O O . GLY A 1 669 ? 1.799 7.458 5.437 1.00 44.72 669 GLY A O 1
ATOM 5278 N N . GLN A 1 670 ? 1.756 6.211 7.282 1.00 46.53 670 GLN A N 1
ATOM 5279 C CA . GLN A 1 670 ? 0.281 6.293 7.367 1.00 46.53 670 GLN A CA 1
ATOM 5280 C C . GLN A 1 670 ? -0.298 6.337 8.793 1.00 46.53 670 GLN A C 1
ATOM 5282 O O . GLN A 1 670 ? -1.075 5.472 9.185 1.00 46.53 670 GLN A O 1
ATOM 5287 N N . GLY A 1 671 ? 0.030 7.369 9.577 1.00 38.66 671 GLY A N 1
ATOM 5288 C CA . GLY A 1 671 ? -0.584 7.583 10.902 1.00 38.66 671 GLY A CA 1
ATOM 5289 C C . GLY A 1 671 ? -2.121 7.664 10.874 1.00 38.66 671 GLY A C 1
ATOM 5290 O O . GLY A 1 671 ? -2.769 7.143 11.774 1.00 38.66 671 GLY A O 1
ATOM 5291 N N . LEU A 1 672 ? -2.705 8.242 9.811 1.00 33.47 672 LEU A N 1
ATOM 5292 C CA . LEU A 1 672 ? -4.162 8.374 9.649 1.00 33.47 672 LEU A CA 1
ATOM 5293 C C . LEU A 1 672 ? -4.845 7.118 9.074 1.00 33.47 672 LEU A C 1
ATOM 5295 O O . LEU A 1 672 ? -5.936 6.777 9.517 1.00 33.47 672 LEU A O 1
ATOM 5299 N N . ALA A 1 673 ? -4.218 6.391 8.136 1.00 36.84 673 ALA A N 1
ATOM 5300 C CA . ALA A 1 673 ? -4.834 5.184 7.560 1.00 36.84 673 ALA A CA 1
ATOM 5301 C C . ALA A 1 673 ? -4.894 4.016 8.564 1.00 36.84 673 ALA A C 1
ATOM 5303 O O . ALA A 1 673 ? -5.792 3.183 8.488 1.00 36.84 673 ALA A O 1
ATOM 5304 N N . LYS A 1 674 ? -3.993 4.002 9.561 1.00 49.75 674 LYS A N 1
ATOM 5305 C CA . LYS A 1 674 ? -4.019 3.049 10.685 1.00 49.75 674 LYS A CA 1
ATOM 5306 C C . LYS A 1 674 ? -5.297 3.136 11.528 1.00 49.75 674 LYS A C 1
ATOM 5308 O O . LYS A 1 674 ? -5.658 2.139 12.132 1.00 49.75 674 LYS A O 1
ATOM 5313 N N . ALA A 1 675 ? -5.973 4.286 11.588 1.00 44.81 675 ALA A N 1
ATOM 5314 C CA . ALA A 1 675 ? -7.172 4.457 12.415 1.00 44.81 675 ALA A CA 1
ATOM 5315 C C . ALA A 1 675 ? -8.453 3.920 11.743 1.00 44.81 675 ALA A C 1
ATOM 5317 O O . ALA A 1 675 ? -9.348 3.438 12.426 1.00 44.81 675 ALA A O 1
ATOM 5318 N N . LEU A 1 676 ? -8.524 3.936 10.405 1.00 47.19 676 LEU A N 1
ATOM 5319 C CA . LEU A 1 676 ? -9.733 3.549 9.661 1.00 47.19 676 LEU A CA 1
ATOM 5320 C C . LEU A 1 676 ? -9.930 2.027 9.545 1.00 47.19 676 LEU A C 1
ATOM 5322 O O . LEU A 1 676 ? -11.062 1.557 9.425 1.00 47.19 676 LEU A O 1
ATOM 5326 N N . ASP A 1 677 ? -8.841 1.256 9.568 1.00 57.25 677 ASP A N 1
ATOM 5327 C CA . ASP A 1 677 ? -8.881 -0.192 9.333 1.00 57.25 677 ASP A CA 1
ATOM 5328 C C . ASP A 1 677 ? -9.247 -1.005 10.582 1.00 57.25 677 ASP A C 1
ATOM 5330 O O . ASP A 1 677 ? -9.844 -2.084 10.478 1.00 57.25 677 ASP A O 1
ATOM 5334 N N . PHE A 1 678 ? -8.893 -0.501 11.764 1.00 66.81 678 PHE A N 1
ATOM 5335 C CA . PHE A 1 678 ? -9.036 -1.228 13.017 1.00 66.81 678 PHE A CA 1
ATOM 5336 C C . PHE A 1 678 ? -10.327 -0.836 13.732 1.00 66.81 678 PHE A C 1
ATOM 5338 O O . PHE A 1 678 ? -10.736 0.323 13.711 1.00 66.81 678 PHE A O 1
ATOM 5345 N N . PRO A 1 679 ? -10.991 -1.784 14.406 1.00 63.78 679 PRO A N 1
ATOM 5346 C CA . PRO A 1 679 ? -12.087 -1.430 15.286 1.00 63.78 679 PRO A CA 1
ATOM 5347 C C . PRO A 1 679 ? -11.593 -0.494 16.393 1.00 63.78 679 PRO A C 1
ATOM 5349 O O . PRO A 1 679 ? -10.534 -0.730 16.974 1.00 63.78 679 PRO A O 1
ATOM 5352 N N . GLY A 1 680 ? -12.385 0.526 16.719 1.00 53.81 680 GLY A N 1
ATOM 5353 C CA . GLY A 1 680 ? -11.937 1.636 17.554 1.00 53.81 680 GLY A CA 1
ATOM 5354 C C . GLY A 1 680 ? -11.223 1.228 18.851 1.00 53.81 680 GLY A C 1
ATOM 5355 O O . GLY A 1 680 ? -10.176 1.757 19.176 1.00 53.81 680 GLY A O 1
ATOM 5356 N N . ASN A 1 681 ? -11.719 0.237 19.586 1.00 63.59 681 ASN A N 1
ATOM 5357 C CA . ASN A 1 681 ? -11.165 -0.183 20.879 1.00 63.59 681 ASN A CA 1
ATOM 5358 C C . ASN A 1 681 ? -9.982 -1.180 20.808 1.00 63.59 681 ASN A C 1
ATOM 5360 O O . ASN A 1 681 ? -9.747 -1.887 21.792 1.00 63.59 681 ASN A O 1
ATOM 5364 N N . VAL A 1 682 ? -9.264 -1.284 19.682 1.00 71.31 682 VAL A N 1
ATOM 5365 C CA . VAL A 1 682 ? -8.009 -2.058 19.574 1.00 71.31 682 VAL A CA 1
ATOM 5366 C C . VAL A 1 682 ? -6.807 -1.149 19.832 1.00 71.31 682 VAL A C 1
ATOM 5368 O O . VAL A 1 682 ? -6.680 -0.105 19.202 1.00 71.31 682 VAL A O 1
ATOM 5371 N N . ARG A 1 683 ? -5.884 -1.559 20.711 1.00 74.38 683 ARG A N 1
ATOM 5372 C CA . ARG A 1 683 ? -4.608 -0.837 20.891 1.00 74.38 683 ARG A CA 1
ATOM 5373 C C . ARG A 1 683 ? -3.619 -1.218 19.806 1.00 74.38 683 ARG A C 1
ATOM 5375 O O . ARG A 1 683 ? -3.410 -2.407 19.593 1.00 74.38 683 ARG A O 1
ATOM 5382 N N . LEU A 1 684 ? -3.001 -0.236 19.157 1.00 74.75 684 LEU A N 1
ATOM 5383 C CA . LEU A 1 684 ? -2.067 -0.459 18.055 1.00 74.75 684 LEU A CA 1
ATOM 5384 C C . LEU A 1 684 ? -0.665 -0.006 18.435 1.00 74.75 684 LEU A C 1
ATOM 5386 O O . LEU A 1 684 ? -0.485 1.091 18.955 1.00 74.75 684 LEU A O 1
ATOM 5390 N N . TYR A 1 685 ? 0.323 -0.831 18.112 1.00 75.50 685 TYR A N 1
ATOM 5391 C CA . TYR A 1 685 ? 1.734 -0.501 18.274 1.00 75.50 685 TYR A CA 1
ATOM 5392 C C . TYR A 1 685 ? 2.446 -0.735 16.950 1.00 75.50 685 TYR A C 1
ATOM 5394 O O . TYR A 1 685 ? 2.474 -1.857 16.450 1.00 75.50 685 TYR A O 1
ATOM 5402 N N . ASP A 1 686 ? 2.994 0.325 16.364 1.00 69.81 686 ASP A N 1
ATOM 5403 C CA . ASP A 1 686 ? 3.683 0.241 15.081 1.00 69.81 686 ASP A CA 1
ATOM 5404 C C . ASP A 1 686 ? 5.192 0.376 15.257 1.00 69.81 686 ASP A C 1
ATOM 5406 O O . ASP A 1 686 ? 5.699 1.475 15.470 1.00 69.81 686 ASP A O 1
ATOM 5410 N N . GLY A 1 687 ? 5.905 -0.742 15.150 1.00 67.25 687 GLY A N 1
ATOM 5411 C CA . GLY A 1 687 ? 7.345 -0.782 15.355 1.00 67.25 687 GLY A CA 1
ATOM 5412 C C . GLY A 1 687 ? 7.699 -0.863 16.830 1.00 67.25 687 GLY A C 1
ATOM 5413 O O . GLY A 1 687 ? 7.919 0.140 17.507 1.00 67.25 687 GLY A O 1
ATOM 5414 N N . ILE A 1 688 ? 7.806 -2.090 17.328 1.00 73.75 688 ILE A N 1
ATOM 5415 C CA . ILE A 1 688 ? 8.346 -2.341 18.661 1.00 73.75 688 ILE A CA 1
ATOM 5416 C C . ILE A 1 688 ? 9.875 -2.285 18.592 1.00 73.75 688 ILE A C 1
ATOM 5418 O O . ILE A 1 688 ? 10.494 -3.143 17.968 1.00 73.75 688 ILE A O 1
ATOM 5422 N N . GLY A 1 689 ? 10.485 -1.307 19.268 1.00 69.38 689 GLY A N 1
ATOM 5423 C CA . GLY A 1 689 ? 11.947 -1.204 19.354 1.00 69.38 689 GLY A CA 1
ATOM 5424 C C . GLY A 1 689 ? 12.577 -2.402 20.074 1.00 69.38 689 GLY A C 1
ATOM 5425 O O . GLY A 1 689 ? 13.385 -3.125 19.499 1.00 69.38 689 GLY A O 1
ATOM 5426 N N . SER A 1 690 ? 12.169 -2.647 21.323 1.00 82.12 690 SER A N 1
ATOM 5427 C CA . SER A 1 690 ? 12.618 -3.785 22.136 1.00 82.12 690 SER A CA 1
ATOM 5428 C C . SER A 1 690 ? 11.436 -4.689 22.466 1.00 82.12 690 SER A C 1
ATOM 5430 O O . SER A 1 690 ? 10.551 -4.320 23.240 1.00 82.12 690 SER A O 1
ATOM 5432 N N . VAL A 1 691 ? 11.410 -5.888 21.871 1.00 83.31 691 VAL A N 1
ATOM 5433 C CA . VAL A 1 691 ? 10.347 -6.881 22.119 1.00 83.31 691 VAL A CA 1
ATOM 5434 C C . VAL A 1 691 ? 10.334 -7.302 23.588 1.00 83.31 691 VAL A C 1
ATOM 5436 O O . VAL A 1 691 ? 9.267 -7.504 24.162 1.00 83.31 691 VAL A O 1
ATOM 5439 N N . GLN A 1 692 ? 11.509 -7.380 24.215 1.00 82.25 692 GLN A N 1
ATOM 5440 C CA . GLN A 1 692 ? 11.636 -7.722 25.625 1.00 82.25 692 GLN A CA 1
ATOM 5441 C C . GLN A 1 692 ? 10.994 -6.663 26.526 1.00 82.25 692 GLN A C 1
ATOM 5443 O O . GLN A 1 692 ? 10.126 -7.006 27.327 1.00 82.25 692 GLN A O 1
ATOM 5448 N N . ASP A 1 693 ? 11.338 -5.385 26.359 1.00 82.06 693 ASP A N 1
ATOM 5449 C CA . ASP A 1 693 ? 10.779 -4.313 27.199 1.00 82.06 693 ASP A CA 1
ATOM 5450 C C . ASP A 1 693 ? 9.267 -4.178 26.988 1.00 82.06 693 ASP A C 1
ATOM 5452 O O . ASP A 1 693 ? 8.494 -4.018 27.937 1.00 82.06 693 ASP A O 1
ATOM 5456 N N . PHE A 1 694 ? 8.831 -4.329 25.735 1.00 83.50 694 PHE A N 1
ATOM 5457 C CA . PHE A 1 694 ? 7.425 -4.301 25.361 1.00 83.50 694 PHE A CA 1
ATOM 5458 C C . PHE A 1 694 ? 6.619 -5.428 26.019 1.00 83.50 694 PHE A C 1
ATOM 5460 O O . PHE A 1 694 ? 5.526 -5.193 26.537 1.00 83.50 694 PHE A O 1
ATOM 5467 N N . LEU A 1 695 ? 7.135 -6.657 26.024 1.00 82.19 695 LEU A N 1
ATOM 5468 C CA . LEU A 1 695 ? 6.475 -7.783 26.685 1.00 82.19 695 LEU A CA 1
ATOM 5469 C C . LEU A 1 695 ? 6.525 -7.657 28.216 1.00 82.19 695 LEU A C 1
ATOM 5471 O O . LEU A 1 695 ? 5.556 -7.996 28.895 1.00 82.19 695 LEU A O 1
ATOM 5475 N N . GLN A 1 696 ? 7.609 -7.112 28.773 1.00 80.44 696 GLN A N 1
ATOM 5476 C CA . GLN A 1 696 ? 7.764 -6.921 30.216 1.00 80.44 696 GLN A CA 1
ATOM 5477 C C . GLN A 1 696 ? 6.751 -5.926 30.800 1.00 80.44 696 GLN A C 1
ATOM 5479 O O . GLN A 1 696 ? 6.305 -6.105 31.938 1.00 80.44 696 GLN A O 1
ATOM 5484 N N . SER A 1 697 ? 6.345 -4.911 30.030 1.00 77.12 697 SER A N 1
ATOM 5485 C CA . SER A 1 697 ? 5.318 -3.948 30.442 1.00 77.12 697 SER A CA 1
ATOM 5486 C C . SER A 1 697 ? 3.882 -4.494 30.355 1.00 77.12 697 SER A C 1
ATOM 5488 O O . SER A 1 697 ? 2.941 -3.773 30.673 1.00 77.12 697 SER A O 1
ATOM 5490 N N . ARG A 1 698 ? 3.689 -5.750 29.921 1.00 75.44 698 ARG A N 1
ATOM 5491 C CA . ARG A 1 698 ? 2.382 -6.362 29.604 1.00 75.44 698 ARG A CA 1
ATOM 5492 C C . ARG A 1 698 ? 2.098 -7.621 30.423 1.00 75.44 698 ARG A C 1
ATOM 5494 O O . ARG A 1 698 ? 1.653 -8.640 29.903 1.00 75.44 698 ARG A O 1
ATOM 5501 N N . LYS A 1 699 ? 2.315 -7.536 31.738 1.00 67.62 699 LYS A N 1
ATOM 5502 C CA . LYS A 1 699 ? 2.085 -8.655 32.674 1.00 67.62 699 LYS A CA 1
ATOM 5503 C C . LYS A 1 699 ? 0.620 -9.093 32.776 1.00 67.62 699 LYS A C 1
ATOM 5505 O O . LYS A 1 699 ? 0.358 -10.229 33.150 1.00 67.62 699 LYS A O 1
ATOM 5510 N N . ASP A 1 700 ? -0.314 -8.218 32.408 1.00 71.19 700 ASP A N 1
ATOM 5511 C CA . ASP A 1 700 ? -1.754 -8.482 32.482 1.00 71.19 700 ASP A CA 1
ATOM 5512 C C . ASP A 1 700 ? -2.321 -9.154 31.219 1.00 71.19 700 ASP A C 1
ATOM 5514 O O . ASP A 1 700 ? -3.531 -9.382 31.141 1.00 71.19 700 ASP A O 1
ATOM 5518 N N . VAL A 1 701 ? -1.492 -9.451 30.208 1.00 82.44 701 VAL A N 1
ATOM 5519 C CA . VAL A 1 701 ? -1.922 -10.138 28.979 1.00 82.44 701 VAL A CA 1
ATOM 5520 C C . VAL A 1 701 ? -2.137 -11.625 29.252 1.00 82.44 701 VAL A C 1
ATOM 5522 O O . VAL A 1 701 ? -1.230 -12.326 29.688 1.00 82.44 701 VAL A O 1
ATOM 5525 N N . SER A 1 702 ? -3.340 -12.125 28.960 1.00 84.62 702 SER A N 1
ATOM 5526 C CA . SER A 1 702 ? -3.679 -13.539 29.177 1.00 84.62 702 SER A CA 1
ATOM 5527 C C . SER A 1 702 ? -3.292 -14.461 28.015 1.00 84.62 702 SER A C 1
ATOM 5529 O O . SER A 1 702 ? -3.005 -15.640 28.238 1.00 84.62 702 SER A O 1
ATOM 5531 N N . LEU A 1 703 ? -3.265 -13.931 26.787 1.00 90.06 703 LEU A N 1
ATOM 5532 C CA . LEU A 1 703 ? -2.983 -14.680 25.562 1.00 90.06 703 LEU A CA 1
ATOM 5533 C C . LEU A 1 703 ? -2.149 -13.842 24.583 1.00 90.06 703 LEU A C 1
ATOM 5535 O O . LEU A 1 703 ? -2.472 -12.682 24.337 1.00 90.06 703 LEU A O 1
ATOM 5539 N N . VAL A 1 704 ? -1.132 -14.449 23.979 1.00 91.88 704 VAL A N 1
ATOM 5540 C CA . VAL A 1 704 ? -0.359 -13.909 22.859 1.00 91.88 704 VAL A CA 1
ATOM 5541 C C . VAL A 1 704 ? -0.665 -14.725 21.600 1.00 91.88 704 VAL A C 1
ATOM 5543 O O . VAL A 1 704 ? -0.542 -15.948 21.601 1.00 91.88 704 VAL A O 1
ATOM 5546 N N . TRP A 1 705 ? -1.065 -14.059 20.523 1.00 94.75 705 TRP A N 1
ATOM 5547 C CA . TRP A 1 705 ? -1.372 -14.668 19.230 1.00 94.75 705 TRP A CA 1
ATOM 5548 C C . TRP A 1 705 ? -0.368 -14.192 18.182 1.00 94.75 705 TRP A C 1
ATOM 5550 O O . TRP A 1 705 ? -0.299 -13.004 17.880 1.00 94.75 705 TRP A O 1
ATOM 5560 N N . PHE A 1 706 ? 0.408 -15.106 17.617 1.00 94.88 706 PHE A N 1
ATOM 5561 C CA . PHE A 1 706 ? 1.405 -14.809 16.594 1.00 94.88 706 PHE A CA 1
ATOM 5562 C C . PHE A 1 706 ? 0.827 -14.999 15.195 1.00 94.88 706 PHE A C 1
ATOM 5564 O O . PHE A 1 706 ? 0.231 -16.037 14.915 1.00 94.88 706 PHE A O 1
ATOM 5571 N N . CYS A 1 707 ? 1.038 -14.024 14.314 1.00 93.38 707 CYS A N 1
ATOM 5572 C CA . CYS A 1 707 ? 0.697 -14.118 12.896 1.00 93.38 707 CYS A CA 1
ATOM 5573 C C . CYS A 1 707 ? 1.963 -14.385 12.070 1.00 93.38 707 CYS A C 1
ATOM 5575 O O . CYS A 1 707 ? 2.746 -13.466 11.817 1.00 93.38 707 CYS A O 1
ATOM 5577 N N . GLY A 1 708 ? 2.144 -15.636 11.647 1.00 92.12 708 GLY A N 1
ATOM 5578 C CA . GLY A 1 708 ? 3.314 -16.121 10.921 1.00 92.12 708 GLY A CA 1
ATOM 5579 C C . GLY A 1 708 ? 4.442 -16.619 11.832 1.00 92.12 708 GLY A C 1
ATOM 5580 O O . GLY A 1 708 ? 4.587 -16.211 12.988 1.00 92.12 708 GLY A O 1
ATOM 5581 N N . THR A 1 709 ? 5.277 -17.506 11.290 1.00 91.56 709 THR A N 1
ATOM 5582 C CA . THR A 1 709 ? 6.421 -18.122 11.988 1.00 91.56 709 THR A CA 1
ATOM 5583 C C . THR A 1 709 ? 7.504 -17.100 12.346 1.00 91.56 709 THR A C 1
ATOM 5585 O O . THR A 1 709 ? 8.005 -17.112 13.471 1.00 91.56 709 THR A O 1
ATOM 5588 N N . ALA A 1 710 ? 7.770 -16.130 11.467 1.00 89.38 710 ALA A N 1
ATOM 5589 C CA . ALA A 1 710 ? 8.742 -15.056 11.689 1.00 89.38 710 ALA A CA 1
ATOM 5590 C C . ALA A 1 710 ? 8.443 -14.197 12.938 1.00 89.38 710 ALA A C 1
ATOM 5592 O O . ALA A 1 710 ? 9.360 -13.743 13.631 1.00 89.38 710 ALA A O 1
ATOM 5593 N N . ALA A 1 711 ? 7.161 -13.991 13.271 1.00 90.38 711 ALA A N 1
ATOM 5594 C CA . ALA A 1 711 ? 6.773 -13.258 14.477 1.00 90.38 711 ALA A CA 1
ATOM 5595 C C . ALA A 1 711 ? 7.166 -14.020 15.757 1.00 90.38 711 ALA A C 1
ATOM 5597 O O . ALA A 1 711 ? 7.649 -13.410 16.715 1.00 90.38 711 ALA A O 1
ATOM 5598 N N . VAL A 1 712 ? 7.016 -15.351 15.756 1.00 89.44 712 VAL A N 1
ATOM 5599 C CA . VAL A 1 712 ? 7.455 -16.215 16.864 1.00 89.44 712 VAL A CA 1
ATOM 5600 C C . VAL A 1 712 ? 8.973 -16.227 16.962 1.00 89.44 712 VAL A C 1
ATOM 5602 O O . VAL A 1 712 ? 9.502 -16.064 18.056 1.00 89.44 712 VAL A O 1
ATOM 5605 N N . GLU A 1 713 ? 9.684 -16.380 15.843 1.00 88.56 713 GLU A N 1
ATOM 5606 C CA . GLU A 1 713 ? 11.152 -16.416 15.827 1.00 88.56 713 GLU A CA 1
ATOM 5607 C C . GLU A 1 713 ? 11.771 -15.167 16.456 1.00 88.56 713 GLU A C 1
ATOM 5609 O O . GLU A 1 713 ? 12.686 -15.270 17.273 1.00 88.56 713 GLU A O 1
ATOM 5614 N N . ARG A 1 714 ? 11.226 -13.986 16.148 1.00 87.50 714 ARG A N 1
ATOM 5615 C CA . ARG A 1 714 ? 11.685 -12.724 16.742 1.00 87.50 714 ARG A CA 1
ATOM 5616 C C . ARG A 1 714 ? 11.331 -12.571 18.217 1.00 87.50 714 ARG A C 1
ATOM 5618 O O . ARG A 1 714 ? 12.099 -11.963 18.959 1.00 87.50 714 ARG A O 1
ATOM 5625 N N . ALA A 1 715 ? 10.175 -13.072 18.648 1.00 86.75 715 ALA A N 1
ATOM 5626 C CA . ALA A 1 715 ? 9.729 -12.950 20.035 1.00 86.75 715 ALA A CA 1
ATOM 5627 C C . ALA A 1 715 ? 10.296 -14.042 20.957 1.00 86.75 715 ALA A C 1
ATOM 5629 O O . ALA A 1 715 ? 10.345 -13.846 22.173 1.00 86.75 715 ALA A O 1
ATOM 5630 N N . ALA A 1 716 ? 10.747 -15.170 20.402 1.00 85.12 716 ALA A N 1
ATOM 5631 C CA . ALA A 1 716 ? 11.204 -16.335 21.153 1.00 85.12 716 ALA A CA 1
ATOM 5632 C C . ALA A 1 716 ? 12.299 -16.019 22.192 1.00 85.12 716 ALA A C 1
ATOM 5634 O O . ALA A 1 716 ? 12.125 -16.434 23.341 1.00 85.12 716 ALA A O 1
ATOM 5635 N N . PRO A 1 717 ? 13.364 -15.243 21.885 1.00 83.88 717 PRO A N 1
ATOM 5636 C CA . PRO A 1 717 ? 14.381 -14.905 22.883 1.00 83.88 717 PRO A CA 1
ATOM 5637 C C . PRO A 1 717 ? 13.808 -14.129 24.079 1.00 83.88 717 PRO A C 1
ATOM 5639 O O . PRO A 1 717 ? 14.148 -14.409 25.228 1.00 83.88 717 PRO A O 1
ATOM 5642 N N . ALA A 1 718 ? 12.893 -13.189 23.821 1.00 82.88 718 ALA A N 1
ATOM 5643 C CA . ALA A 1 718 ? 12.254 -12.380 24.857 1.00 82.88 718 ALA A CA 1
ATOM 5644 C C . ALA A 1 718 ? 11.290 -13.207 25.723 1.00 82.88 718 ALA A C 1
ATOM 5646 O O . ALA A 1 718 ? 11.304 -13.087 26.948 1.00 82.88 718 ALA A O 1
ATOM 5647 N N . LEU A 1 719 ? 10.489 -14.083 25.106 1.00 79.62 719 LEU A N 1
ATOM 5648 C CA . LEU A 1 719 ? 9.593 -14.998 25.820 1.00 79.62 719 LEU A CA 1
ATOM 5649 C C . LEU A 1 719 ? 10.364 -15.937 26.758 1.00 79.62 719 LEU A C 1
ATOM 5651 O O . LEU A 1 719 ? 9.963 -16.125 27.907 1.00 79.62 719 LEU A O 1
ATOM 5655 N N . GLN A 1 720 ? 11.483 -16.490 26.280 1.00 78.25 720 GLN A N 1
ATOM 5656 C CA . GLN A 1 720 ? 12.344 -17.382 27.060 1.00 78.25 720 GLN A CA 1
ATOM 5657 C C . GLN A 1 720 ? 12.998 -16.661 28.245 1.00 78.25 720 GLN A C 1
ATOM 5659 O O . GLN A 1 720 ? 13.095 -17.236 29.326 1.00 78.25 720 GLN A O 1
ATOM 5664 N N . ALA A 1 721 ? 13.414 -15.403 28.062 1.00 77.31 721 ALA A N 1
ATOM 5665 C CA . ALA A 1 721 ? 14.038 -14.608 29.116 1.00 77.31 721 ALA A CA 1
ATOM 5666 C C . ALA A 1 721 ? 13.045 -14.150 30.201 1.00 77.31 721 ALA A C 1
ATOM 5668 O O . ALA A 1 721 ? 13.399 -14.106 31.378 1.00 77.31 721 ALA A O 1
ATOM 5669 N N . LEU A 1 722 ? 11.815 -13.792 29.815 1.00 72.00 722 LEU A N 1
ATOM 5670 C CA . LEU A 1 722 ? 10.827 -13.193 30.721 1.00 72.00 722 LEU A CA 1
ATOM 5671 C C . LEU A 1 722 ? 9.988 -14.216 31.495 1.00 72.00 722 LEU A C 1
ATOM 5673 O O . LEU A 1 722 ? 9.433 -13.860 32.533 1.00 72.00 722 LEU A O 1
ATOM 5677 N N . GLY A 1 723 ? 9.866 -15.455 31.003 1.00 65.94 723 GLY A N 1
ATOM 5678 C CA . GLY A 1 723 ? 9.032 -16.480 31.640 1.00 65.94 723 GLY A CA 1
ATOM 5679 C C . GLY A 1 723 ? 7.562 -16.062 31.752 1.00 65.94 723 GLY A C 1
ATOM 5680 O O . GLY A 1 723 ? 6.954 -16.228 32.806 1.00 65.94 723 GLY A O 1
ATOM 5681 N N . LEU A 1 724 ? 7.012 -15.459 30.692 1.00 65.75 724 LEU A N 1
ATOM 5682 C CA . LEU A 1 724 ? 5.636 -14.957 30.670 1.00 65.75 724 LEU A CA 1
ATOM 5683 C C . LEU A 1 724 ? 4.623 -16.061 31.026 1.00 65.75 724 LEU A C 1
ATOM 5685 O O . LEU A 1 724 ? 4.658 -17.150 30.461 1.00 65.75 724 LEU A O 1
ATOM 5689 N N . GLU A 1 725 ? 3.675 -15.748 31.917 1.00 68.25 725 GLU A N 1
ATOM 5690 C CA . GLU A 1 725 ? 2.541 -16.634 32.244 1.00 68.25 725 GLU A CA 1
ATOM 5691 C C . GLU A 1 725 ? 1.471 -16.669 31.134 1.00 68.25 725 GLU A C 1
ATOM 5693 O O . GLU A 1 725 ? 0.537 -17.474 31.183 1.00 68.25 725 GLU A O 1
ATOM 5698 N N . ALA A 1 726 ? 1.592 -15.783 30.140 1.00 73.19 726 ALA A N 1
ATOM 5699 C CA . ALA A 1 726 ? 0.668 -15.679 29.022 1.00 73.19 726 ALA A CA 1
ATOM 5700 C C . ALA A 1 726 ? 0.731 -16.927 28.132 1.00 73.19 726 ALA A C 1
ATOM 5702 O O . ALA A 1 726 ? 1.804 -17.439 27.806 1.00 73.19 726 ALA A O 1
ATOM 5703 N N . ARG A 1 727 ? -0.437 -17.393 27.687 1.00 86.38 727 ARG A N 1
ATOM 5704 C CA . ARG A 1 727 ? -0.526 -18.526 26.758 1.00 86.38 727 ARG A CA 1
ATOM 5705 C C . ARG A 1 727 ? -0.249 -18.054 25.339 1.00 86.38 727 ARG A C 1
ATOM 5707 O O . ARG A 1 727 ? -0.591 -16.929 25.003 1.00 86.38 727 ARG A O 1
ATOM 5714 N N . CYS A 1 728 ? 0.351 -18.888 24.505 1.00 89.50 728 CYS A N 1
ATOM 5715 C CA . CYS A 1 728 ? 0.785 -18.526 23.162 1.00 89.50 728 CYS A CA 1
ATOM 5716 C C . CYS A 1 728 ? 0.092 -19.391 22.100 1.00 89.50 728 CYS A C 1
ATOM 5718 O O . CYS A 1 728 ? 0.027 -20.614 22.230 1.00 89.50 728 CYS A O 1
ATOM 5720 N N . VAL A 1 729 ? -0.377 -18.763 21.023 1.00 93.25 729 VAL A N 1
ATOM 5721 C CA . VAL A 1 729 ? -0.945 -19.421 19.834 1.00 93.25 729 VAL A CA 1
ATOM 5722 C C . VAL A 1 729 ? -0.187 -18.944 18.606 1.00 93.25 729 VAL A C 1
ATOM 5724 O O . VAL A 1 729 ? 0.064 -17.750 18.481 1.00 93.25 729 VAL A O 1
ATOM 5727 N N . LEU A 1 730 ? 0.165 -19.856 17.702 1.00 94.00 730 LEU A N 1
ATOM 5728 C CA . LEU A 1 730 ? 0.763 -19.524 16.409 1.00 94.00 730 LEU A CA 1
ATOM 5729 C C . LEU A 1 730 ? -0.254 -19.757 15.295 1.00 94.00 730 LEU A C 1
ATOM 5731 O O . LEU A 1 730 ? -0.673 -20.888 15.085 1.00 94.00 730 LEU A O 1
ATOM 5735 N N . GLU A 1 731 ? -0.600 -18.723 14.538 1.00 94.50 731 GLU A N 1
ATOM 5736 C CA . GLU A 1 731 ? -1.198 -18.875 13.214 1.00 94.50 731 GLU A CA 1
ATOM 5737 C C . GLU A 1 731 ? -0.082 -18.944 12.170 1.00 94.50 731 GLU A C 1
ATOM 5739 O O . GLU A 1 731 ? 0.729 -18.027 12.071 1.00 94.50 731 GLU A O 1
ATOM 5744 N N . THR A 1 732 ? -0.018 -20.029 11.395 1.00 93.19 732 THR A N 1
ATOM 5745 C CA . THR A 1 732 ? 1.082 -20.239 10.435 1.00 93.19 732 THR A CA 1
ATOM 5746 C C . THR A 1 732 ? 1.052 -19.262 9.266 1.00 93.19 732 THR A C 1
ATOM 5748 O O . THR A 1 732 ? 2.078 -19.033 8.639 1.00 93.19 732 THR A O 1
ATOM 5751 N N . GLU A 1 733 ? -0.115 -18.697 8.961 1.00 90.88 733 GLU A N 1
ATOM 5752 C CA . GLU A 1 733 ? -0.287 -17.755 7.862 1.00 90.88 733 GLU A CA 1
ATOM 5753 C C . GLU A 1 733 ? 0.160 -16.344 8.264 1.00 90.88 733 GLU A C 1
ATOM 5755 O O . GLU A 1 733 ? -0.276 -15.804 9.285 1.00 90.88 733 GLU A O 1
ATOM 5760 N N . ASN A 1 734 ? 1.020 -15.734 7.450 1.00 89.31 734 ASN A N 1
ATOM 5761 C CA . ASN A 1 734 ? 1.460 -14.357 7.646 1.00 89.31 734 ASN A CA 1
ATOM 5762 C C . ASN A 1 734 ? 0.472 -13.347 7.022 1.00 89.31 734 ASN A C 1
ATOM 5764 O O . ASN A 1 734 ? -0.503 -13.694 6.354 1.00 89.31 734 ASN A O 1
ATOM 5768 N N . LEU A 1 735 ? 0.735 -12.051 7.208 1.00 86.12 735 LEU A N 1
ATOM 5769 C CA . LEU A 1 735 ? -0.133 -10.988 6.678 1.00 86.12 735 LEU A CA 1
ATOM 5770 C C . LEU A 1 735 ? -0.066 -10.800 5.153 1.00 86.12 735 LEU A C 1
ATOM 5772 O O . LEU A 1 735 ? -0.860 -10.026 4.617 1.00 86.12 735 LEU A O 1
ATOM 5776 N N . LYS A 1 736 ? 0.858 -11.492 4.473 1.00 81.94 736 LYS A N 1
ATOM 5777 C CA . LYS A 1 736 ? 0.983 -11.547 3.009 1.00 81.94 736 LYS A CA 1
ATOM 5778 C C . LYS A 1 736 ? 0.186 -12.714 2.398 1.00 81.94 736 LYS A C 1
ATOM 5780 O O . LYS A 1 736 ? 0.238 -12.912 1.190 1.00 81.94 736 LYS A O 1
ATOM 5785 N N . GLY A 1 737 ? -0.515 -13.515 3.208 1.00 78.62 737 GLY A N 1
ATOM 5786 C CA . GLY A 1 737 ? -1.251 -14.693 2.730 1.00 78.62 737 GLY A CA 1
ATOM 5787 C C . GLY A 1 737 ? -0.395 -15.901 2.401 1.00 78.62 737 GLY A C 1
ATOM 5788 O O . GLY A 1 737 ? -0.858 -16.811 1.716 1.00 78.62 737 GLY A O 1
ATOM 5789 N N . GLN A 1 738 ? 0.833 -15.940 2.912 1.00 84.69 738 GLN A N 1
ATOM 5790 C CA . GLN A 1 738 ? 1.702 -17.105 2.805 1.00 84.69 738 GLN A CA 1
ATOM 5791 C C . GLN A 1 738 ? 1.524 -17.977 4.048 1.00 84.69 738 GLN A C 1
ATOM 5793 O O . GLN A 1 738 ? 1.563 -17.472 5.171 1.00 84.69 738 GLN A O 1
ATOM 5798 N N . GLY A 1 739 ? 1.298 -19.275 3.837 1.00 88.88 739 GLY A N 1
ATOM 5799 C CA . GLY A 1 739 ? 1.336 -20.295 4.885 1.00 88.88 739 GLY A CA 1
ATOM 5800 C C . GLY A 1 739 ? 2.775 -20.701 5.213 1.00 88.88 739 GLY A C 1
ATOM 5801 O O . GLY A 1 739 ? 3.681 -19.875 5.166 1.00 88.88 739 GLY A O 1
ATOM 5802 N N . LEU A 1 740 ? 2.994 -21.987 5.500 1.00 92.88 740 LEU A N 1
ATOM 5803 C CA . LEU A 1 740 ? 4.344 -22.512 5.730 1.00 92.88 740 LEU A CA 1
ATOM 5804 C C . LEU A 1 740 ? 5.204 -22.417 4.461 1.00 92.88 740 LEU A C 1
ATOM 5806 O O . LEU A 1 740 ? 4.788 -22.878 3.390 1.00 92.88 740 LEU A O 1
ATOM 5810 N N . GLN A 1 741 ? 6.426 -21.903 4.594 1.00 92.12 741 GLN A N 1
ATOM 5811 C CA . GLN A 1 741 ? 7.393 -21.848 3.496 1.00 92.12 741 GLN A CA 1
ATOM 5812 C C . GLN A 1 741 ? 7.751 -23.259 3.010 1.00 92.12 741 GLN A C 1
ATOM 5814 O O . GLN A 1 741 ? 7.790 -23.510 1.806 1.00 92.12 741 GLN A O 1
ATOM 5819 N N . ALA A 1 742 ? 7.901 -24.220 3.927 1.00 93.31 742 ALA A N 1
ATOM 5820 C CA . ALA A 1 742 ? 8.158 -25.619 3.586 1.00 93.31 742 ALA A CA 1
ATOM 5821 C C . ALA A 1 742 ? 7.060 -26.220 2.684 1.00 93.31 742 ALA A C 1
ATOM 5823 O O . ALA A 1 742 ? 7.345 -27.039 1.802 1.00 93.31 742 ALA A O 1
ATOM 5824 N N . MET A 1 743 ? 5.802 -25.803 2.880 1.00 94.19 743 MET A N 1
ATOM 5825 C CA . MET A 1 743 ? 4.682 -26.226 2.038 1.00 94.19 743 MET A CA 1
ATOM 5826 C C . MET A 1 743 ? 4.782 -25.616 0.638 1.00 94.19 743 MET A C 1
ATOM 5828 O O . MET A 1 743 ? 4.618 -26.336 -0.347 1.00 94.19 743 MET A O 1
ATOM 5832 N N . GLU A 1 744 ? 5.091 -24.324 0.526 1.00 92.81 744 GLU A N 1
ATOM 5833 C CA . GLU A 1 744 ? 5.318 -23.676 -0.771 1.00 92.81 744 GLU A CA 1
ATOM 5834 C C . GLU A 1 744 ? 6.477 -24.337 -1.538 1.00 92.81 744 GLU A C 1
ATOM 5836 O O . GLU A 1 744 ? 6.319 -24.699 -2.706 1.00 92.81 744 GLU A O 1
ATOM 5841 N N . ASP A 1 745 ? 7.607 -24.598 -0.878 1.00 92.56 745 ASP A N 1
ATOM 5842 C CA . ASP A 1 745 ? 8.776 -25.249 -1.483 1.00 92.56 745 ASP A CA 1
ATOM 5843 C C . ASP A 1 745 ? 8.463 -26.677 -1.956 1.00 92.56 745 ASP A C 1
ATOM 5845 O O . ASP A 1 745 ? 8.925 -27.137 -3.007 1.00 92.56 745 ASP A O 1
ATOM 5849 N N . TYR A 1 746 ? 7.654 -27.415 -1.194 1.00 93.88 746 TYR A N 1
ATOM 5850 C CA . TYR A 1 746 ? 7.124 -28.709 -1.621 1.00 93.88 746 TYR A CA 1
ATOM 5851 C C . TYR A 1 746 ? 6.234 -28.586 -2.862 1.00 93.88 746 TYR A C 1
ATOM 5853 O O . TYR A 1 746 ? 6.425 -29.343 -3.815 1.00 93.88 746 TYR A O 1
ATOM 5861 N N . LEU A 1 747 ? 5.321 -27.614 -2.910 1.00 91.62 747 LEU A N 1
ATOM 5862 C CA . LEU A 1 747 ? 4.480 -27.389 -4.088 1.00 91.62 747 LEU A CA 1
ATOM 5863 C C . LEU A 1 747 ? 5.314 -26.989 -5.315 1.00 91.62 747 LEU A C 1
ATOM 5865 O O . LEU A 1 747 ? 5.088 -27.519 -6.402 1.00 91.62 747 LEU A O 1
ATOM 5869 N N . ARG A 1 748 ? 6.337 -26.143 -5.143 1.00 92.25 748 ARG A N 1
ATOM 5870 C CA . ARG A 1 748 ? 7.287 -25.768 -6.207 1.00 92.25 748 ARG A CA 1
ATOM 5871 C C . ARG A 1 748 ? 8.018 -26.990 -6.771 1.00 92.25 748 ARG A C 1
ATOM 5873 O O . ARG A 1 748 ? 8.146 -27.123 -7.987 1.00 92.25 748 ARG A O 1
ATOM 5880 N N . ARG A 1 749 ? 8.448 -27.921 -5.912 1.00 90.81 749 ARG A N 1
ATOM 5881 C CA . ARG A 1 749 ? 9.049 -29.202 -6.335 1.00 90.81 749 ARG A CA 1
ATOM 5882 C C . ARG A 1 749 ? 8.050 -30.101 -7.060 1.00 90.81 749 ARG A C 1
ATOM 5884 O O . ARG A 1 749 ? 8.411 -30.698 -8.073 1.00 90.81 749 ARG A O 1
ATOM 5891 N N . ARG A 1 750 ? 6.793 -30.145 -6.610 1.00 88.31 750 ARG A N 1
ATOM 5892 C CA . ARG A 1 750 ? 5.734 -30.925 -7.268 1.00 88.31 750 ARG A CA 1
ATOM 5893 C C . ARG A 1 750 ? 5.411 -30.437 -8.671 1.00 88.31 750 ARG A C 1
ATOM 5895 O O . ARG A 1 750 ? 5.205 -31.274 -9.541 1.00 88.31 750 ARG A O 1
ATOM 5902 N N . VAL A 1 751 ? 5.439 -29.126 -8.912 1.00 85.25 751 VAL A N 1
ATOM 5903 C CA . VAL A 1 751 ? 5.360 -28.559 -10.273 1.00 85.25 751 VAL A CA 1
ATOM 5904 C C . VAL A 1 751 ? 6.521 -29.063 -11.147 1.00 85.25 751 VAL A C 1
ATOM 5906 O O . VAL A 1 751 ? 6.356 -29.313 -12.334 1.00 85.25 751 VAL A O 1
ATOM 5909 N N . GLY A 1 752 ? 7.697 -29.290 -10.557 1.00 79.06 752 GLY A N 1
ATOM 5910 C CA . GLY A 1 752 ? 8.832 -29.966 -11.195 1.00 79.06 752 GLY A CA 1
ATOM 5911 C C . GLY A 1 752 ? 8.751 -31.501 -11.215 1.00 79.06 752 GLY A C 1
ATOM 5912 O O . GLY A 1 752 ? 9.783 -32.141 -11.418 1.00 79.06 752 GLY A O 1
ATOM 5913 N N . LEU A 1 753 ? 7.569 -32.088 -10.977 1.00 81.75 753 LEU A N 1
ATOM 5914 C CA . LEU A 1 753 ? 7.297 -33.532 -10.899 1.00 81.75 753 LEU A CA 1
ATOM 5915 C C . LEU A 1 753 ? 8.083 -34.278 -9.804 1.00 81.75 753 LEU A C 1
ATOM 5917 O O . LEU A 1 753 ? 8.362 -35.471 -9.925 1.00 81.75 753 LEU A O 1
ATOM 5921 N N . GLN A 1 754 ? 8.434 -33.588 -8.717 1.00 83.88 754 GLN A N 1
ATOM 5922 C CA . GLN A 1 754 ? 9.082 -34.179 -7.544 1.00 83.88 754 GLN A CA 1
ATOM 5923 C C . GLN A 1 754 ? 8.141 -34.144 -6.335 1.00 83.88 754 GLN A C 1
ATOM 5925 O O . GLN A 1 754 ? 7.890 -33.084 -5.763 1.00 83.88 754 GLN A O 1
ATOM 5930 N N . ASP A 1 755 ? 7.636 -35.311 -5.930 1.00 88.50 755 ASP A N 1
ATOM 5931 C CA . ASP A 1 755 ? 6.788 -35.478 -4.743 1.00 88.50 755 ASP A CA 1
ATOM 5932 C C . ASP A 1 755 ? 7.594 -36.124 -3.599 1.00 88.50 755 ASP A C 1
ATOM 5934 O O . ASP A 1 755 ? 7.756 -37.343 -3.542 1.00 88.50 755 ASP A O 1
ATOM 5938 N N . ASP A 1 756 ? 8.155 -35.292 -2.712 1.00 87.88 756 ASP A N 1
ATOM 5939 C CA . ASP A 1 756 ? 8.966 -35.721 -1.562 1.00 87.88 756 ASP A CA 1
ATOM 5940 C C . ASP A 1 756 ? 8.337 -35.266 -0.235 1.00 87.88 756 ASP A C 1
ATOM 5942 O O . ASP A 1 756 ? 8.739 -34.282 0.397 1.00 87.88 756 ASP A O 1
ATOM 5946 N N . ARG A 1 757 ? 7.314 -36.007 0.204 1.00 88.50 757 ARG A N 1
ATOM 5947 C CA . ARG A 1 757 ? 6.633 -35.762 1.486 1.00 88.50 757 ARG A CA 1
ATOM 5948 C C . ARG A 1 757 ? 7.535 -35.952 2.709 1.00 88.50 757 ARG A C 1
ATOM 5950 O O . ARG A 1 757 ? 7.274 -35.347 3.748 1.00 88.50 757 ARG A O 1
ATOM 5957 N N . ALA A 1 758 ? 8.578 -36.777 2.613 1.00 87.12 758 ALA A N 1
ATOM 5958 C CA . ALA A 1 758 ? 9.502 -36.988 3.725 1.00 87.12 758 ALA A CA 1
ATOM 5959 C C . ALA A 1 758 ? 10.330 -35.723 3.980 1.00 87.12 758 ALA A C 1
ATOM 5961 O O . ALA A 1 758 ? 10.462 -35.286 5.125 1.00 87.12 758 ALA A O 1
ATOM 5962 N N . ARG A 1 759 ? 10.820 -35.089 2.910 1.00 91.00 759 ARG A N 1
ATOM 5963 C CA . ARG A 1 759 ? 11.529 -33.813 2.996 1.00 91.00 759 ARG A CA 1
ATOM 5964 C C . ARG A 1 759 ? 10.630 -32.670 3.468 1.00 91.00 759 ARG A C 1
ATOM 5966 O O . ARG A 1 759 ? 11.066 -31.909 4.329 1.00 91.00 759 ARG A O 1
ATOM 5973 N N . LEU A 1 760 ? 9.373 -32.613 3.013 1.00 92.44 760 LEU A N 1
ATOM 5974 C CA . LEU A 1 760 ? 8.379 -31.652 3.519 1.00 92.44 760 LEU A CA 1
ATOM 5975 C C . LEU A 1 760 ? 8.258 -31.716 5.051 1.00 92.44 760 LEU A C 1
ATOM 5977 O O . LEU A 1 760 ? 8.267 -30.682 5.716 1.00 92.44 760 LEU A O 1
ATOM 5981 N N . ALA A 1 761 ? 8.178 -32.921 5.625 1.00 87.06 761 ALA A N 1
ATOM 5982 C CA . ALA A 1 761 ? 8.082 -33.105 7.072 1.00 87.06 761 ALA A CA 1
ATOM 5983 C C . ALA A 1 761 ? 9.327 -32.595 7.826 1.00 87.06 761 ALA A C 1
ATOM 5985 O O . ALA A 1 761 ? 9.200 -32.026 8.911 1.00 87.06 761 ALA A O 1
ATOM 5986 N N . VAL A 1 762 ? 10.525 -32.785 7.262 1.00 86.00 762 VAL A N 1
ATOM 5987 C CA . VAL A 1 762 ? 11.788 -32.304 7.850 1.00 86.00 762 VAL A CA 1
ATOM 5988 C C . VAL A 1 762 ? 11.871 -30.779 7.799 1.00 86.00 762 VAL A C 1
ATOM 5990 O O . VAL A 1 762 ? 12.148 -30.156 8.821 1.00 86.00 762 VAL A O 1
ATOM 5993 N N . GLU A 1 763 ? 11.592 -30.181 6.643 1.00 91.50 763 GLU A N 1
ATOM 5994 C CA . GLU A 1 763 ? 11.631 -28.725 6.454 1.00 91.50 763 GLU A CA 1
ATOM 5995 C C . GLU A 1 763 ? 10.563 -28.026 7.309 1.00 91.50 763 GLU A C 1
ATOM 5997 O O . GLU A 1 763 ? 10.869 -27.045 7.979 1.00 91.50 763 GLU A O 1
ATOM 6002 N N . THR A 1 764 ? 9.358 -28.602 7.415 1.00 91.38 764 THR A N 1
ATOM 6003 C CA . THR A 1 764 ? 8.291 -28.082 8.293 1.00 91.38 764 THR A CA 1
ATOM 6004 C C . THR A 1 764 ? 8.714 -28.076 9.766 1.00 91.38 764 THR A C 1
ATOM 6006 O O . THR A 1 764 ? 8.424 -27.130 10.494 1.00 91.38 764 THR A O 1
ATOM 6009 N N . ARG A 1 765 ? 9.424 -29.114 10.234 1.00 85.06 765 ARG A N 1
ATOM 6010 C CA . ARG A 1 765 ? 9.958 -29.144 11.609 1.00 85.06 765 ARG A CA 1
ATOM 6011 C C . ARG A 1 765 ? 11.035 -28.089 11.841 1.00 85.06 765 ARG A C 1
ATOM 6013 O O . ARG A 1 765 ? 11.109 -27.556 12.944 1.00 85.06 765 ARG A O 1
ATOM 6020 N N . ALA A 1 766 ? 11.873 -27.830 10.839 1.00 83.12 766 ALA A N 1
ATOM 6021 C CA . ALA A 1 766 ? 12.905 -26.804 10.924 1.00 83.12 766 ALA A CA 1
ATOM 6022 C C . ALA A 1 766 ? 12.279 -25.404 11.005 1.00 83.12 766 ALA A C 1
ATOM 6024 O O . ALA A 1 766 ? 12.625 -24.641 11.902 1.00 83.12 766 ALA A O 1
ATOM 6025 N N . GLU A 1 767 ? 11.299 -25.115 10.145 1.00 90.00 767 GLU A N 1
ATOM 6026 C CA . GLU A 1 767 ? 10.545 -23.855 10.146 1.00 90.00 767 GLU A CA 1
ATOM 6027 C C . GLU A 1 767 ? 9.780 -23.633 11.467 1.00 90.00 767 GLU A C 1
ATOM 6029 O O . GLU A 1 767 ? 9.708 -22.524 11.986 1.00 90.00 767 GLU A O 1
ATOM 6034 N N . LEU A 1 768 ? 9.253 -24.700 12.078 1.00 86.69 768 LEU A N 1
ATOM 6035 C CA . LEU A 1 768 ? 8.526 -24.645 13.353 1.00 86.69 768 LEU A CA 1
ATOM 6036 C C . LEU A 1 768 ? 9.405 -24.892 14.585 1.00 86.69 768 LEU A C 1
ATOM 6038 O O . LEU A 1 768 ? 8.890 -25.265 15.647 1.00 86.69 768 LEU A O 1
ATOM 6042 N N . HIS A 1 769 ? 10.718 -24.664 14.488 1.00 81.31 769 HIS A N 1
ATOM 6043 C CA . HIS A 1 769 ? 11.654 -24.907 15.587 1.00 81.31 769 HIS A CA 1
ATOM 6044 C C . HIS A 1 769 ? 11.267 -24.178 16.884 1.00 81.31 769 HIS A C 1
ATOM 6046 O O . HIS A 1 769 ? 11.463 -24.740 17.955 1.00 81.31 769 HIS A O 1
ATOM 6052 N N . ASN A 1 770 ? 10.673 -22.980 16.808 1.00 82.44 770 ASN A N 1
ATOM 6053 C CA . ASN A 1 770 ? 10.237 -22.201 17.978 1.00 82.44 770 ASN A CA 1
ATOM 6054 C C . ASN A 1 770 ? 8.759 -22.398 18.364 1.00 82.44 770 ASN A C 1
ATOM 6056 O O . ASN A 1 770 ? 8.307 -21.851 19.370 1.00 82.44 770 ASN A O 1
ATOM 6060 N N . ALA A 1 771 ? 7.996 -23.208 17.621 1.00 82.62 771 ALA A N 1
ATOM 6061 C CA . ALA A 1 771 ? 6.565 -23.398 17.871 1.00 82.62 771 ALA A CA 1
ATOM 6062 C C . ALA A 1 771 ? 6.262 -24.149 19.183 1.00 82.62 771 ALA A C 1
ATOM 6064 O O . ALA A 1 771 ? 5.120 -24.158 19.631 1.00 82.62 771 ALA A O 1
ATOM 6065 N N . TRP A 1 772 ? 7.268 -24.743 19.841 1.00 78.25 772 TRP A N 1
ATOM 6066 C CA . TRP A 1 772 ? 7.119 -25.353 21.171 1.00 78.25 772 TRP A CA 1
ATOM 6067 C C . TRP A 1 772 ? 6.738 -24.344 22.267 1.00 78.25 772 TRP A C 1
ATOM 6069 O O . TRP A 1 772 ? 6.233 -24.752 23.312 1.00 78.25 772 TRP A O 1
ATOM 6079 N N . LEU A 1 773 ? 6.957 -23.043 22.033 1.00 80.06 773 LEU A N 1
ATOM 6080 C CA . LEU A 1 773 ? 6.496 -21.960 22.906 1.00 80.06 773 LEU A CA 1
ATOM 6081 C C . LEU A 1 773 ? 4.965 -21.808 22.881 1.00 80.06 773 LEU A C 1
ATOM 6083 O O . LEU A 1 773 ? 4.377 -21.271 23.820 1.00 80.06 773 LEU A O 1
ATOM 6087 N N . CYS A 1 774 ? 4.313 -22.290 21.821 1.00 86.62 774 CYS A N 1
ATOM 6088 C CA . CYS A 1 774 ? 2.879 -22.166 21.600 1.00 86.62 774 CYS A CA 1
ATOM 6089 C C . CYS A 1 774 ? 2.129 -23.411 22.096 1.00 86.62 774 CYS A C 1
ATOM 6091 O O . CYS A 1 774 ? 2.556 -24.545 21.887 1.00 86.62 774 CYS A O 1
ATOM 6093 N N . GLN A 1 775 ? 0.978 -23.202 22.738 1.00 87.06 775 GLN A N 1
ATOM 6094 C CA . GLN A 1 775 ? 0.084 -24.280 23.177 1.00 87.06 775 GLN A CA 1
ATOM 6095 C C . GLN A 1 775 ? -0.789 -24.799 22.032 1.00 87.06 775 GLN A C 1
ATOM 6097 O O . GLN A 1 775 ? -1.213 -25.948 22.067 1.00 87.06 775 GLN A O 1
ATOM 6102 N N . ALA A 1 776 ? -1.032 -23.977 21.012 1.00 90.44 776 ALA A N 1
ATOM 6103 C CA . ALA A 1 776 ? -1.753 -24.376 19.814 1.00 90.44 776 ALA A CA 1
ATOM 6104 C C . ALA A 1 776 ? -1.126 -23.766 18.560 1.00 90.44 776 ALA A C 1
ATOM 6106 O O . ALA A 1 776 ? -0.589 -22.652 18.593 1.00 90.44 776 ALA A O 1
ATOM 6107 N N . VAL A 1 777 ? -1.245 -24.496 17.454 1.00 93.00 777 VAL A N 1
ATOM 6108 C CA . VAL A 1 777 ? -0.922 -24.011 16.110 1.00 93.00 777 VAL A CA 1
ATOM 6109 C C . VAL A 1 777 ? -2.204 -23.977 15.281 1.00 93.00 777 VAL A C 1
ATOM 6111 O O . VAL A 1 777 ? -3.033 -24.878 15.362 1.00 93.00 777 VAL A O 1
ATOM 6114 N N . VAL A 1 778 ? -2.403 -22.928 14.499 1.00 94.00 778 VAL A N 1
ATOM 6115 C CA . VAL A 1 778 ? -3.621 -22.689 13.729 1.00 94.00 778 VAL A CA 1
ATOM 6116 C C . VAL A 1 778 ? -3.267 -22.557 12.253 1.00 94.00 778 VAL A C 1
ATOM 6118 O O . VAL A 1 778 ? -2.367 -21.799 11.892 1.00 94.00 778 VAL A O 1
ATOM 6121 N N . CYS A 1 779 ? -3.999 -23.278 11.402 1.00 92.31 779 CYS A N 1
ATOM 6122 C CA . CYS A 1 779 ? -3.864 -23.231 9.944 1.00 92.31 779 CYS A CA 1
ATOM 6123 C C . CYS A 1 779 ? -5.225 -23.002 9.282 1.00 92.31 779 CYS A C 1
ATOM 6125 O O . CYS A 1 779 ? -6.259 -23.374 9.837 1.00 92.31 779 CYS A O 1
ATOM 6127 N N . SER A 1 780 ? -5.234 -22.431 8.077 1.00 87.94 780 SER A N 1
ATOM 6128 C CA . SER A 1 780 ? -6.469 -22.176 7.326 1.00 87.94 780 SER A CA 1
ATOM 6129 C C . SER A 1 780 ? -7.007 -23.404 6.580 1.00 87.94 780 SER A C 1
ATOM 6131 O O . SER A 1 780 ? -8.211 -23.483 6.335 1.00 87.94 780 SER A O 1
ATOM 6133 N N . ASP A 1 781 ? -6.168 -24.404 6.282 1.00 89.19 781 ASP A N 1
ATOM 6134 C CA . ASP A 1 781 ? -6.562 -25.600 5.531 1.00 89.19 781 ASP A CA 1
ATOM 6135 C C . ASP A 1 781 ? -6.245 -26.934 6.226 1.00 89.19 781 ASP A C 1
ATOM 6137 O O . ASP A 1 781 ? -5.332 -27.073 7.042 1.00 89.19 781 ASP A O 1
ATOM 6141 N N . ARG A 1 782 ? -7.005 -27.958 5.829 1.00 90.00 782 ARG A N 1
ATOM 6142 C CA . ARG A 1 782 ? -6.969 -29.297 6.420 1.00 90.00 782 ARG A CA 1
ATOM 6143 C C . ARG A 1 782 ? -5.676 -30.071 6.145 1.00 90.00 782 ARG A C 1
ATOM 6145 O O . ARG A 1 782 ? -5.309 -30.914 6.967 1.00 90.00 782 ARG A O 1
ATOM 6152 N N . GLU A 1 783 ? -5.006 -29.846 5.013 1.00 89.94 783 GLU A N 1
ATOM 6153 C CA . GLU A 1 783 ? -3.775 -30.574 4.672 1.00 89.94 783 GLU A CA 1
ATOM 6154 C C . GLU A 1 783 ? -2.647 -30.167 5.621 1.00 89.94 783 GLU A C 1
ATOM 6156 O O . GLU A 1 783 ? -2.022 -31.041 6.226 1.00 89.94 783 GLU A O 1
ATOM 6161 N N . GLN A 1 784 ? -2.455 -28.860 5.825 1.00 92.12 784 GLN A N 1
ATOM 6162 C CA . GLN A 1 784 ? -1.488 -28.353 6.800 1.00 92.12 784 GLN A CA 1
ATOM 6163 C C . GLN A 1 784 ? -1.849 -28.773 8.226 1.00 92.12 784 GLN A C 1
ATOM 6165 O O . GLN A 1 784 ? -0.988 -29.293 8.933 1.00 92.12 784 GLN A O 1
ATOM 6170 N N . THR A 1 785 ? -3.118 -28.653 8.641 1.00 92.69 785 THR A N 1
ATOM 6171 C CA . THR A 1 785 ? -3.538 -29.108 9.979 1.00 92.69 785 THR A CA 1
ATOM 6172 C C . THR A 1 785 ? -3.205 -30.588 10.202 1.00 92.69 785 THR A C 1
ATOM 6174 O O . THR A 1 785 ? -2.665 -30.946 11.246 1.00 92.69 785 THR A O 1
ATOM 6177 N N . THR A 1 786 ? -3.457 -31.449 9.210 1.00 92.50 786 THR A N 1
ATOM 6178 C CA . THR A 1 786 ? -3.153 -32.887 9.304 1.00 92.50 786 THR A CA 1
ATOM 6179 C C . THR A 1 786 ? -1.644 -33.142 9.359 1.00 92.50 786 THR A C 1
ATOM 6181 O O . THR A 1 786 ? -1.196 -33.949 10.173 1.00 92.50 786 THR A O 1
ATOM 6184 N N . LEU A 1 787 ? -0.851 -32.446 8.534 1.00 90.94 787 LEU A N 1
ATOM 6185 C CA . LEU A 1 787 ? 0.612 -32.532 8.559 1.00 90.94 787 LEU A CA 1
ATOM 6186 C C . LEU A 1 787 ? 1.155 -32.173 9.948 1.00 90.94 787 LEU A C 1
ATOM 6188 O O . LEU A 1 787 ? 1.943 -32.922 10.518 1.00 90.94 787 LEU A O 1
ATOM 6192 N N . LEU A 1 788 ? 0.696 -31.068 10.532 1.00 91.38 788 LEU A N 1
ATOM 6193 C CA . LEU A 1 788 ? 1.152 -30.627 11.848 1.00 91.38 788 LEU A CA 1
ATOM 6194 C C . LEU A 1 788 ? 0.740 -31.584 12.973 1.00 91.38 788 LEU A C 1
ATOM 6196 O O . LEU A 1 788 ? 1.553 -31.869 13.853 1.00 91.38 788 LEU A O 1
ATOM 6200 N N . GLN A 1 789 ? -0.470 -32.147 12.915 1.00 89.00 789 GLN A N 1
ATOM 6201 C CA . GLN A 1 789 ? -0.908 -33.188 13.853 1.00 89.00 789 GLN A CA 1
ATOM 6202 C C . GLN A 1 789 ? -0.033 -34.446 13.754 1.00 89.00 789 GLN A C 1
ATOM 6204 O O . GLN A 1 789 ? 0.370 -34.999 14.776 1.00 89.00 789 GLN A O 1
ATOM 6209 N N . GLN A 1 790 ? 0.337 -34.868 12.540 1.00 86.94 790 GLN A N 1
ATOM 6210 C CA . GLN A 1 790 ? 1.263 -35.990 12.324 1.00 86.94 790 GLN A CA 1
ATOM 6211 C C . GLN A 1 790 ? 2.674 -35.704 12.859 1.00 86.94 790 GLN A C 1
ATOM 6213 O O . GLN A 1 790 ? 3.379 -36.626 13.270 1.00 86.94 790 GLN A O 1
ATOM 6218 N N . LEU A 1 791 ? 3.088 -34.435 12.880 1.00 83.44 791 LEU A N 1
ATOM 6219 C CA . LEU A 1 791 ? 4.356 -34.000 13.466 1.00 83.44 791 LEU A CA 1
ATOM 6220 C C . LEU A 1 791 ? 4.294 -33.825 14.995 1.00 83.44 791 LEU A C 1
ATOM 6222 O O . LEU A 1 791 ? 5.342 -33.609 15.603 1.00 83.44 791 LEU A O 1
ATOM 6226 N N . GLY A 1 792 ? 3.116 -33.977 15.614 1.00 80.31 792 GLY A N 1
ATOM 6227 C CA . GLY A 1 792 ? 2.915 -33.925 17.067 1.00 80.31 792 GLY A CA 1
ATOM 6228 C C . GLY A 1 792 ? 2.511 -32.554 17.625 1.00 80.31 792 GLY A C 1
ATOM 6229 O O . GLY A 1 792 ? 2.552 -32.352 18.842 1.00 80.31 792 GLY A O 1
ATOM 6230 N N . TYR A 1 793 ? 2.131 -31.599 16.774 1.00 84.38 793 TYR A N 1
ATOM 6231 C CA . TYR A 1 793 ? 1.620 -30.298 17.213 1.00 84.38 793 TYR A CA 1
ATOM 6232 C C . TYR A 1 793 ? 0.118 -30.364 17.521 1.00 84.38 793 TYR A C 1
ATOM 6234 O O . TYR A 1 793 ? -0.634 -31.048 16.824 1.00 84.38 793 TYR A O 1
ATOM 6242 N N . ASP A 1 794 ? -0.331 -29.599 18.523 1.00 85.62 794 ASP A N 1
ATOM 6243 C CA . ASP A 1 794 ? -1.761 -29.379 18.785 1.00 85.62 794 ASP A CA 1
ATOM 6244 C C . ASP A 1 794 ? -2.294 -28.385 17.748 1.00 85.62 794 ASP A C 1
ATOM 6246 O O . ASP A 1 794 ? -2.400 -27.182 17.999 1.00 85.62 794 ASP A O 1
ATOM 6250 N N . ALA A 1 795 ? -2.527 -28.889 16.535 1.00 90.94 795 ALA A N 1
ATOM 6251 C CA . ALA A 1 795 ? -2.916 -28.075 15.397 1.00 90.94 795 ALA A CA 1
ATOM 6252 C C . ALA A 1 795 ? -4.431 -28.083 15.159 1.00 90.94 795 ALA A C 1
ATOM 6254 O O . ALA A 1 795 ? -5.071 -29.140 15.149 1.00 90.94 795 ALA A O 1
ATOM 6255 N N . PHE A 1 796 ? -4.982 -26.897 14.902 1.00 93.12 796 PHE A N 1
ATOM 6256 C CA . PHE A 1 796 ? -6.400 -26.652 14.656 1.00 93.12 796 PHE A CA 1
ATOM 6257 C C . PHE A 1 796 ? -6.609 -26.000 13.291 1.00 93.12 796 PHE A C 1
ATOM 6259 O O . PHE A 1 796 ? -5.789 -25.205 12.828 1.00 93.12 796 PHE A O 1
ATOM 6266 N N . GLN A 1 797 ? -7.732 -26.326 12.656 1.00 92.25 797 GLN A N 1
ATOM 6267 C CA . GLN A 1 797 ? -8.171 -25.645 11.445 1.00 92.25 797 GLN A CA 1
ATOM 6268 C C . GLN A 1 797 ? -9.023 -24.426 11.827 1.00 92.25 797 GLN A C 1
ATOM 6270 O O . GLN A 1 797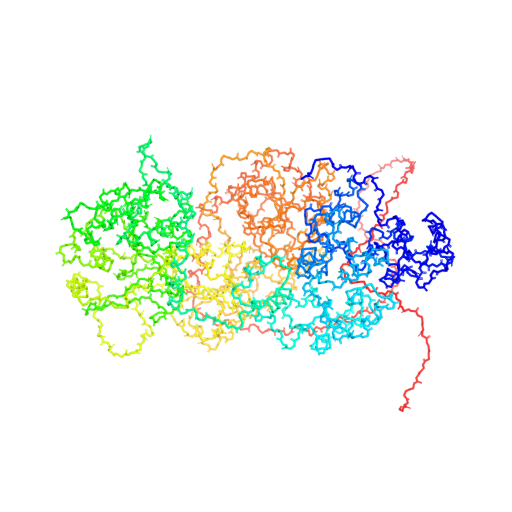 ? -9.982 -24.561 12.590 1.00 92.25 797 GLN A O 1
ATOM 6275 N N . LEU A 1 798 ? -8.691 -23.258 11.279 1.00 90.69 798 LEU A N 1
ATOM 6276 C CA . LEU A 1 798 ? -9.455 -22.020 11.417 1.00 90.69 798 LEU A CA 1
ATOM 6277 C C . LEU A 1 798 ? -9.612 -21.351 10.047 1.00 90.69 798 LEU A C 1
ATOM 6279 O O . LEU A 1 798 ? -8.695 -20.688 9.555 1.00 90.69 798 LEU A O 1
ATOM 6283 N N . GLU A 1 799 ? -10.788 -21.521 9.448 1.00 87.38 799 GLU A N 1
ATOM 6284 C CA . GLU A 1 799 ? -11.100 -20.996 8.113 1.00 87.38 799 GLU A CA 1
ATOM 6285 C C . GLU A 1 799 ? -11.204 -19.452 8.099 1.00 87.38 799 GLU A C 1
ATOM 6287 O O . GLU A 1 799 ? -11.214 -18.780 9.142 1.00 87.38 799 GLU A O 1
ATOM 6292 N N . ASP A 1 800 ? -11.240 -18.863 6.900 1.00 83.88 800 ASP A N 1
ATOM 6293 C CA . ASP A 1 800 ? -11.503 -17.431 6.714 1.00 83.88 800 ASP A CA 1
ATOM 6294 C C . ASP A 1 800 ? -13.000 -17.087 6.889 1.00 83.88 800 ASP A C 1
ATOM 6296 O O . ASP A 1 800 ? -13.895 -17.904 6.659 1.00 83.88 800 ASP A O 1
ATOM 6300 N N . VAL A 1 801 ? -13.274 -15.852 7.315 1.00 76.94 801 VAL A N 1
ATOM 6301 C CA . VAL A 1 801 ? -14.610 -15.313 7.583 1.00 76.94 801 VAL A CA 1
ATOM 6302 C C . VAL A 1 801 ? -15.124 -14.584 6.333 1.00 76.94 801 VAL A C 1
ATOM 6304 O O . VAL A 1 801 ? -14.521 -13.582 5.924 1.00 76.94 801 VAL A O 1
ATOM 6307 N N . PRO A 1 802 ? -16.261 -15.007 5.742 1.00 79.75 802 PRO A N 1
ATOM 6308 C CA . PRO A 1 802 ? -16.917 -14.244 4.683 1.00 79.75 802 PRO A CA 1
ATOM 6309 C C . PRO A 1 802 ? -17.308 -12.827 5.151 1.00 79.75 802 PRO A C 1
ATOM 6311 O O . PRO A 1 802 ? -17.668 -12.654 6.317 1.00 79.75 802 PRO A O 1
ATOM 6314 N N . PRO A 1 803 ? -17.267 -11.801 4.282 1.00 73.69 803 PRO A N 1
ATOM 6315 C CA . PRO A 1 803 ? -17.604 -10.424 4.652 1.00 73.69 803 PRO A CA 1
ATOM 6316 C C . PRO A 1 803 ? -19.033 -10.261 5.227 1.00 73.69 803 PRO A C 1
ATOM 6318 O O . PRO A 1 803 ? -19.986 -10.932 4.821 1.00 73.69 803 PRO A O 1
ATOM 6321 N N . GLU A 1 804 ? -19.182 -9.351 6.203 1.00 60.75 804 GLU A N 1
ATOM 6322 C CA . GLU A 1 804 ? -20.440 -9.110 6.937 1.00 60.75 804 GLU A CA 1
ATOM 6323 C C . GLU A 1 804 ? -21.519 -8.431 6.089 1.00 60.75 804 GLU A C 1
ATOM 6325 O O . GLU A 1 804 ? -22.696 -8.784 6.193 1.00 60.75 804 GLU A O 1
ATOM 6330 N N . THR A 1 805 ? -21.142 -7.490 5.231 1.00 55.12 805 THR A N 1
ATOM 6331 C CA . THR A 1 805 ? -22.046 -6.870 4.265 1.00 55.12 805 THR A CA 1
ATOM 6332 C C . THR A 1 805 ? -22.264 -7.840 3.111 1.00 55.12 805 THR A C 1
ATOM 6334 O O . THR A 1 805 ? -21.321 -8.203 2.408 1.00 55.12 805 THR A O 1
ATOM 6337 N N . GLU A 1 806 ? -23.512 -8.263 2.889 1.00 49.75 806 GLU A N 1
ATOM 6338 C CA . GLU A 1 806 ? -23.876 -8.693 1.539 1.00 49.75 806 GLU A CA 1
ATOM 6339 C C . GLU A 1 806 ? -23.611 -7.487 0.637 1.00 49.75 806 GLU A C 1
ATOM 6341 O O . GLU A 1 806 ? -24.063 -6.385 0.958 1.00 49.75 806 GLU A O 1
ATOM 6346 N N . VAL A 1 807 ? -22.822 -7.667 -0.428 1.00 46.72 807 VAL A N 1
ATOM 6347 C CA . VAL A 1 807 ? -22.671 -6.642 -1.467 1.00 46.72 807 VAL A CA 1
ATOM 6348 C C . VAL A 1 807 ? -24.085 -6.209 -1.824 1.00 46.72 807 VAL A C 1
ATOM 6350 O O . VAL A 1 807 ? -24.887 -7.040 -2.261 1.00 46.72 807 VAL A O 1
ATOM 6353 N N . SER A 1 808 ? -24.409 -4.953 -1.508 1.00 35.78 808 SER A N 1
ATOM 6354 C CA . SER A 1 808 ? -25.772 -4.443 -1.607 1.00 35.78 808 SER A CA 1
ATOM 6355 C C . SER A 1 808 ? -26.291 -4.764 -3.008 1.00 35.78 808 SER A C 1
ATOM 6357 O O . SER A 1 808 ? -25.540 -4.568 -3.971 1.00 35.78 808 SER A O 1
ATOM 6359 N N . PRO A 1 809 ? -27.524 -5.278 -3.163 1.00 37.06 809 PRO A N 1
ATOM 6360 C CA . PRO A 1 809 ? -28.086 -5.588 -4.464 1.00 37.06 809 PRO A CA 1
ATOM 6361 C C . PRO A 1 809 ? -28.449 -4.279 -5.178 1.00 37.06 809 PRO A C 1
ATOM 6363 O O . PRO A 1 809 ? -29.612 -3.993 -5.450 1.00 37.06 809 PRO A O 1
ATOM 6366 N N . ALA A 1 810 ? -27.447 -3.470 -5.528 1.00 38.38 810 ALA A N 1
ATOM 6367 C CA . ALA A 1 810 ? -27.516 -2.728 -6.771 1.00 38.38 810 ALA A CA 1
ATOM 6368 C C . ALA A 1 810 ? -27.838 -3.777 -7.841 1.00 38.38 810 ALA A C 1
ATOM 6370 O O . ALA A 1 810 ? -27.207 -4.836 -7.844 1.00 38.38 810 ALA A O 1
ATOM 6371 N N . GLN A 1 811 ? -28.893 -3.536 -8.628 1.00 46.78 811 GLN A N 1
ATOM 6372 C CA . GLN A 1 811 ? -29.481 -4.489 -9.577 1.00 46.78 811 GLN A CA 1
ATOM 6373 C C . GLN A 1 811 ? -28.433 -5.470 -10.120 1.00 46.78 811 GLN A C 1
ATOM 6375 O O . GLN A 1 811 ? -27.418 -5.004 -10.646 1.00 46.78 811 GLN A O 1
ATOM 6380 N N . PRO A 1 812 ? -28.623 -6.797 -9.974 1.00 54.47 812 PRO A N 1
ATOM 6381 C CA . PRO A 1 812 ? -27.630 -7.758 -10.419 1.00 54.47 812 PRO A CA 1
ATOM 6382 C C . PRO A 1 812 ? -27.326 -7.488 -11.890 1.00 54.47 812 PRO A C 1
ATOM 6384 O O . PRO A 1 812 ? -28.182 -7.676 -12.751 1.00 54.47 812 PRO A O 1
ATOM 6387 N N . VAL A 1 813 ? -26.110 -7.008 -12.161 1.00 64.12 813 VAL A N 1
ATOM 6388 C CA . VAL A 1 813 ? -25.610 -6.832 -13.525 1.00 64.12 813 VAL A CA 1
ATOM 6389 C C . VAL A 1 813 ? -25.778 -8.191 -14.211 1.00 64.12 813 VAL A C 1
ATOM 6391 O O . VAL A 1 813 ? -25.411 -9.211 -13.623 1.00 64.12 813 VAL A O 1
ATOM 6394 N N . GLY A 1 814 ? -26.427 -8.249 -15.373 1.00 69.25 814 GLY A N 1
ATOM 6395 C CA . GLY A 1 814 ? -26.648 -9.507 -16.097 1.00 69.25 814 GLY A CA 1
ATOM 6396 C C . GLY A 1 814 ? -25.335 -10.092 -16.624 1.00 69.25 814 GLY A C 1
ATOM 6397 O O . GLY A 1 814 ? -24.335 -9.380 -16.713 1.00 69.25 814 GLY A O 1
ATOM 6398 N N . TRP A 1 815 ? -25.320 -11.379 -16.983 1.00 86.94 815 TRP A N 1
ATOM 6399 C CA . TRP A 1 815 ? -24.152 -12.030 -17.599 1.00 86.94 815 TRP A CA 1
ATOM 6400 C C . TRP A 1 815 ? -23.648 -11.266 -18.836 1.00 86.94 815 TRP A C 1
ATOM 6402 O O . TRP A 1 815 ? -22.444 -11.067 -18.992 1.00 86.94 815 TRP A O 1
ATOM 6412 N N . GLU A 1 816 ? -24.573 -10.745 -19.648 1.00 84.75 816 GLU A N 1
ATOM 6413 C CA . GLU A 1 816 ? -24.273 -9.979 -20.865 1.00 84.75 816 GLU A CA 1
ATOM 6414 C C . GLU A 1 816 ? -23.469 -8.699 -20.603 1.00 84.75 816 GLU A C 1
ATOM 6416 O O . GLU A 1 816 ? -22.592 -8.351 -21.389 1.00 84.75 816 GLU A O 1
ATOM 6421 N N . ALA A 1 817 ? -23.726 -8.018 -19.484 1.00 84.62 817 ALA A N 1
ATOM 6422 C CA . ALA A 1 817 ? -23.084 -6.749 -19.144 1.00 84.62 817 ALA A CA 1
ATOM 6423 C C . ALA A 1 817 ? -21.703 -6.920 -18.478 1.00 84.62 817 ALA A C 1
ATOM 6425 O O . ALA A 1 817 ? -21.042 -5.926 -18.179 1.00 84.62 817 ALA A O 1
ATOM 6426 N N . ARG A 1 818 ? -21.259 -8.165 -18.243 1.00 88.25 818 ARG A N 1
ATOM 6427 C CA . ARG A 1 818 ? -19.937 -8.473 -17.683 1.00 88.25 818 ARG A CA 1
ATOM 6428 C C . ARG A 1 818 ? -18.945 -8.849 -18.768 1.00 88.25 818 ARG A C 1
ATOM 6430 O O . ARG A 1 818 ? -19.252 -9.703 -19.593 1.00 88.25 818 ARG A O 1
ATOM 6437 N N . ASP A 1 819 ? -17.731 -8.319 -18.708 1.00 86.25 819 ASP A N 1
ATOM 6438 C CA . ASP A 1 819 ? -16.630 -8.712 -19.593 1.00 86.25 819 ASP A CA 1
ATOM 6439 C C . ASP A 1 819 ? -15.284 -8.606 -18.867 1.00 86.25 819 ASP A C 1
ATOM 6441 O O . ASP A 1 819 ? -15.109 -7.780 -17.970 1.00 86.25 819 ASP A O 1
ATOM 6445 N N . GLY A 1 820 ? -14.331 -9.453 -19.249 1.00 88.31 820 GLY A N 1
ATOM 6446 C CA . GLY A 1 820 ? -12.992 -9.491 -18.662 1.00 88.31 820 GLY A CA 1
ATOM 6447 C C . GLY A 1 820 ? -12.786 -10.529 -17.557 1.00 88.31 820 GLY A C 1
ATOM 6448 O O . GLY A 1 820 ? -13.726 -11.135 -17.027 1.00 88.31 820 GLY A O 1
ATOM 6449 N N . LEU A 1 821 ? -11.514 -10.762 -17.249 1.00 90.88 821 LEU A N 1
ATOM 6450 C CA . LEU A 1 821 ? -11.018 -11.674 -16.223 1.00 90.88 821 LEU A CA 1
ATOM 6451 C C . LEU A 1 821 ? -10.481 -10.870 -15.040 1.00 90.88 821 LEU A C 1
ATOM 6453 O O . LEU A 1 821 ? -9.785 -9.882 -15.244 1.00 90.88 821 LEU A O 1
ATOM 6457 N N . LEU A 1 822 ? -10.755 -11.314 -13.817 1.00 89.69 822 LEU A N 1
ATOM 6458 C CA . LEU A 1 822 ? -10.186 -10.731 -12.603 1.00 89.69 822 LEU A CA 1
ATOM 6459 C C . LEU A 1 822 ? -9.157 -11.684 -11.996 1.00 89.69 822 LEU A C 1
ATOM 6461 O O . LEU A 1 822 ? -9.519 -12.750 -11.505 1.00 89.69 822 LEU A O 1
ATOM 6465 N N . PHE A 1 823 ? -7.884 -11.305 -12.009 1.00 90.25 823 PHE A N 1
ATOM 6466 C CA . PHE A 1 823 ? -6.818 -12.008 -11.307 1.00 90.25 823 PHE A CA 1
ATOM 6467 C C . PHE A 1 823 ? -6.873 -11.686 -9.811 1.00 90.25 823 PHE A C 1
ATOM 6469 O O . PHE A 1 823 ? -6.776 -10.521 -9.420 1.00 90.25 823 PHE A O 1
ATOM 6476 N N . ALA A 1 824 ? -7.062 -12.721 -8.988 1.00 87.38 824 ALA A N 1
ATOM 6477 C CA . ALA A 1 824 ? -7.386 -12.577 -7.566 1.00 87.38 824 ALA A CA 1
ATOM 6478 C C . ALA A 1 824 ? -6.231 -12.881 -6.596 1.00 87.38 824 ALA A C 1
ATOM 6480 O O . ALA A 1 824 ? -6.414 -12.747 -5.392 1.00 87.38 824 ALA A O 1
ATOM 6481 N N . LEU A 1 825 ? -5.053 -13.296 -7.073 1.00 88.88 825 LEU A N 1
ATOM 6482 C CA . LEU A 1 825 ? -3.929 -13.630 -6.187 1.00 88.88 825 LEU A CA 1
ATOM 6483 C C . LEU A 1 825 ? -3.079 -12.380 -5.907 1.00 88.88 825 LEU A C 1
ATOM 6485 O O . LEU A 1 825 ? -2.695 -11.708 -6.864 1.00 88.88 825 LEU A O 1
ATOM 6489 N N . PRO A 1 826 ? -2.793 -12.012 -4.647 1.00 85.38 826 PRO A N 1
ATOM 6490 C CA . PRO A 1 826 ? -1.950 -10.855 -4.347 1.00 85.38 826 PRO A CA 1
ATOM 6491 C C . PRO A 1 826 ? -0.490 -11.099 -4.750 1.00 85.38 826 PRO A C 1
ATOM 6493 O O . PRO A 1 826 ? -0.005 -12.228 -4.701 1.00 85.38 826 PRO A O 1
ATOM 6496 N N . VAL A 1 827 ? 0.205 -10.027 -5.137 1.00 83.88 827 VAL A N 1
ATOM 6497 C CA . VAL A 1 827 ? 1.625 -10.027 -5.516 1.00 83.88 827 VAL A CA 1
ATOM 6498 C C . VAL A 1 827 ? 2.371 -9.049 -4.613 1.00 83.88 827 VAL A C 1
ATOM 6500 O O . VAL A 1 827 ? 2.332 -7.829 -4.803 1.00 83.88 827 VAL A O 1
ATOM 6503 N N . HIS A 1 828 ? 3.038 -9.582 -3.596 1.00 79.00 828 HIS A N 1
ATOM 6504 C CA . HIS A 1 828 ? 3.774 -8.800 -2.610 1.00 79.00 828 HIS A CA 1
ATOM 6505 C C . HIS A 1 828 ? 5.228 -8.579 -3.023 1.00 79.00 828 HIS A C 1
ATOM 6507 O O . HIS A 1 828 ? 5.767 -7.499 -2.762 1.00 79.00 828 HIS A O 1
ATOM 6513 N N . GLU A 1 829 ? 5.852 -9.578 -3.648 1.00 79.94 829 GLU A N 1
ATOM 6514 C CA . GLU A 1 829 ? 7.271 -9.583 -4.006 1.00 79.94 829 GLU A CA 1
ATOM 6515 C C . GLU A 1 829 ? 7.513 -10.326 -5.328 1.00 79.94 829 GLU A C 1
ATOM 6517 O O . GLU A 1 829 ? 6.772 -11.228 -5.722 1.00 79.94 829 GLU A O 1
ATOM 6522 N N . ALA A 1 830 ? 8.582 -9.957 -6.034 1.00 77.50 830 ALA A N 1
ATOM 6523 C CA . ALA A 1 830 ? 8.947 -10.637 -7.267 1.00 77.50 830 ALA A CA 1
ATOM 6524 C C . ALA A 1 830 ? 9.357 -12.088 -6.967 1.00 77.50 830 ALA A C 1
ATOM 6526 O O . ALA A 1 830 ? 10.348 -12.342 -6.293 1.00 77.50 830 ALA A O 1
ATOM 6527 N N . GLY A 1 831 ? 8.597 -13.037 -7.512 1.00 81.44 831 GLY A N 1
ATOM 6528 C CA . GLY A 1 831 ? 8.879 -14.473 -7.415 1.00 81.44 831 GLY A CA 1
ATOM 6529 C C . GLY A 1 831 ? 8.049 -15.201 -6.359 1.00 81.44 831 GLY A C 1
ATOM 6530 O O . GLY A 1 831 ? 8.144 -16.427 -6.268 1.00 81.44 831 GLY A O 1
ATOM 6531 N N . ASP A 1 832 ? 7.205 -14.482 -5.615 1.00 86.94 832 ASP A N 1
ATOM 6532 C CA . ASP A 1 832 ? 6.234 -15.091 -4.708 1.00 86.94 832 ASP A CA 1
ATOM 6533 C C . ASP A 1 832 ? 5.192 -15.956 -5.451 1.00 86.94 832 ASP A C 1
ATOM 6535 O O . ASP A 1 832 ? 5.155 -16.028 -6.685 1.00 86.94 832 ASP A O 1
ATOM 6539 N N . ALA A 1 833 ? 4.349 -16.660 -4.692 1.00 89.50 833 ALA A N 1
ATOM 6540 C CA . ALA A 1 833 ? 3.344 -17.564 -5.247 1.00 89.50 833 ALA A CA 1
ATOM 6541 C C . ALA A 1 833 ? 2.325 -16.868 -6.173 1.00 89.50 833 ALA A C 1
ATOM 6543 O O . ALA A 1 833 ? 1.847 -17.481 -7.131 1.00 89.50 833 ALA A O 1
ATOM 6544 N N . GLY A 1 834 ? 1.991 -15.600 -5.907 1.00 89.31 834 GLY A N 1
ATOM 6545 C CA . GLY A 1 834 ? 1.085 -14.815 -6.744 1.00 89.31 834 GLY A CA 1
ATOM 6546 C C . GLY A 1 834 ? 1.737 -14.404 -8.062 1.00 89.31 834 GLY A C 1
ATOM 6547 O O . GLY A 1 834 ? 1.131 -14.563 -9.123 1.00 89.31 834 GLY A O 1
ATOM 6548 N N . HIS A 1 835 ? 2.990 -13.945 -8.016 1.00 88.38 835 HIS A N 1
ATOM 6549 C CA . HIS A 1 835 ? 3.778 -13.608 -9.199 1.00 88.38 835 HIS A CA 1
ATOM 6550 C C . HIS A 1 835 ? 4.003 -14.832 -10.091 1.00 88.38 835 HIS A C 1
ATOM 6552 O O . HIS A 1 835 ? 3.853 -14.753 -11.309 1.00 88.38 835 HIS A O 1
ATOM 6558 N N . ASP A 1 836 ? 4.312 -15.979 -9.487 1.00 91.19 836 ASP A N 1
ATOM 6559 C CA . ASP A 1 836 ? 4.458 -17.260 -10.175 1.00 91.19 836 ASP A CA 1
ATOM 6560 C C . ASP A 1 836 ? 3.179 -17.655 -10.940 1.00 91.19 836 ASP A C 1
ATOM 6562 O O . ASP A 1 836 ? 3.237 -17.986 -12.128 1.00 91.19 836 ASP A O 1
ATOM 6566 N N . ALA A 1 837 ? 2.020 -17.538 -10.286 1.00 92.00 837 ALA A N 1
ATOM 6567 C CA . ALA A 1 837 ? 0.719 -17.829 -10.879 1.00 92.00 837 ALA A CA 1
ATOM 6568 C C . ALA A 1 837 ? 0.367 -16.871 -12.029 1.00 92.00 837 ALA A C 1
ATOM 6570 O O . ALA A 1 837 ? -0.142 -17.308 -13.065 1.00 92.00 837 ALA A O 1
ATOM 6571 N N . LEU A 1 838 ? 0.661 -15.575 -11.869 1.00 89.50 838 LEU A N 1
ATOM 6572 C CA . LEU A 1 838 ? 0.480 -14.580 -12.927 1.00 89.50 838 LEU A CA 1
ATOM 6573 C C . LEU A 1 838 ? 1.358 -14.916 -14.136 1.00 89.50 838 LEU A C 1
ATOM 6575 O O . LEU A 1 838 ? 0.867 -14.933 -15.265 1.00 89.50 838 LEU A O 1
ATOM 6579 N N . ASN A 1 839 ? 2.630 -15.238 -13.899 1.00 88.00 839 ASN A N 1
ATOM 6580 C CA . ASN A 1 839 ? 3.575 -15.568 -14.956 1.00 88.00 839 ASN A CA 1
ATOM 6581 C C . ASN A 1 839 ? 3.131 -16.798 -15.755 1.00 88.00 839 ASN A C 1
ATOM 6583 O O . ASN A 1 839 ? 3.066 -16.749 -16.983 1.00 88.00 839 ASN A O 1
ATOM 6587 N N . TRP A 1 840 ? 2.764 -17.878 -15.061 1.00 91.50 840 TRP A N 1
ATOM 6588 C CA . TRP A 1 840 ? 2.270 -19.094 -15.704 1.00 91.50 840 TRP A CA 1
ATOM 6589 C C . TRP A 1 840 ? 0.986 -18.840 -16.503 1.00 91.50 840 TRP A C 1
ATOM 6591 O O . TRP A 1 840 ? 0.894 -19.255 -17.654 1.00 91.50 840 TRP A O 1
ATOM 6601 N N . PHE A 1 841 ? 0.024 -18.093 -15.953 1.00 92.69 841 PHE A N 1
ATOM 6602 C CA . PHE A 1 841 ? -1.205 -17.756 -16.671 1.00 92.69 841 PHE A CA 1
ATOM 6603 C C . PHE A 1 841 ? -0.934 -16.984 -17.967 1.00 92.69 841 PHE A C 1
ATOM 6605 O O . PHE A 1 841 ? -1.483 -17.324 -19.018 1.00 92.69 841 PHE A O 1
ATOM 6612 N N . CYS A 1 842 ? -0.074 -15.966 -17.910 1.00 87.81 842 CYS A N 1
ATOM 6613 C CA . CYS A 1 842 ? 0.253 -15.154 -19.080 1.00 87.81 842 CYS A CA 1
ATOM 6614 C C . CYS A 1 842 ? 0.973 -15.963 -20.166 1.00 87.81 842 CYS A C 1
ATOM 6616 O O . CYS A 1 842 ? 0.718 -15.749 -21.349 1.00 87.81 842 CYS A O 1
ATOM 6618 N N . LEU A 1 843 ? 1.863 -16.878 -19.772 1.00 87.12 843 LEU A N 1
ATOM 6619 C CA . LEU A 1 843 ? 2.680 -17.662 -20.700 1.00 87.12 843 LEU A CA 1
ATOM 6620 C C . LEU A 1 843 ? 1.941 -18.871 -21.281 1.00 87.12 843 LEU A C 1
ATOM 6622 O O . LEU A 1 843 ? 2.048 -19.120 -22.477 1.00 87.12 843 LEU A O 1
ATOM 6626 N N . GLU A 1 844 ? 1.187 -19.597 -20.457 1.00 90.19 844 GLU A N 1
ATOM 6627 C CA . GLU A 1 844 ? 0.653 -20.917 -20.812 1.00 90.19 844 GLU A CA 1
ATOM 6628 C C . GLU A 1 844 ? -0.862 -20.915 -21.052 1.00 90.19 844 GLU A C 1
ATOM 6630 O O . GLU A 1 844 ? -1.362 -21.766 -21.777 1.00 90.19 844 GLU A O 1
ATOM 6635 N N . VAL A 1 845 ? -1.630 -19.988 -20.467 1.00 92.62 845 VAL A N 1
ATOM 6636 C CA . VAL A 1 845 ? -3.109 -20.015 -20.533 1.00 92.62 845 VAL A CA 1
ATOM 6637 C C . VAL A 1 845 ? -3.653 -18.968 -21.501 1.00 92.62 845 VAL A C 1
ATOM 6639 O O . VAL A 1 845 ? -4.466 -19.273 -22.379 1.00 92.62 845 VAL A O 1
ATOM 6642 N N . LEU A 1 846 ? -3.211 -17.720 -21.342 1.00 89.12 846 LEU A N 1
ATOM 6643 C CA . LEU A 1 846 ? -3.721 -16.570 -22.083 1.00 89.12 846 LEU A CA 1
ATOM 6644 C C . LEU A 1 846 ? -3.619 -16.721 -23.619 1.00 89.12 846 LEU A C 1
ATOM 6646 O O . LEU A 1 846 ? -4.610 -16.400 -24.285 1.00 89.12 846 LEU A O 1
ATOM 6650 N N . PRO A 1 847 ? -2.531 -17.275 -24.203 1.00 87.75 847 PRO A N 1
ATOM 6651 C CA . PRO A 1 847 ? -2.434 -17.462 -25.653 1.00 87.75 847 PRO A CA 1
ATOM 6652 C C . PRO A 1 847 ? -3.527 -18.377 -26.226 1.00 87.75 847 PRO A C 1
ATOM 6654 O O . PRO A 1 847 ? -4.087 -18.101 -27.289 1.00 87.75 847 PRO A O 1
ATOM 6657 N N . HIS A 1 848 ? -3.890 -19.450 -25.513 1.00 90.06 848 HIS A N 1
ATOM 6658 C CA . HIS A 1 848 ? -4.967 -20.350 -25.937 1.00 90.06 848 HIS A CA 1
ATOM 6659 C C . HIS A 1 848 ? -6.337 -19.671 -25.874 1.00 90.06 848 HIS A C 1
ATOM 6661 O O . HIS A 1 848 ? -7.170 -19.859 -26.762 1.00 90.06 848 HIS A O 1
ATOM 6667 N N . LEU A 1 849 ? -6.557 -18.855 -24.845 1.00 88.56 849 LEU A N 1
ATOM 6668 C CA . LEU A 1 849 ? -7.795 -18.110 -24.632 1.00 88.56 849 LEU A CA 1
ATOM 6669 C C . LEU A 1 849 ? -8.046 -17.097 -25.758 1.00 88.56 849 LEU A C 1
ATOM 6671 O O . LEU A 1 849 ? -9.133 -17.066 -26.339 1.00 88.56 849 LEU A O 1
ATOM 6675 N N . GLN A 1 850 ? -7.014 -16.325 -26.110 1.00 83.56 850 GLN A N 1
ATOM 6676 C CA . GLN A 1 850 ? -7.058 -15.343 -27.197 1.00 83.56 850 GLN A CA 1
ATOM 6677 C C . GLN A 1 850 ? -7.296 -16.012 -28.557 1.00 83.56 850 GLN A C 1
ATOM 6679 O O . GLN A 1 850 ? -8.104 -15.525 -29.349 1.00 83.56 850 GLN A O 1
ATOM 6684 N N . LYS A 1 851 ? -6.659 -17.167 -28.804 1.00 85.94 851 LYS A N 1
ATOM 6685 C CA . LYS A 1 851 ? -6.842 -17.938 -30.043 1.00 85.94 851 LYS A CA 1
ATOM 6686 C C . LYS A 1 851 ? -8.297 -18.367 -30.259 1.00 85.94 851 LYS A C 1
ATOM 6688 O O . LYS A 1 851 ? -8.768 -18.326 -31.390 1.00 85.94 851 LYS A O 1
ATOM 6693 N N . VAL A 1 852 ? -9.005 -18.781 -29.204 1.00 85.94 852 VAL A N 1
ATOM 6694 C CA . VAL A 1 852 ? -10.386 -19.288 -29.325 1.00 85.94 852 VAL A CA 1
ATOM 6695 C C . VAL A 1 852 ? -11.421 -18.165 -29.378 1.00 85.94 852 VAL A C 1
ATOM 6697 O O . VAL A 1 852 ? -12.376 -18.261 -30.143 1.00 85.94 852 VAL A O 1
ATOM 6700 N N . LEU A 1 853 ? -11.258 -17.099 -28.589 1.00 81.94 853 LEU A N 1
ATOM 6701 C CA . LEU A 1 853 ? -12.235 -16.003 -28.567 1.00 81.94 853 LEU A CA 1
ATOM 6702 C C . LEU A 1 853 ? -12.124 -15.063 -29.771 1.00 81.94 853 LEU A C 1
ATOM 6704 O O . LEU A 1 853 ? -13.044 -14.281 -30.003 1.00 81.94 853 LEU A O 1
ATOM 6708 N N . GLY A 1 854 ? -11.011 -15.102 -30.511 1.00 76.56 854 GLY A N 1
ATOM 6709 C CA . GLY A 1 854 ? -10.783 -14.237 -31.674 1.00 76.56 854 GLY A CA 1
ATOM 6710 C C . GLY A 1 854 ? -10.704 -12.743 -31.333 1.00 76.56 854 GLY A C 1
ATOM 6711 O O . GLY A 1 854 ? -10.711 -11.906 -32.232 1.00 76.56 854 GLY A O 1
ATOM 6712 N N . ARG A 1 855 ? -10.641 -12.401 -30.040 1.00 77.44 855 ARG A N 1
ATOM 6713 C CA . ARG A 1 855 ? -10.499 -11.046 -29.500 1.00 77.44 855 ARG A CA 1
ATOM 6714 C C . ARG A 1 855 ? -9.650 -11.070 -28.235 1.00 77.44 855 ARG A C 1
ATOM 6716 O O . ARG A 1 855 ? -9.572 -12.088 -27.546 1.00 77.44 855 ARG A O 1
ATOM 6723 N N . GLU A 1 856 ? -9.065 -9.928 -27.902 1.00 72.88 856 GLU A N 1
ATOM 6724 C CA . GLU A 1 856 ? -8.364 -9.741 -26.633 1.00 72.88 856 GLU A CA 1
ATOM 6725 C C . GLU A 1 856 ? -9.389 -9.597 -25.494 1.00 72.88 856 GLU A C 1
ATOM 6727 O O . GLU A 1 856 ? -10.368 -8.854 -25.604 1.00 72.88 856 GLU A O 1
ATOM 6732 N N . VAL A 1 857 ? -9.193 -10.355 -24.411 1.00 78.12 857 VAL A N 1
ATOM 6733 C CA . VAL A 1 857 ? -10.026 -10.285 -23.202 1.00 78.12 857 VAL A CA 1
ATOM 6734 C C . VAL A 1 857 ? -9.255 -9.529 -22.132 1.00 78.12 857 VAL A C 1
ATOM 6736 O O . VAL A 1 857 ? -8.164 -9.980 -21.789 1.00 78.12 857 VAL A O 1
ATOM 6739 N N . PRO A 1 858 ? -9.798 -8.438 -21.567 1.00 81.06 858 PRO A N 1
ATOM 6740 C CA . PRO A 1 858 ? -9.086 -7.682 -20.552 1.00 81.06 858 PRO A CA 1
ATOM 6741 C C . PRO A 1 858 ? -8.906 -8.512 -19.274 1.00 81.06 858 PRO A C 1
ATOM 6743 O O . PRO A 1 858 ? -9.852 -9.128 -18.783 1.00 81.06 858 PRO A O 1
ATOM 6746 N N . VAL A 1 859 ? -7.694 -8.516 -18.728 1.00 84.38 859 VAL A N 1
ATOM 6747 C CA . VAL A 1 859 ? -7.295 -9.154 -17.474 1.00 84.38 859 VAL A CA 1
ATOM 6748 C C . VAL A 1 859 ? -6.975 -8.051 -16.477 1.00 84.38 859 VAL A C 1
ATOM 6750 O O . VAL A 1 859 ? -5.996 -7.323 -16.634 1.00 84.38 859 VAL A O 1
ATOM 6753 N N . TYR A 1 860 ? -7.811 -7.936 -15.453 1.00 82.25 860 TYR A N 1
ATOM 6754 C CA . TYR A 1 860 ? -7.686 -6.976 -14.367 1.00 82.25 860 TYR A CA 1
ATOM 6755 C C . TYR A 1 860 ? -6.966 -7.609 -13.182 1.00 82.25 860 TYR A C 1
ATOM 6757 O O . TYR A 1 860 ? -7.315 -8.711 -12.766 1.00 82.25 860 TYR A O 1
ATOM 6765 N N . ILE A 1 861 ? -5.992 -6.910 -12.605 1.00 78.81 861 ILE A N 1
ATOM 6766 C CA . ILE A 1 861 ? -5.354 -7.317 -11.348 1.00 78.81 861 ILE A CA 1
ATOM 6767 C C . ILE A 1 861 ? -6.178 -6.704 -10.211 1.00 78.81 861 ILE A C 1
ATOM 6769 O O . ILE A 1 861 ? -6.137 -5.497 -9.996 1.00 78.81 861 ILE A O 1
ATOM 6773 N N . GLY A 1 862 ? -7.003 -7.525 -9.555 1.00 64.69 862 GLY A N 1
ATOM 6774 C CA . GLY A 1 862 ? -7.961 -7.087 -8.527 1.00 64.69 862 GLY A CA 1
ATOM 6775 C C . GLY A 1 862 ? -7.462 -7.199 -7.089 1.00 64.69 862 GLY A C 1
ATOM 6776 O O . GLY A 1 862 ? -8.156 -6.784 -6.162 1.00 64.69 862 GLY A O 1
ATOM 6777 N N . SER A 1 863 ? -6.291 -7.801 -6.911 1.00 70.81 863 SER A N 1
ATOM 6778 C CA . SER A 1 863 ? -5.612 -8.042 -5.642 1.00 70.81 863 SER A CA 1
ATOM 6779 C C . SER A 1 863 ? -4.501 -7.014 -5.398 1.00 70.81 863 SER A C 1
ATOM 6781 O O . SER A 1 863 ? -4.140 -6.231 -6.280 1.00 70.81 863 SER A O 1
ATOM 6783 N N . TYR A 1 864 ? -3.942 -7.000 -4.185 1.00 76.38 864 TYR A N 1
ATOM 6784 C CA . TYR A 1 864 ? -2.818 -6.120 -3.870 1.00 76.38 864 TYR A CA 1
ATOM 6785 C C . TYR A 1 864 ? -1.601 -6.436 -4.751 1.00 76.38 864 TYR A C 1
ATOM 6787 O O . TYR A 1 864 ? -1.162 -7.583 -4.822 1.00 76.38 864 TYR A O 1
ATOM 6795 N N . ARG A 1 865 ? -1.025 -5.398 -5.365 1.00 76.69 865 ARG A N 1
ATOM 6796 C CA . ARG A 1 865 ? 0.294 -5.419 -6.009 1.00 76.69 865 ARG A CA 1
ATOM 6797 C C . ARG A 1 865 ? 1.203 -4.454 -5.264 1.00 76.69 865 ARG A C 1
ATOM 6799 O O . ARG A 1 865 ? 0.894 -3.267 -5.160 1.00 76.69 865 ARG A O 1
ATOM 6806 N N . ASN A 1 866 ? 2.355 -4.934 -4.816 1.00 68.75 866 ASN A N 1
ATOM 6807 C CA . ASN A 1 866 ? 3.400 -4.050 -4.321 1.00 68.75 866 ASN A CA 1
ATOM 6808 C C . ASN A 1 866 ? 3.957 -3.184 -5.473 1.00 68.75 866 ASN A C 1
ATOM 6810 O O . ASN A 1 866 ? 4.393 -3.749 -6.480 1.00 68.75 866 ASN A O 1
ATOM 6814 N N . PRO A 1 867 ? 3.983 -1.840 -5.349 1.00 60.31 867 PRO A N 1
ATOM 6815 C CA . PRO A 1 867 ? 4.492 -0.955 -6.399 1.00 60.31 867 PRO A CA 1
ATOM 6816 C C . PRO A 1 867 ? 5.929 -1.253 -6.847 1.00 60.31 867 PRO A C 1
ATOM 6818 O O . PRO A 1 867 ? 6.292 -0.917 -7.968 1.00 60.31 867 PRO A O 1
ATOM 6821 N N . THR A 1 868 ? 6.743 -1.894 -6.000 1.00 58.78 868 THR A N 1
ATOM 6822 C CA . THR A 1 868 ? 8.128 -2.263 -6.336 1.00 58.78 868 THR A CA 1
ATOM 6823 C C . THR A 1 868 ? 8.239 -3.475 -7.265 1.00 58.78 868 THR A C 1
ATOM 6825 O O . THR A 1 868 ? 9.312 -3.709 -7.827 1.00 58.78 868 THR A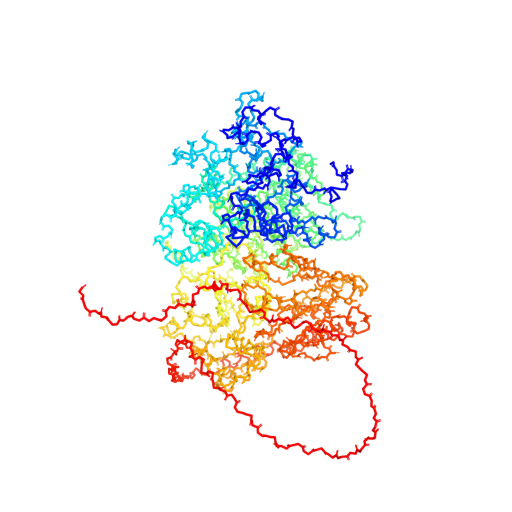 O 1
ATOM 6828 N N . VAL A 1 869 ? 7.160 -4.248 -7.440 1.00 61.44 869 VAL A N 1
ATOM 6829 C CA . VA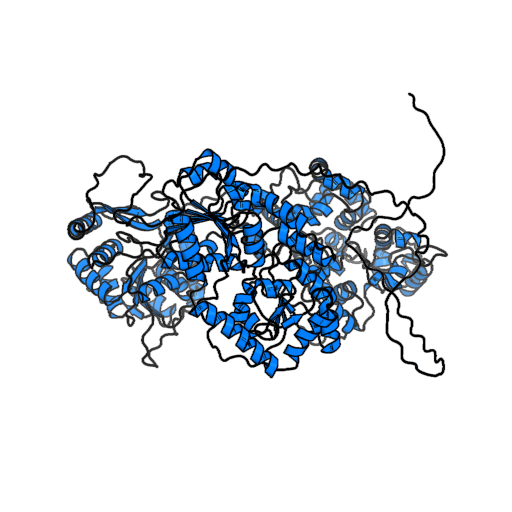L A 1 869 ? 7.128 -5.396 -8.351 1.00 61.44 869 VAL A CA 1
ATOM 6830 C C . VAL A 1 869 ? 6.852 -4.896 -9.759 1.00 61.44 869 VAL A C 1
ATOM 6832 O O . VAL A 1 869 ? 5.721 -4.538 -10.092 1.00 61.44 869 VAL A O 1
ATOM 6835 N N . ALA A 1 870 ? 7.905 -4.879 -10.569 1.00 63.97 870 ALA A N 1
ATOM 6836 C CA . ALA A 1 870 ? 7.877 -4.610 -11.999 1.00 63.97 870 ALA A CA 1
ATOM 6837 C C . ALA A 1 870 ? 6.936 -5.595 -12.715 1.00 63.97 870 ALA A C 1
ATOM 6839 O O . ALA A 1 870 ? 7.102 -6.808 -12.597 1.00 63.97 870 ALA A O 1
ATOM 6840 N N . LEU A 1 871 ? 5.930 -5.077 -13.420 1.00 65.75 871 LEU A N 1
ATOM 6841 C CA . LEU A 1 871 ? 5.009 -5.875 -14.243 1.00 65.75 871 LEU A CA 1
ATOM 6842 C C . LEU A 1 871 ? 5.034 -5.431 -15.717 1.00 65.75 871 LEU A C 1
ATOM 6844 O O . LEU A 1 871 ? 4.190 -5.844 -16.511 1.00 65.75 871 LEU A O 1
ATOM 6848 N N . GLU A 1 872 ? 5.997 -4.593 -16.093 1.00 60.00 872 GLU A N 1
ATOM 6849 C CA . GLU A 1 872 ? 6.119 -3.983 -17.419 1.00 60.00 872 GLU A CA 1
ATOM 6850 C C . GLU A 1 872 ? 6.340 -5.055 -18.501 1.00 60.00 872 GLU A C 1
ATOM 6852 O O . GLU A 1 872 ? 5.783 -4.960 -19.595 1.00 60.00 872 GLU A O 1
ATOM 6857 N N . ASP A 1 873 ? 7.037 -6.145 -18.158 1.00 59.00 873 ASP A N 1
ATOM 6858 C CA . ASP A 1 873 ? 7.253 -7.310 -19.028 1.00 59.00 873 ASP A CA 1
ATOM 6859 C C . ASP A 1 873 ? 5.947 -8.000 -19.464 1.00 59.00 873 ASP A C 1
ATOM 6861 O O . ASP A 1 873 ? 5.911 -8.680 -20.496 1.00 59.00 873 ASP A O 1
ATOM 6865 N N . TYR A 1 874 ? 4.858 -7.825 -18.708 1.00 68.00 874 TYR A N 1
ATOM 6866 C CA . TYR A 1 874 ? 3.545 -8.378 -19.038 1.00 68.00 874 TYR A CA 1
ATOM 6867 C C . TYR A 1 874 ? 2.760 -7.514 -20.035 1.00 68.00 874 TYR A C 1
ATOM 6869 O O . TYR A 1 874 ? 1.815 -8.009 -20.653 1.00 68.00 874 TYR A O 1
ATOM 6877 N N . GLY A 1 875 ? 3.180 -6.265 -20.277 1.00 55.91 875 GLY A N 1
ATOM 6878 C CA . GLY A 1 875 ? 2.552 -5.365 -21.253 1.00 55.91 875 GLY A CA 1
ATOM 6879 C C . GLY A 1 875 ? 2.539 -5.926 -22.682 1.00 55.91 875 GLY A C 1
ATOM 6880 O O . GLY A 1 875 ? 1.639 -5.629 -23.466 1.00 55.91 875 GLY A O 1
ATOM 6881 N N . ARG A 1 876 ? 3.468 -6.839 -23.005 1.00 60.12 876 ARG A N 1
ATOM 6882 C CA . ARG A 1 876 ? 3.515 -7.552 -24.295 1.00 60.12 876 ARG A CA 1
ATOM 6883 C C . ARG A 1 876 ? 2.280 -8.408 -24.592 1.00 60.12 876 ARG A C 1
ATOM 6885 O O . ARG A 1 876 ? 2.056 -8.750 -25.747 1.00 60.12 876 ARG A O 1
ATOM 6892 N N . PHE A 1 877 ? 1.505 -8.786 -23.572 1.00 63.16 877 PHE A N 1
ATOM 6893 C CA . PHE A 1 877 ? 0.354 -9.674 -23.739 1.00 63.16 877 PHE A CA 1
ATOM 6894 C C . PHE A 1 877 ? -0.942 -8.949 -24.135 1.00 63.16 877 PHE A C 1
ATOM 6896 O O . PHE A 1 877 ? -1.940 -9.635 -24.361 1.00 63.16 877 PHE A O 1
ATOM 6903 N N . GLY A 1 878 ? -0.935 -7.607 -24.244 1.00 49.53 878 GLY A N 1
ATOM 6904 C CA . GLY A 1 878 ? -2.017 -6.739 -24.761 1.00 49.53 878 GLY A CA 1
ATOM 6905 C C . GLY A 1 878 ? -3.302 -6.687 -23.920 1.00 49.53 878 GLY A C 1
ATOM 6906 O O . GLY A 1 878 ? -3.910 -5.641 -23.744 1.00 49.53 878 GLY A O 1
ATOM 6907 N N . ALA A 1 879 ? -3.662 -7.814 -23.316 1.00 57.34 879 ALA A N 1
ATOM 6908 C CA . ALA A 1 879 ? -4.870 -8.057 -22.554 1.00 57.34 879 ALA A CA 1
ATOM 6909 C C . ALA A 1 879 ? -4.798 -7.604 -21.088 1.00 57.34 879 ALA A C 1
ATOM 6911 O O . ALA A 1 879 ? -5.831 -7.545 -20.438 1.00 57.34 879 ALA A O 1
ATOM 6912 N N . ILE A 1 880 ? -3.627 -7.313 -20.518 1.00 66.06 880 ILE A N 1
ATOM 6913 C CA . ILE A 1 880 ? -3.520 -7.014 -19.080 1.00 66.06 880 ILE A CA 1
ATOM 6914 C C . ILE A 1 880 ? -3.752 -5.521 -18.854 1.00 66.06 880 ILE A C 1
ATOM 6916 O O . ILE A 1 880 ? -2.896 -4.690 -19.141 1.00 66.06 880 ILE A O 1
ATOM 6920 N N . THR A 1 881 ? -4.926 -5.183 -18.325 1.00 57.06 881 THR A N 1
ATOM 6921 C CA . THR A 1 881 ? -5.360 -3.807 -18.059 1.00 57.06 881 THR A CA 1
ATOM 6922 C C . THR A 1 881 ? -5.648 -3.646 -16.575 1.00 57.06 881 THR A C 1
ATOM 6924 O O . THR A 1 881 ? -6.492 -4.353 -16.038 1.00 57.06 881 THR A O 1
ATOM 6927 N N . GLY A 1 882 ? -4.989 -2.702 -15.902 1.00 52.44 882 GLY A N 1
ATOM 6928 C CA . GLY A 1 882 ? -5.190 -2.471 -14.461 1.00 52.44 882 GLY A CA 1
ATOM 6929 C C . GLY A 1 882 ? -3.911 -2.242 -13.659 1.00 52.44 882 GLY A C 1
ATOM 6930 O O . GLY A 1 882 ? -3.893 -2.497 -12.462 1.00 52.44 882 GLY A O 1
ATOM 6931 N N . LEU A 1 883 ? -2.834 -1.767 -14.295 1.00 48.88 883 LEU A N 1
ATOM 6932 C CA . LEU A 1 883 ? -1.549 -1.517 -13.631 1.00 48.88 883 LEU A CA 1
ATOM 6933 C C . LEU A 1 883 ? -1.506 -0.243 -12.777 1.00 48.88 883 LEU A C 1
ATOM 6935 O O . LEU A 1 883 ? -0.472 0.038 -12.170 1.00 48.88 883 LEU A O 1
ATOM 6939 N N . GLN A 1 884 ? -2.605 0.508 -12.686 1.00 37.31 884 GLN A N 1
ATOM 6940 C CA . GLN A 1 884 ? -2.667 1.721 -11.882 1.00 37.31 884 GLN A CA 1
ATOM 6941 C C . GLN A 1 884 ? -3.972 1.816 -11.094 1.00 37.31 884 GLN A C 1
ATOM 6943 O O . GLN A 1 884 ? -5.052 1.949 -11.663 1.00 37.31 884 GLN A O 1
ATOM 6948 N N . GLY A 1 885 ? -3.841 1.825 -9.769 1.00 37.47 885 GLY A N 1
ATOM 6949 C CA . GLY A 1 885 ? -4.821 2.445 -8.888 1.00 37.47 885 GLY A CA 1
ATOM 6950 C C . GLY A 1 885 ? -5.420 1.537 -7.822 1.00 37.47 885 GLY A C 1
ATOM 6951 O O . GLY A 1 885 ? -5.636 0.344 -8.008 1.00 37.47 885 GLY A O 1
ATOM 6952 N N . THR A 1 886 ? -5.741 2.173 -6.700 1.00 37.16 886 THR A N 1
ATOM 6953 C CA . THR A 1 886 ? -6.540 1.696 -5.567 1.00 37.16 886 THR A CA 1
ATOM 6954 C C . THR A 1 886 ? -8.008 1.463 -5.963 1.00 37.16 886 THR A C 1
ATOM 6956 O O . THR A 1 886 ? -8.918 2.001 -5.332 1.00 37.16 886 THR A O 1
ATOM 6959 N N . ALA A 1 887 ? -8.269 0.745 -7.058 1.00 36.88 887 ALA A N 1
ATOM 6960 C CA . ALA A 1 887 ? -9.631 0.423 -7.469 1.00 36.88 887 ALA A CA 1
ATOM 6961 C C . ALA A 1 887 ? -10.285 -0.489 -6.417 1.00 36.88 887 ALA A C 1
ATOM 6963 O O . ALA A 1 887 ? -9.690 -1.469 -5.970 1.00 36.88 887 ALA A O 1
ATOM 6964 N N . LEU A 1 888 ? -11.515 -0.159 -6.010 1.00 52.59 888 LEU A N 1
ATOM 6965 C CA . LEU A 1 888 ? -12.294 -0.972 -5.076 1.00 52.59 888 LEU A CA 1
ATOM 6966 C C . LEU A 1 888 ? -12.549 -2.362 -5.699 1.00 52.59 888 LEU A C 1
ATOM 6968 O O . LEU A 1 888 ? -13.115 -2.422 -6.796 1.00 52.59 888 LEU A O 1
ATOM 6972 N N . PRO A 1 889 ? -12.213 -3.476 -5.014 1.00 62.91 889 PRO A N 1
ATOM 6973 C CA . PRO A 1 889 ? -12.462 -4.835 -5.511 1.00 62.91 889 PRO A CA 1
ATOM 6974 C C . PRO A 1 889 ? -13.921 -5.084 -5.919 1.00 62.91 889 PRO A C 1
ATOM 6976 O O . PRO A 1 889 ? -14.191 -5.870 -6.822 1.00 62.91 889 PRO A O 1
ATOM 6979 N N . GLU A 1 890 ? -14.870 -4.380 -5.299 1.00 69.69 890 GLU A N 1
ATOM 6980 C CA . GLU A 1 890 ? -16.303 -4.525 -5.562 1.00 69.69 890 GLU A CA 1
ATOM 6981 C C . GLU A 1 890 ? -16.705 -4.124 -6.993 1.00 69.69 890 GLU A C 1
ATOM 6983 O O . GLU A 1 890 ? -17.484 -4.828 -7.634 1.00 69.69 890 GLU A O 1
ATOM 6988 N N . GLU A 1 891 ? -16.151 -3.035 -7.532 1.00 73.06 891 GLU A N 1
ATOM 6989 C CA . GLU A 1 891 ? -16.480 -2.575 -8.889 1.00 73.06 891 GLU A CA 1
ATOM 6990 C C . GLU A 1 891 ? -15.900 -3.514 -9.953 1.00 73.06 891 GLU A C 1
ATOM 6992 O O . GLU A 1 891 ? -16.557 -3.831 -10.949 1.00 73.06 891 GLU A O 1
ATOM 6997 N N . LEU A 1 892 ? -14.700 -4.047 -9.707 1.00 77.75 892 LEU A N 1
ATOM 6998 C CA . LEU A 1 892 ? -14.097 -5.055 -10.577 1.00 77.75 892 LEU A CA 1
ATOM 6999 C C . LEU A 1 892 ? -14.862 -6.382 -10.526 1.00 77.75 892 LEU A C 1
ATOM 7001 O O . LEU A 1 892 ? -15.073 -6.990 -11.575 1.00 77.75 892 LEU A O 1
ATOM 7005 N N . LEU A 1 893 ? -15.345 -6.801 -9.352 1.00 81.81 893 LEU A N 1
ATOM 7006 C CA . LEU A 1 893 ? -16.217 -7.974 -9.207 1.00 81.81 893 LEU A CA 1
ATOM 7007 C C . LEU A 1 893 ? -17.571 -7.784 -9.915 1.00 81.81 893 LEU A C 1
ATOM 7009 O O . LEU A 1 893 ? -18.117 -8.737 -10.469 1.00 81.81 893 LEU A O 1
ATOM 7013 N N . LYS A 1 894 ? -18.119 -6.562 -9.953 1.00 80.88 894 LYS A N 1
ATOM 7014 C CA . LYS A 1 894 ? -19.341 -6.266 -10.724 1.00 80.88 894 LYS A CA 1
ATOM 7015 C C . LYS A 1 894 ? -19.101 -6.335 -12.233 1.00 80.88 894 LYS A C 1
ATOM 7017 O O . LYS A 1 894 ? -19.985 -6.815 -12.942 1.00 80.88 894 LYS A O 1
ATOM 7022 N N . ARG A 1 895 ? -17.929 -5.887 -12.699 1.00 82.44 895 ARG A N 1
ATOM 7023 C CA . ARG A 1 895 ? -17.547 -5.792 -14.118 1.00 82.44 895 ARG A CA 1
ATOM 7024 C C . ARG A 1 895 ? -17.096 -7.119 -14.733 1.00 82.44 895 ARG A C 1
ATOM 7026 O O . ARG A 1 895 ? -17.511 -7.437 -15.844 1.00 82.44 895 ARG A O 1
ATOM 7033 N N . CYS A 1 896 ? -16.229 -7.864 -14.053 1.00 88.12 896 CYS A N 1
ATOM 7034 C CA . CYS A 1 896 ? -15.551 -9.021 -14.639 1.00 88.12 896 CYS A CA 1
ATOM 7035 C C . CYS A 1 896 ? -16.472 -10.238 -14.728 1.00 88.12 896 CYS A C 1
ATOM 7037 O O . CYS A 1 896 ? -17.250 -10.515 -13.815 1.00 88.12 896 CYS A O 1
ATOM 7039 N N . ARG A 1 897 ? -16.355 -11.006 -15.816 1.00 91.88 897 ARG A N 1
ATOM 7040 C CA . ARG A 1 897 ? -17.173 -12.206 -16.040 1.00 91.88 897 ARG A CA 1
ATOM 7041 C C . ARG A 1 897 ? -16.678 -13.401 -15.235 1.00 91.88 897 ARG A C 1
ATOM 7043 O O . ARG A 1 897 ? -17.492 -14.195 -14.772 1.00 91.88 897 ARG A O 1
ATOM 7050 N N . VAL A 1 898 ? -15.364 -13.533 -15.081 1.00 94.00 898 VAL A N 1
ATOM 7051 C CA . VAL A 1 898 ? -14.728 -14.675 -14.412 1.00 94.00 898 VAL A CA 1
ATOM 7052 C C . VAL A 1 898 ? -13.603 -14.181 -13.515 1.00 94.00 898 VAL A C 1
ATOM 7054 O O . VAL A 1 898 ? -12.810 -13.331 -13.918 1.00 94.00 898 VAL A O 1
ATOM 7057 N N . VAL A 1 899 ? -13.508 -14.748 -12.317 1.00 94.19 899 VAL A N 1
ATOM 7058 C CA . VAL A 1 899 ? -12.342 -14.608 -11.440 1.00 94.19 899 VAL A CA 1
ATOM 7059 C C . VAL A 1 899 ? -11.383 -15.765 -11.708 1.00 94.19 899 VAL A C 1
ATOM 7061 O O . VAL A 1 899 ? -11.789 -16.927 -11.713 1.00 94.19 899 VAL A O 1
ATOM 7064 N N . ILE A 1 900 ? -10.109 -15.458 -11.934 1.00 94.81 900 ILE A N 1
ATOM 7065 C CA . ILE A 1 900 ? -9.057 -16.445 -12.178 1.00 94.81 900 ILE A CA 1
ATOM 7066 C C . ILE A 1 900 ? -8.083 -16.493 -11.000 1.00 94.81 900 ILE A C 1
ATOM 7068 O O . ILE A 1 900 ? -7.602 -15.470 -10.507 1.00 94.81 900 ILE A O 1
ATOM 7072 N N . ALA A 1 901 ? -7.783 -17.713 -10.563 1.00 94.19 901 ALA A N 1
ATOM 7073 C CA . ALA A 1 901 ? -6.850 -17.991 -9.479 1.00 94.19 901 ALA A CA 1
ATOM 7074 C C . ALA A 1 901 ? -5.942 -19.177 -9.844 1.00 94.19 901 ALA A C 1
ATOM 7076 O O . ALA A 1 901 ? -6.133 -20.285 -9.331 1.00 94.19 901 ALA A O 1
ATOM 7077 N N . PRO A 1 902 ? -4.972 -18.973 -10.754 1.00 94.81 902 PRO A N 1
ATOM 7078 C CA . PRO A 1 902 ? -4.103 -20.023 -11.291 1.00 94.81 902 PRO A CA 1
ATOM 7079 C C . PRO A 1 902 ? -2.964 -20.405 -10.320 1.00 94.81 902 PRO A C 1
ATOM 7081 O O . PRO A 1 902 ? -1.810 -20.570 -10.706 1.00 94.81 902 PRO A O 1
ATOM 7084 N N . GLY A 1 903 ? -3.267 -20.502 -9.023 1.00 92.38 903 GLY A N 1
ATOM 7085 C CA . GLY A 1 903 ? -2.279 -20.714 -7.969 1.00 92.38 903 GLY A CA 1
ATOM 7086 C C . GLY A 1 903 ? -1.778 -22.154 -7.928 1.00 92.38 903 GLY A C 1
ATOM 7087 O O . GLY A 1 903 ? -2.479 -23.033 -7.437 1.00 92.38 903 GLY A O 1
ATOM 7088 N N . ARG A 1 904 ? -0.558 -22.407 -8.403 1.00 91.56 904 ARG A N 1
ATOM 7089 C CA . ARG A 1 904 ? 0.063 -23.749 -8.379 1.00 91.56 904 ARG A CA 1
ATOM 7090 C C . ARG A 1 904 ? 0.940 -24.014 -7.150 1.00 91.56 904 ARG A C 1
ATOM 7092 O O . ARG A 1 904 ? 1.120 -25.162 -6.754 1.00 91.56 904 ARG A O 1
ATOM 7099 N N . VAL A 1 905 ? 1.444 -22.953 -6.516 1.00 92.75 905 VAL A N 1
ATOM 7100 C CA . VAL A 1 905 ? 2.350 -23.030 -5.350 1.00 92.75 905 VAL A CA 1
ATOM 7101 C C . VAL A 1 905 ? 1.816 -22.307 -4.112 1.00 92.75 905 VAL A C 1
ATOM 7103 O O . VAL A 1 905 ? 2.528 -22.134 -3.132 1.00 92.75 905 VAL A O 1
ATOM 7106 N N . VAL A 1 906 ? 0.542 -21.911 -4.130 1.00 91.44 906 VAL A N 1
ATOM 7107 C CA . VAL A 1 906 ? -0.103 -21.212 -3.011 1.00 91.44 906 VAL A CA 1
ATOM 7108 C C . VAL A 1 906 ? -0.249 -22.158 -1.811 1.00 91.44 906 VAL A C 1
ATOM 7110 O O . VAL A 1 906 ? -0.870 -23.224 -1.903 1.00 91.44 906 VAL A O 1
ATOM 7113 N N . SER A 1 907 ? 0.331 -21.767 -0.676 1.00 91.12 907 SER A N 1
ATOM 7114 C CA . SER A 1 907 ? 0.415 -22.589 0.537 1.00 91.12 907 SER A CA 1
ATOM 7115 C C . SER A 1 907 ? -0.721 -22.363 1.540 1.00 91.12 907 SER A C 1
ATOM 7117 O O . SER A 1 907 ? -0.788 -23.101 2.514 1.00 91.12 907 SER A O 1
ATOM 7119 N N . ALA A 1 908 ? -1.627 -21.405 1.323 1.00 89.06 908 ALA A N 1
ATOM 7120 C CA . ALA A 1 908 ? -2.728 -21.079 2.240 1.00 89.06 908 ALA A CA 1
ATOM 7121 C C . ALA A 1 908 ? -4.059 -20.811 1.505 1.00 89.06 908 ALA A C 1
ATOM 7123 O O . ALA A 1 908 ? -4.127 -20.862 0.275 1.00 89.06 908 ALA A O 1
ATOM 7124 N N . GLN A 1 909 ? -5.135 -20.554 2.258 1.00 89.06 909 GLN A N 1
ATOM 7125 C CA . GLN A 1 909 ? -6.390 -20.043 1.691 1.00 89.06 909 GLN A CA 1
ATOM 7126 C C . GLN A 1 909 ? -6.232 -18.596 1.203 1.00 89.06 909 GLN A C 1
ATOM 7128 O O . GLN A 1 909 ? -5.478 -17.816 1.777 1.00 89.06 909 GLN A O 1
ATOM 7133 N N . VAL A 1 910 ? -6.983 -18.226 0.162 1.00 87.94 910 VAL A N 1
ATOM 7134 C CA . VAL A 1 910 ? -6.931 -16.886 -0.442 1.00 87.94 910 VAL A CA 1
ATOM 7135 C C . VAL A 1 910 ? -8.221 -16.129 -0.135 1.00 87.94 910 VAL A C 1
ATOM 7137 O O . VAL A 1 910 ? -9.298 -16.503 -0.607 1.00 87.94 910 VAL A O 1
ATOM 7140 N N . GLY A 1 911 ? -8.111 -15.042 0.632 1.00 83.94 911 GLY A N 1
ATOM 7141 C CA . GLY A 1 911 ? -9.261 -14.246 1.078 1.00 83.94 911 GLY A CA 1
ATOM 7142 C C . GLY A 1 911 ? -10.027 -13.578 -0.069 1.00 83.94 911 GLY A C 1
ATOM 7143 O O . GLY A 1 911 ? -11.255 -13.505 -0.041 1.00 83.94 911 GLY A O 1
ATOM 7144 N N . GLU A 1 912 ? -9.341 -13.171 -1.136 1.00 86.06 912 GLU A N 1
ATOM 7145 C CA . GLU A 1 912 ? -9.945 -12.600 -2.346 1.00 86.06 912 GLU A CA 1
ATOM 7146 C C . GLU A 1 912 ? -10.922 -13.574 -3.022 1.00 86.06 912 GLU A C 1
ATOM 7148 O O . GLU A 1 912 ? -11.924 -13.154 -3.601 1.00 86.06 912 GLU A O 1
ATOM 7153 N N . LEU A 1 913 ? -10.684 -14.885 -2.907 1.00 89.38 913 LEU A N 1
ATOM 7154 C CA . LEU A 1 913 ? -11.598 -15.900 -3.433 1.00 89.38 913 LEU A CA 1
ATOM 7155 C C . LEU A 1 913 ? -12.851 -16.042 -2.569 1.00 89.38 913 LEU A C 1
ATOM 7157 O O . LEU A 1 913 ? -13.935 -16.274 -3.102 1.00 89.38 913 LEU A O 1
ATOM 7161 N N . VAL A 1 914 ? -12.733 -15.837 -1.255 1.00 86.75 914 VAL A N 1
ATOM 7162 C CA . VAL A 1 914 ? -13.884 -15.769 -0.340 1.00 86.75 914 VAL A CA 1
ATOM 7163 C C . VAL A 1 914 ? -14.747 -14.545 -0.661 1.00 86.75 914 VAL A C 1
ATOM 7165 O O . VAL A 1 914 ? -15.978 -14.639 -0.690 1.00 86.75 914 VAL A O 1
ATOM 7168 N N . GLU A 1 915 ? -14.119 -13.404 -0.951 1.00 83.19 915 GLU A N 1
ATOM 7169 C CA . GLU A 1 915 ? -14.803 -12.175 -1.375 1.00 83.19 915 GLU A CA 1
ATOM 7170 C C . GLU A 1 915 ? -15.511 -12.366 -2.725 1.00 83.19 915 GLU A C 1
ATOM 7172 O O . GLU A 1 915 ? -16.707 -12.081 -2.843 1.00 83.19 915 GLU A O 1
ATOM 7177 N N . ALA A 1 916 ? -14.821 -12.938 -3.716 1.00 87.38 916 ALA A N 1
ATOM 7178 C CA . ALA A 1 916 ? -15.391 -13.249 -5.026 1.00 87.38 916 ALA A CA 1
ATOM 7179 C C . ALA A 1 916 ? -16.577 -14.223 -4.944 1.00 87.38 916 ALA A C 1
ATOM 7181 O O . ALA A 1 916 ? -17.616 -13.995 -5.575 1.00 87.38 916 ALA A O 1
ATOM 7182 N N . ALA A 1 917 ? -16.459 -15.273 -4.125 1.00 88.81 917 ALA A N 1
ATOM 7183 C CA . ALA A 1 917 ? -17.531 -16.236 -3.900 1.00 88.81 917 ALA A CA 1
ATOM 7184 C C . ALA A 1 917 ? -18.753 -15.583 -3.235 1.00 88.81 917 ALA A C 1
ATOM 7186 O O . ALA A 1 917 ? -19.892 -15.861 -3.616 1.00 88.81 917 ALA A O 1
ATOM 7187 N N . SER A 1 918 ? -18.521 -14.652 -2.305 1.00 84.94 918 SER A N 1
ATOM 7188 C CA . SER A 1 918 ? -19.580 -13.877 -1.646 1.00 84.94 918 SER A CA 1
ATOM 7189 C C . SER A 1 918 ? -20.307 -12.946 -2.626 1.00 84.94 918 SER A C 1
ATOM 7191 O O . SER A 1 918 ? -21.532 -12.841 -2.578 1.00 84.94 918 SER A O 1
ATOM 7193 N N . ALA A 1 919 ? -19.584 -12.332 -3.569 1.00 83.81 919 ALA A N 1
ATOM 7194 C CA . ALA A 1 919 ? -20.176 -11.565 -4.672 1.00 83.81 919 ALA A CA 1
ATOM 7195 C C . ALA A 1 919 ? -20.884 -12.467 -5.711 1.00 83.81 919 ALA A C 1
ATOM 7197 O O . ALA A 1 919 ? -21.784 -12.033 -6.443 1.00 83.81 919 ALA A O 1
ATOM 7198 N N . GLY A 1 920 ? -20.532 -13.754 -5.745 1.00 87.75 920 GLY A N 1
ATOM 7199 C CA . GLY A 1 920 ? -21.052 -14.745 -6.682 1.00 87.75 920 GLY A CA 1
ATOM 7200 C C . GLY A 1 920 ? -20.521 -14.566 -8.094 1.00 87.75 920 GLY A C 1
ATOM 7201 O O . GLY A 1 920 ? -21.267 -14.776 -9.048 1.00 87.75 920 GLY A O 1
ATOM 7202 N N . VAL A 1 921 ? -19.269 -14.144 -8.242 1.00 90.25 921 VAL A N 1
ATOM 7203 C CA . VAL A 1 921 ? -18.589 -14.186 -9.540 1.00 90.25 921 VAL A CA 1
ATOM 7204 C C . VAL A 1 921 ? -17.980 -15.582 -9.695 1.00 90.25 921 VAL A C 1
ATOM 7206 O O . VAL A 1 921 ? -17.263 -16.004 -8.790 1.00 90.25 921 VAL A O 1
ATOM 7209 N N . PRO A 1 922 ? -18.261 -16.329 -10.779 1.00 94.44 922 PRO A N 1
ATOM 7210 C CA . PRO A 1 922 ? -17.680 -17.652 -10.992 1.00 94.44 922 PRO A CA 1
ATOM 7211 C C . PRO A 1 922 ? -16.152 -17.640 -11.026 1.00 94.44 922 PRO A C 1
ATOM 7213 O O . PRO A 1 922 ? -15.535 -16.730 -11.589 1.00 94.44 922 PRO A O 1
ATOM 7216 N N . ILE A 1 923 ? -15.555 -18.676 -10.436 1.00 95.50 923 ILE A N 1
ATOM 7217 C CA . ILE A 1 923 ? -14.110 -18.786 -10.219 1.00 95.50 923 ILE A CA 1
ATOM 7218 C C . ILE A 1 923 ? -13.550 -19.970 -11.011 1.00 95.50 923 ILE A C 1
ATOM 7220 O O . ILE A 1 923 ? -14.121 -21.063 -10.986 1.00 95.50 923 ILE A O 1
ATOM 7224 N N . VAL A 1 924 ? -12.407 -19.761 -11.667 1.00 97.50 924 VAL A N 1
ATOM 7225 C CA . VAL A 1 924 ? -11.574 -20.824 -12.248 1.00 97.50 924 VAL A CA 1
ATOM 7226 C C . VAL A 1 924 ? -10.257 -20.896 -11.483 1.00 97.50 924 VAL A C 1
ATOM 7228 O O . VAL A 1 924 ? -9.548 -19.895 -11.350 1.00 97.50 924 VAL A O 1
ATOM 7231 N N . THR A 1 925 ? -9.922 -22.077 -10.970 1.00 96.62 925 THR A N 1
ATOM 7232 C CA . THR A 1 925 ? -8.728 -22.288 -10.143 1.00 96.62 925 THR A CA 1
ATOM 7233 C C . THR A 1 925 ? -8.069 -23.647 -10.402 1.00 96.62 925 THR A C 1
ATOM 7235 O O . THR A 1 925 ? -8.516 -24.406 -11.259 1.00 96.62 925 THR A O 1
ATOM 7238 N N . THR A 1 926 ? -6.975 -23.938 -9.702 1.00 95.56 926 THR A N 1
ATOM 7239 C CA . THR A 1 926 ? -6.203 -25.186 -9.797 1.00 95.56 926 THR A CA 1
ATOM 7240 C C . THR A 1 926 ? -6.696 -26.225 -8.777 1.00 95.56 926 THR A C 1
ATOM 7242 O O . THR A 1 926 ? -7.341 -25.857 -7.788 1.00 95.56 926 THR A O 1
ATOM 7245 N N . PRO A 1 927 ? -6.380 -27.526 -8.949 1.00 93.19 927 PRO A N 1
ATOM 7246 C CA . PRO A 1 927 ? -6.753 -28.562 -7.984 1.00 93.19 927 PRO A CA 1
ATOM 7247 C C . PRO A 1 927 ? -6.207 -28.287 -6.578 1.00 93.19 927 PRO A C 1
ATOM 7249 O O . PRO A 1 927 ? -6.910 -28.468 -5.587 1.00 93.19 927 PRO A O 1
ATOM 7252 N N . GLN A 1 928 ? -4.965 -27.806 -6.500 1.00 90.06 928 GLN A N 1
ATOM 7253 C CA . GLN A 1 928 ? -4.253 -27.497 -5.262 1.00 90.06 928 GLN A CA 1
ATOM 7254 C C . GLN A 1 928 ? -4.973 -26.401 -4.480 1.00 90.06 928 GLN A C 1
ATOM 7256 O O . GLN A 1 928 ? -5.233 -26.559 -3.288 1.00 90.06 928 GLN A O 1
ATOM 7261 N N . LEU A 1 929 ? -5.329 -25.304 -5.150 1.00 92.44 929 LEU A N 1
ATOM 7262 C CA . LEU A 1 929 ? -5.995 -24.188 -4.492 1.00 92.44 929 LEU A CA 1
ATOM 7263 C C . LEU A 1 929 ? -7.457 -24.523 -4.156 1.00 92.44 929 LEU A C 1
ATOM 7265 O O . LEU A 1 929 ? -7.907 -24.215 -3.054 1.00 92.44 929 LEU A O 1
ATOM 7269 N N . ALA A 1 930 ? -8.176 -25.246 -5.024 1.00 93.81 930 ALA A N 1
ATOM 7270 C CA . ALA A 1 930 ? -9.527 -25.729 -4.722 1.00 93.81 930 ALA A CA 1
ATOM 7271 C C . ALA A 1 930 ? -9.565 -26.629 -3.475 1.00 93.81 930 ALA A C 1
ATOM 7273 O O . ALA A 1 930 ? -10.430 -26.457 -2.615 1.00 93.81 930 ALA A O 1
ATOM 7274 N N . GLN A 1 931 ? -8.591 -27.536 -3.328 1.00 91.81 931 GLN A N 1
ATOM 7275 C CA . GLN A 1 931 ? -8.467 -28.389 -2.146 1.00 91.81 931 GLN A CA 1
ATOM 7276 C C . GLN A 1 931 ? -8.283 -27.564 -0.862 1.00 91.81 931 GLN A C 1
ATOM 7278 O O . GLN A 1 931 ? -8.898 -27.882 0.156 1.00 91.81 931 GLN A O 1
ATOM 7283 N N . ARG A 1 932 ? -7.487 -26.485 -0.904 1.00 90.69 932 ARG A N 1
ATOM 7284 C CA . ARG A 1 932 ? -7.275 -25.586 0.249 1.00 90.69 932 ARG A CA 1
ATOM 7285 C C . ARG A 1 932 ? -8.519 -24.796 0.626 1.00 90.69 932 ARG A C 1
ATOM 7287 O O . ARG A 1 932 ? -8.790 -24.616 1.811 1.00 90.69 932 ARG A O 1
ATOM 7294 N N . MET A 1 933 ? -9.302 -24.378 -0.364 1.00 90.25 933 MET A N 1
ATOM 7295 C CA . MET A 1 933 ? -10.590 -23.712 -0.146 1.00 90.25 933 MET A CA 1
ATOM 7296 C C . MET A 1 933 ? -11.705 -24.682 0.288 1.00 90.25 933 MET A C 1
ATOM 7298 O O . MET A 1 933 ? -12.766 -24.245 0.736 1.00 90.25 933 MET A O 1
ATOM 7302 N N . GLY A 1 934 ? -11.483 -25.997 0.164 1.00 89.38 934 GLY A N 1
ATOM 7303 C CA . GLY A 1 934 ? -12.507 -27.017 0.394 1.00 89.38 934 GLY A CA 1
ATOM 7304 C C . GLY A 1 934 ? -13.632 -26.954 -0.643 1.00 89.38 934 GLY A C 1
ATOM 7305 O O . GLY A 1 934 ? -14.801 -27.078 -0.276 1.00 89.38 934 GLY A O 1
ATOM 7306 N N . TRP A 1 935 ? -13.288 -26.684 -1.904 1.00 92.62 935 TRP A N 1
ATOM 7307 C CA . TRP A 1 935 ? -14.225 -26.535 -3.022 1.00 92.62 935 TRP A CA 1
ATOM 7308 C C . TRP A 1 935 ? -14.255 -27.764 -3.921 1.00 92.62 935 TRP A C 1
ATOM 7310 O O . TRP A 1 935 ? -13.229 -28.406 -4.153 1.00 92.62 935 TRP A O 1
ATOM 7320 N N . GLU A 1 936 ? -15.437 -28.058 -4.459 1.00 91.31 936 GLU A N 1
ATOM 7321 C CA . GLU A 1 936 ? -15.657 -29.147 -5.404 1.00 91.31 936 GLU A CA 1
ATOM 7322 C C . GLU A 1 936 ? -15.832 -28.590 -6.825 1.00 91.31 936 GLU A C 1
ATOM 7324 O O . GLU A 1 936 ? -16.455 -27.543 -7.047 1.00 91.31 936 GLU A O 1
ATOM 7329 N N . ALA A 1 937 ? -15.282 -29.311 -7.806 1.00 90.88 937 ALA A N 1
ATOM 7330 C CA . ALA A 1 937 ? -15.451 -28.968 -9.213 1.00 90.88 937 ALA A CA 1
ATOM 7331 C C . ALA A 1 937 ? -16.936 -28.975 -9.598 1.00 90.88 937 ALA A C 1
ATOM 7333 O O . ALA A 1 937 ? -17.689 -29.846 -9.168 1.00 90.88 937 ALA A O 1
ATOM 7334 N N . GLU A 1 938 ? -17.337 -28.027 -10.446 1.00 89.94 938 GLU A N 1
ATOM 7335 C CA . GLU A 1 938 ? -18.703 -27.885 -10.978 1.00 89.94 938 GLU A CA 1
ATOM 7336 C C . GLU A 1 938 ? -19.767 -27.503 -9.939 1.00 89.94 938 GLU A C 1
ATOM 7338 O O . GLU A 1 938 ? -20.943 -27.342 -10.272 1.00 89.94 938 GLU A O 1
ATOM 7343 N N . ARG A 1 939 ? -19.360 -27.306 -8.682 1.00 90.31 939 ARG A N 1
ATOM 7344 C CA . ARG A 1 939 ? -20.246 -26.918 -7.590 1.00 90.31 939 ARG A CA 1
ATOM 7345 C C . ARG A 1 939 ? -19.964 -25.495 -7.131 1.00 90.31 939 ARG A C 1
ATOM 7347 O O . ARG A 1 939 ? -20.841 -24.645 -7.256 1.00 90.31 939 ARG A O 1
ATOM 7354 N N . GLU A 1 940 ? -18.762 -25.224 -6.628 1.00 92.19 940 GLU A N 1
ATOM 7355 C CA . GLU A 1 940 ? -18.343 -23.876 -6.214 1.00 92.19 940 GLU A CA 1
ATOM 7356 C C . GLU A 1 940 ? -17.470 -23.182 -7.265 1.00 92.19 940 GLU A C 1
ATOM 7358 O O . GLU A 1 940 ? -17.508 -21.958 -7.389 1.00 92.19 940 GLU A O 1
ATOM 7363 N N . CYS A 1 941 ? -16.687 -23.947 -8.029 1.00 95.56 941 CYS A N 1
ATOM 7364 C CA . CYS A 1 941 ? -15.743 -23.415 -9.007 1.00 95.56 941 CYS A CA 1
ATOM 7365 C C . CYS A 1 941 ? -15.523 -24.374 -10.187 1.00 95.56 941 CYS A C 1
ATOM 7367 O O . CYS A 1 941 ? -15.91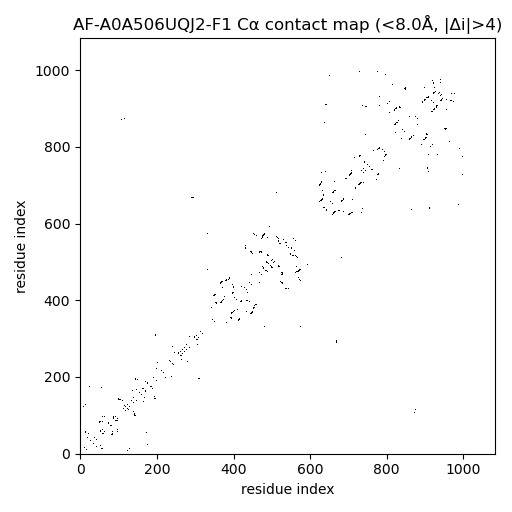2 -25.545 -10.162 1.00 95.56 941 CYS A O 1
ATOM 7369 N N . LYS A 1 942 ? -14.843 -23.883 -11.226 1.00 96.94 942 LYS A N 1
ATOM 7370 C CA . LYS A 1 942 ? -14.187 -24.733 -12.224 1.00 96.94 942 LYS A CA 1
ATOM 7371 C C . LYS A 1 942 ? -12.752 -25.010 -11.790 1.00 96.94 942 LYS A C 1
ATOM 7373 O O . LYS A 1 942 ? -12.028 -24.092 -11.404 1.00 96.94 942 LYS A O 1
ATOM 7378 N N . ILE A 1 943 ? -12.325 -26.259 -11.940 1.00 96.94 943 ILE A N 1
ATOM 7379 C CA . ILE A 1 943 ? -10.943 -26.675 -11.694 1.00 96.94 943 ILE A CA 1
ATOM 7380 C C . ILE A 1 943 ? -10.280 -26.978 -13.039 1.00 96.94 943 ILE A C 1
ATOM 7382 O O . ILE A 1 943 ? -10.754 -27.847 -13.773 1.00 96.94 943 ILE A O 1
ATOM 7386 N N . GLY A 1 944 ? -9.226 -26.233 -13.373 1.00 93.81 944 GLY A N 1
ATOM 7387 C CA . GLY A 1 944 ? -8.395 -26.438 -14.563 1.00 93.81 944 GLY A CA 1
ATOM 7388 C C . GLY A 1 944 ? -7.023 -26.999 -14.203 1.00 93.81 944 GLY A C 1
ATOM 7389 O O . GLY A 1 944 ? -6.536 -26.768 -13.097 1.00 93.81 944 GLY A O 1
ATOM 7390 N N . SER A 1 945 ? -6.399 -27.727 -15.129 1.00 90.31 945 SER A N 1
ATOM 7391 C CA . SER A 1 945 ? -5.048 -28.269 -14.941 1.00 90.31 945 SER A CA 1
ATOM 7392 C C . SER A 1 945 ? -4.035 -27.178 -14.575 1.00 90.31 945 SER A C 1
ATOM 7394 O O . SER A 1 945 ? -4.061 -26.081 -15.125 1.00 90.31 945 SER A O 1
ATOM 7396 N N . GLN A 1 946 ? -3.127 -27.498 -13.654 1.00 86.12 946 GLN A N 1
ATOM 7397 C CA . GLN A 1 946 ? -1.970 -26.662 -13.304 1.00 86.12 946 GLN A CA 1
ATOM 7398 C C . GLN A 1 946 ? -0.740 -26.937 -14.192 1.00 86.12 946 GLN A C 1
ATOM 7400 O O . GLN A 1 946 ? 0.228 -26.182 -14.145 1.00 86.12 946 GLN A O 1
ATOM 7405 N N . ASP A 1 947 ? -0.781 -28.020 -14.975 1.00 84.88 947 ASP A N 1
ATOM 7406 C CA . ASP A 1 947 ? 0.327 -28.492 -15.812 1.00 84.88 947 ASP A CA 1
ATOM 7407 C C . ASP A 1 947 ? 0.046 -28.242 -17.308 1.00 84.88 947 ASP A C 1
ATOM 7409 O O . ASP A 1 947 ? 0.970 -28.098 -18.101 1.00 84.88 947 ASP A O 1
ATOM 7413 N N . GLU A 1 948 ? -1.233 -28.126 -17.692 1.00 90.00 948 GLU A N 1
ATOM 7414 C CA . GLU A 1 948 ? -1.681 -27.937 -19.077 1.00 90.00 948 GLU A CA 1
ATOM 7415 C C . GLU A 1 948 ? -2.504 -26.648 -19.224 1.00 90.00 948 GLU A C 1
ATOM 7417 O O . GLU A 1 948 ? -3.703 -26.611 -18.929 1.00 90.00 948 GLU A O 1
ATOM 7422 N N . GLY A 1 949 ? -1.883 -25.581 -19.735 1.00 91.69 949 GLY A N 1
ATOM 7423 C CA . GLY A 1 949 ? -2.537 -24.274 -19.860 1.00 91.69 949 GLY A CA 1
ATOM 7424 C C . GLY A 1 949 ? -3.771 -24.265 -20.777 1.00 91.69 949 GLY A C 1
ATOM 7425 O O . GLY A 1 949 ? -4.743 -23.550 -20.516 1.00 91.69 949 GLY A O 1
ATOM 7426 N N . ALA A 1 950 ? -3.796 -25.128 -21.800 1.00 93.62 950 ALA A N 1
ATOM 7427 C CA . ALA A 1 950 ? -4.945 -25.300 -22.689 1.00 93.62 950 ALA A CA 1
ATOM 7428 C C . ALA A 1 950 ? -6.198 -25.810 -21.955 1.00 93.62 950 ALA A C 1
ATOM 7430 O O . ALA A 1 950 ? -7.312 -25.373 -22.254 1.00 93.62 950 ALA A O 1
ATOM 7431 N N . ASP A 1 951 ? -6.044 -26.707 -20.976 1.00 95.50 951 ASP A N 1
ATOM 7432 C CA . ASP A 1 951 ? -7.173 -27.180 -20.174 1.00 95.50 951 ASP A CA 1
ATOM 7433 C C . ASP A 1 951 ? -7.744 -26.057 -19.305 1.00 95.50 951 ASP A C 1
ATOM 7435 O O . ASP A 1 951 ? -8.954 -25.820 -19.322 1.00 95.50 951 ASP A O 1
ATOM 7439 N N . PHE A 1 952 ? -6.874 -25.299 -18.633 1.00 96.31 952 PHE A N 1
ATOM 7440 C CA . PHE A 1 952 ? -7.286 -24.146 -17.835 1.00 96.31 952 PHE A CA 1
ATOM 7441 C C . PHE A 1 952 ? -8.030 -23.106 -18.688 1.00 96.31 952 PHE A C 1
ATOM 7443 O O . PHE A 1 952 ? -9.089 -22.612 -18.289 1.00 96.31 952 PHE A O 1
ATOM 7450 N N . ALA A 1 953 ? -7.541 -22.830 -19.903 1.00 95.38 953 ALA A N 1
ATOM 7451 C CA . ALA A 1 953 ? -8.207 -21.940 -20.849 1.00 95.38 953 ALA A CA 1
ATOM 7452 C C . ALA A 1 953 ? -9.611 -22.446 -21.227 1.00 95.38 953 ALA A C 1
ATOM 7454 O O . ALA A 1 953 ? -10.560 -21.662 -21.213 1.00 95.38 953 ALA A O 1
ATOM 7455 N N . ARG A 1 954 ? -9.790 -23.754 -21.482 1.00 95.62 954 ARG A N 1
ATOM 7456 C CA . ARG A 1 954 ? -11.118 -24.346 -21.754 1.00 95.62 954 ARG A CA 1
ATOM 7457 C C . ARG A 1 954 ? -12.104 -24.125 -20.610 1.00 95.62 954 ARG A C 1
ATOM 7459 O O . ARG A 1 954 ? -13.273 -23.851 -20.871 1.00 95.62 954 ARG A O 1
ATOM 7466 N N . LYS A 1 955 ? -11.654 -24.202 -19.353 1.00 96.75 955 LYS A N 1
ATOM 7467 C CA . LYS A 1 955 ? -12.512 -23.936 -18.186 1.00 96.75 955 LYS A CA 1
ATOM 7468 C C . LYS A 1 955 ? -12.992 -22.488 -18.130 1.00 96.75 955 LYS A C 1
ATOM 7470 O O . LYS A 1 955 ? -14.144 -22.254 -17.780 1.00 96.75 955 LYS A O 1
ATOM 7475 N N . ILE A 1 956 ? -12.143 -21.533 -18.510 1.00 95.81 956 ILE A N 1
ATOM 7476 C CA . ILE A 1 956 ? -12.539 -20.122 -18.616 1.00 95.81 956 ILE A CA 1
ATOM 7477 C C . ILE A 1 956 ? -13.527 -19.930 -19.771 1.00 95.81 956 ILE A C 1
ATOM 7479 O O . ILE A 1 956 ? -14.553 -19.276 -19.597 1.00 95.81 956 ILE A O 1
ATOM 7483 N N . LEU A 1 957 ? -13.244 -20.525 -20.932 1.00 94.44 957 LEU A N 1
ATOM 7484 C CA . LEU A 1 957 ? -14.075 -20.405 -22.133 1.00 94.44 957 LEU A CA 1
ATOM 7485 C C . LEU A 1 957 ? -15.504 -20.910 -21.916 1.00 94.44 957 LEU A C 1
ATOM 7487 O O . LEU A 1 957 ? -16.441 -20.261 -22.373 1.00 94.44 957 LEU A O 1
ATOM 7491 N N . ALA A 1 958 ? -15.676 -21.999 -21.166 1.00 94.25 958 ALA A N 1
ATOM 7492 C CA . ALA A 1 958 ? -16.993 -22.536 -20.833 1.00 94.25 958 ALA A CA 1
ATOM 7493 C C . ALA A 1 958 ? -17.886 -21.478 -20.145 1.00 94.25 958 ALA A C 1
ATOM 7495 O O . ALA A 1 958 ? -19.006 -21.222 -20.577 1.00 94.25 958 ALA A O 1
ATOM 7496 N N . LEU A 1 959 ? -17.329 -20.718 -19.193 1.00 94.12 959 LEU A N 1
ATOM 7497 C CA . LEU A 1 959 ? -18.035 -19.634 -18.488 1.00 94.12 959 LEU A CA 1
ATOM 7498 C C . LEU A 1 959 ? -18.280 -18.382 -19.349 1.00 94.12 959 LEU A C 1
ATOM 7500 O O . LEU A 1 959 ? -19.127 -17.546 -19.018 1.00 94.12 959 LEU A O 1
ATOM 7504 N N . TYR A 1 960 ? -17.527 -18.231 -20.440 1.00 91.94 960 TYR A N 1
ATOM 7505 C CA . TYR A 1 960 ? -17.716 -17.173 -21.433 1.00 91.94 960 TYR A CA 1
ATOM 7506 C C . TYR A 1 960 ? -18.766 -17.512 -22.488 1.00 91.94 960 TYR A C 1
ATOM 7508 O O . TYR A 1 960 ? -19.255 -16.590 -23.141 1.00 91.94 960 TYR A O 1
ATOM 7516 N N . GLN A 1 961 ? -19.091 -18.793 -22.662 1.00 90.62 961 GLN A N 1
ATOM 7517 C CA . GLN A 1 961 ? -19.960 -19.292 -23.727 1.00 90.62 961 GLN A CA 1
ATOM 7518 C C . GLN A 1 961 ? -21.303 -19.818 -23.201 1.00 90.62 961 GLN A C 1
ATOM 7520 O O . GLN A 1 961 ? -22.287 -19.767 -23.934 1.00 90.62 961 GLN A O 1
ATOM 7525 N N . ASP A 1 962 ? -21.366 -20.274 -21.946 1.00 93.12 962 ASP A N 1
ATOM 7526 C CA . ASP A 1 962 ? -22.568 -20.851 -21.340 1.00 93.12 962 ASP A CA 1
ATOM 7527 C C . ASP A 1 962 ? -23.036 -20.045 -20.114 1.00 93.12 962 ASP A C 1
ATOM 7529 O O . ASP A 1 962 ? -22.474 -20.113 -19.016 1.00 93.12 962 ASP A O 1
ATOM 7533 N N . GLU A 1 963 ? -24.114 -19.277 -20.296 1.00 94.25 963 GLU A N 1
ATOM 7534 C CA . GLU A 1 963 ? -24.741 -18.511 -19.216 1.00 94.25 963 GLU A CA 1
ATOM 7535 C C . GLU A 1 963 ? -25.346 -19.416 -18.128 1.00 94.25 963 GLU A C 1
ATOM 7537 O O . GLU A 1 963 ? -25.309 -19.064 -16.948 1.00 94.25 963 GLU A O 1
ATOM 7542 N N . ARG A 1 964 ? -25.900 -20.583 -18.480 1.00 93.31 964 ARG A N 1
ATOM 7543 C CA . ARG A 1 964 ? -26.534 -21.475 -17.493 1.00 93.31 964 ARG A CA 1
ATOM 7544 C C . ARG A 1 964 ? -25.490 -22.044 -16.551 1.00 93.31 964 ARG A C 1
ATOM 7546 O O . ARG A 1 964 ? -25.707 -22.080 -15.340 1.00 93.31 964 ARG A O 1
ATOM 7553 N N . GLU A 1 965 ? -24.356 -22.450 -17.105 1.00 93.75 965 GLU A N 1
ATOM 7554 C CA . GLU A 1 965 ? -23.216 -22.920 -16.328 1.00 93.75 965 GLU A CA 1
ATOM 7555 C C . GLU A 1 965 ? -22.652 -21.808 -15.435 1.00 93.75 965 GLU A C 1
ATOM 7557 O O . GLU A 1 965 ? -22.431 -22.016 -14.238 1.00 93.75 965 GLU A O 1
ATOM 7562 N N . TRP A 1 966 ? -22.521 -20.593 -15.978 1.00 94.38 966 TRP A N 1
ATOM 7563 C CA . TRP A 1 966 ? -22.123 -19.415 -15.210 1.00 94.38 966 TRP A CA 1
ATOM 7564 C C . TRP A 1 966 ? -23.064 -19.161 -14.019 1.00 94.38 966 TRP A C 1
ATOM 7566 O O . TRP A 1 966 ? -22.607 -18.975 -12.887 1.00 94.38 966 TRP A O 1
ATOM 7576 N N . GLN A 1 967 ? -24.382 -19.198 -14.242 1.00 92.69 967 GLN A N 1
ATOM 7577 C CA . GLN A 1 967 ? -25.393 -18.981 -13.201 1.00 92.69 967 GLN A CA 1
ATOM 7578 C C . GLN A 1 967 ? -25.376 -20.091 -12.139 1.00 92.69 967 GLN A C 1
ATOM 7580 O O . GLN A 1 967 ? -25.502 -19.799 -10.945 1.00 92.69 967 GLN A O 1
ATOM 7585 N N . ALA A 1 968 ? -25.189 -21.351 -12.543 1.00 92.69 968 ALA A N 1
ATOM 7586 C CA . ALA A 1 968 ? -25.117 -22.488 -11.629 1.00 92.69 968 ALA A CA 1
ATOM 7587 C C . ALA A 1 968 ? -23.936 -22.362 -10.651 1.00 92.69 968 ALA A C 1
ATOM 7589 O O . ALA A 1 968 ? -24.128 -22.488 -9.436 1.00 92.69 968 ALA A O 1
ATOM 7590 N N . LEU A 1 969 ? -22.747 -22.032 -11.167 1.00 93.50 969 LEU A N 1
ATOM 7591 C CA . LEU A 1 969 ? -21.536 -21.832 -10.366 1.00 93.50 969 LEU A CA 1
ATOM 7592 C C . LEU A 1 969 ? -21.610 -20.573 -9.499 1.00 93.50 969 LEU A C 1
ATOM 7594 O O . LEU A 1 969 ? -21.267 -20.619 -8.320 1.00 93.50 969 LEU A O 1
ATOM 7598 N N . SER A 1 970 ? -22.141 -19.469 -10.035 1.00 92.00 970 SER A N 1
ATOM 7599 C CA . SER A 1 970 ? -22.412 -18.245 -9.265 1.00 92.00 970 SER A CA 1
ATOM 7600 C C . SER A 1 970 ? -23.295 -18.538 -8.045 1.00 92.00 970 SER A C 1
ATOM 7602 O O . SER A 1 970 ? -23.002 -18.115 -6.923 1.00 92.00 970 SER A O 1
ATOM 7604 N N . ALA A 1 971 ? -24.365 -19.317 -8.240 1.00 90.25 971 ALA A N 1
ATOM 7605 C CA . ALA A 1 971 ? -25.258 -19.714 -7.163 1.00 90.25 971 ALA A CA 1
ATOM 7606 C C . ALA A 1 971 ? -24.575 -20.657 -6.158 1.00 90.25 971 ALA A C 1
ATOM 7608 O O . ALA A 1 971 ? -24.816 -20.532 -4.958 1.00 90.25 971 ALA A O 1
ATOM 7609 N N . GLY A 1 972 ? -23.728 -21.580 -6.620 1.00 90.69 972 GLY A N 1
ATOM 7610 C CA . GLY A 1 972 ? -22.944 -22.468 -5.762 1.00 90.69 972 GLY A CA 1
ATOM 7611 C C . GLY A 1 972 ? -21.966 -21.726 -4.858 1.00 90.69 972 GLY A C 1
ATOM 7612 O O . GLY A 1 972 ? -22.011 -21.910 -3.641 1.00 90.69 972 GLY A O 1
ATOM 7613 N N . ALA A 1 973 ? -21.182 -20.807 -5.421 1.00 89.31 973 ALA A N 1
ATOM 7614 C CA . ALA A 1 973 ? -20.245 -19.977 -4.670 1.00 89.31 973 ALA A CA 1
ATOM 7615 C C . ALA A 1 973 ? -20.950 -19.120 -3.596 1.00 89.31 973 ALA A C 1
ATOM 7617 O O . ALA A 1 973 ? -20.523 -19.085 -2.439 1.00 89.31 973 ALA A O 1
ATOM 7618 N N . ARG A 1 974 ? -22.101 -18.511 -3.930 1.00 88.88 974 ARG A N 1
ATOM 7619 C CA . ARG A 1 974 ? -22.909 -17.754 -2.952 1.00 88.88 974 ARG A CA 1
ATOM 7620 C C . ARG A 1 974 ? -23.488 -18.635 -1.853 1.00 88.88 974 ARG A C 1
ATOM 7622 O O . ARG A 1 974 ? -23.52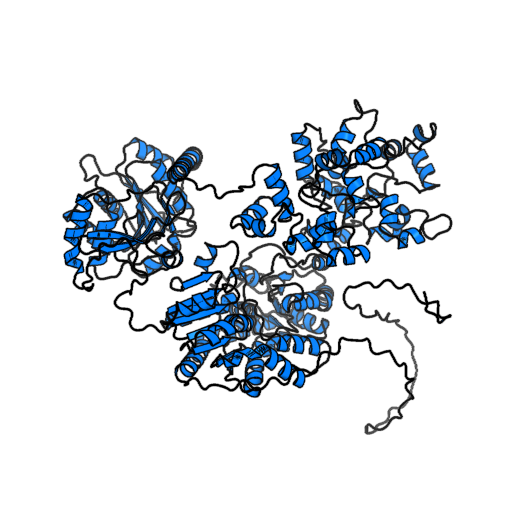5 -18.208 -0.700 1.00 88.88 974 ARG A O 1
ATOM 7629 N N . ARG A 1 975 ? -23.964 -19.842 -2.188 1.00 89.56 975 ARG A N 1
ATOM 7630 C CA . ARG A 1 975 ? -24.457 -20.803 -1.186 1.00 89.56 975 ARG A CA 1
ATOM 7631 C C . ARG A 1 975 ? -23.344 -21.180 -0.216 1.00 89.56 975 ARG A C 1
ATOM 7633 O O . ARG A 1 975 ? -23.542 -21.053 0.985 1.00 89.56 975 ARG A O 1
ATOM 7640 N N . TRP A 1 976 ? -22.161 -21.519 -0.728 1.00 89.75 976 TRP A N 1
ATOM 7641 C CA . TRP A 1 976 ? -20.989 -21.832 0.091 1.00 89.75 976 TRP A CA 1
ATOM 7642 C C . TRP A 1 976 ? -20.641 -20.701 1.076 1.00 89.75 976 TRP A C 1
ATOM 7644 O O . TRP A 1 976 ? -20.420 -20.963 2.263 1.00 89.75 976 TRP A O 1
ATOM 7654 N N . ALA A 1 977 ? -20.652 -19.444 0.616 1.00 85.62 977 ALA A N 1
ATOM 7655 C CA . ALA A 1 977 ? -20.373 -18.281 1.461 1.00 85.62 977 ALA A CA 1
ATOM 7656 C C . ALA A 1 977 ? -21.474 -18.053 2.516 1.00 85.62 977 ALA A C 1
ATOM 7658 O O . ALA A 1 977 ? -21.186 -17.804 3.691 1.00 85.62 977 ALA A O 1
ATOM 7659 N N . ARG A 1 978 ? -22.745 -18.185 2.116 1.00 84.25 978 ARG A N 1
ATOM 7660 C CA . ARG A 1 978 ? -23.906 -18.022 3.001 1.00 84.25 978 ARG A CA 1
ATOM 7661 C C . ARG A 1 978 ? -23.956 -19.089 4.091 1.00 84.25 978 ARG A C 1
ATOM 7663 O O . ARG A 1 978 ? -24.177 -18.745 5.249 1.00 84.25 978 ARG A O 1
ATOM 7670 N N . ASP A 1 979 ? -23.720 -20.352 3.749 1.00 83.25 979 ASP A N 1
ATOM 7671 C CA . ASP A 1 979 ? -23.772 -21.472 4.695 1.00 83.25 979 ASP A CA 1
ATOM 7672 C C . ASP A 1 979 ? -22.700 -21.328 5.787 1.00 83.25 979 ASP A C 1
ATOM 7674 O O . ASP A 1 979 ? -22.954 -21.589 6.966 1.00 83.25 979 ASP A O 1
ATOM 7678 N N . ARG A 1 980 ? -21.513 -20.819 5.439 1.00 80.38 980 ARG A N 1
ATOM 7679 C CA . ARG A 1 980 ? -20.455 -20.497 6.414 1.00 80.38 980 ARG A CA 1
ATOM 7680 C C . ARG A 1 980 ? -20.837 -19.364 7.354 1.00 80.38 980 ARG A C 1
ATOM 7682 O O . ARG A 1 980 ? -20.624 -19.476 8.560 1.00 80.38 980 ARG A O 1
ATOM 7689 N N . LYS A 1 981 ? -21.450 -18.308 6.820 1.00 74.00 981 LYS A N 1
ATOM 7690 C CA . LYS A 1 981 ? -21.958 -17.194 7.627 1.00 74.00 981 LYS A CA 1
ATOM 7691 C C . LYS A 1 981 ? -23.078 -17.646 8.573 1.00 74.00 981 LYS A C 1
ATOM 7693 O O . LYS A 1 981 ? -23.072 -17.288 9.745 1.00 74.00 981 LYS A O 1
ATOM 7698 N N . ALA A 1 982 ? -24.002 -18.474 8.086 1.00 65.12 982 ALA A N 1
ATOM 7699 C CA . ALA A 1 982 ? -25.142 -18.972 8.856 1.00 65.12 982 ALA A CA 1
ATOM 7700 C C . ALA A 1 982 ? -24.749 -20.000 9.930 1.00 65.12 982 ALA A C 1
ATOM 7702 O O . ALA A 1 982 ? -25.321 -20.016 11.017 1.00 65.12 982 ALA A O 1
ATOM 7703 N N . SER A 1 983 ? -23.767 -20.857 9.644 1.00 62.78 983 SER A N 1
ATOM 7704 C CA . SER A 1 983 ? -23.349 -21.936 10.551 1.00 62.78 983 SER A CA 1
ATOM 7705 C C . SER A 1 983 ? -22.554 -21.464 11.770 1.00 62.78 983 SER A C 1
ATOM 7707 O O . SER A 1 983 ? -22.347 -22.259 12.689 1.00 62.78 983 SER A O 1
ATOM 7709 N N . GLN A 1 984 ? -22.093 -20.205 11.786 1.00 73.69 984 GLN A N 1
ATOM 7710 C CA . GLN A 1 984 ? -21.155 -19.681 12.789 1.00 73.69 984 GLN A CA 1
ATOM 7711 C C . GLN A 1 984 ? -19.915 -20.582 12.957 1.00 73.69 984 GLN A C 1
ATOM 7713 O O . GLN A 1 984 ? -19.308 -20.630 14.026 1.00 73.69 984 GLN A O 1
ATOM 7718 N N . THR A 1 985 ? -19.539 -21.326 11.907 1.00 79.56 985 THR A N 1
ATOM 7719 C CA . THR A 1 985 ? -18.493 -22.358 11.985 1.00 79.56 985 THR A CA 1
ATOM 7720 C C . THR A 1 985 ? -17.162 -21.760 12.421 1.00 79.56 985 THR A C 1
ATOM 7722 O O . THR A 1 985 ? -16.534 -22.290 13.332 1.00 79.56 985 THR A O 1
ATOM 7725 N N . VAL A 1 986 ? -16.765 -20.624 11.838 1.00 81.44 986 VAL A N 1
ATOM 7726 C CA . VAL A 1 986 ? -15.498 -19.959 12.180 1.00 81.44 986 VAL A CA 1
ATOM 7727 C C . VAL A 1 986 ? -15.511 -19.432 13.616 1.00 81.44 986 VAL A C 1
ATOM 7729 O O . VAL A 1 986 ? -14.523 -19.578 14.328 1.00 81.44 986 VAL A O 1
ATOM 7732 N N . THR A 1 987 ? -16.641 -18.887 14.079 1.00 83.19 987 THR A N 1
ATOM 7733 C CA . THR A 1 987 ? -16.810 -18.456 15.475 1.00 83.19 987 THR A CA 1
ATOM 7734 C C . THR A 1 987 ? -16.631 -19.633 16.430 1.00 83.19 987 THR A C 1
ATOM 7736 O O . THR A 1 987 ? -15.833 -19.543 17.355 1.00 83.19 987 THR A O 1
ATOM 7739 N N . ARG A 1 988 ? -17.267 -20.780 16.154 1.00 85.56 988 ARG A N 1
ATOM 7740 C CA . ARG A 1 988 ? -17.109 -22.000 16.965 1.00 85.56 988 ARG A CA 1
ATOM 7741 C C . ARG A 1 988 ? -15.694 -22.574 16.911 1.00 85.56 988 ARG A C 1
ATOM 7743 O O . ARG A 1 988 ? -15.200 -23.060 17.925 1.00 85.56 988 ARG A O 1
ATOM 7750 N N . GLN A 1 989 ? -15.035 -22.541 15.749 1.00 89.56 989 GLN A N 1
ATOM 7751 C CA . GLN A 1 989 ? -13.629 -22.946 15.610 1.00 89.56 989 GLN A CA 1
ATOM 7752 C C . GLN A 1 989 ? -12.734 -22.069 16.495 1.00 89.56 989 GLN A C 1
ATOM 7754 O O . GLN A 1 989 ? -11.938 -22.597 17.268 1.00 89.56 989 GLN A O 1
ATOM 7759 N N . LEU A 1 990 ? -12.915 -20.745 16.442 1.00 89.06 990 LEU A N 1
ATOM 7760 C CA . LEU A 1 990 ? -12.181 -19.792 17.273 1.00 89.06 990 LEU A CA 1
ATOM 7761 C C . LEU A 1 990 ? -12.454 -20.017 18.768 1.00 89.06 990 LEU A C 1
ATOM 7763 O O . LEU A 1 990 ? -11.509 -20.122 19.544 1.00 89.06 990 LEU A O 1
ATOM 7767 N N . GLU A 1 991 ? -13.718 -20.169 19.168 1.00 87.94 991 GLU A N 1
ATOM 7768 C CA . GLU A 1 991 ? -14.111 -20.499 20.546 1.00 87.94 991 GLU A CA 1
ATOM 7769 C C . GLU A 1 991 ? -13.464 -21.802 21.027 1.00 87.94 991 GLU A C 1
ATOM 7771 O O . GLU A 1 991 ? -12.965 -21.861 22.147 1.00 87.94 991 GLU A O 1
ATOM 7776 N N . THR A 1 992 ? -13.415 -22.832 20.177 1.00 89.25 992 THR A N 1
ATOM 7777 C CA . THR A 1 992 ? -12.798 -24.127 20.501 1.00 89.25 992 THR A CA 1
ATOM 7778 C C . THR A 1 992 ? -11.296 -23.986 20.727 1.00 89.25 992 THR A C 1
ATOM 7780 O O . THR A 1 992 ? -10.776 -24.512 21.715 1.00 89.25 992 THR A O 1
ATOM 7783 N N . VAL A 1 993 ? -10.596 -23.256 19.849 1.00 90.38 993 VAL A N 1
ATOM 7784 C CA . VAL A 1 993 ? -9.161 -22.970 20.003 1.00 90.38 993 VAL A CA 1
ATOM 7785 C C . VAL A 1 993 ? -8.922 -22.212 21.306 1.00 90.38 993 VAL A C 1
ATOM 7787 O O . VAL A 1 993 ? -8.106 -22.638 22.120 1.00 90.38 993 VAL A O 1
ATOM 7790 N N . LEU A 1 994 ? -9.666 -21.130 21.545 1.00 89.31 994 LEU A N 1
ATOM 7791 C CA . LEU A 1 994 ? -9.505 -20.303 22.739 1.00 89.31 994 LEU A CA 1
ATOM 7792 C C . LEU A 1 994 ? -9.835 -21.074 24.021 1.00 89.31 994 LEU A C 1
ATOM 7794 O O . LEU A 1 994 ? -9.067 -21.000 24.973 1.00 89.31 994 LEU A O 1
ATOM 7798 N N . ALA A 1 995 ? -10.923 -21.844 24.063 1.00 85.94 995 ALA A N 1
ATOM 7799 C CA . ALA A 1 995 ? -11.284 -22.654 25.227 1.00 85.94 995 ALA A CA 1
ATOM 7800 C C . ALA A 1 995 ? -10.207 -23.702 25.531 1.00 85.94 995 ALA A C 1
ATOM 7802 O O . ALA A 1 995 ? -9.723 -23.779 26.659 1.00 85.94 995 ALA A O 1
ATOM 7803 N N . THR A 1 996 ? -9.755 -24.432 24.508 1.00 85.06 996 THR A N 1
ATOM 7804 C CA . THR A 1 996 ? -8.710 -25.453 24.655 1.00 85.06 996 THR A CA 1
ATOM 7805 C C . THR A 1 996 ? -7.418 -24.834 25.175 1.00 85.06 996 THR A C 1
ATOM 7807 O O . THR A 1 996 ? -6.865 -25.283 26.182 1.00 85.06 996 THR A O 1
ATOM 7810 N N . VAL A 1 997 ? -6.971 -23.745 24.543 1.00 86.50 997 VAL A N 1
ATOM 7811 C CA . VAL A 1 997 ? -5.750 -23.047 24.944 1.00 86.50 997 VAL A CA 1
ATOM 7812 C C . VAL A 1 997 ? -5.884 -22.480 26.344 1.00 86.50 997 VAL A C 1
ATOM 7814 O O . VAL A 1 997 ? -4.886 -22.515 27.044 1.00 86.50 997 VAL A O 1
ATOM 7817 N N . MET A 1 998 ? -7.064 -22.015 26.778 1.00 82.44 998 MET A N 1
ATOM 7818 C CA . MET A 1 998 ? -7.318 -21.425 28.104 1.00 82.44 998 MET A CA 1
ATOM 7819 C C . MET A 1 998 ? -7.620 -22.442 29.225 1.00 82.44 998 MET A C 1
ATOM 7821 O O . MET A 1 998 ? -7.546 -22.083 30.405 1.00 82.44 998 MET A O 1
ATOM 7825 N N . GLU A 1 999 ? -7.858 -23.714 28.905 1.00 76.81 999 GLU A N 1
ATOM 7826 C CA . GLU A 1 999 ? -8.043 -24.798 29.884 1.00 76.81 999 GLU A CA 1
ATOM 7827 C C . GLU A 1 999 ? -6.788 -25.666 30.078 1.00 76.81 999 GLU A C 1
ATOM 7829 O O . GLU A 1 999 ? -6.550 -26.176 31.175 1.00 76.81 999 GLU A O 1
ATOM 7834 N N . GLN A 1 1000 ? -5.928 -25.790 29.063 1.00 63.03 1000 GLN A N 1
ATOM 7835 C CA . GLN A 1 1000 ? -4.702 -26.593 29.144 1.00 63.03 1000 GLN A CA 1
ATOM 7836 C C . GLN A 1 1000 ? -3.693 -26.036 30.167 1.00 63.03 1000 GLN A C 1
ATOM 7838 O O . GLN A 1 1000 ? -3.399 -24.844 30.187 1.00 63.03 1000 GLN A O 1
ATOM 7843 N N . LYS A 1 1001 ? -3.106 -26.886 31.021 1.00 48.47 1001 LYS A N 1
ATOM 7844 C CA . LYS A 1 1001 ? -1.923 -26.486 31.808 1.00 48.47 1001 LYS A CA 1
ATOM 7845 C C . LYS A 1 1001 ? -0.702 -26.454 30.880 1.00 48.47 1001 LYS A C 1
ATOM 7847 O O . LYS A 1 1001 ? -0.555 -27.400 30.107 1.00 48.47 1001 LYS A O 1
ATOM 7852 N N . PRO A 1 1002 ? 0.183 -25.442 30.962 1.00 43.47 1002 PRO A N 1
ATOM 7853 C CA . PRO A 1 1002 ? 1.404 -25.414 30.164 1.00 43.47 1002 PRO A CA 1
ATOM 7854 C C . PRO A 1 1002 ? 2.255 -26.641 30.503 1.00 43.47 1002 PRO A C 1
ATOM 7856 O O . PRO A 1 1002 ? 2.841 -26.741 31.580 1.00 43.47 1002 PRO A O 1
ATOM 7859 N N . SER A 1 1003 ? 2.276 -27.618 29.602 1.00 37.44 1003 SER A N 1
ATOM 7860 C CA . SER A 1 1003 ? 3.191 -28.749 29.673 1.00 37.44 1003 SER A CA 1
ATOM 7861 C C . SER A 1 1003 ? 4.491 -28.338 28.982 1.00 37.44 1003 SER A C 1
ATOM 7863 O O . SER A 1 1003 ? 4.427 -27.984 27.801 1.00 37.44 1003 SER A O 1
ATOM 7865 N N . PRO A 1 1004 ? 5.659 -28.385 29.648 1.00 38.12 1004 PRO A N 1
ATOM 7866 C CA . PRO A 1 1004 ? 6.933 -28.168 28.979 1.00 38.12 1004 PRO A CA 1
ATOM 7867 C C . PRO A 1 1004 ? 7.131 -29.290 27.957 1.00 38.12 1004 PRO A C 1
ATOM 7869 O O . PRO A 1 1004 ? 7.493 -30.415 28.302 1.00 38.12 1004 PRO A O 1
ATOM 7872 N N . ARG A 1 1005 ? 6.834 -29.006 26.687 1.00 42.91 1005 ARG A N 1
ATOM 7873 C CA . ARG A 1 1005 ? 7.178 -29.898 25.582 1.00 42.91 1005 ARG A CA 1
ATOM 7874 C C . ARG A 1 1005 ? 8.696 -29.829 25.453 1.00 42.91 1005 ARG A C 1
ATOM 7876 O O . ARG A 1 1005 ? 9.239 -28.760 25.193 1.00 42.91 1005 ARG A O 1
ATOM 7883 N N . GLN A 1 1006 ? 9.388 -30.940 25.715 1.00 37.25 1006 GLN A N 1
ATOM 7884 C CA . GLN A 1 1006 ? 10.831 -31.019 25.483 1.00 37.25 1006 GLN A CA 1
ATOM 7885 C C . GLN A 1 1006 ? 11.108 -30.605 24.038 1.00 37.25 1006 GLN A C 1
ATOM 7887 O O . GLN A 1 1006 ? 10.469 -31.126 23.123 1.00 37.25 1006 GLN A O 1
ATOM 7892 N N . ALA A 1 1007 ? 12.058 -29.687 23.844 1.00 37.66 1007 ALA A N 1
ATOM 7893 C CA . ALA A 1 1007 ? 12.628 -29.435 22.533 1.00 37.66 1007 ALA A CA 1
ATOM 7894 C C . ALA A 1 1007 ? 13.077 -30.787 21.966 1.00 37.66 1007 ALA A C 1
ATOM 7896 O O . ALA A 1 1007 ? 13.988 -31.424 22.501 1.00 37.66 1007 ALA A O 1
ATOM 7897 N N . LEU A 1 1008 ? 12.383 -31.272 20.936 1.00 38.25 1008 LEU A N 1
ATOM 7898 C CA . LEU A 1 1008 ? 12.805 -32.474 20.236 1.00 38.25 1008 LEU A CA 1
ATOM 7899 C C . LEU A 1 1008 ? 14.174 -32.159 19.645 1.00 38.25 1008 LEU A C 1
ATOM 7901 O O . LEU A 1 1008 ? 14.314 -31.181 18.911 1.00 38.25 1008 LEU A O 1
ATOM 7905 N N . ALA A 1 1009 ? 15.181 -32.943 20.033 1.00 31.23 1009 ALA A N 1
ATOM 7906 C CA . ALA A 1 1009 ? 16.553 -32.743 19.603 1.00 31.23 1009 ALA A CA 1
ATOM 7907 C C . ALA A 1 1009 ? 16.588 -32.610 18.077 1.00 31.23 1009 ALA A C 1
ATOM 7909 O O . ALA A 1 1009 ? 16.301 -33.566 17.351 1.00 31.23 1009 ALA A O 1
ATOM 7910 N N . VAL A 1 1010 ? 16.920 -31.407 17.605 1.00 33.38 1010 VAL A N 1
ATOM 7911 C CA . VAL A 1 1010 ? 17.212 -31.156 16.200 1.00 33.38 1010 VAL A CA 1
ATOM 7912 C C . VAL A 1 1010 ? 18.415 -32.026 15.887 1.00 33.38 1010 VAL A C 1
ATOM 7914 O O . VAL A 1 1010 ? 19.519 -31.776 16.369 1.00 33.38 1010 VAL A O 1
ATOM 7917 N N . THR A 1 1011 ? 18.204 -33.103 15.135 1.00 32.66 1011 THR A N 1
ATOM 7918 C CA . THR A 1 1011 ? 19.332 -33.789 14.517 1.00 32.66 1011 THR A CA 1
ATOM 7919 C C . THR A 1 1011 ? 19.874 -32.779 13.513 1.00 32.66 1011 THR A C 1
ATOM 7921 O O . THR A 1 1011 ? 19.105 -32.379 12.635 1.00 32.66 1011 THR A O 1
ATOM 7924 N N . PRO A 1 1012 ? 21.113 -32.274 13.664 1.00 32.53 1012 PRO A N 1
ATOM 7925 C CA . PRO A 1 1012 ? 21.647 -31.313 12.716 1.00 32.53 1012 PRO A CA 1
ATOM 7926 C C . PRO A 1 1012 ? 21.509 -31.920 11.326 1.00 32.53 1012 PRO A C 1
ATOM 7928 O O . PRO A 1 1012 ? 21.881 -33.081 11.114 1.00 32.53 1012 PRO A O 1
ATOM 7931 N N . ALA A 1 1013 ? 20.919 -31.156 10.406 1.00 36.88 1013 ALA A N 1
ATOM 7932 C CA . ALA A 1 1013 ? 20.912 -31.536 9.009 1.00 36.88 1013 ALA A CA 1
ATOM 7933 C C . ALA A 1 1013 ? 22.361 -31.884 8.628 1.00 36.88 1013 ALA A C 1
ATOM 7935 O O . ALA A 1 1013 ? 23.278 -31.152 9.026 1.00 36.88 1013 ALA A O 1
ATOM 7936 N N . PRO A 1 1014 ? 22.613 -33.010 7.936 1.00 34.28 1014 PRO A N 1
ATOM 7937 C CA . PRO A 1 1014 ? 23.945 -33.269 7.416 1.00 34.28 1014 PRO A CA 1
ATOM 7938 C C . PRO A 1 1014 ? 24.371 -32.027 6.638 1.00 34.28 1014 PRO A C 1
ATOM 7940 O O . PRO A 1 1014 ? 23.598 -31.547 5.809 1.00 34.28 1014 PRO A O 1
ATOM 7943 N N . ALA A 1 1015 ? 25.550 -31.491 6.980 1.00 34.94 1015 ALA A N 1
ATOM 7944 C CA . ALA A 1 1015 ? 26.088 -30.263 6.412 1.00 34.94 1015 ALA A CA 1
ATOM 7945 C C . ALA A 1 1015 ? 25.790 -30.213 4.914 1.00 34.94 1015 ALA A C 1
ATOM 7947 O O . ALA A 1 1015 ? 26.088 -31.180 4.201 1.00 34.94 1015 ALA A O 1
ATOM 7948 N N . GLU A 1 1016 ? 25.178 -29.114 4.469 1.00 36.62 1016 GLU A N 1
ATOM 7949 C CA . GLU A 1 1016 ? 24.961 -28.853 3.057 1.00 36.62 1016 GLU A CA 1
ATOM 7950 C C . GLU A 1 1016 ? 26.260 -29.153 2.319 1.00 36.62 1016 GLU A C 1
ATOM 7952 O O . GLU A 1 1016 ? 27.285 -28.484 2.475 1.00 36.62 1016 GLU A O 1
ATOM 7957 N N . ARG A 1 1017 ? 26.226 -30.197 1.491 1.00 31.73 1017 ARG A N 1
ATOM 7958 C CA . ARG A 1 1017 ? 27.135 -30.225 0.364 1.00 31.73 1017 ARG A CA 1
ATOM 7959 C C . ARG A 1 1017 ? 26.719 -29.035 -0.478 1.00 31.73 1017 ARG A C 1
ATOM 7961 O O . ARG A 1 1017 ? 25.702 -29.102 -1.164 1.00 31.73 1017 ARG A O 1
ATOM 7968 N N . ALA A 1 1018 ? 27.525 -27.977 -0.429 1.00 32.56 1018 ALA A N 1
ATOM 7969 C CA . ALA A 1 1018 ? 27.618 -27.039 -1.529 1.00 32.56 1018 ALA A CA 1
ATOM 7970 C C . ALA A 1 1018 ? 27.592 -27.866 -2.818 1.00 32.56 1018 ALA A C 1
ATOM 7972 O O . ALA A 1 1018 ? 28.332 -28.851 -2.943 1.00 32.56 1018 ALA A O 1
ATOM 7973 N N . PHE A 1 1019 ? 26.680 -27.523 -3.722 1.00 28.86 1019 PHE A N 1
ATOM 7974 C CA . PHE A 1 1019 ? 26.602 -28.114 -5.046 1.00 28.86 1019 PHE A CA 1
ATOM 7975 C C . PHE A 1 1019 ? 27.959 -27.909 -5.738 1.00 28.86 1019 PHE A C 1
ATOM 7977 O O . PHE A 1 1019 ? 28.208 -26.907 -6.397 1.00 28.86 1019 PHE A O 1
ATOM 7984 N N . ALA A 1 1020 ? 28.865 -28.871 -5.587 1.00 28.61 1020 ALA A N 1
ATOM 7985 C CA . ALA A 1 1020 ? 29.849 -29.144 -6.608 1.00 28.61 1020 ALA A CA 1
ATOM 7986 C C . ALA A 1 1020 ? 29.055 -29.789 -7.750 1.00 28.61 1020 ALA A C 1
ATOM 7988 O O . ALA A 1 1020 ? 28.371 -30.789 -7.498 1.00 28.61 1020 ALA A O 1
ATOM 7989 N N . PRO A 1 1021 ? 29.084 -29.253 -8.982 1.00 31.39 1021 PRO A N 1
ATOM 7990 C CA . PRO A 1 1021 ? 28.480 -29.946 -10.105 1.00 31.39 1021 PRO A CA 1
ATOM 7991 C C . PRO A 1 1021 ? 29.107 -31.339 -10.169 1.00 31.39 1021 PRO A C 1
ATOM 7993 O O . PRO A 1 1021 ? 30.326 -31.486 -10.300 1.00 31.39 1021 PRO A O 1
ATOM 7996 N N . ALA A 1 1022 ? 28.284 -32.375 -10.008 1.00 28.19 1022 ALA A N 1
ATOM 7997 C CA . ALA A 1 1022 ? 28.740 -33.733 -10.229 1.00 28.19 1022 ALA A CA 1
ATOM 7998 C C . ALA A 1 1022 ? 29.289 -33.802 -11.665 1.00 28.19 1022 ALA A C 1
ATOM 8000 O O . ALA A 1 1022 ? 28.601 -33.369 -12.594 1.00 28.19 1022 ALA A O 1
ATOM 8001 N N . PRO A 1 1023 ? 30.512 -34.312 -11.888 1.00 32.72 1023 PRO A N 1
ATOM 8002 C CA . PRO A 1 1023 ? 31.009 -34.488 -13.239 1.00 32.72 1023 PRO A CA 1
ATOM 8003 C C . PRO A 1 1023 ? 30.075 -35.457 -13.963 1.00 32.72 1023 PRO A C 1
ATOM 8005 O O . PRO A 1 1023 ? 29.863 -36.582 -13.504 1.00 32.72 1023 PRO A O 1
ATOM 8008 N N . LEU A 1 1024 ? 29.529 -35.012 -15.096 1.00 29.67 1024 LEU A N 1
ATOM 8009 C CA . LEU A 1 1024 ? 28.822 -35.844 -16.063 1.00 29.67 1024 LEU A CA 1
ATOM 8010 C C . LEU A 1 1024 ? 29.708 -37.044 -16.425 1.00 29.67 1024 LEU A C 1
ATOM 8012 O O . LEU A 1 1024 ? 30.590 -36.959 -17.278 1.00 29.67 1024 LEU A O 1
ATOM 8016 N N . ARG A 1 1025 ? 29.480 -38.192 -15.782 1.00 30.92 1025 ARG A N 1
ATOM 8017 C CA . ARG A 1 1025 ? 29.929 -39.473 -16.320 1.00 30.92 1025 ARG A CA 1
ATOM 8018 C C . ARG A 1 1025 ? 28.910 -39.884 -17.370 1.00 30.92 1025 ARG A C 1
ATOM 8020 O O . ARG A 1 1025 ? 27.891 -40.488 -17.053 1.00 30.92 1025 ARG A O 1
ATOM 8027 N N . LEU A 1 1026 ? 29.208 -39.550 -18.622 1.00 32.47 1026 LEU A N 1
ATOM 8028 C CA . LEU A 1 1026 ? 28.578 -40.153 -19.792 1.00 32.47 1026 LEU A CA 1
ATOM 8029 C C . LEU A 1 1026 ? 28.935 -41.648 -19.819 1.00 32.47 1026 LEU A C 1
ATOM 8031 O O . LEU A 1 1026 ? 29.909 -42.069 -20.439 1.00 32.47 1026 LEU A O 1
ATOM 8035 N N . GLY A 1 1027 ? 28.172 -42.456 -19.088 1.00 32.09 1027 GLY A N 1
ATOM 8036 C CA . GLY A 1 1027 ? 28.148 -43.899 -19.270 1.00 32.09 1027 GLY A CA 1
ATOM 8037 C C . GLY A 1 1027 ? 27.231 -44.223 -20.442 1.00 32.09 1027 GLY A C 1
ATOM 8038 O O . GLY A 1 1027 ? 26.043 -43.909 -20.390 1.00 32.09 1027 GLY A O 1
ATOM 8039 N N . LYS A 1 1028 ? 27.769 -44.839 -21.501 1.00 36.69 1028 LYS A N 1
ATOM 8040 C CA . LYS A 1 1028 ? 26.966 -45.405 -22.595 1.00 36.69 1028 LYS A CA 1
ATOM 8041 C C . LYS A 1 1028 ? 25.914 -46.344 -21.996 1.00 36.69 1028 LYS A C 1
ATOM 8043 O O . LYS A 1 1028 ? 26.268 -47.365 -21.411 1.00 36.69 1028 LYS A O 1
ATOM 8048 N N . LYS A 1 1029 ? 24.633 -45.999 -22.145 1.00 31.05 1029 LYS A N 1
ATOM 8049 C CA . LYS A 1 1029 ? 23.516 -46.884 -21.804 1.00 31.05 1029 LYS A CA 1
ATOM 8050 C C . LYS A 1 1029 ? 23.565 -48.078 -22.765 1.00 31.05 1029 LYS A C 1
ATOM 8052 O O . LYS A 1 1029 ? 23.366 -47.909 -23.965 1.00 31.05 1029 LYS A O 1
ATOM 8057 N N . GLN A 1 1030 ? 23.892 -49.263 -22.253 1.00 34.09 1030 GLN A N 1
ATOM 8058 C CA . GLN A 1 1030 ? 23.590 -50.519 -22.942 1.00 34.09 1030 GLN A CA 1
ATOM 8059 C C . GLN A 1 1030 ? 22.062 -50.699 -22.993 1.00 34.09 1030 GLN A C 1
ATOM 8061 O O . GLN A 1 1030 ? 21.382 -50.293 -22.047 1.00 34.09 1030 GLN A O 1
ATOM 8066 N N . PRO A 1 1031 ? 21.511 -51.286 -24.067 1.00 33.16 1031 PRO A N 1
ATOM 8067 C CA . PRO A 1 1031 ? 20.077 -51.503 -24.181 1.00 33.16 1031 PRO A CA 1
ATOM 8068 C C . PRO A 1 1031 ? 19.645 -52.615 -23.216 1.00 33.16 1031 PRO A C 1
ATOM 8070 O O . PRO A 1 1031 ? 20.136 -53.740 -23.291 1.00 33.16 1031 PRO A O 1
ATOM 8073 N N . SER A 1 1032 ? 18.740 -52.297 -22.290 1.00 31.75 1032 SER A N 1
ATOM 8074 C CA . SER A 1 1032 ? 18.062 -53.289 -21.455 1.00 31.75 1032 SER A CA 1
ATOM 8075 C C . SER A 1 1032 ? 16.949 -53.968 -22.255 1.00 31.75 1032 SER A C 1
ATOM 8077 O O . SER A 1 1032 ? 16.135 -53.292 -22.883 1.00 31.75 1032 SER A O 1
ATOM 8079 N N . ALA A 1 1033 ? 16.950 -55.300 -22.219 1.00 31.86 1033 ALA A N 1
ATOM 8080 C CA . ALA A 1 1033 ? 16.004 -56.204 -22.868 1.00 31.86 1033 ALA A CA 1
ATOM 8081 C C . ALA A 1 1033 ? 14.536 -56.003 -22.416 1.00 31.86 1033 ALA A C 1
ATOM 8083 O O . ALA A 1 1033 ? 14.314 -55.500 -21.312 1.00 31.86 1033 ALA A O 1
ATOM 8084 N N . PRO A 1 1034 ? 13.537 -56.422 -23.222 1.00 39.06 1034 PRO A N 1
ATOM 8085 C CA . PRO A 1 1034 ? 12.122 -56.277 -22.888 1.00 39.06 1034 PRO A CA 1
ATOM 8086 C C . PRO A 1 1034 ? 11.525 -57.565 -22.290 1.00 39.06 1034 PRO A C 1
ATOM 8088 O O . PRO A 1 1034 ? 11.807 -58.657 -22.776 1.00 39.06 1034 PRO A O 1
ATOM 8091 N N . ALA A 1 1035 ? 10.672 -57.420 -21.272 1.00 28.31 1035 ALA A N 1
ATOM 8092 C CA . ALA A 1 1035 ? 9.671 -58.392 -20.795 1.00 28.31 1035 ALA A CA 1
ATOM 8093 C C . ALA A 1 1035 ? 8.907 -57.722 -19.631 1.00 28.31 1035 ALA A C 1
ATOM 8095 O O . ALA A 1 1035 ? 9.545 -57.124 -18.774 1.00 28.31 1035 ALA A O 1
ATOM 8096 N N . GLU A 1 1036 ? 7.586 -57.712 -19.483 1.00 28.28 1036 GLU A N 1
ATOM 8097 C CA . GLU A 1 1036 ? 6.467 -58.385 -20.140 1.00 28.28 1036 GLU A CA 1
ATOM 8098 C C . GLU A 1 1036 ? 5.208 -57.551 -19.828 1.00 28.28 1036 GLU A C 1
ATOM 8100 O O . GLU A 1 1036 ? 5.017 -57.080 -18.706 1.00 28.28 1036 GLU A O 1
ATOM 8105 N N . SER A 1 1037 ? 4.318 -57.371 -20.798 1.00 28.55 1037 SER A N 1
ATOM 8106 C CA . SER A 1 1037 ? 2.927 -56.988 -20.545 1.00 28.55 1037 SER A CA 1
ATOM 8107 C C . SER A 1 1037 ? 2.068 -57.910 -21.390 1.00 28.55 1037 SER A C 1
ATOM 8109 O O . SER A 1 1037 ? 2.109 -57.859 -22.617 1.00 28.55 1037 SER A O 1
ATOM 8111 N N . GLN A 1 1038 ? 1.353 -58.813 -20.722 1.00 27.38 1038 GLN A N 1
ATOM 8112 C CA . GLN A 1 1038 ? 0.352 -59.663 -21.348 1.00 27.38 1038 GLN A CA 1
ATOM 8113 C C . GLN A 1 1038 ? -0.796 -58.780 -21.843 1.00 27.38 1038 GLN A C 1
ATOM 8115 O O . GLN A 1 1038 ? -1.490 -58.157 -21.041 1.00 27.38 1038 GLN A O 1
ATOM 8120 N N . ALA A 1 1039 ? -1.016 -58.762 -23.154 1.00 29.34 1039 ALA A N 1
ATOM 8121 C CA . ALA A 1 1039 ? -2.285 -58.369 -23.745 1.00 29.34 1039 ALA A CA 1
ATOM 8122 C C . ALA A 1 1039 ? -2.839 -59.563 -24.530 1.00 29.34 1039 ALA A C 1
ATOM 8124 O O . ALA A 1 1039 ? -2.134 -60.176 -25.332 1.00 29.34 1039 ALA A O 1
ATOM 8125 N N . LEU A 1 1040 ? -4.099 -59.900 -24.244 1.00 28.38 1040 LEU A N 1
ATOM 8126 C CA . LEU A 1 1040 ? -4.897 -60.855 -25.004 1.00 28.38 1040 LEU A CA 1
ATOM 8127 C C . LEU A 1 1040 ? -4.980 -60.418 -26.473 1.00 28.38 1040 LEU A C 1
ATOM 8129 O O . LEU A 1 1040 ? -5.248 -59.257 -26.775 1.00 28.38 1040 LEU A O 1
ATOM 8133 N N . ALA A 1 1041 ? -4.784 -61.389 -27.357 1.00 26.80 1041 ALA A N 1
ATOM 8134 C CA . ALA A 1 1041 ? -4.884 -61.266 -28.800 1.00 26.80 1041 ALA A CA 1
ATOM 8135 C C . ALA A 1 1041 ? -6.338 -61.162 -29.290 1.00 26.80 1041 ALA A C 1
ATOM 8137 O O . ALA A 1 1041 ? -7.214 -61.863 -28.783 1.00 26.80 1041 ALA A O 1
ATOM 8138 N N . ALA A 1 1042 ? -6.546 -60.381 -30.352 1.00 30.42 1042 ALA A N 1
ATOM 8139 C CA . ALA A 1 1042 ? -7.447 -60.719 -31.453 1.00 30.42 1042 ALA A CA 1
ATOM 8140 C C . ALA A 1 1042 ? -7.051 -59.914 -32.704 1.00 30.42 1042 ALA A C 1
ATOM 8142 O O . ALA A 1 1042 ? -6.719 -58.734 -32.626 1.00 30.42 1042 ALA A O 1
ATOM 8143 N N . GLU A 1 1043 ? -7.033 -60.617 -33.829 1.00 29.55 1043 GLU A N 1
ATOM 8144 C CA . GLU A 1 1043 ? -6.417 -60.295 -35.116 1.00 29.55 1043 GLU A CA 1
ATOM 8145 C C . GLU A 1 1043 ? -7.154 -59.208 -35.923 1.00 29.55 1043 GLU A C 1
ATOM 8147 O O . GLU A 1 1043 ? -8.382 -59.139 -35.929 1.00 29.55 1043 GLU A O 1
ATOM 8152 N N . LEU A 1 1044 ? -6.388 -58.428 -36.693 1.00 26.95 1044 LEU A N 1
ATOM 8153 C CA . LEU A 1 1044 ? -6.842 -57.680 -37.871 1.00 26.95 1044 LEU A CA 1
ATOM 8154 C C . LEU A 1 1044 ? -6.034 -58.159 -39.089 1.00 26.95 1044 LEU A C 1
ATOM 8156 O O . LEU A 1 1044 ? -4.821 -58.351 -38.952 1.00 26.95 1044 LEU A O 1
ATOM 8160 N N . PRO A 1 1045 ? -6.640 -58.305 -40.281 1.00 33.09 1045 PRO A N 1
ATOM 8161 C CA . PRO A 1 1045 ? -5.897 -58.423 -41.523 1.00 33.09 1045 PRO A CA 1
ATOM 8162 C C . PRO A 1 1045 ? -5.684 -57.047 -42.173 1.00 33.09 1045 PRO A C 1
ATOM 8164 O O . PRO A 1 1045 ? -6.614 -56.256 -42.274 1.00 33.09 1045 PRO A O 1
ATOM 8167 N N . GLY A 1 1046 ? -4.458 -56.835 -42.657 1.00 28.06 1046 GLY A N 1
ATOM 8168 C CA . GLY A 1 1046 ? -4.165 -56.283 -43.984 1.00 28.06 1046 GLY A CA 1
ATOM 8169 C C . GLY A 1 1046 ? -4.493 -54.818 -44.301 1.00 28.06 1046 GLY A C 1
ATOM 8170 O O . GLY A 1 1046 ? -5.648 -54.454 -44.463 1.00 28.06 1046 GLY A O 1
ATOM 8171 N N . GLU A 1 1047 ? -3.413 -54.086 -44.594 1.00 30.09 1047 GLU A N 1
ATOM 8172 C CA . GLU A 1 1047 ? -3.211 -53.227 -45.780 1.00 30.09 1047 GLU A CA 1
ATOM 8173 C C . GLU A 1 1047 ? -2.930 -51.728 -45.553 1.00 30.09 1047 GLU A C 1
ATOM 8175 O O . GLU A 1 1047 ? -3.769 -50.951 -45.120 1.00 30.09 1047 GLU A O 1
ATOM 8180 N N . GLN A 1 1048 ? -1.702 -51.396 -45.977 1.00 29.23 1048 GLN A N 1
ATOM 8181 C CA . GLN A 1 1048 ? -1.264 -50.265 -46.803 1.00 29.23 1048 GLN A CA 1
ATOM 8182 C C . GLN A 1 1048 ? -1.154 -48.854 -46.203 1.00 29.23 1048 GLN A C 1
ATOM 8184 O O . GLN A 1 1048 ? -2.112 -48.111 -46.026 1.00 29.23 1048 GLN A O 1
ATOM 8189 N N . GLU A 1 1049 ? 0.121 -48.524 -45.979 1.00 29.91 1049 GLU A N 1
ATOM 8190 C CA . GLU A 1 1049 ? 0.837 -47.273 -46.250 1.00 29.91 1049 GLU A CA 1
ATOM 8191 C C . GLU A 1 1049 ? 0.070 -46.154 -46.978 1.00 29.91 1049 GLU A C 1
ATOM 8193 O O . GLU A 1 1049 ? -0.443 -46.318 -48.084 1.00 29.91 1049 GLU A O 1
ATOM 8198 N N . GLY A 1 1050 ? 0.142 -44.966 -46.375 1.00 27.88 1050 GLY A N 1
ATOM 8199 C CA . GLY A 1 1050 ? -0.110 -43.673 -46.998 1.00 27.88 1050 GLY A CA 1
ATOM 8200 C C . GLY A 1 1050 ? 0.539 -42.579 -46.152 1.00 27.88 1050 GLY A C 1
ATOM 8201 O O . GLY A 1 1050 ? 0.001 -42.193 -45.117 1.00 27.88 1050 GLY A O 1
ATOM 8202 N N . GLU A 1 1051 ? 1.724 -42.140 -46.570 1.00 28.45 1051 GLU A N 1
ATOM 8203 C CA . GLU A 1 1051 ? 2.473 -41.001 -46.030 1.00 28.45 1051 GLU A CA 1
ATOM 8204 C C . GLU A 1 1051 ? 1.691 -39.689 -46.202 1.00 28.45 1051 GLU A C 1
ATOM 8206 O O . GLU A 1 1051 ? 1.222 -39.401 -47.302 1.00 28.45 1051 GLU A O 1
ATOM 8211 N N . ILE A 1 1052 ? 1.629 -38.863 -45.151 1.00 29.08 1052 ILE A N 1
ATOM 8212 C CA . ILE A 1 1052 ? 1.631 -37.396 -45.268 1.00 29.08 1052 ILE A CA 1
ATOM 8213 C C . ILE A 1 1052 ? 2.514 -36.857 -44.136 1.00 29.08 1052 ILE A C 1
ATOM 8215 O O . ILE A 1 1052 ? 2.214 -37.037 -42.956 1.00 29.08 1052 ILE A O 1
ATOM 8219 N N . GLU A 1 1053 ? 3.626 -36.236 -44.523 1.00 28.45 1053 GLU A N 1
ATOM 8220 C CA . GLU A 1 1053 ? 4.539 -35.482 -43.668 1.00 28.45 1053 GLU A CA 1
ATOM 8221 C C . GLU A 1 1053 ? 3.895 -34.150 -43.237 1.00 28.45 1053 GLU A C 1
ATOM 8223 O O . GLU A 1 1053 ? 3.465 -33.368 -44.082 1.00 28.45 1053 GLU A O 1
ATOM 8228 N N . GLU A 1 1054 ? 3.891 -33.853 -41.936 1.00 28.02 1054 GLU A N 1
ATOM 8229 C CA . GLU A 1 1054 ? 3.907 -32.476 -41.425 1.00 28.02 1054 GLU A CA 1
ATOM 8230 C C . GLU A 1 1054 ? 5.018 -32.375 -40.369 1.00 28.02 1054 GLU A C 1
ATOM 8232 O O . GLU A 1 1054 ? 4.979 -33.021 -39.318 1.00 28.02 1054 GLU A O 1
ATOM 8237 N N . GLU A 1 1055 ? 6.048 -31.588 -40.686 1.00 26.55 1055 GLU A N 1
ATOM 8238 C CA . GLU A 1 1055 ? 7.157 -31.244 -39.798 1.00 26.55 1055 GLU A CA 1
ATOM 8239 C C . GLU A 1 1055 ? 6.646 -30.419 -38.605 1.00 26.55 1055 GLU A C 1
ATOM 8241 O O . GLU A 1 1055 ? 6.255 -29.260 -38.739 1.00 26.55 1055 GLU A O 1
ATOM 8246 N N . VAL A 1 1056 ? 6.680 -31.006 -37.407 1.00 27.03 1056 VAL A N 1
ATOM 8247 C CA . VAL A 1 1056 ? 6.542 -30.271 -36.145 1.00 27.03 1056 VAL A CA 1
ATOM 8248 C C . VAL A 1 1056 ? 7.935 -29.841 -35.694 1.00 27.03 1056 VAL A C 1
ATOM 8250 O O . VAL A 1 1056 ? 8.744 -30.657 -35.248 1.00 27.03 1056 VAL A O 1
ATOM 8253 N N . GLU A 1 1057 ? 8.213 -28.544 -35.801 1.00 24.19 1057 GLU A N 1
ATOM 8254 C CA . GLU A 1 1057 ? 9.433 -27.919 -35.296 1.00 24.19 1057 GLU A CA 1
ATOM 8255 C C . GLU A 1 1057 ? 9.435 -27.958 -33.752 1.00 24.19 1057 GLU A C 1
ATOM 8257 O O . GLU A 1 1057 ? 8.652 -27.290 -33.072 1.00 24.19 1057 GLU A O 1
ATOM 8262 N N . ILE A 1 1058 ? 10.298 -28.799 -33.175 1.00 25.33 1058 ILE A N 1
ATOM 8263 C CA . ILE A 1 1058 ? 10.455 -28.967 -31.725 1.00 25.33 1058 ILE A CA 1
ATOM 8264 C C . ILE A 1 1058 ? 11.236 -27.769 -31.165 1.00 25.33 1058 ILE A C 1
ATOM 8266 O O . ILE A 1 1058 ? 12.457 -27.680 -31.299 1.00 25.33 1058 ILE A O 1
ATOM 8270 N N . ILE A 1 1059 ? 10.536 -26.855 -30.494 1.00 27.53 1059 ILE A N 1
ATOM 8271 C CA . ILE A 1 1059 ? 11.127 -25.723 -29.765 1.00 27.53 1059 ILE A CA 1
ATOM 8272 C C . ILE A 1 1059 ? 11.718 -26.227 -28.428 1.00 27.53 1059 ILE A C 1
ATOM 8274 O O . ILE A 1 1059 ? 10.992 -26.842 -27.643 1.00 27.53 1059 ILE A O 1
ATOM 8278 N N . PRO A 1 1060 ? 13.003 -25.969 -28.102 1.00 26.59 1060 PRO A N 1
ATOM 8279 C CA . PRO A 1 1060 ? 13.591 -26.394 -26.832 1.00 26.59 1060 PRO A CA 1
ATOM 8280 C C . PRO A 1 1060 ? 13.197 -25.462 -25.662 1.00 26.59 1060 PRO A C 1
ATOM 8282 O O . PRO A 1 1060 ? 12.990 -24.260 -25.862 1.00 26.59 1060 PRO A O 1
ATOM 8285 N N . PRO A 1 1061 ? 13.137 -25.974 -24.415 1.00 28.59 1061 PRO A N 1
ATOM 8286 C CA . PRO A 1 1061 ? 12.662 -25.221 -23.257 1.00 28.59 1061 PRO A CA 1
ATOM 8287 C C . PRO A 1 1061 ? 13.701 -24.201 -22.769 1.00 28.59 1061 PRO A C 1
ATOM 8289 O O . PRO A 1 1061 ? 14.858 -24.535 -22.507 1.00 28.59 1061 PRO A O 1
ATOM 8292 N N . ARG A 1 1062 ? 13.272 -22.948 -22.585 1.00 27.73 1062 ARG A N 1
ATOM 8293 C CA . ARG A 1 1062 ? 14.078 -21.863 -22.003 1.00 27.73 1062 ARG A CA 1
ATOM 8294 C C . ARG A 1 1062 ? 13.924 -21.863 -20.478 1.00 27.73 1062 ARG A C 1
ATOM 8296 O O . ARG A 1 1062 ? 12.829 -21.635 -19.974 1.00 27.73 1062 ARG A O 1
ATOM 8303 N N . ARG A 1 1063 ? 15.013 -22.087 -19.734 1.00 26.58 1063 ARG A N 1
ATOM 8304 C CA . ARG A 1 1063 ? 15.089 -21.814 -18.286 1.00 26.58 1063 ARG A CA 1
ATOM 8305 C C . ARG A 1 1063 ? 15.752 -20.457 -18.034 1.00 26.58 1063 ARG A C 1
ATOM 8307 O O . ARG A 1 1063 ? 16.748 -20.150 -18.673 1.00 26.58 1063 ARG A O 1
ATOM 8314 N N . LEU A 1 1064 ? 15.149 -19.721 -17.093 1.00 27.25 1064 LEU A N 1
ATOM 8315 C CA . LEU A 1 1064 ? 15.670 -18.696 -16.170 1.00 27.25 1064 LEU A CA 1
ATOM 8316 C C . LEU A 1 1064 ? 16.921 -17.907 -16.595 1.00 27.25 1064 LEU A C 1
ATOM 8318 O O . LEU A 1 1064 ? 18.006 -18.455 -16.755 1.00 27.25 1064 LEU A O 1
ATOM 8322 N N . GLY A 1 1065 ? 16.747 -16.586 -16.683 1.00 30.55 1065 GLY A N 1
ATOM 8323 C CA . GLY A 1 1065 ? 17.767 -15.620 -17.070 1.00 30.55 1065 GLY A CA 1
ATOM 8324 C C . GLY A 1 1065 ? 19.049 -15.688 -16.245 1.00 30.55 1065 GLY A C 1
ATOM 8325 O O . GLY A 1 1065 ? 19.098 -15.173 -15.139 1.00 30.55 1065 GLY A O 1
ATOM 8326 N N . VAL A 1 1066 ? 20.086 -16.258 -16.859 1.00 24.38 1066 VAL A N 1
ATOM 8327 C CA . VAL A 1 1066 ? 21.486 -15.813 -16.843 1.00 24.38 1066 VAL A CA 1
ATOM 8328 C C . VAL A 1 1066 ? 22.074 -16.261 -18.186 1.00 24.38 1066 VAL A C 1
ATOM 8330 O O . VAL A 1 1066 ? 22.117 -17.454 -18.479 1.00 24.38 1066 VAL A O 1
ATOM 8333 N N . SER A 1 1067 ? 22.511 -15.333 -19.037 1.00 26.05 1067 SER A N 1
ATOM 8334 C CA . SER A 1 1067 ? 23.262 -15.669 -20.252 1.00 26.05 1067 SER A CA 1
ATOM 8335 C C . SER A 1 1067 ? 24.736 -15.854 -19.895 1.00 26.05 1067 SER A C 1
ATOM 8337 O O . SER A 1 1067 ? 25.455 -14.873 -19.717 1.00 26.05 1067 SER A O 1
ATOM 8339 N N . LEU A 1 1068 ? 25.195 -17.102 -19.784 1.00 25.66 1068 LEU A N 1
ATOM 8340 C CA . LEU A 1 1068 ? 26.625 -17.404 -19.731 1.00 25.66 1068 LEU A CA 1
ATOM 8341 C C . LEU A 1 1068 ? 27.204 -17.309 -21.149 1.00 25.66 1068 LEU A C 1
ATOM 8343 O O . LEU A 1 1068 ? 26.697 -17.938 -22.076 1.00 25.66 1068 LEU A O 1
ATOM 8347 N N . ALA A 1 1069 ? 28.255 -16.508 -21.318 1.00 28.17 1069 ALA A N 1
ATOM 8348 C CA . ALA A 1 1069 ? 28.979 -16.398 -22.576 1.00 28.17 1069 ALA A CA 1
ATOM 8349 C C . ALA A 1 1069 ? 29.740 -17.704 -22.865 1.00 28.17 1069 ALA A C 1
ATOM 8351 O O . ALA A 1 1069 ? 30.657 -18.080 -22.133 1.00 28.17 1069 ALA A O 1
ATOM 8352 N N . GLU A 1 1070 ? 29.376 -18.391 -23.946 1.00 30.55 1070 GLU A N 1
ATOM 8353 C CA . GLU A 1 1070 ? 30.148 -19.514 -24.470 1.00 30.55 1070 GLU A CA 1
ATOM 8354 C C . GLU A 1 1070 ? 31.405 -19.002 -25.171 1.00 30.55 1070 GLU A C 1
ATOM 8356 O O . GLU A 1 1070 ? 31.378 -18.408 -26.248 1.00 30.55 1070 GLU A O 1
ATOM 8361 N N . GLY A 1 1071 ? 32.541 -19.257 -24.542 1.00 31.58 1071 GLY A N 1
ATOM 8362 C CA . GLY A 1 1071 ? 33.845 -19.075 -25.142 1.00 31.58 1071 GLY A CA 1
ATOM 8363 C C . GLY A 1 1071 ? 34.889 -19.484 -24.132 1.00 31.58 1071 GLY A C 1
ATOM 8364 O O . GLY A 1 1071 ? 35.262 -18.659 -23.314 1.00 31.58 1071 GLY A O 1
ATOM 8365 N N . TRP A 1 1072 ? 35.298 -20.756 -24.170 1.00 25.69 1072 TRP A N 1
ATOM 8366 C CA . TRP A 1 1072 ? 36.646 -21.254 -23.856 1.00 25.69 1072 TRP A CA 1
ATOM 8367 C C . TRP A 1 1072 ? 36.629 -22.786 -23.725 1.00 25.69 1072 TRP A C 1
ATOM 8369 O O . TRP A 1 1072 ? 36.479 -23.346 -22.643 1.00 25.69 1072 TRP A O 1
ATOM 8379 N N . GLN A 1 1073 ? 36.864 -23.482 -24.836 1.00 28.34 1073 GLN A N 1
ATOM 8380 C CA . GLN A 1 1073 ? 37.555 -24.772 -24.820 1.00 28.34 1073 GLN A CA 1
ATOM 8381 C C . GLN A 1 1073 ? 38.491 -24.829 -26.023 1.00 28.34 1073 GLN A C 1
ATOM 8383 O O . GLN A 1 1073 ? 38.043 -25.030 -27.143 1.00 28.34 1073 GLN A O 1
ATOM 8388 N N . ASN A 1 1074 ? 39.786 -24.615 -25.781 1.00 29.33 1074 ASN A N 1
ATOM 8389 C CA . ASN A 1 1074 ? 40.877 -25.397 -26.369 1.00 29.33 1074 ASN A CA 1
ATOM 8390 C C . ASN A 1 1074 ? 42.210 -24.959 -25.751 1.00 29.33 1074 ASN A C 1
ATOM 8392 O O . ASN A 1 1074 ? 42.649 -23.830 -25.933 1.00 29.33 1074 ASN A O 1
ATOM 8396 N N . GLY A 1 1075 ? 42.853 -25.868 -25.012 1.00 26.56 1075 GLY A N 1
ATOM 8397 C CA . GLY A 1 1075 ? 44.181 -25.626 -24.447 1.00 26.56 1075 GLY A CA 1
ATOM 8398 C C . GLY A 1 1075 ? 44.544 -26.502 -23.248 1.00 26.56 1075 GLY A C 1
ATOM 8399 O O . GLY A 1 1075 ? 44.873 -25.986 -22.187 1.00 26.56 1075 GLY A O 1
ATOM 8400 N N . ARG A 1 1076 ? 44.507 -27.834 -23.385 1.00 28.48 1076 ARG A N 1
ATOM 8401 C CA . ARG A 1 1076 ? 45.292 -28.725 -22.511 1.00 28.48 1076 ARG A CA 1
ATOM 8402 C C . ARG A 1 1076 ? 46.650 -28.964 -23.168 1.00 28.48 1076 ARG A C 1
ATOM 8404 O O . ARG A 1 1076 ? 46.679 -29.633 -24.193 1.00 28.48 1076 ARG A O 1
ATOM 8411 N N . ALA A 1 1077 ? 47.739 -28.504 -22.550 1.00 28.92 1077 ALA A N 1
ATOM 8412 C CA . ALA A 1 1077 ? 48.909 -29.325 -22.192 1.00 28.92 1077 ALA A CA 1
ATOM 8413 C C . ALA A 1 1077 ? 50.101 -28.472 -21.714 1.00 28.92 1077 ALA A C 1
ATOM 8415 O O . ALA A 1 1077 ? 50.313 -27.368 -22.196 1.00 28.92 1077 ALA A O 1
ATOM 8416 N N . ALA A 1 1078 ? 50.912 -29.090 -20.844 1.00 26.25 1078 ALA A N 1
ATOM 8417 C CA . ALA A 1 1078 ? 52.160 -28.622 -20.225 1.00 26.25 1078 ALA A CA 1
ATOM 8418 C C . ALA A 1 1078 ? 51.986 -27.531 -19.146 1.00 26.25 1078 ALA A C 1
ATOM 8420 O O . ALA A 1 1078 ? 51.305 -26.544 -19.341 1.00 26.25 1078 ALA A O 1
ATOM 8421 N N . GLY A 1 1079 ? 52.561 -27.616 -17.952 1.00 27.00 1079 GLY A N 1
ATOM 8422 C CA . GLY A 1 1079 ? 53.499 -28.562 -17.374 1.00 27.00 1079 GLY A CA 1
ATOM 8423 C C . GLY A 1 1079 ? 53.804 -28.098 -15.947 1.00 27.00 1079 GLY A C 1
ATOM 8424 O O . GLY A 1 1079 ? 53.708 -26.919 -15.619 1.00 27.00 1079 GLY A O 1
ATOM 8425 N N . LYS A 1 1080 ? 54.135 -29.054 -15.081 1.00 32.31 1080 LYS A N 1
ATOM 8426 C CA . LYS A 1 1080 ? 54.619 -28.843 -13.711 1.00 32.31 1080 LYS A CA 1
ATOM 8427 C C . LYS A 1 1080 ? 55.724 -27.775 -13.653 1.00 32.31 1080 LYS A C 1
ATOM 8429 O O . LYS A 1 1080 ? 56.696 -27.919 -14.389 1.00 32.31 1080 LYS A O 1
ATOM 8434 N N . LYS A 1 1081 ? 55.636 -26.845 -12.689 1.00 27.77 1081 LYS A N 1
ATOM 8435 C CA . LYS A 1 1081 ? 56.684 -26.487 -11.696 1.00 27.77 1081 LYS A CA 1
ATOM 8436 C C . LYS A 1 1081 ? 56.358 -25.150 -10.997 1.00 27.77 1081 LYS A C 1
ATOM 8438 O O . LYS A 1 1081 ? 56.377 -24.104 -11.625 1.00 27.77 1081 LYS A O 1
ATOM 8443 N N . LYS A 1 1082 ? 56.161 -25.188 -9.673 1.00 29.31 1082 LYS A N 1
ATOM 8444 C CA . LYS A 1 1082 ? 56.862 -24.249 -8.767 1.00 29.31 1082 LYS A CA 1
ATOM 8445 C C . LYS A 1 1082 ? 58.339 -24.701 -8.718 1.00 29.31 1082 LYS A C 1
ATOM 8447 O O . LYS A 1 1082 ? 58.543 -25.906 -8.916 1.00 29.31 1082 LYS A O 1
ATOM 8452 N N . PRO A 1 1083 ? 59.350 -23.847 -8.453 1.00 38.25 1083 PRO A N 1
ATOM 8453 C CA . PRO A 1 1083 ? 59.284 -22.662 -7.585 1.00 38.25 1083 PRO A CA 1
ATOM 8454 C C . PRO A 1 1083 ? 60.041 -21.407 -8.082 1.00 38.25 1083 PRO A C 1
ATOM 8456 O O . PRO A 1 1083 ? 61.022 -21.525 -8.809 1.00 38.25 1083 PRO A O 1
ATOM 8459 N N . SER A 1 1084 ? 59.614 -20.241 -7.591 1.00 29.31 1084 SER A N 1
ATOM 8460 C CA . SER A 1 1084 ? 60.413 -19.149 -6.994 1.00 29.31 1084 SER A CA 1
ATOM 8461 C C . SER A 1 1084 ? 59.522 -17.923 -6.873 1.00 29.31 1084 SER A C 1
ATOM 8463 O O . SER A 1 1084 ? 59.065 -17.464 -7.945 1.00 29.31 1084 SER A O 1
#

Radius of gyration: 36.5 Å; Cα contacts (8 Å, |Δi|>4): 1725; chains: 1; bounding box: 102×104×101 Å

Organism: NCBI:txid2558360

Solvent-accessible surface area (backbone atoms only — not comparable to full-atom values): 61450 Å² total; per-residue (Å²): 142,90,81,85,75,76,74,66,42,80,47,81,51,76,72,76,47,75,34,50,71,53,40,49,46,67,41,49,93,79,48,52,83,63,64,69,70,49,54,57,69,56,50,49,56,53,36,71,76,58,49,83,59,50,53,33,81,60,37,39,39,72,58,39,34,65,76,34,60,70,57,43,73,38,37,32,93,96,47,88,23,71,19,54,62,54,41,31,76,77,60,33,58,80,82,48,61,54,32,97,78,42,34,60,70,46,26,45,63,71,34,78,89,60,40,68,67,57,42,46,76,63,48,32,85,38,64,62,43,44,31,73,78,46,30,29,71,67,54,49,43,38,25,89,68,40,33,44,66,49,30,51,51,43,29,58,75,70,70,51,88,77,64,87,92,48,31,56,65,62,55,42,58,40,61,47,47,78,83,59,90,74,39,48,69,35,55,53,48,32,49,49,40,24,31,65,77,38,36,37,64,61,39,41,72,74,37,55,68,54,53,52,40,36,75,73,61,77,32,83,23,60,62,51,40,66,78,65,54,94,62,48,56,80,56,56,48,40,96,68,42,33,33,67,59,40,36,72,74,33,58,71,56,43,51,39,34,76,72,62,80,31,82,29,52,61,55,41,29,74,75,43,28,62,84,71,39,48,56,44,30,98,90,39,63,48,45,64,53,64,65,39,65,60,37,70,60,51,44,66,72,66,74,54,96,48,72,64,43,47,49,49,46,26,59,74,72,68,65,58,74,91,54,87,74,79,63,49,60,66,57,26,22,52,49,44,52,51,52,34,59,66,44,46,69,54,28,58,76,52,46,50,74,49,68,69,50,66,74,90,74,76,72,73,34,72,32,22,38,34,33,44,29,84,40,52,55,54,33,35,51,42,22,51,55,32,58,70,60,40,83,68,76,24,50,43,45,32,39,15,31,63,39,56,73,67,39,52,53,49,52,60,59,30,40,39,64,62,45,79,44,67,75,60,95,91,52,71,74,29,54,57,44,33,51,49,57,35,56,74,71,45,75,24,59,32,34,37,44,33,32,44,26,36,26,48,46,82,57,12,62,56,60,48,50,56,40,38,76,73,68,40,36,31,31,36,22,34,22,35,48,64,67,46,58,60,27,50,29,22,46,75,44,93,85,30,48,73,47,56,35,23,68,92,68,38,60,70,66,63,56,57,43,35,49,72,41,64,32,38,70,59,59,47,36,34,28,38,40,73,56,48,53,54,13,48,59,57,32,61,74,75,56,67,57,89,68,46,38,44,48,38,33,42,38,45,35,68,75,74,50,76,28,37,37,37,39,66,20,32,29,33,28,35,61,82,73,75,94,64,79,54,70,70,58,36,50,55,44,35,72,48,46,72,80,56,58,90,76,61,84,93,76,83,87,74,92,62,100,61,81,75,90,72,80,77,72,86,85,70,72,92,58,58,25,36,38,34,38,24,54,44,66,74,41,62,78,62,27,38,36,16,40,43,50,50,54,49,51,54,53,44,45,75,76,53,41,46,41,34,40,33,5,54,36,60,70,84,65,46,84,69,63,62,60,75,63,47,64,58,71,50,47,72,41,70,35,49,89,48,64,47,64,58,54,66,77,44,80,79,39,52,32,37,39,25,36,15,55,70,30,44,61,71,42,44,66,37,49,69,72,66,64,64,90,41,43,30,34,35,29,40,43,25,64,86,39,43,26,50,65,37,51,24,56,43,32,52,36,40,76,71,76,40,86,56,68,69,57,34,56,53,44,43,51,62,70,45,65,66,52,67,74,31,71,35,36,36,28,51,25,67,68,60,21,50,53,37,41,76,73,71,45,58,43,38,61,46,59,84,75,64,72,88,69,72,78,72,82,63,75,80,72,52,77,86,76,26,58,34,35,29,35,43,56,47,30,79,47,84,76,39,46,30,39,47,19,52,50,49,40,61,72,48,17,46,61,50,42,36,67,73,67,75,46,82,58,44,34,28,62,59,36,30,66,36,87,86,47,84,60,59,84,54,47,76,67,71,23,68,49,58,96,74,76,92,68,60,53,66,62,52,57,63,34,26,50,33,35,39,40,61,31,68,33,58,49,44,52,60,45,46,55,47,51,36,19,55,72,29,41,28,37,39,28,13,64,68,42,31,59,38,67,72,50,50,70,81,40,38,29,42,66,19,52,82,88,41,29,60,51,30,25,51,53,52,48,48,55,75,72,33,67,67,60,33,52,52,20,14,50,30,17,30,47,57,38,46,52,49,65,73,62,43,50,54,60,52,38,50,50,50,53,53,50,52,59,72,68,57,75,90,69,88,62,74,81,73,79,76,72,75,73,77,76,81,73,71,84,65,80,75,78,84,75,86,68,83,81,74,87,79,83,90,84,87,77,95,70,88,86,82,91,82,83,87,86,81,90,78,89,79,90,77,90,78,83,84,80,80,87,85,77,78,97,70,89,78,82,90,81,88,88,87,85,90,78,88,76,93,75,86,89,134

Nearest PDB structures (foldseek):
  4xsu-assembly1_A  TM=6.758E-01  e=1.704E-09  Nostoc sp. PCC 7120 = FACHB-418
  4xsu-assembly1_B  TM=6.583E-01  e=2.711E-09  Nostoc sp. PCC 7120 = FACHB-418
  4xsp-assembly1_B  TM=6.631E-01  e=5.036E-09  Nostoc sp. PCC 7120 = FACHB-418
  4xsr-assembly1_B  TM=6.743E-01  e=1.650E-08  Nostoc sp. PCC 7120 = FACHB-418
  2gek-assembly1_A  TM=7.019E-01  e=4.631E-08  Mycolicibacterium smegmatis MC2 155

Mean predicted aligned error: 19.91 Å

Secondary structure (DSSP, 8-state):
--S----GGGSPPGGGS--HHHHHHHHGGGS-TTGGGS-HHHHHHHHHHS--S-SSTT--HHHHHHH-HHHHHHBSTTSSBSSHHHHHHHTGGGTS-SSTT--HHHHHHH-TT--HHHHHHTT--SHHHHIIIIITTTT--SBTTB-HHHHHHHHHHTT----TTS-HHHHHTPPPPSSSTTSHHHHHHHTS--BTTB-HHHHHHH-HHHHHHHHTTS-SSHHHHHHH-S-GGG--SSTT--HHHHHHH-HHHHHHHHTTS-SSHHHHIIIIITTTT--SSTT--HHHHHTSTTHHHHHHHHT-SSHHHHHHHHHHHT----S-----HHHHHHHHHHHHHHHHHHHHHS-EE--TT-GGG----SEEEEEEESS-HHHHHHHHHHHHTS--SSEEEEEEE---HHHHHHHHHHEESEEEE-PPTTS--SHHHHHHHHHHH--SSEEEEEETTEEEPTTTHHHHHHHHHTT--EEEEEE-TTS-EEES-EEE-TTS-EEE-STTTS-HHHHT--EEESB--SSEEEEEHHHHHHHHHHHHHH--SS-HHHHHHHHHHHTSSPEEEEEEEEEEESSPPPSS--HHHHHHHHHHGGGGTTS---------SS--S----TT-----EEEEEESS---GGG-HHHHHHHHHHHHHHHTT-EEEEEESS--TT-TTHHHHHS-TT-EEEE--S-HHHHHHT-TT--EEEEESHHHHHHHHHHHHHHT--SEEEEES--TTS---HHHHHHHHHHHTT---HHHHHHHHHHHTTTGGG-SEEEESSHHHHHHHHHTT--EEE-PPPPPSS----S----GGG--SEEE-S-B-STTSHHHHHHHHIIIIIHHHHHHHHSSPPPEEE-S-B-TTS--GGGGGGS-B---S----HHHHHHH-SEEEE--SS--S--HHHHHHHHHT--EEE-HHHHHHHT--BTTTBEE--SS-HHHHHHHHHHHHH-HHHHHHHHHHHHHHHHHHHHHTHHHHHHHHHHHHHHHS-----------PPP-----PPPP------PPPPP------------------------PPPPPSS-------------------

Foldseek 3Di:
DPPDDPLLLPDPFPQLDADQQQCLLLCVVPDDPVLNPDDSVVVVVVCVVQVQARRDLQAGQVQQCVVDVVVVVQEPDPGPHVTSSRCCVPPVVVPHRRDLQADLLQQLQQCVVDFQVVCVVSNHSGSSSCCQRPVLLVQGGRHQQARLVQLVVQCVVVVQDDDNVHGLVNLLSGRQDCVPDHSVRNVVSVQTRGALQAHSVVQCVVCVVVVVCCVVSVAVGSVRCQRRPDCNLVGHRDPQAHQVVLCVVCVVVVVCVVVVVAVTSSRCCVVPVQVVQNRRDPVDNLVVQCQDQCNVVQCVVVVDDGSSRSVSVCVVVVNPPPDPPQQPLVNLLVVLLVVLVVCLVVLLVPAAEQDQADPPPVDFALEEEEEEEAADLSLQVQQSVLVSQQPDGRYAAEYQYCHDPVSVVSNVSRHYRYHYHYDDDPDQSFSLSSVLRSLVVHRHQKYKFFYRQKHWDHNLVVLVSVCVVVQAKAWEFEAESSRFTPALAWAADLLLDIGGPGVLQDPPLVSQFKDFYQFHFDGIIIGGSVLLNQLSVVLVVQDRDHGSRRSSRLSSVLVPDTHIRDHSNYIYGSDDDDPDDDPSVSVSSSVSSVSPVVPDDDDDDDPDPDRPPDPPDPDDDLAQEEEEEALFQQAVLQAWPSLLVQVVQVLCVVVRYQYEYEHQAADHHCPPRVSVSHDRRYRYHGHDPDLLVVVVVPLSHQEYEYAALVRLVVNLVSCVVNVRPHAYEYEQHHSNQAGDPLLLVQLVVVLVVDHDVVSSLLSSCVSCLRVLSHQEYEAQFDVVQVSCVVNPGNYFHFHGAFDPDQPPCPPQDALVQAFAEEEQRAAEDCPDQSNVLVVCCLPFALVLLCVVVVDAGAYEHLHHYDPVDDPSVSSNSVRYPHPDDSDHSSVVLSHHQEYEYAGSSRRGATVSLSHSLSSLRAYEYAPVRCNRVVHDDLQQHHHAHSNHNNRSSVRVVCSVPDSVSSVRNSVRSNVVNVCCNVVCVNSVSVVVVVVSSSPDDSDNDPSDDSPPDDPDPPDPPDPPPPDPDDDDDDDDDDDDDDDDDDDDDDDDDDDDDDDDDDDDDDDDDDDDDDDDDDDDDDDD

pLDDT: mean 76.64, std 19.73, range [24.19, 97.5]